Protein AF-A0A099XWC5-F1 (afdb_monomer_lite)

Sequence (1059 aa):
MTKYLIATLLFLLTITKVNSQHKIDGNQTNPQELIYKVIDGDTLKLTLFYPKKIKRKTPTIVFFFGGGWNGGSITQFEDQSKYFASRGMISILVDYRVKNRHKTTPFDAVRDAKSAIRYIRKHAKELHVNPKKIAVSGGSAGGHLAAATATLEGLNEPKEDLSISVKANALILYNPVIDNSKNGYGYKRVGERYKEISPLHNIKKGVPPTIFFLGDKDKLIPVATAKNYKAKMEAVGSRCDLFVYKNQPHGFFNQWKKGGVEHYLKTTYEADIFLESLGYLKGKPTFNKPKTIELFVSKKGAVKNEGTKESPFLKLESAVKKATAIKSKRENAKVIINVLPGDYHLEKPIIISPLLNGLTIKGTNSSDVTIKGSKILNTNWKKFNNDIYVTKVASNLDFDQLIVNDTPQILARYPNYDEKAHYWQGFASDAISKERIATWKNPKVAYFNALHGGKWGGFHFEITGVDKEGNAILKGGQQNNRGSKPHKEYRMVENVFEELDGPGEWYLDKETHQLYYWPTKNVNIENSKVEVAVLKDLIQVVGTLEKPVKNVTISGISFKYTKRTFLEKFEPLLRSDWSIYRGSVVFFEGTENCEVKDSEFAYLGGNVLMASKYNKGLEIKGNHIHNNGASAISFIGDPSAVRSPSFNYGQFVALSEMDTISGPKNELYPRACLVKDNLIHRIGCIEKQTAGVQIAMAMSIKISHNSIYDVPRAGINIGDGTWGGHVLEFNDVFNTVLETSDHGSFNSWGRDRFWLPKRNKMNELTTQKPDMYTWDAVKTTVIRNNRFRCDHGWDIDLDDGSSNYHIYNNLLLNNGLKLREGFNRVAENNIMVNNSLHPHVWFANSRDVFKHNIVGDTYQDVGLLGWGKELDYNFFPTEEAMMKSQMYNRDLNSFYGDPMFKDPKHLDFSVKENSPALKVGFKNFPMNKFGVQKANLKKLAKTPEIPVLRDVSKIGAKERNVKVAWLRNTLKSVSSEQEQSAYGLNTAEGVIVLKIWKPSPAVQNNGIKKGDVILEANSVKLKNVKDFFTVLRNNNKLELIDIVVMRNQSELPLKIRFK

Secondary structure (DSSP, 8-state):
-------------------------TT--SPEEEEEEEETTEEEEEEEE--SS--TTEEEEEEE--STTT---GGGGHHHHHHHHHTT-EEEEE----HHHH---HHHHHHHHHHHHHHHHHTTTTTTEEEEEEEEEEETHHHHHHHHHHH-SS---TTS-TTS----SEEEEES-----STTSTTHHHHGGGHHHH-GGGS--TTPPPEEEEEETT-SSS-HHHHHHHHHHHHHTT--EEEEEETT--TTTT-TTSTTHHHHHHHHHHHHHHHHHHTTSS-SS-SSPPP-EEEEEEEEEEETTS--SSSS-ESSHHHHHHHHHHHHHH-TT-EEEEEEPSEEEE-SSPEEE-GGGTT-EEEES-TTTEEEESEEE-----EESSSS-EEEE--TT---S-EEETTEEPEESEESPP-TTSSGGGS--TTTT-HHHHTT-S-GGG-EEEEEETTSSSEEEEEEEEE-TTS-EEEEE-TTBSS--PEEEEEEEEES-GGG--STTEEEEETTTTEEEE---TT--GGG--EEEE--S-SEEEE--SSS-EES-EEES-EEEEE---TTS-EEE-SSSSBEEES--SEEEEEEES-EEES-EEEEESS--EEEEEEEES-EEES-EEES-SS-SEEEE--GGGSSS---STT----GGG-----S-SSS-SEES-EEES-EEES--SS-SS-EEEEEES-B--EEES-EEEEESSEEEEE-S-SSB--EEES-EEEEESSS--S-EEEEE----TT--S-HHHHHHHHHH-TTGGGGT--B-EEEES-EEEESSSEEEEE-TT--SEEEES-EE-SS-EEEES-S--EEES-EETT--EEEES--TT---EEES-EESS----BS-S---SEEE--EESSHHHHHHHHTTS-STT-EES---EEEGGGTEEEEPTT-GGGGGT-----SS--S--SHHHHHH---PPPP----SSS--TT-----EEETTEEEEE--SHHHHHHHT-SSS-SEEEEE--TT-TTTSTT---TT-EEEEETTEE-SSHHHHHHHHHHTTT-SEEEEEEEETTEEEEEEEE--

Structure (mmCIF, N/CA/C/O backbone):
data_AF-A0A099XWC5-F1
#
_entry.id   AF-A0A099XWC5-F1
#
loop_
_atom_site.group_PDB
_atom_site.id
_atom_site.type_symbol
_atom_site.label_atom_id
_atom_site.label_alt_id
_atom_site.label_comp_id
_atom_site.label_asym_id
_atom_site.label_entity_id
_atom_site.label_seq_id
_atom_site.pdbx_PDB_ins_code
_atom_site.Cartn_x
_atom_site.Cartn_y
_atom_site.Cartn_z
_atom_site.occupancy
_atom_site.B_iso_or_equiv
_atom_site.auth_seq_id
_atom_site.auth_comp_id
_atom_site.auth_asym_id
_atom_site.auth_atom_id
_atom_site.pdbx_PDB_model_num
ATOM 1 N N . MET A 1 1 ? 65.752 8.767 -23.754 1.00 33.88 1 MET A N 1
ATOM 2 C CA . MET A 1 1 ? 65.985 8.738 -22.295 1.00 33.88 1 MET A CA 1
ATOM 3 C C . MET A 1 1 ? 65.792 7.313 -21.782 1.00 33.88 1 MET A C 1
ATOM 5 O O . MET A 1 1 ? 64.668 6.840 -21.770 1.00 33.88 1 MET A O 1
ATOM 9 N N . THR A 1 2 ? 66.915 6.620 -21.541 1.00 31.67 2 THR A N 1
ATOM 10 C CA . THR A 1 2 ? 67.285 5.866 -20.313 1.00 31.67 2 THR A CA 1
ATOM 11 C C . THR A 1 2 ? 66.173 5.145 -19.529 1.00 31.67 2 THR A C 1
ATOM 13 O O . THR A 1 2 ? 65.207 5.789 -19.158 1.00 31.67 2 THR A O 1
ATOM 16 N N . LYS A 1 3 ? 66.254 3.887 -19.073 1.00 30.86 3 LYS A N 1
ATOM 17 C CA . LYS A 1 3 ? 67.086 2.676 -19.265 1.00 30.86 3 LYS A CA 1
ATOM 18 C C . LYS A 1 3 ? 66.294 1.540 -18.578 1.00 30.86 3 LYS A C 1
ATOM 20 O O . LYS A 1 3 ? 65.631 1.773 -17.572 1.00 30.86 3 LYS A O 1
ATOM 25 N N . TYR A 1 4 ? 66.416 0.327 -19.105 1.00 35.53 4 TYR A N 1
ATOM 26 C CA . TYR A 1 4 ? 66.082 -0.943 -18.449 1.00 35.53 4 TYR A CA 1
ATOM 27 C C . TYR A 1 4 ? 67.050 -1.235 -17.280 1.00 35.53 4 TYR A C 1
ATOM 29 O O . TYR A 1 4 ? 68.191 -0.783 -17.350 1.00 35.53 4 TYR A O 1
ATOM 37 N N . LEU A 1 5 ? 66.664 -2.032 -16.269 1.00 29.94 5 LEU A N 1
ATOM 38 C CA . LEU A 1 5 ? 67.111 -3.432 -16.076 1.00 29.94 5 LEU A CA 1
ATOM 39 C C . LEU A 1 5 ? 66.767 -3.984 -14.671 1.00 29.94 5 LEU A C 1
ATOM 41 O O . LEU A 1 5 ? 66.565 -3.268 -13.697 1.00 29.94 5 LEU A O 1
ATOM 45 N N . ILE A 1 6 ? 66.707 -5.308 -14.654 1.00 32.69 6 ILE A N 1
ATOM 46 C CA . ILE A 1 6 ? 66.287 -6.290 -13.660 1.00 32.69 6 ILE A CA 1
ATOM 47 C C . ILE A 1 6 ? 67.410 -6.651 -12.654 1.00 32.69 6 ILE A C 1
ATOM 49 O O . ILE A 1 6 ? 68.582 -6.652 -13.013 1.00 32.69 6 ILE A O 1
ATOM 53 N N . ALA A 1 7 ? 66.973 -7.101 -11.467 1.00 27.78 7 ALA A N 1
ATOM 54 C CA . ALA A 1 7 ? 67.535 -8.151 -10.594 1.00 27.78 7 ALA A CA 1
ATOM 55 C C . ALA A 1 7 ? 68.457 -7.851 -9.385 1.00 27.78 7 ALA A C 1
ATOM 57 O O . ALA A 1 7 ? 69.518 -7.243 -9.459 1.00 27.78 7 ALA A O 1
ATOM 58 N N . THR A 1 8 ? 68.063 -8.578 -8.325 1.00 27.98 8 THR A N 1
ATOM 59 C CA . THR A 1 8 ? 68.838 -9.389 -7.360 1.00 27.98 8 THR A CA 1
ATOM 60 C C . THR A 1 8 ? 69.334 -8.818 -6.025 1.00 27.98 8 THR A C 1
ATOM 62 O O . THR A 1 8 ? 70.282 -8.055 -5.956 1.00 27.98 8 THR A O 1
ATOM 65 N N . LEU A 1 9 ? 68.741 -9.422 -4.981 1.00 27.81 9 LEU A N 1
ATOM 66 C CA . LEU A 1 9 ? 69.343 -10.079 -3.811 1.00 27.81 9 LEU A CA 1
ATOM 67 C C . LEU A 1 9 ? 70.070 -9.255 -2.731 1.00 27.81 9 LEU A C 1
ATOM 69 O O . LEU A 1 9 ? 71.104 -8.655 -2.976 1.00 27.81 9 LEU A O 1
ATOM 73 N N . LEU A 1 10 ? 69.560 -9.450 -1.505 1.00 26.77 10 LEU A N 1
ATOM 74 C CA . LEU A 1 10 ? 70.198 -9.563 -0.178 1.00 26.77 10 LEU A CA 1
ATOM 75 C C . LEU A 1 10 ? 69.565 -8.601 0.831 1.00 26.77 10 LEU A C 1
ATOM 77 O O . LEU A 1 10 ? 69.814 -7.409 0.772 1.00 26.77 10 LEU A O 1
ATOM 81 N N . PHE A 1 11 ? 68.829 -9.137 1.813 1.00 26.88 11 PHE A N 1
ATOM 82 C CA . PHE A 1 11 ? 69.108 -8.811 3.215 1.00 26.88 11 PHE A CA 1
ATOM 83 C C . PHE A 1 11 ? 68.524 -9.866 4.173 1.00 26.88 11 PHE A C 1
ATOM 85 O O . PHE A 1 11 ? 67.317 -10.014 4.329 1.00 26.88 11 PHE A O 1
ATOM 92 N N . LEU A 1 12 ? 69.460 -10.623 4.744 1.00 27.08 12 LEU A N 1
ATOM 93 C CA . LEU A 1 12 ? 69.531 -11.207 6.083 1.00 27.08 12 LEU A CA 1
ATOM 94 C C . LEU A 1 12 ? 68.281 -11.768 6.794 1.00 27.08 12 LEU A C 1
ATOM 96 O O . LEU A 1 12 ? 67.408 -11.061 7.291 1.00 27.08 12 LEU A O 1
ATOM 100 N N . LEU A 1 13 ? 68.379 -13.084 7.018 1.00 32.44 13 LEU A N 1
ATOM 101 C CA . LEU A 1 13 ? 68.113 -13.789 8.276 1.00 32.44 13 LEU A CA 1
ATOM 102 C C . LEU A 1 13 ? 68.016 -12.883 9.520 1.00 32.44 13 LEU A C 1
ATOM 104 O O . LEU A 1 13 ? 69.024 -12.427 10.053 1.00 32.44 13 LEU A O 1
ATOM 108 N N . THR A 1 14 ? 66.814 -12.786 10.084 1.00 26.27 14 THR A N 1
ATOM 109 C CA . THR A 1 14 ? 66.631 -12.733 11.539 1.00 26.27 14 THR A CA 1
ATOM 110 C C . THR A 1 14 ? 65.643 -13.824 11.932 1.00 26.27 14 THR A C 1
ATOM 112 O O . THR A 1 14 ? 64.435 -13.734 11.729 1.00 26.27 14 THR A O 1
ATOM 115 N N . ILE A 1 15 ? 66.187 -14.912 12.475 1.00 36.94 15 ILE A N 1
ATOM 116 C CA . ILE A 1 15 ? 65.418 -15.937 13.176 1.00 36.94 15 ILE A CA 1
ATOM 117 C C . ILE A 1 15 ? 64.965 -15.302 14.491 1.00 36.94 15 ILE A C 1
ATOM 119 O O . ILE A 1 15 ? 65.728 -15.240 15.451 1.00 36.94 15 ILE A O 1
ATOM 123 N N . THR A 1 16 ? 63.722 -14.834 14.553 1.00 26.81 16 THR A N 1
ATOM 124 C CA . THR A 1 16 ? 63.035 -14.634 15.829 1.00 26.81 16 THR A CA 1
ATOM 125 C C . THR A 1 16 ? 62.072 -15.796 16.037 1.00 26.81 16 THR A C 1
ATOM 127 O O . THR A 1 16 ? 61.073 -15.966 15.341 1.00 26.81 16 THR A O 1
ATOM 130 N N . LYS A 1 17 ? 62.401 -16.649 17.014 1.00 30.25 17 LYS A N 1
ATOM 131 C CA . LYS A 1 17 ? 61.451 -17.567 17.648 1.00 30.25 17 LYS A CA 1
ATOM 132 C C . LYS A 1 17 ? 60.279 -16.727 18.169 1.00 30.25 17 LYS A C 1
ATOM 134 O O . LYS A 1 17 ? 60.370 -16.157 19.254 1.00 30.25 17 LYS A O 1
ATOM 139 N N . VAL A 1 18 ? 59.175 -16.662 17.426 1.00 29.09 18 VAL A N 1
ATOM 140 C CA . VAL A 1 18 ? 57.907 -16.153 17.960 1.00 29.09 18 VAL A CA 1
ATOM 141 C C . VAL A 1 18 ? 57.331 -17.235 18.861 1.00 29.09 18 VAL A C 1
ATOM 143 O O . VAL A 1 18 ? 56.580 -18.111 18.447 1.00 29.09 18 VAL A O 1
ATOM 146 N N . ASN A 1 19 ? 57.738 -17.177 20.121 1.00 33.62 19 ASN A N 1
ATOM 147 C CA . ASN A 1 19 ? 57.049 -17.822 21.220 1.00 33.62 19 ASN A CA 1
ATOM 148 C C . ASN A 1 19 ? 56.009 -16.809 21.735 1.00 33.62 19 ASN A C 1
ATOM 150 O O . ASN A 1 19 ? 56.229 -16.164 22.757 1.00 33.62 19 ASN A O 1
ATOM 154 N N . SER A 1 20 ? 54.903 -16.594 21.008 1.00 31.05 20 SER A N 1
ATOM 155 C CA . SER A 1 20 ? 53.773 -15.831 21.553 1.00 31.05 20 SER A CA 1
ATOM 156 C C . SER A 1 20 ? 52.793 -16.794 22.222 1.00 31.05 20 SER A C 1
ATOM 158 O O . SER A 1 20 ? 51.904 -17.386 21.614 1.00 31.05 20 SER A O 1
ATOM 160 N N . GLN A 1 21 ? 52.943 -16.954 23.537 1.00 32.03 21 GLN A N 1
ATOM 161 C CA . GLN A 1 21 ? 51.808 -17.335 24.370 1.00 32.03 21 GLN A CA 1
ATOM 162 C C . GLN A 1 21 ? 50.797 -16.182 24.318 1.00 32.03 21 GLN A C 1
ATOM 164 O O . GLN A 1 21 ? 50.884 -15.232 25.096 1.00 32.03 21 GLN A O 1
ATOM 169 N N . HIS A 1 22 ? 49.837 -16.241 23.394 1.00 37.12 22 HIS A N 1
ATOM 170 C CA . HIS A 1 22 ? 48.667 -15.371 23.452 1.00 37.12 22 HIS A CA 1
ATOM 171 C C . HIS A 1 22 ? 47.848 -15.739 24.696 1.00 37.12 22 HIS A C 1
ATOM 173 O O . HIS A 1 22 ? 47.182 -16.773 24.741 1.00 37.12 22 HIS A O 1
ATOM 179 N N . LYS A 1 23 ? 47.922 -14.899 25.735 1.00 34.62 23 LYS A N 1
ATOM 180 C CA . LYS A 1 23 ? 46.984 -14.939 26.862 1.00 34.62 23 LYS A CA 1
ATOM 181 C C . LYS A 1 23 ? 45.583 -14.625 26.332 1.00 34.62 23 LYS A C 1
ATOM 183 O O . LYS A 1 23 ? 45.349 -13.542 25.806 1.00 34.62 23 LYS A O 1
ATOM 188 N N . ILE A 1 24 ? 44.670 -15.582 26.475 1.00 44.88 24 ILE A N 1
ATOM 189 C CA . ILE A 1 24 ? 43.240 -15.412 26.206 1.00 44.88 24 ILE A CA 1
ATOM 190 C C . ILE A 1 24 ? 42.644 -14.624 27.377 1.00 44.88 24 ILE A C 1
ATOM 192 O O . ILE A 1 24 ? 42.647 -15.108 28.509 1.00 44.88 24 ILE A O 1
ATOM 196 N N . ASP A 1 25 ? 42.166 -13.408 27.111 1.00 38.47 25 ASP A N 1
ATOM 197 C CA . ASP A 1 25 ? 41.471 -12.576 28.095 1.00 38.47 25 ASP A CA 1
ATOM 198 C C . ASP A 1 25 ? 39.966 -12.904 28.094 1.00 38.47 25 ASP A C 1
ATOM 200 O O . ASP A 1 25 ? 39.307 -12.895 27.052 1.00 38.47 25 ASP A O 1
ATOM 204 N N . GLY A 1 26 ? 39.411 -13.222 29.266 1.00 39.72 26 GLY A N 1
ATOM 205 C CA . GLY A 1 26 ? 38.051 -13.752 29.451 1.00 39.72 26 GLY A CA 1
ATOM 206 C C . GLY A 1 26 ? 36.913 -12.748 29.219 1.00 39.72 26 GLY A C 1
ATOM 207 O O . GLY A 1 26 ? 35.756 -13.088 29.459 1.00 39.72 26 GLY A O 1
ATOM 208 N N . ASN A 1 27 ? 37.231 -11.533 28.764 1.00 41.12 27 ASN A N 1
ATOM 209 C CA . ASN A 1 27 ? 36.293 -10.426 28.561 1.00 41.12 27 ASN A CA 1
ATOM 210 C C . ASN A 1 27 ? 36.053 -10.040 27.086 1.00 41.12 27 ASN A C 1
ATOM 212 O O . ASN A 1 27 ? 35.365 -9.052 26.829 1.00 41.12 27 ASN A O 1
ATOM 216 N N . GLN A 1 28 ? 36.563 -10.788 26.099 1.00 46.59 28 GLN A N 1
ATOM 217 C CA . GLN A 1 28 ? 36.330 -10.450 24.688 1.00 46.59 28 GLN A CA 1
ATOM 218 C C . GLN A 1 28 ? 34.893 -10.765 24.230 1.00 46.59 28 GLN A C 1
ATOM 220 O O . GLN A 1 28 ? 34.454 -11.913 24.220 1.00 46.59 28 GLN A O 1
ATOM 225 N N . THR A 1 29 ? 34.161 -9.727 23.816 1.00 52.25 29 THR A N 1
ATOM 226 C CA . THR A 1 29 ? 32.821 -9.806 23.202 1.00 52.25 29 THR A CA 1
ATOM 227 C C . THR A 1 29 ? 32.850 -10.049 21.689 1.00 52.25 29 THR A C 1
ATOM 229 O O . THR A 1 29 ? 31.815 -10.387 21.114 1.00 52.25 29 THR A O 1
ATOM 232 N N . ASN A 1 30 ? 34.013 -9.910 21.045 1.00 65.12 30 ASN A N 1
ATOM 233 C CA . ASN A 1 30 ? 34.192 -10.111 19.606 1.00 65.12 30 ASN A CA 1
ATOM 234 C C . ASN A 1 30 ? 34.716 -11.526 19.304 1.00 65.12 30 ASN A C 1
ATOM 236 O O . ASN A 1 30 ? 35.536 -12.040 20.067 1.00 65.12 30 ASN A O 1
ATOM 240 N N . PRO A 1 31 ? 34.267 -12.169 18.210 1.00 83.38 31 PRO A N 1
ATOM 241 C CA . PRO A 1 31 ? 34.745 -13.497 17.844 1.00 83.38 31 PRO A CA 1
ATOM 242 C C . PRO A 1 31 ? 36.222 -13.474 17.425 1.00 83.38 31 PRO A C 1
ATOM 244 O O . PRO A 1 31 ? 36.678 -12.531 16.780 1.00 83.38 31 PRO A O 1
ATOM 247 N N . GLN A 1 32 ? 36.960 -14.537 17.752 1.00 91.69 32 GLN A N 1
ATOM 248 C CA . GLN A 1 32 ? 38.359 -14.707 17.348 1.00 91.69 32 GLN A CA 1
ATOM 249 C C . GLN A 1 32 ? 38.437 -15.444 16.005 1.00 91.69 32 GLN A C 1
ATOM 251 O O . GLN A 1 32 ? 37.860 -16.521 15.866 1.00 91.69 32 GLN A O 1
ATOM 256 N N . GLU A 1 33 ? 39.183 -14.913 15.036 1.00 94.25 33 GLU A N 1
ATOM 257 C CA . GLU A 1 33 ? 39.467 -15.612 13.776 1.00 94.25 33 GLU A CA 1
ATOM 258 C C . GLU A 1 33 ? 40.826 -16.318 13.813 1.00 94.25 33 GLU A C 1
ATOM 260 O O . GLU A 1 33 ? 41.821 -15.745 14.254 1.00 94.25 33 GLU A O 1
ATOM 265 N N . LEU A 1 34 ? 40.878 -17.552 13.310 1.00 95.69 34 LEU A N 1
ATOM 266 C CA . LEU A 1 34 ? 42.101 -18.344 13.169 1.00 95.69 34 LEU A CA 1
ATOM 267 C C . LEU A 1 34 ? 42.150 -19.005 11.794 1.00 95.69 34 LEU A C 1
ATOM 269 O O . LEU A 1 34 ? 41.160 -19.572 11.344 1.00 95.69 34 LEU A O 1
ATOM 273 N N . ILE A 1 35 ? 43.306 -18.987 11.138 1.00 96.69 35 ILE A N 1
ATOM 274 C CA . ILE A 1 35 ? 43.515 -19.731 9.890 1.00 96.69 35 ILE A CA 1
ATOM 275 C C . ILE A 1 35 ? 43.827 -21.185 10.250 1.00 96.69 35 ILE A C 1
ATOM 277 O O . ILE A 1 35 ? 44.802 -21.445 10.952 1.00 96.69 35 ILE A O 1
ATOM 281 N N . TYR A 1 36 ? 43.023 -22.134 9.761 1.00 96.44 36 TYR A N 1
ATOM 282 C CA . TYR A 1 36 ? 43.288 -23.566 9.974 1.00 96.44 36 TYR A CA 1
ATOM 283 C C . TYR A 1 36 ? 43.901 -24.251 8.755 1.00 96.44 36 TYR A C 1
ATOM 285 O O . TYR A 1 36 ? 44.479 -25.330 8.886 1.00 96.44 36 TYR A O 1
ATOM 293 N N . LYS A 1 37 ? 43.762 -23.650 7.566 1.00 94.81 37 LYS A N 1
ATOM 294 C CA . LYS A 1 37 ? 44.258 -24.228 6.319 1.00 94.81 37 LYS A CA 1
ATOM 295 C C . LYS A 1 37 ? 44.556 -23.153 5.285 1.00 94.81 37 LYS A C 1
ATOM 297 O O . LYS A 1 37 ? 43.739 -22.267 5.050 1.00 94.81 37 LYS A O 1
ATOM 302 N N . VAL A 1 38 ? 45.715 -23.270 4.650 1.00 92.69 38 VAL A N 1
ATOM 303 C CA . VAL A 1 38 ? 46.094 -22.484 3.472 1.00 92.69 38 VAL A CA 1
ATOM 304 C C . VAL A 1 38 ? 45.816 -23.332 2.235 1.00 92.69 38 VAL A C 1
ATOM 306 O O . VAL A 1 38 ? 46.115 -24.528 2.225 1.00 92.69 38 VAL A O 1
ATOM 309 N N . ILE A 1 39 ? 45.210 -22.724 1.224 1.00 90.75 39 ILE A N 1
ATOM 310 C CA . ILE A 1 39 ? 44.921 -23.332 -0.077 1.00 90.75 39 ILE A CA 1
ATOM 311 C C . ILE A 1 39 ? 45.489 -22.426 -1.173 1.00 90.75 39 ILE A C 1
ATOM 313 O O . ILE A 1 39 ? 45.870 -21.289 -0.898 1.00 90.75 39 ILE A O 1
ATOM 317 N N . ASP A 1 40 ? 45.559 -22.911 -2.408 1.00 83.62 40 ASP A N 1
ATOM 318 C CA . ASP A 1 40 ? 46.135 -22.132 -3.506 1.00 83.62 40 ASP A CA 1
ATOM 319 C C . ASP A 1 40 ? 45.383 -20.802 -3.693 1.00 83.62 40 ASP A C 1
ATOM 321 O O . ASP A 1 40 ? 44.225 -20.775 -4.111 1.00 83.62 40 ASP A O 1
ATOM 325 N N . GLY A 1 41 ? 46.053 -19.699 -3.344 1.00 79.25 41 GLY A N 1
ATOM 326 C CA . GLY A 1 41 ? 45.541 -18.335 -3.476 1.00 79.25 41 GLY A CA 1
ATOM 327 C C . GLY A 1 41 ? 44.539 -17.868 -2.409 1.00 79.25 41 GLY A C 1
ATOM 328 O O . GLY A 1 41 ? 44.030 -16.760 -2.553 1.00 79.25 41 GLY A O 1
ATOM 329 N N . ASP A 1 42 ? 44.245 -18.651 -1.360 1.00 90.62 42 ASP A N 1
ATOM 330 C CA . ASP A 1 42 ? 43.290 -18.257 -0.303 1.00 90.62 42 ASP A CA 1
ATOM 331 C C . ASP A 1 42 ? 43.559 -18.967 1.049 1.00 90.62 42 ASP A C 1
ATOM 333 O O . ASP A 1 42 ? 44.407 -19.856 1.172 1.00 90.62 42 ASP A O 1
ATOM 337 N N . THR A 1 43 ? 42.827 -18.591 2.099 1.00 94.25 43 THR A N 1
ATOM 338 C CA . THR A 1 43 ? 42.913 -19.187 3.440 1.00 94.25 43 THR A CA 1
ATOM 339 C C . THR A 1 43 ? 41.534 -19.540 3.984 1.00 94.25 43 THR A C 1
ATOM 341 O O . THR A 1 43 ? 40.586 -18.766 3.884 1.00 94.25 43 THR A O 1
ATOM 344 N N . LEU A 1 44 ? 41.421 -20.709 4.614 1.00 96.81 44 LEU A N 1
ATOM 345 C CA . LEU A 1 44 ? 40.206 -21.137 5.299 1.00 96.81 44 LEU A CA 1
ATOM 346 C C . LEU A 1 44 ? 40.333 -20.871 6.798 1.00 96.81 44 LEU A C 1
ATOM 348 O O . LEU A 1 44 ? 41.344 -21.203 7.433 1.00 96.81 44 LEU A O 1
ATOM 352 N N . LYS A 1 45 ? 39.280 -20.281 7.364 1.00 98.06 45 LYS A N 1
ATOM 353 C CA . LYS A 1 45 ? 39.271 -19.762 8.732 1.00 98.06 45 LYS A CA 1
ATOM 354 C C . LYS A 1 45 ? 38.279 -20.485 9.642 1.00 98.06 45 LYS A C 1
ATOM 356 O O . LYS A 1 45 ? 37.259 -21.018 9.202 1.00 98.06 45 LYS A O 1
ATOM 361 N N . LEU A 1 46 ? 38.595 -20.462 10.931 1.00 98.25 46 LEU A N 1
ATOM 362 C CA . LEU A 1 46 ? 37.716 -20.751 12.055 1.00 98.25 46 LEU A CA 1
ATOM 363 C C . LEU A 1 46 ? 37.344 -19.426 12.720 1.00 98.25 46 LEU A C 1
ATOM 365 O O . LEU A 1 46 ? 38.226 -18.611 12.985 1.00 98.25 46 LEU A O 1
ATOM 369 N N . THR A 1 47 ? 36.071 -19.244 13.053 1.00 97.94 47 THR A N 1
ATOM 370 C CA . THR A 1 47 ? 35.587 -18.100 13.837 1.00 97.94 47 THR A CA 1
ATOM 371 C C . THR A 1 47 ? 35.057 -18.614 15.173 1.00 97.94 47 THR A C 1
ATOM 373 O O . THR A 1 47 ? 34.067 -19.347 15.210 1.00 97.94 47 THR A O 1
ATOM 376 N N . LEU A 1 48 ? 35.730 -18.269 16.271 1.00 97.75 48 LEU A N 1
ATOM 377 C CA . LEU A 1 48 ? 35.499 -18.816 17.605 1.00 97.75 48 LEU A CA 1
ATOM 378 C C . LEU A 1 48 ? 34.736 -17.830 18.492 1.00 97.75 48 LEU A C 1
ATOM 380 O O . LEU A 1 48 ? 35.103 -16.664 18.621 1.00 97.75 48 LEU A O 1
ATOM 384 N N . PHE A 1 49 ? 33.713 -18.346 19.164 1.00 95.31 49 PHE A N 1
ATOM 385 C CA . PHE A 1 49 ? 32.939 -17.670 20.195 1.00 95.31 49 PHE A CA 1
ATOM 386 C C . PHE A 1 49 ? 33.181 -18.381 21.522 1.00 95.31 49 PHE A C 1
ATOM 388 O O . PHE A 1 49 ? 32.816 -19.550 21.694 1.00 95.31 49 PHE A O 1
ATOM 395 N N . TYR A 1 50 ? 33.799 -17.675 22.463 1.00 94.56 50 TYR A N 1
ATOM 396 C CA . TYR A 1 50 ? 34.067 -18.209 23.789 1.00 94.56 50 TYR A CA 1
ATOM 397 C C . TYR A 1 50 ? 32.918 -17.918 24.762 1.00 94.56 50 TYR A C 1
ATOM 399 O O . TYR A 1 50 ? 32.260 -16.878 24.665 1.00 94.56 50 TYR A O 1
ATOM 407 N N . PRO A 1 51 ? 32.670 -18.811 25.735 1.00 92.06 51 PRO A N 1
ATOM 408 C CA . PRO A 1 51 ? 31.760 -18.520 26.829 1.00 92.06 51 PRO A CA 1
ATOM 409 C C . PRO A 1 51 ? 32.387 -17.503 27.789 1.00 92.06 51 PRO A C 1
ATOM 411 O O . PRO A 1 51 ? 33.601 -17.486 27.971 1.00 92.06 51 PRO A O 1
ATOM 414 N N . LYS A 1 52 ? 31.556 -16.744 28.521 1.00 86.25 52 LYS A N 1
ATOM 415 C CA . LYS A 1 52 ? 32.026 -15.783 29.548 1.00 86.25 52 LYS A CA 1
ATOM 416 C C . LYS A 1 52 ? 32.967 -16.396 30.596 1.00 86.25 52 LYS A C 1
ATOM 418 O O . LYS A 1 52 ? 33.755 -15.694 31.212 1.00 86.25 52 LYS A O 1
ATOM 423 N N . LYS A 1 53 ? 32.841 -17.700 30.861 1.00 85.38 53 LYS A N 1
ATOM 424 C CA . LYS A 1 53 ? 33.714 -18.448 31.774 1.00 85.38 53 LYS A CA 1
ATOM 425 C C . LYS A 1 53 ? 34.318 -19.635 31.033 1.00 85.38 53 LYS A C 1
ATOM 427 O O . LYS A 1 53 ? 33.678 -20.680 30.914 1.00 85.38 53 LYS A O 1
ATOM 432 N N . ILE A 1 54 ? 35.548 -19.471 30.555 1.00 86.06 54 ILE A N 1
ATOM 433 C CA . ILE A 1 54 ? 36.299 -20.513 29.847 1.00 86.06 54 ILE A CA 1
ATOM 434 C C . ILE A 1 54 ? 36.994 -21.422 30.867 1.00 86.06 54 ILE A C 1
ATOM 436 O O . ILE A 1 54 ? 37.612 -20.956 31.822 1.00 86.06 54 ILE A O 1
ATOM 440 N N . LYS A 1 55 ? 36.903 -22.741 30.673 1.00 87.81 55 LYS A N 1
ATOM 441 C CA . LYS A 1 55 ? 37.643 -23.749 31.450 1.00 87.81 55 LYS A CA 1
ATOM 442 C C . LYS A 1 55 ? 38.694 -24.421 30.567 1.00 87.81 55 LYS A C 1
ATOM 444 O O . LYS A 1 55 ? 38.499 -24.550 29.367 1.00 87.81 55 LYS A O 1
ATOM 449 N N . ARG A 1 56 ? 39.754 -24.980 31.163 1.00 82.62 56 ARG A N 1
ATOM 450 C CA . ARG A 1 56 ? 40.841 -25.670 30.428 1.00 82.62 56 ARG A CA 1
ATOM 451 C C . ARG A 1 56 ? 40.377 -26.823 29.515 1.00 82.62 56 ARG A C 1
ATOM 453 O O . ARG A 1 56 ? 41.080 -27.164 28.573 1.00 82.62 56 ARG A O 1
ATOM 460 N N . LYS A 1 57 ? 39.231 -27.448 29.812 1.00 92.94 57 LYS A N 1
ATOM 461 C CA . LYS A 1 57 ? 38.584 -28.493 28.997 1.00 92.94 57 LYS A CA 1
ATOM 462 C C . LYS A 1 57 ? 37.105 -28.148 28.794 1.00 92.94 57 LYS A C 1
ATOM 464 O O . LYS A 1 57 ? 36.234 -28.780 29.397 1.00 92.94 57 LYS A O 1
ATOM 469 N N . THR A 1 58 ? 36.819 -27.142 27.975 1.00 96.19 58 THR A N 1
ATOM 470 C CA . THR A 1 58 ? 35.447 -26.690 27.695 1.00 96.19 58 THR A CA 1
ATOM 471 C C . THR A 1 58 ? 34.818 -27.522 26.566 1.00 96.19 58 THR A C 1
ATOM 473 O O . THR A 1 58 ? 35.484 -27.748 25.556 1.00 96.19 58 THR A O 1
ATOM 476 N N . PRO A 1 59 ? 33.576 -28.029 26.706 1.00 97.75 59 PRO A N 1
ATOM 477 C CA . PRO A 1 59 ? 32.850 -28.662 25.603 1.00 97.75 59 PRO A CA 1
ATOM 478 C C . PRO A 1 59 ? 32.708 -27.720 24.403 1.00 97.75 59 PRO A C 1
ATOM 480 O O . PRO A 1 59 ? 32.524 -26.516 24.575 1.00 97.75 59 PRO A O 1
ATOM 483 N N . THR A 1 60 ? 32.770 -28.266 23.192 1.00 98.31 60 THR A N 1
ATOM 484 C CA . THR A 1 60 ? 32.849 -27.470 21.961 1.00 98.31 60 THR A CA 1
ATOM 485 C C . THR A 1 60 ? 31.795 -27.903 20.959 1.00 98.31 60 THR A C 1
ATOM 487 O O . THR A 1 60 ? 31.521 -29.097 20.838 1.00 98.31 60 THR A O 1
ATOM 490 N N . ILE A 1 61 ? 31.214 -26.946 20.238 1.00 98.69 61 ILE A N 1
ATOM 491 C CA . ILE A 1 61 ? 30.346 -27.192 19.086 1.00 98.69 61 ILE A CA 1
ATOM 492 C C . ILE A 1 61 ? 30.935 -26.527 17.840 1.00 98.69 61 ILE A C 1
ATOM 494 O O . ILE A 1 61 ? 31.377 -25.383 17.890 1.00 98.69 61 ILE A O 1
ATOM 498 N N . VAL A 1 62 ? 30.968 -27.259 16.730 1.00 98.81 62 VAL A N 1
ATOM 499 C CA . VAL A 1 62 ? 31.551 -26.816 15.458 1.00 98.81 62 VAL A CA 1
ATOM 500 C C . VAL A 1 62 ? 30.467 -26.804 14.387 1.00 98.81 62 VAL A C 1
ATOM 502 O O . VAL A 1 62 ? 29.786 -27.813 14.215 1.00 98.81 62 VAL A O 1
ATOM 505 N N . PHE A 1 63 ? 30.300 -25.697 13.667 1.00 98.81 63 PHE A N 1
ATOM 506 C CA . PHE A 1 63 ? 29.258 -25.517 12.658 1.00 98.81 63 PHE A CA 1
ATOM 507 C C . PHE A 1 63 ? 29.824 -25.373 11.245 1.00 98.81 63 PHE A C 1
ATOM 509 O O . PHE A 1 63 ? 30.670 -24.517 10.983 1.00 98.81 63 PHE A O 1
ATOM 516 N N . PHE A 1 64 ? 29.255 -26.143 10.317 1.00 98.81 64 PHE A N 1
ATOM 517 C CA . PHE A 1 64 ? 29.465 -26.012 8.878 1.00 98.81 64 PHE A CA 1
ATOM 518 C C . PHE A 1 64 ? 28.215 -25.448 8.197 1.00 98.81 64 PHE A C 1
ATOM 520 O O . PHE A 1 64 ? 27.111 -25.989 8.341 1.00 98.81 64 PHE A O 1
ATOM 527 N N . PHE A 1 65 ? 28.379 -24.384 7.411 1.00 98.56 65 PHE A N 1
ATOM 528 C CA . PHE A 1 65 ? 27.275 -23.806 6.646 1.00 98.56 65 PHE A CA 1
ATOM 529 C C . PHE A 1 65 ? 26.862 -24.692 5.460 1.00 98.56 65 PHE A C 1
ATOM 531 O O . PHE A 1 65 ? 27.638 -25.466 4.900 1.00 98.56 65 PHE A O 1
ATOM 538 N N . GLY A 1 66 ? 25.607 -24.570 5.055 1.00 97.25 66 GLY A N 1
ATOM 539 C CA . GLY A 1 66 ? 25.031 -25.153 3.857 1.00 97.25 66 GLY A CA 1
ATOM 540 C C . GLY A 1 66 ? 25.104 -24.222 2.649 1.00 97.25 66 GLY A C 1
ATOM 541 O O . GLY A 1 66 ? 25.283 -23.015 2.751 1.00 97.25 66 GLY A O 1
ATOM 542 N N . GLY A 1 67 ? 24.907 -24.814 1.479 1.00 95.50 67 GLY A N 1
ATOM 543 C CA . GLY A 1 67 ? 24.930 -24.111 0.192 1.00 95.50 67 GLY A CA 1
ATOM 544 C C . GLY A 1 67 ? 25.184 -25.058 -0.974 1.00 95.50 67 GLY A C 1
ATOM 545 O O . GLY A 1 67 ? 25.777 -24.684 -1.985 1.00 95.50 67 GLY A O 1
ATOM 546 N N . GLY A 1 68 ? 24.788 -26.327 -0.802 1.00 96.19 68 GLY A N 1
ATOM 547 C CA . GLY A 1 68 ? 25.001 -27.389 -1.776 1.00 96.19 68 GLY A CA 1
ATOM 548 C C . GLY A 1 68 ? 26.456 -27.543 -2.212 1.00 96.19 68 GLY A C 1
ATOM 549 O O . GLY A 1 68 ? 26.650 -27.835 -3.381 1.00 96.19 68 GLY A O 1
ATOM 550 N N . TRP A 1 69 ? 27.450 -27.277 -1.356 1.00 97.75 69 TRP A N 1
ATOM 551 C CA . TRP A 1 69 ? 28.884 -27.222 -1.709 1.00 97.75 69 TRP A CA 1
ATOM 552 C C . TRP A 1 69 ? 29.244 -26.214 -2.824 1.00 97.75 69 TRP A C 1
ATOM 554 O O . TRP A 1 69 ? 30.383 -26.170 -3.280 1.00 97.75 69 TRP A O 1
ATOM 564 N N . ASN A 1 70 ? 28.291 -25.393 -3.277 1.00 96.81 70 ASN A N 1
ATOM 565 C CA . ASN A 1 70 ? 28.486 -24.426 -4.355 1.00 96.81 70 ASN A CA 1
ATOM 566 C C . ASN A 1 70 ? 28.771 -23.021 -3.812 1.00 96.81 70 ASN A C 1
ATOM 568 O O . ASN A 1 70 ? 29.610 -22.315 -4.359 1.00 96.81 70 ASN A O 1
ATOM 572 N N . GLY A 1 71 ? 28.102 -22.629 -2.728 1.00 95.50 71 GLY A N 1
ATOM 573 C CA . GLY A 1 71 ? 28.274 -21.342 -2.052 1.00 95.50 71 GLY A CA 1
ATOM 574 C C . GLY A 1 71 ? 27.920 -21.450 -0.569 1.00 95.50 71 GLY A C 1
ATOM 575 O O . GLY A 1 71 ? 27.903 -22.552 -0.026 1.00 95.50 71 GLY A O 1
ATOM 576 N N . GLY A 1 72 ? 27.589 -20.322 0.058 1.00 95.25 72 GLY A N 1
ATOM 577 C CA . GLY A 1 72 ? 27.237 -20.237 1.480 1.00 95.25 72 GLY A CA 1
ATOM 578 C C . GLY A 1 72 ? 28.235 -19.400 2.281 1.00 95.25 72 GLY A C 1
ATOM 579 O O . GLY A 1 72 ? 29.238 -18.937 1.737 1.00 95.25 72 GLY A O 1
ATOM 580 N N . SER A 1 73 ? 27.913 -19.161 3.553 1.00 95.62 73 SER A N 1
ATOM 581 C CA . SER A 1 73 ? 28.724 -18.366 4.478 1.00 95.62 73 SER A CA 1
ATOM 582 C C . SER A 1 73 ? 28.508 -18.816 5.923 1.00 95.62 73 SER A C 1
ATOM 584 O O . SER A 1 73 ? 27.419 -19.280 6.278 1.00 95.62 73 SER A O 1
ATOM 586 N N . ILE A 1 74 ? 29.529 -18.618 6.761 1.00 96.44 74 ILE A N 1
ATOM 587 C CA . ILE A 1 74 ? 29.514 -18.903 8.202 1.00 96.44 74 ILE A CA 1
ATOM 588 C C . ILE A 1 74 ? 28.382 -18.187 8.951 1.00 96.44 74 ILE A C 1
ATOM 590 O O . ILE A 1 74 ? 27.895 -18.710 9.954 1.00 96.44 74 ILE A O 1
ATOM 594 N N . THR A 1 75 ? 27.898 -17.053 8.431 1.00 94.31 75 THR A N 1
ATOM 595 C CA . THR A 1 75 ? 26.823 -16.253 9.045 1.00 94.31 75 THR A CA 1
ATOM 596 C C . THR A 1 75 ? 25.532 -17.046 9.252 1.00 94.31 75 THR A C 1
ATOM 598 O O . THR A 1 75 ? 24.736 -16.709 10.124 1.00 94.31 75 THR A O 1
ATOM 601 N N . GLN A 1 76 ? 25.335 -18.151 8.521 1.00 96.50 76 GLN A N 1
ATOM 602 C CA . GLN A 1 76 ? 24.174 -19.024 8.689 1.00 96.50 76 GLN A CA 1
ATOM 603 C C . GLN A 1 76 ? 23.986 -19.546 10.123 1.00 96.50 76 GLN A C 1
ATOM 605 O O . GLN A 1 76 ? 22.845 -19.726 10.548 1.00 96.50 76 GLN A O 1
ATOM 610 N N . PHE A 1 77 ? 25.075 -19.825 10.843 1.00 97.31 77 PHE A N 1
ATOM 611 C CA . PHE A 1 77 ? 25.029 -20.414 12.186 1.00 97.31 77 PHE A CA 1
ATOM 612 C C . PHE A 1 77 ? 25.492 -19.451 13.284 1.00 97.31 77 PHE A C 1
ATOM 614 O O . PHE A 1 77 ? 25.740 -19.878 14.412 1.00 97.31 77 PHE A O 1
ATOM 621 N N . GLU A 1 78 ? 25.608 -18.156 12.985 1.00 94.12 78 GLU A N 1
ATOM 622 C CA . GLU A 1 78 ? 26.106 -17.168 13.943 1.00 94.12 78 GLU A CA 1
ATOM 623 C C . GLU A 1 78 ? 25.215 -17.066 15.191 1.00 94.12 78 GLU A C 1
ATOM 625 O O . GLU A 1 78 ? 25.723 -17.039 16.312 1.00 94.12 78 GLU A O 1
ATOM 630 N N . ASP A 1 79 ? 23.891 -17.108 15.027 1.00 90.19 79 ASP A N 1
ATOM 631 C CA . ASP A 1 79 ? 22.954 -17.025 16.151 1.00 90.19 79 ASP A CA 1
ATOM 632 C C . ASP A 1 79 ? 22.993 -18.270 17.048 1.00 90.19 79 ASP A C 1
ATOM 634 O O . ASP A 1 79 ? 23.059 -18.152 18.274 1.00 90.19 79 ASP A O 1
ATOM 638 N N . GLN A 1 80 ? 23.022 -19.471 16.454 1.00 95.38 80 GLN A N 1
ATOM 639 C CA . GLN A 1 80 ? 23.220 -20.718 17.199 1.00 95.38 80 GLN A CA 1
ATOM 640 C C . GLN A 1 80 ? 24.561 -20.680 17.938 1.00 95.38 80 GLN A C 1
ATOM 642 O O . GLN A 1 80 ? 24.640 -21.083 19.098 1.00 95.38 80 GLN A O 1
ATOM 647 N N . SER A 1 81 ? 25.606 -20.171 17.282 1.00 96.06 81 SER A N 1
ATOM 648 C CA . SER A 1 81 ? 26.945 -20.078 17.853 1.00 96.06 81 SER A CA 1
ATOM 649 C C . SER A 1 81 ? 26.976 -19.176 19.086 1.00 96.06 81 SER A C 1
ATOM 651 O O . SER A 1 81 ? 27.446 -19.593 20.146 1.00 96.06 81 SER A O 1
ATOM 653 N N . LYS A 1 82 ? 26.376 -17.983 18.990 1.00 93.12 82 LYS A N 1
ATOM 654 C CA . LYS A 1 82 ? 26.206 -17.060 20.123 1.00 93.12 82 LYS A CA 1
ATOM 655 C C . LYS A 1 82 ? 25.402 -17.700 21.257 1.00 93.12 82 LYS A C 1
ATOM 657 O O . LYS A 1 82 ? 25.786 -17.578 22.421 1.00 93.12 82 LYS A O 1
ATOM 662 N N . TYR A 1 83 ? 24.328 -18.425 20.936 1.00 94.56 83 TYR A N 1
ATOM 663 C CA . TYR A 1 83 ? 23.524 -19.129 21.934 1.00 94.56 83 TYR A CA 1
ATOM 664 C C . TYR A 1 83 ? 24.337 -20.185 22.698 1.00 94.56 83 TYR A C 1
ATOM 666 O O . TYR A 1 83 ? 24.413 -20.123 23.927 1.00 94.56 83 TYR A O 1
ATOM 674 N N . PHE A 1 84 ? 24.993 -21.123 22.009 1.00 96.62 84 PHE A N 1
ATOM 675 C CA . PHE A 1 84 ? 25.750 -22.185 22.682 1.00 96.62 84 PHE A CA 1
ATOM 676 C C . PHE A 1 84 ? 26.992 -21.655 23.412 1.00 96.62 84 PHE A C 1
ATOM 678 O O . PHE A 1 84 ? 27.326 -22.166 24.485 1.00 96.62 84 PHE A O 1
ATOM 685 N N . ALA A 1 85 ? 27.611 -20.579 22.912 1.00 95.25 85 ALA A N 1
ATOM 686 C CA . ALA A 1 85 ? 28.639 -19.849 23.651 1.00 95.25 85 ALA A CA 1
ATOM 687 C C . ALA A 1 85 ? 28.089 -19.271 24.965 1.00 95.25 85 ALA A C 1
ATOM 689 O O . ALA A 1 85 ? 28.667 -19.472 26.034 1.00 95.25 85 ALA A O 1
ATOM 690 N N . SER A 1 86 ? 26.903 -18.651 24.933 1.00 93.25 86 SER A N 1
ATOM 691 C CA . SER A 1 86 ? 26.236 -18.148 26.143 1.00 93.25 86 SER A CA 1
ATOM 692 C C . SER A 1 86 ? 25.866 -19.257 27.141 1.00 93.25 86 SER A C 1
ATOM 694 O O . SER A 1 86 ? 25.829 -19.014 28.348 1.00 93.25 86 SER A O 1
ATOM 696 N N . ARG A 1 87 ? 25.650 -20.488 26.656 1.00 94.31 87 ARG A N 1
ATOM 697 C CA . ARG A 1 87 ? 25.350 -21.684 27.463 1.00 94.31 87 ARG A CA 1
ATOM 698 C C . ARG A 1 87 ? 26.590 -22.375 28.040 1.00 94.31 87 ARG A C 1
ATOM 700 O O . ARG A 1 87 ? 26.444 -23.329 28.802 1.00 94.31 87 ARG A O 1
ATOM 707 N N . GLY A 1 88 ? 27.793 -21.875 27.749 1.00 94.00 88 GLY A N 1
ATOM 708 C CA . GLY A 1 88 ? 29.037 -22.351 28.361 1.00 94.00 88 GLY A CA 1
ATOM 709 C C . GLY A 1 88 ? 29.901 -23.255 27.480 1.00 94.00 88 GLY A C 1
ATOM 710 O O . GLY A 1 88 ? 30.841 -23.857 27.999 1.00 94.00 88 GLY A O 1
ATOM 711 N N . MET A 1 89 ? 29.606 -23.371 26.183 1.00 97.12 89 MET A N 1
ATOM 712 C CA . MET A 1 89 ? 30.446 -24.093 25.219 1.00 97.12 89 MET A CA 1
ATOM 713 C C . MET A 1 89 ? 31.385 -23.141 24.483 1.00 97.12 89 MET A C 1
ATOM 715 O O . MET A 1 89 ? 31.103 -21.957 24.373 1.00 97.12 89 MET A O 1
ATOM 719 N N . ILE A 1 90 ? 32.471 -23.659 23.915 1.00 97.88 90 ILE A N 1
ATOM 720 C CA . ILE A 1 90 ? 33.175 -22.954 22.836 1.00 97.88 90 ILE A CA 1
ATOM 721 C C . ILE A 1 90 ? 32.423 -23.260 21.544 1.00 97.88 90 ILE A C 1
ATOM 723 O O . ILE A 1 90 ? 32.214 -24.431 21.226 1.00 97.88 90 ILE A O 1
ATOM 727 N N . SER A 1 91 ? 32.004 -22.239 20.806 1.00 98.12 91 SER A N 1
ATOM 728 C CA . SER A 1 91 ? 31.342 -22.429 19.517 1.00 98.12 91 SER A CA 1
ATOM 729 C C . SER A 1 91 ? 32.240 -21.962 18.378 1.00 98.12 91 SER A C 1
ATOM 731 O O . SER A 1 91 ? 32.836 -20.893 18.464 1.00 98.12 91 SER A O 1
ATOM 733 N N . ILE A 1 92 ? 32.366 -22.768 17.325 1.00 98.56 92 ILE A N 1
ATOM 734 C CA . ILE A 1 92 ? 33.300 -22.531 16.220 1.00 98.56 92 ILE A CA 1
ATOM 735 C C . ILE A 1 92 ? 32.538 -22.603 14.901 1.00 98.56 92 ILE A C 1
ATOM 737 O O . ILE A 1 92 ? 31.935 -23.627 14.587 1.00 98.56 92 ILE A O 1
ATOM 741 N N . LEU A 1 93 ? 32.581 -21.533 14.113 1.00 98.62 93 LEU A N 1
ATOM 742 C CA . LEU A 1 93 ? 32.094 -21.526 12.735 1.00 98.62 93 LEU A CA 1
ATOM 743 C C . LEU A 1 93 ? 33.258 -21.829 11.791 1.00 98.62 93 LEU A C 1
ATOM 745 O O . LEU A 1 93 ? 34.342 -21.275 11.967 1.00 98.62 93 LEU A O 1
ATOM 749 N N . VAL A 1 94 ? 33.043 -22.693 10.800 1.00 98.69 94 VAL A N 1
ATOM 750 C CA . VAL A 1 94 ? 34.107 -23.138 9.888 1.00 98.69 94 VAL A CA 1
ATOM 751 C C . VAL A 1 94 ? 33.823 -22.687 8.461 1.00 98.69 94 VAL A C 1
ATOM 753 O O . VAL A 1 94 ? 32.782 -23.043 7.899 1.00 98.69 94 VAL A O 1
ATOM 756 N N . ASP A 1 95 ? 34.765 -21.950 7.863 1.00 98.06 95 ASP A N 1
ATOM 757 C CA . ASP A 1 95 ? 34.786 -21.733 6.415 1.00 98.06 95 ASP A CA 1
ATOM 758 C C . ASP A 1 95 ? 35.423 -22.928 5.695 1.00 98.06 95 ASP A C 1
ATOM 760 O O . ASP A 1 95 ? 36.344 -23.568 6.208 1.00 98.06 95 ASP A O 1
ATOM 764 N N . TYR A 1 96 ? 34.924 -23.257 4.507 1.00 98.25 96 TYR A N 1
ATOM 765 C CA . TYR A 1 96 ? 35.414 -24.385 3.714 1.00 98.25 96 TYR A CA 1
ATOM 766 C C . TYR A 1 96 ? 35.288 -24.108 2.215 1.00 98.25 96 TYR A C 1
ATOM 768 O O . TYR A 1 96 ? 34.504 -23.253 1.784 1.00 98.25 96 TYR A O 1
ATOM 776 N N . ARG A 1 97 ? 36.039 -24.846 1.384 1.00 97.62 97 ARG A N 1
ATOM 777 C CA . ARG A 1 97 ? 36.006 -24.619 -0.062 1.00 97.62 97 ARG A CA 1
ATOM 778 C C . ARG A 1 97 ? 34.645 -24.954 -0.658 1.00 97.62 97 ARG A C 1
ATOM 780 O O . ARG A 1 97 ? 34.159 -26.080 -0.588 1.00 97.62 97 ARG A O 1
ATOM 787 N N . VAL A 1 98 ? 34.080 -23.971 -1.349 1.00 97.50 98 VAL A N 1
ATOM 788 C CA . VAL A 1 98 ? 32.875 -24.104 -2.179 1.00 97.50 98 VAL A CA 1
ATOM 789 C C . VAL A 1 98 ? 33.153 -23.827 -3.657 1.00 97.50 98 VAL A C 1
ATOM 791 O O . VAL A 1 98 ? 33.990 -22.980 -3.985 1.00 97.50 98 VAL A O 1
ATOM 794 N N . LYS A 1 99 ? 32.398 -24.481 -4.554 1.00 96.38 99 LYS A N 1
ATOM 795 C CA . LYS A 1 99 ? 32.602 -24.432 -6.014 1.00 96.38 99 LYS A CA 1
ATOM 796 C C . LYS A 1 99 ? 32.648 -23.017 -6.592 1.00 96.38 99 LYS A C 1
ATOM 798 O O . LYS A 1 99 ? 33.485 -22.742 -7.442 1.00 96.38 99 LYS A O 1
ATOM 803 N N . ASN A 1 100 ? 31.770 -22.106 -6.181 1.00 95.25 100 ASN A N 1
ATOM 804 C CA . ASN A 1 100 ? 31.697 -20.785 -6.813 1.00 95.25 100 ASN A CA 1
ATOM 805 C C . ASN A 1 100 ? 32.958 -19.955 -6.549 1.00 95.25 100 ASN A C 1
ATOM 807 O O . ASN A 1 100 ? 33.431 -19.292 -7.475 1.00 95.25 100 ASN A O 1
ATOM 811 N N . ARG A 1 101 ? 33.503 -20.054 -5.326 1.00 94.19 101 ARG A N 1
ATOM 812 C CA . ARG A 1 101 ? 34.687 -19.313 -4.870 1.00 94.19 101 ARG A CA 1
ATOM 813 C C . ARG A 1 101 ? 35.995 -20.000 -5.277 1.00 94.19 101 ARG A C 1
ATOM 815 O O . ARG A 1 101 ? 36.893 -19.327 -5.750 1.00 94.19 101 ARG A O 1
ATOM 822 N N . HIS A 1 102 ? 36.058 -21.330 -5.190 1.00 95.75 102 HIS A N 1
ATOM 823 C CA . HIS A 1 102 ? 37.323 -22.075 -5.311 1.00 95.75 102 HIS A CA 1
ATOM 824 C C . HIS A 1 102 ? 37.335 -23.129 -6.425 1.00 95.75 102 HIS A C 1
ATOM 826 O O . HIS A 1 102 ? 38.285 -23.891 -6.542 1.00 95.75 102 HIS A O 1
ATOM 832 N N . LYS A 1 103 ? 36.256 -23.238 -7.211 1.00 94.31 103 LYS A N 1
ATOM 833 C CA . LYS A 1 103 ? 36.099 -24.226 -8.296 1.00 94.31 103 LYS A CA 1
ATOM 834 C C . LYS A 1 103 ? 36.277 -25.690 -7.852 1.00 94.31 103 LYS A C 1
ATOM 836 O O . LYS A 1 103 ? 36.632 -26.543 -8.655 1.00 94.31 103 LYS A O 1
ATOM 841 N N . THR A 1 104 ? 35.960 -25.992 -6.593 1.00 94.88 104 THR A N 1
ATOM 842 C CA . THR A 1 104 ? 36.111 -27.321 -5.982 1.00 94.88 104 THR A CA 1
ATOM 843 C C . THR A 1 104 ? 34.883 -28.232 -6.084 1.00 94.88 104 THR A C 1
ATOM 845 O O . THR A 1 104 ? 33.799 -27.835 -6.527 1.00 94.88 104 THR A O 1
ATOM 848 N N . THR A 1 105 ? 35.064 -29.484 -5.652 1.00 96.12 105 THR A N 1
ATOM 849 C CA . THR A 1 105 ? 34.045 -30.540 -5.589 1.00 96.12 105 THR A CA 1
ATOM 850 C C . THR A 1 105 ? 33.572 -30.805 -4.149 1.00 96.12 105 THR A C 1
ATOM 852 O O . THR A 1 105 ? 34.214 -30.369 -3.190 1.00 96.12 105 THR A O 1
ATOM 855 N N . PRO A 1 106 ? 32.478 -31.571 -3.944 1.00 97.69 106 PRO A N 1
ATOM 856 C CA . PRO A 1 106 ? 32.068 -31.995 -2.602 1.00 97.69 106 PRO A CA 1
ATOM 857 C C . PRO A 1 106 ? 33.150 -32.769 -1.827 1.00 97.69 106 PRO A C 1
ATOM 859 O O . PRO A 1 106 ? 33.190 -32.689 -0.602 1.00 97.69 106 PRO A O 1
ATOM 862 N N . PHE A 1 107 ? 34.042 -33.491 -2.515 1.00 97.88 107 PHE A N 1
ATOM 863 C CA . PHE A 1 107 ? 35.132 -34.241 -1.879 1.00 97.88 107 PHE A CA 1
ATOM 864 C C . PHE A 1 107 ? 36.144 -33.316 -1.194 1.00 97.88 107 PHE A C 1
ATOM 866 O O . PHE A 1 107 ? 36.614 -33.618 -0.098 1.00 97.88 107 PHE A O 1
ATOM 873 N N . ASP A 1 108 ? 36.433 -32.166 -1.802 1.00 96.94 108 ASP A N 1
ATOM 874 C CA . ASP A 1 108 ? 37.338 -31.161 -1.238 1.00 96.94 108 ASP A CA 1
ATOM 875 C C . ASP A 1 108 ? 36.740 -30.514 0.012 1.00 96.94 108 ASP A C 1
ATOM 877 O O . ASP A 1 108 ? 37.433 -30.330 1.009 1.00 96.94 108 ASP A O 1
ATOM 881 N N . ALA A 1 109 ? 35.427 -30.266 0.005 1.00 97.88 109 ALA A N 1
ATOM 882 C CA . ALA A 1 109 ? 34.713 -29.777 1.180 1.00 97.88 109 ALA A CA 1
ATOM 883 C C . ALA A 1 109 ? 34.750 -30.786 2.346 1.00 97.88 109 ALA A C 1
ATOM 885 O O . ALA A 1 109 ? 34.878 -30.388 3.503 1.00 97.88 109 ALA A O 1
ATOM 886 N N . VAL A 1 110 ? 34.682 -32.096 2.063 1.00 98.38 110 VAL A N 1
ATOM 887 C CA . VAL A 1 110 ? 34.862 -33.140 3.091 1.00 98.38 110 VAL A CA 1
ATOM 888 C C . VAL A 1 110 ? 36.282 -33.141 3.641 1.00 98.38 110 VAL A C 1
ATOM 890 O O . VAL A 1 110 ? 36.441 -33.195 4.862 1.00 98.38 110 VAL A O 1
ATOM 893 N N . ARG A 1 111 ? 37.301 -33.024 2.780 1.00 97.88 111 ARG A N 1
ATOM 894 C CA . ARG A 1 111 ? 38.696 -32.878 3.225 1.00 97.88 111 ARG A CA 1
ATOM 895 C C . ARG A 1 111 ? 38.844 -31.684 4.162 1.00 97.88 111 ARG A C 1
ATOM 897 O O . ARG A 1 111 ? 39.387 -31.843 5.245 1.00 97.88 111 ARG A O 1
ATOM 904 N N . ASP A 1 112 ? 38.291 -30.529 3.797 1.00 98.25 112 ASP A N 1
ATOM 905 C CA . ASP A 1 112 ? 38.349 -29.304 4.604 1.00 98.25 112 ASP A CA 1
ATOM 906 C C . ASP A 1 112 ? 37.646 -29.452 5.958 1.00 98.25 112 ASP A C 1
ATOM 908 O O . ASP A 1 112 ? 38.192 -29.065 6.989 1.00 98.25 112 ASP A O 1
ATOM 912 N N . ALA A 1 113 ? 36.468 -30.079 5.988 1.00 98.50 113 ALA A N 1
ATOM 913 C CA . ALA A 1 113 ? 35.761 -30.335 7.239 1.00 98.50 113 ALA A CA 1
ATOM 914 C C . ALA A 1 113 ? 36.563 -31.243 8.184 1.00 98.50 113 ALA A C 1
ATOM 916 O O . ALA A 1 113 ? 36.637 -30.988 9.389 1.00 98.50 113 ALA A O 1
ATOM 917 N N . LYS A 1 114 ? 37.204 -32.284 7.640 1.00 98.25 114 LYS A N 1
ATOM 918 C CA . LYS A 1 114 ? 38.085 -33.178 8.402 1.00 98.25 114 LYS A CA 1
ATOM 919 C C . LYS A 1 114 ? 39.348 -32.447 8.875 1.00 98.25 114 LYS A C 1
ATOM 921 O O . LYS A 1 114 ? 39.681 -32.569 10.055 1.00 98.25 114 LYS A O 1
ATOM 926 N N . SER A 1 115 ? 39.970 -31.634 8.016 1.00 98.19 115 SER A N 1
ATOM 927 C CA . SER A 1 115 ? 41.090 -30.743 8.356 1.00 98.19 115 SER A CA 1
ATOM 928 C C . SER A 1 115 ? 40.747 -29.830 9.536 1.00 98.19 115 SER A C 1
ATOM 930 O O . SER A 1 115 ? 41.514 -29.738 10.491 1.00 98.19 115 SER A O 1
ATOM 932 N N . ALA A 1 116 ? 39.567 -29.203 9.522 1.00 98.38 116 ALA A N 1
ATOM 933 C CA . ALA A 1 116 ? 39.129 -28.304 10.586 1.00 98.38 116 ALA A CA 1
ATOM 934 C C . ALA A 1 116 ? 38.991 -29.021 11.938 1.00 98.38 116 ALA A C 1
ATOM 936 O O . ALA A 1 116 ? 39.527 -28.554 12.943 1.00 98.38 116 ALA A O 1
ATOM 937 N N . ILE A 1 117 ? 38.326 -30.184 11.983 1.00 98.44 117 ILE A N 1
ATOM 938 C CA . ILE A 1 117 ? 38.197 -30.952 13.235 1.00 98.44 117 ILE A CA 1
ATOM 939 C C . ILE A 1 117 ? 39.560 -31.451 13.724 1.00 98.44 117 ILE A C 1
ATOM 941 O O . ILE A 1 117 ? 39.829 -31.415 14.928 1.00 98.44 117 ILE A O 1
ATOM 945 N N . ARG A 1 118 ? 40.436 -31.879 12.808 1.00 97.75 118 ARG A N 1
ATOM 946 C CA . ARG A 1 118 ? 41.805 -32.286 13.139 1.00 97.75 118 ARG A CA 1
ATOM 947 C C . ARG A 1 118 ? 42.597 -31.136 13.743 1.00 97.75 118 ARG A C 1
ATOM 949 O O . ARG A 1 118 ? 43.202 -31.317 14.796 1.00 97.75 118 ARG A O 1
ATOM 956 N N . TYR A 1 119 ? 42.541 -29.958 13.127 1.00 98.00 119 TYR A N 1
ATOM 957 C CA . TYR A 1 119 ? 43.173 -28.744 13.632 1.00 98.00 119 TYR A CA 1
ATOM 958 C C . TYR A 1 119 ? 42.668 -28.411 15.041 1.00 98.00 119 TYR A C 1
ATOM 960 O O . TYR A 1 119 ? 43.461 -28.299 15.972 1.00 98.00 119 TYR A O 1
ATOM 968 N N . ILE A 1 120 ? 41.347 -28.365 15.242 1.00 98.19 120 ILE A N 1
ATOM 969 C CA . ILE A 1 120 ? 40.742 -28.080 16.554 1.00 98.19 120 ILE A CA 1
ATOM 970 C C . ILE A 1 120 ? 41.222 -29.080 17.615 1.00 98.19 120 ILE A C 1
ATOM 972 O O . ILE A 1 120 ? 41.534 -28.695 18.741 1.00 98.19 120 ILE A O 1
ATOM 976 N N . ARG A 1 121 ? 41.304 -30.371 17.271 1.00 97.62 121 ARG A N 1
ATOM 977 C CA . ARG A 1 121 ? 41.741 -31.418 18.202 1.00 97.62 121 ARG A CA 1
ATOM 978 C C . ARG A 1 121 ? 43.249 -31.361 18.479 1.00 97.62 121 ARG A C 1
ATOM 980 O O . ARG A 1 121 ? 43.637 -31.547 19.631 1.00 97.62 121 ARG A O 1
ATOM 987 N N . LYS A 1 122 ? 44.073 -31.052 17.471 1.00 97.19 122 LYS A N 1
ATOM 988 C CA . LYS A 1 122 ? 45.523 -30.823 17.598 1.00 97.19 122 LYS A CA 1
ATOM 989 C C . LYS A 1 122 ? 45.823 -29.647 18.529 1.00 97.19 122 LYS A C 1
ATOM 991 O O . LYS A 1 122 ? 46.644 -29.769 19.431 1.00 97.19 122 LYS A O 1
ATOM 996 N N . HIS A 1 123 ? 45.092 -28.550 18.357 1.00 96.88 123 HIS A N 1
ATOM 997 C CA . HIS A 1 123 ? 45.262 -27.303 19.104 1.00 96.88 123 HIS A CA 1
ATOM 998 C C . HIS A 1 123 ? 44.366 -27.218 20.353 1.00 96.88 123 HIS A C 1
ATOM 1000 O O . HIS A 1 123 ? 44.212 -26.154 20.947 1.00 96.88 123 HIS A O 1
ATOM 1006 N N . ALA A 1 124 ? 43.783 -28.331 20.816 1.00 96.25 124 ALA A N 1
ATOM 1007 C CA . ALA A 1 124 ? 42.755 -28.306 21.858 1.00 96.25 124 ALA A CA 1
ATOM 1008 C C . ALA A 1 124 ? 43.216 -27.662 23.180 1.00 96.25 124 ALA A C 1
ATOM 1010 O O . ALA A 1 124 ? 42.424 -27.020 23.865 1.00 96.25 124 ALA A O 1
ATOM 1011 N N . LYS A 1 125 ? 44.500 -27.802 23.537 1.00 94.62 1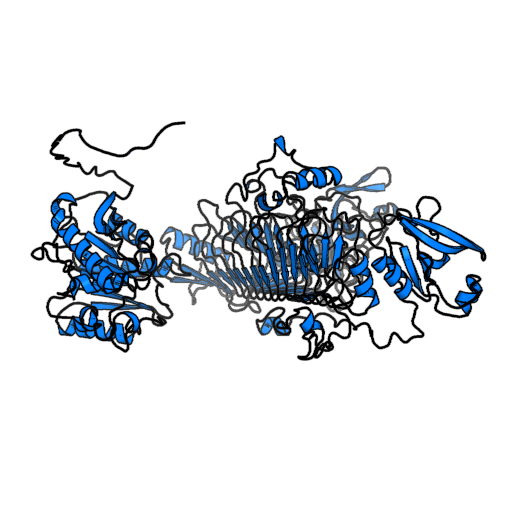25 LYS A N 1
ATOM 1012 C CA . LYS A 1 125 ? 45.076 -27.173 24.737 1.00 94.62 125 LYS A CA 1
ATOM 1013 C C . LYS A 1 125 ? 45.100 -25.645 24.623 1.00 94.62 125 LYS A C 1
ATOM 1015 O O . LYS A 1 125 ? 44.744 -24.979 25.592 1.00 94.62 125 LYS A O 1
ATOM 1020 N N . GLU A 1 126 ? 45.514 -25.131 23.467 1.00 94.06 126 GLU A N 1
ATOM 1021 C CA . GLU A 1 126 ? 45.607 -23.696 23.159 1.00 94.06 126 GLU A CA 1
ATOM 1022 C C . GLU A 1 126 ? 44.216 -23.075 23.043 1.00 94.06 126 GLU A C 1
ATOM 1024 O O . GLU A 1 126 ? 43.962 -22.010 23.589 1.00 94.06 126 GLU A O 1
ATOM 1029 N N . LEU A 1 127 ? 43.286 -23.800 22.420 1.00 94.50 127 LEU A N 1
ATOM 1030 C CA . LEU A 1 127 ? 41.903 -23.368 22.234 1.00 94.50 127 LEU A CA 1
ATOM 1031 C C . LEU A 1 127 ? 41.013 -23.616 23.466 1.00 94.50 127 LEU A C 1
ATOM 1033 O O . LEU A 1 127 ? 39.816 -23.368 23.404 1.00 94.50 127 LEU A O 1
ATOM 1037 N N . HIS A 1 128 ? 41.546 -24.166 24.566 1.00 95.50 128 HIS A N 1
ATOM 1038 C CA . HIS A 1 128 ? 40.783 -24.595 25.754 1.00 95.50 128 HIS A CA 1
ATOM 1039 C C . HIS A 1 128 ? 39.642 -25.603 25.483 1.00 95.50 128 HIS A C 1
ATOM 1041 O O . HIS A 1 128 ? 38.735 -25.796 26.304 1.00 95.50 128 HIS A O 1
ATOM 1047 N N . VAL A 1 129 ? 39.701 -26.283 24.341 1.00 97.31 129 VAL A N 1
ATOM 1048 C CA . VAL A 1 129 ? 38.730 -27.275 23.880 1.00 97.31 129 VAL A CA 1
ATOM 1049 C C . VAL A 1 129 ? 38.921 -28.585 24.638 1.00 97.31 129 VAL A C 1
ATOM 1051 O O . VAL A 1 129 ? 40.033 -29.054 24.879 1.00 97.31 129 VAL A O 1
ATOM 1054 N N . ASN A 1 130 ? 37.818 -29.239 24.991 1.00 97.31 130 ASN A N 1
ATOM 1055 C CA . ASN A 1 130 ? 37.845 -30.626 25.428 1.00 97.31 130 ASN A CA 1
ATOM 1056 C C . ASN A 1 130 ? 37.847 -31.557 24.200 1.00 97.31 130 ASN A C 1
ATOM 1058 O O . ASN A 1 130 ? 36.793 -31.733 23.584 1.00 97.31 130 ASN A O 1
ATOM 1062 N N . PRO A 1 131 ? 38.965 -32.235 23.869 1.00 96.38 131 PRO A N 1
ATOM 1063 C CA . PRO A 1 131 ? 39.058 -33.046 22.650 1.00 96.38 131 PRO A CA 1
ATOM 1064 C C . PRO A 1 131 ? 38.135 -34.277 22.650 1.00 96.38 131 PRO A C 1
ATOM 1066 O O . PRO A 1 131 ? 37.945 -34.893 21.599 1.00 96.38 131 PRO A O 1
ATOM 1069 N N . LYS A 1 132 ? 37.567 -34.631 23.817 1.00 96.56 132 LYS A N 1
ATOM 1070 C CA . LYS A 1 132 ? 36.591 -35.717 24.007 1.00 96.56 132 LYS A CA 1
ATOM 1071 C C . LYS A 1 132 ? 35.130 -35.241 23.980 1.00 96.56 132 LYS A C 1
ATOM 1073 O O . LYS A 1 132 ? 34.233 -36.069 24.095 1.00 96.56 132 LYS A O 1
ATOM 1078 N N . LYS A 1 133 ? 34.879 -33.931 23.876 1.00 97.62 133 LYS A N 1
ATOM 1079 C CA . LYS A 1 133 ? 33.536 -33.329 23.833 1.00 97.62 133 LYS A CA 1
ATOM 1080 C C . LYS A 1 133 ? 33.434 -32.296 22.708 1.00 97.62 133 LYS A C 1
ATOM 1082 O O . LYS A 1 133 ? 33.135 -31.132 22.958 1.00 97.62 133 LYS A O 1
ATOM 1087 N N . ILE A 1 134 ? 33.671 -32.739 21.472 1.00 98.56 134 ILE A N 1
ATOM 1088 C CA . ILE A 1 134 ? 33.481 -31.941 20.253 1.00 98.56 134 ILE A CA 1
ATOM 1089 C C . ILE A 1 134 ? 32.196 -32.403 19.558 1.00 98.56 134 ILE A C 1
ATOM 1091 O O . ILE A 1 134 ? 32.148 -33.482 18.964 1.00 98.56 134 ILE A O 1
ATOM 1095 N N . ALA A 1 135 ? 31.137 -31.609 19.667 1.00 98.69 135 ALA A N 1
ATOM 1096 C CA . ALA A 1 135 ? 29.921 -31.770 18.886 1.00 98.69 135 ALA A CA 1
ATOM 1097 C C . ALA A 1 135 ? 30.111 -31.113 17.513 1.00 98.69 135 ALA A C 1
ATOM 1099 O O . ALA A 1 135 ? 30.677 -30.025 17.421 1.00 98.69 135 ALA A O 1
ATOM 1100 N N . VAL A 1 136 ? 29.646 -31.755 16.445 1.00 98.81 136 VAL A N 1
ATOM 1101 C CA . VAL A 1 136 ? 29.766 -31.225 15.082 1.00 98.81 136 VAL A CA 1
ATOM 1102 C C . VAL A 1 136 ? 28.380 -31.101 14.467 1.00 98.81 136 VAL A C 1
ATOM 1104 O O . VAL A 1 136 ? 27.519 -31.964 14.625 1.00 98.81 136 VAL A O 1
ATOM 1107 N N . SER A 1 137 ? 28.149 -29.981 13.802 1.00 98.81 137 SER A N 1
ATOM 1108 C CA . SER A 1 137 ? 26.834 -29.512 13.412 1.00 98.81 137 SER A CA 1
ATOM 1109 C C . SER A 1 137 ? 26.869 -28.872 12.032 1.00 98.81 137 SER A C 1
ATOM 1111 O O . SER A 1 137 ? 27.904 -28.384 11.575 1.00 98.81 137 SER A O 1
ATOM 1113 N N . GLY A 1 138 ? 25.730 -28.854 11.351 1.00 98.31 138 GLY A N 1
ATOM 1114 C CA . GLY A 1 138 ? 25.622 -28.144 10.086 1.00 98.31 138 GLY A CA 1
ATOM 1115 C C . GLY A 1 138 ? 24.283 -28.309 9.388 1.00 98.31 138 GLY A C 1
ATOM 1116 O O . GLY A 1 138 ? 23.452 -29.144 9.752 1.00 98.31 138 GLY A O 1
ATOM 1117 N N . GLY A 1 139 ? 24.088 -27.485 8.360 1.00 97.81 139 GLY A N 1
ATOM 1118 C CA . GLY A 1 139 ? 22.856 -27.412 7.582 1.00 97.81 139 GLY A CA 1
ATOM 1119 C C . GLY A 1 139 ? 23.034 -27.925 6.162 1.00 97.81 139 GLY A C 1
ATOM 1120 O O . GLY A 1 139 ? 23.966 -27.505 5.482 1.00 97.81 139 GLY A O 1
ATOM 1121 N N . SER A 1 140 ? 22.136 -28.776 5.660 1.00 97.75 140 SER A N 1
ATOM 1122 C CA . SER A 1 140 ? 22.171 -29.236 4.257 1.00 97.75 140 SER A CA 1
ATOM 1123 C C . SER A 1 140 ? 23.529 -29.871 3.893 1.00 97.75 140 SER A C 1
ATOM 1125 O O . SER A 1 140 ? 23.919 -30.864 4.505 1.00 97.75 140 SER A O 1
ATOM 1127 N N . ALA A 1 141 ? 24.276 -29.291 2.946 1.00 98.19 141 ALA A N 1
ATOM 1128 C CA . ALA A 1 141 ? 25.659 -29.659 2.635 1.00 98.19 141 ALA A CA 1
ATOM 1129 C C . ALA A 1 141 ? 26.609 -29.549 3.845 1.00 98.19 141 ALA A C 1
ATOM 1131 O O . ALA A 1 141 ? 27.434 -30.424 4.037 1.00 98.19 141 ALA A O 1
ATOM 1132 N N . GLY A 1 142 ? 26.471 -28.552 4.719 1.00 98.38 142 GLY A N 1
ATOM 1133 C CA . GLY A 1 142 ? 27.255 -28.494 5.957 1.00 98.38 142 GLY A CA 1
ATOM 1134 C C . GLY A 1 142 ? 26.859 -29.586 6.957 1.00 98.38 142 GLY A C 1
ATOM 1135 O O . GLY A 1 142 ? 27.700 -30.115 7.674 1.00 98.38 142 GLY A O 1
ATOM 1136 N N . GLY A 1 143 ? 25.585 -29.991 6.963 1.00 98.38 143 GLY A N 1
ATOM 1137 C CA . GLY A 1 143 ? 25.114 -31.134 7.753 1.00 98.38 143 GLY A CA 1
ATOM 1138 C C . GLY A 1 143 ? 25.672 -32.462 7.236 1.00 98.38 143 GLY A C 1
ATOM 1139 O O . GLY A 1 143 ? 25.994 -33.351 8.020 1.00 98.38 143 GLY A O 1
ATOM 1140 N N . HIS A 1 144 ? 25.863 -32.568 5.919 1.00 98.62 144 HIS A N 1
ATOM 1141 C CA . HIS A 1 144 ? 26.631 -33.650 5.306 1.00 98.62 144 HIS A CA 1
ATOM 1142 C C . HIS A 1 144 ? 28.079 -33.661 5.784 1.00 98.62 144 HIS A C 1
ATOM 1144 O O . HIS A 1 144 ? 28.535 -34.702 6.245 1.00 98.62 144 HIS A O 1
ATOM 1150 N N . LEU A 1 145 ? 28.768 -32.515 5.746 1.00 98.75 145 LEU A N 1
ATOM 1151 C CA . LEU A 1 145 ? 30.149 -32.400 6.224 1.00 98.75 145 LEU A CA 1
ATOM 1152 C C . LEU A 1 145 ? 30.268 -32.801 7.699 1.00 98.75 145 LEU A C 1
ATOM 1154 O O . LEU A 1 145 ? 31.142 -33.589 8.052 1.00 98.75 145 LEU A O 1
ATOM 1158 N N . ALA A 1 146 ? 29.342 -32.342 8.545 1.00 98.75 146 ALA A N 1
ATOM 1159 C CA . ALA A 1 146 ? 29.279 -32.727 9.950 1.00 98.75 146 ALA A CA 1
ATOM 1160 C C . ALA A 1 146 ? 29.172 -34.251 10.122 1.00 98.75 146 ALA A C 1
ATOM 1162 O O . ALA A 1 146 ? 30.008 -34.858 10.792 1.00 98.75 146 ALA A O 1
ATOM 1163 N N . ALA A 1 147 ? 28.199 -34.885 9.461 1.00 98.38 147 ALA A N 1
ATOM 1164 C CA . ALA A 1 147 ? 28.028 -36.337 9.497 1.00 98.38 147 ALA A CA 1
ATOM 1165 C C . ALA A 1 147 ? 29.233 -37.090 8.901 1.00 98.38 147 ALA A C 1
ATOM 1167 O O . ALA A 1 147 ? 29.612 -38.154 9.400 1.00 98.38 147 ALA A O 1
ATOM 1168 N N . ALA A 1 148 ? 29.872 -36.530 7.873 1.00 98.25 148 ALA A N 1
ATOM 1169 C CA . ALA A 1 148 ? 31.049 -37.094 7.229 1.00 98.25 148 ALA A CA 1
ATOM 1170 C C . ALA A 1 148 ? 32.251 -37.167 8.181 1.00 98.25 148 ALA A C 1
ATOM 1172 O O . ALA A 1 148 ? 32.946 -38.182 8.194 1.00 98.25 148 ALA A O 1
ATOM 1173 N N . THR A 1 149 ? 32.446 -36.161 9.046 1.00 98.12 149 THR A N 1
ATOM 1174 C CA . THR A 1 149 ? 33.516 -36.190 10.064 1.00 98.12 149 THR A CA 1
ATOM 1175 C C . THR A 1 149 ? 33.405 -37.392 11.003 1.00 98.12 149 THR A C 1
ATOM 1177 O O . THR A 1 149 ? 34.410 -37.858 11.529 1.00 98.12 149 THR A O 1
ATOM 1180 N N . ALA A 1 150 ? 32.196 -37.925 11.196 1.00 96.81 150 ALA A N 1
ATOM 1181 C CA . ALA A 1 150 ? 31.925 -39.028 12.106 1.00 96.81 150 ALA A CA 1
ATOM 1182 C C . ALA A 1 150 ? 31.865 -40.410 11.437 1.00 96.81 150 ALA A C 1
ATOM 1184 O O . ALA A 1 150 ? 32.078 -41.415 12.118 1.00 96.81 150 ALA A O 1
ATOM 1185 N N . THR A 1 151 ? 31.531 -40.460 10.145 1.00 96.31 151 THR A N 1
ATOM 1186 C CA . THR A 1 151 ? 31.218 -41.705 9.419 1.00 96.31 151 THR A CA 1
ATOM 1187 C C . THR A 1 151 ? 32.263 -42.084 8.373 1.00 96.31 151 THR A C 1
ATOM 1189 O O . THR A 1 151 ? 32.393 -43.263 8.069 1.00 96.31 151 THR A O 1
ATOM 1192 N N . LEU A 1 152 ? 33.036 -41.133 7.833 1.00 95.62 152 LEU A N 1
ATOM 1193 C CA . LEU A 1 152 ? 33.966 -41.401 6.732 1.00 95.62 152 LEU A CA 1
ATOM 1194 C C . LEU A 1 152 ? 35.412 -41.574 7.211 1.00 95.62 152 LEU A C 1
ATOM 1196 O O . LEU A 1 152 ? 36.028 -40.661 7.769 1.00 95.62 152 LEU A O 1
ATOM 1200 N N . GLU A 1 153 ? 35.997 -42.728 6.901 1.00 89.75 153 GLU A N 1
ATOM 1201 C CA . GLU A 1 153 ? 37.406 -43.031 7.186 1.00 89.75 153 GLU A CA 1
ATOM 1202 C C . GLU A 1 153 ? 38.348 -42.367 6.153 1.00 89.75 153 GLU A C 1
ATOM 1204 O O . GLU A 1 153 ? 39.317 -41.703 6.538 1.00 89.75 153 GLU A O 1
ATOM 1209 N N . GLY A 1 154 ? 38.014 -42.444 4.855 1.00 89.31 154 GLY A N 1
ATOM 1210 C CA . GLY A 1 154 ? 38.784 -41.875 3.732 1.00 89.31 154 GLY A CA 1
ATOM 1211 C C . GLY A 1 154 ? 38.631 -40.357 3.525 1.00 89.31 154 GLY A C 1
ATOM 1212 O O . GLY A 1 154 ? 38.045 -39.663 4.353 1.00 89.31 154 GLY A O 1
ATOM 1213 N N . LEU A 1 155 ? 39.157 -39.825 2.411 1.00 92.88 155 LEU A N 1
ATOM 1214 C CA . LEU A 1 155 ? 39.105 -38.391 2.047 1.00 92.88 155 LEU A CA 1
ATOM 1215 C C . LEU A 1 155 ? 39.793 -37.451 3.062 1.00 92.88 155 LEU A C 1
ATOM 1217 O O . LEU A 1 155 ? 39.276 -36.385 3.386 1.00 92.88 155 LEU A O 1
ATOM 1221 N N . ASN A 1 156 ? 40.954 -37.853 3.583 1.00 93.31 156 ASN A N 1
ATOM 1222 C CA . ASN A 1 156 ? 41.824 -36.978 4.381 1.00 93.31 156 ASN A CA 1
ATOM 1223 C C . ASN A 1 156 ? 42.750 -36.157 3.469 1.00 93.31 156 ASN A C 1
ATOM 1225 O O . ASN A 1 156 ? 42.996 -36.565 2.332 1.00 93.31 156 ASN A O 1
ATOM 1229 N N . GLU A 1 157 ? 43.288 -35.038 3.962 1.00 90.62 157 GLU A N 1
ATOM 1230 C CA . GLU A 1 157 ? 44.373 -34.359 3.246 1.00 90.62 157 GLU A CA 1
ATOM 1231 C C . GLU A 1 157 ? 45.701 -35.120 3.379 1.00 90.62 157 GLU A C 1
ATOM 1233 O O . GLU A 1 157 ? 46.033 -35.543 4.491 1.00 90.62 157 GLU A O 1
ATOM 1238 N N . PRO A 1 158 ? 46.491 -35.270 2.295 1.00 85.50 158 PRO A N 1
ATOM 1239 C CA . PRO A 1 158 ? 47.695 -36.106 2.303 1.00 85.50 158 PRO A CA 1
ATOM 1240 C C . PRO A 1 158 ? 48.778 -35.691 3.306 1.00 85.50 158 PRO A C 1
ATOM 1242 O O . PRO A 1 158 ? 49.514 -36.543 3.787 1.00 85.50 158 PRO A O 1
ATOM 1245 N N . LYS A 1 159 ? 48.896 -34.392 3.617 1.00 87.00 159 LYS A N 1
ATOM 1246 C CA . LYS A 1 159 ? 49.974 -33.838 4.463 1.00 87.00 159 LYS A CA 1
ATOM 1247 C C . LYS A 1 159 ? 49.601 -33.710 5.946 1.00 87.00 159 LYS A C 1
ATOM 1249 O O . LYS A 1 159 ? 50.330 -33.083 6.710 1.00 87.00 159 LYS A O 1
ATOM 1254 N N . GLU A 1 160 ? 48.453 -34.239 6.357 1.00 90.00 160 GLU A N 1
ATOM 1255 C CA . GLU A 1 160 ? 47.969 -34.101 7.730 1.00 90.00 160 GLU A CA 1
ATOM 1256 C C . GLU A 1 160 ? 48.311 -35.300 8.616 1.00 90.00 160 GLU A C 1
ATOM 1258 O O . GLU A 1 160 ? 48.330 -36.443 8.171 1.00 90.00 160 GLU A O 1
ATOM 1263 N N . ASP A 1 161 ? 48.497 -35.033 9.909 1.00 92.31 161 ASP A N 1
ATOM 1264 C CA . ASP A 1 161 ? 48.720 -36.061 10.926 1.00 92.31 161 ASP A CA 1
ATOM 1265 C C . ASP A 1 161 ? 47.452 -36.903 11.152 1.00 92.31 161 ASP A C 1
ATOM 1267 O O . ASP A 1 161 ? 46.511 -36.498 11.846 1.00 92.31 161 ASP A O 1
ATOM 1271 N N . LEU A 1 162 ? 47.425 -38.095 10.553 1.00 93.12 162 LEU A N 1
ATOM 1272 C CA . LEU A 1 162 ? 46.285 -39.009 10.622 1.00 93.12 162 LEU A CA 1
ATOM 1273 C C . LEU A 1 162 ? 46.117 -39.680 11.996 1.00 93.12 162 LEU A C 1
ATOM 1275 O O . LEU A 1 162 ? 45.050 -40.245 12.242 1.00 93.12 162 LEU A O 1
ATOM 1279 N N . SER A 1 163 ? 47.101 -39.583 12.905 1.00 94.06 163 SER A N 1
ATOM 1280 C CA . SER A 1 163 ? 46.960 -40.078 14.285 1.00 94.06 163 SER A CA 1
ATOM 1281 C C . SER A 1 163 ? 45.930 -39.265 15.081 1.00 94.06 163 SER A C 1
ATOM 1283 O O . SER A 1 163 ? 45.283 -39.764 16.007 1.00 94.06 163 SER A O 1
ATOM 1285 N N . ILE A 1 164 ? 45.702 -38.014 14.669 1.00 96.25 164 ILE A N 1
ATOM 1286 C CA . ILE A 1 164 ? 44.690 -37.141 15.245 1.00 96.25 164 ILE A CA 1
ATOM 1287 C C . ILE A 1 164 ? 43.347 -37.447 14.586 1.00 96.25 164 ILE A C 1
ATOM 1289 O O . ILE A 1 164 ? 43.088 -37.128 13.418 1.00 96.25 164 ILE A O 1
ATOM 1293 N N . SER A 1 165 ? 42.464 -38.049 15.383 1.00 95.44 165 SER A N 1
ATOM 1294 C CA . SER A 1 165 ? 41.102 -38.372 14.968 1.00 95.44 165 SER A CA 1
ATOM 1295 C C . SER A 1 165 ? 40.367 -37.137 14.443 1.00 95.44 165 SER A C 1
ATOM 1297 O O . SER A 1 165 ? 40.551 -36.021 14.929 1.00 95.44 165 SER A O 1
ATOM 1299 N N . VAL A 1 166 ? 39.453 -37.358 13.504 1.00 96.50 166 VAL A N 1
ATOM 1300 C CA . VAL A 1 166 ? 38.482 -36.369 12.996 1.00 96.50 166 VAL A CA 1
ATOM 1301 C C . VAL A 1 166 ? 37.056 -36.677 13.449 1.00 96.50 166 VAL A C 1
ATOM 1303 O O . VAL A 1 166 ? 36.142 -35.899 13.206 1.00 96.50 166 VAL A O 1
ATOM 1306 N N . LYS A 1 167 ? 36.870 -37.794 14.163 1.00 97.25 167 LYS A N 1
ATOM 1307 C CA . LYS A 1 167 ? 35.558 -38.296 14.562 1.00 97.25 167 LYS A CA 1
ATOM 1308 C C . LYS A 1 167 ? 34.878 -37.333 15.524 1.00 97.25 167 LYS A C 1
ATOM 1310 O O . LYS A 1 167 ? 35.430 -37.049 16.590 1.00 97.25 167 LYS A O 1
ATOM 1315 N N . ALA A 1 168 ? 33.701 -36.833 15.164 1.00 97.50 168 ALA A N 1
ATOM 1316 C CA . ALA A 1 168 ? 32.862 -36.064 16.079 1.00 97.50 168 ALA A CA 1
ATOM 1317 C C . ALA A 1 168 ? 32.459 -36.911 17.300 1.00 97.50 168 ALA A C 1
ATOM 1319 O O . ALA A 1 168 ? 32.338 -38.133 17.209 1.00 97.50 168 ALA A O 1
ATOM 1320 N N . ASN A 1 169 ? 32.226 -36.265 18.442 1.00 98.44 169 ASN A N 1
ATOM 1321 C CA . ASN A 1 169 ? 31.750 -36.927 19.661 1.00 98.44 169 ASN A CA 1
ATOM 1322 C C . ASN A 1 169 ? 30.213 -36.886 19.796 1.00 98.44 169 ASN A C 1
ATOM 1324 O O . ASN A 1 169 ? 29.647 -37.719 20.497 1.00 98.44 169 ASN A O 1
ATOM 1328 N N . ALA A 1 170 ? 29.548 -35.958 19.102 1.00 98.62 170 ALA A N 1
ATOM 1329 C CA . ALA A 1 170 ? 28.093 -35.859 18.955 1.00 98.62 170 ALA A CA 1
ATOM 1330 C C . ALA A 1 170 ? 27.761 -35.149 17.631 1.00 98.62 170 ALA A C 1
ATOM 1332 O O . ALA A 1 170 ? 28.573 -34.351 17.153 1.00 98.62 170 ALA A O 1
ATOM 1333 N N . LEU A 1 171 ? 26.586 -35.410 17.055 1.00 98.81 171 LEU A N 1
ATOM 1334 C CA . LEU A 1 171 ? 26.125 -34.774 15.816 1.00 98.81 171 LEU A CA 1
ATOM 1335 C C . LEU A 1 171 ? 24.800 -34.029 16.009 1.00 98.81 171 LEU A C 1
ATOM 1337 O O . LEU A 1 171 ? 23.865 -34.562 16.601 1.00 98.81 171 LEU A O 1
ATOM 1341 N N . ILE A 1 172 ? 24.712 -32.814 15.461 1.00 98.75 172 ILE A N 1
ATOM 1342 C CA . ILE A 1 172 ? 23.488 -31.999 15.423 1.00 98.75 172 ILE A CA 1
ATOM 1343 C C . ILE A 1 172 ? 23.226 -31.614 13.970 1.00 98.75 172 ILE A C 1
ATOM 1345 O O . ILE A 1 172 ? 23.890 -30.747 13.407 1.00 98.75 172 ILE A O 1
ATOM 1349 N N . LEU A 1 173 ? 22.282 -32.294 13.329 1.00 98.69 173 LEU A N 1
ATOM 1350 C CA . LEU A 1 173 ? 22.131 -32.229 11.882 1.00 98.69 173 LEU A CA 1
ATOM 1351 C C . LEU A 1 173 ? 20.837 -31.521 11.483 1.00 98.69 173 LEU A C 1
ATOM 1353 O O . LEU A 1 173 ? 19.737 -31.980 11.793 1.00 98.69 173 LEU A O 1
ATOM 1357 N N . TYR A 1 174 ? 20.967 -30.429 10.731 1.00 98.38 174 TYR A N 1
ATOM 1358 C CA . TYR A 1 174 ? 19.837 -29.653 10.228 1.00 98.38 174 TYR A CA 1
ATOM 1359 C C . TYR A 1 174 ? 19.600 -29.963 8.745 1.00 98.38 174 TYR A C 1
ATOM 1361 O O . TYR A 1 174 ? 20.417 -29.607 7.894 1.00 98.38 174 TYR A O 1
ATOM 1369 N N . ASN A 1 175 ? 18.499 -30.659 8.434 1.00 97.44 175 ASN A N 1
ATOM 1370 C CA . ASN A 1 175 ? 18.152 -31.215 7.116 1.00 97.44 175 ASN A CA 1
ATOM 1371 C C . ASN A 1 175 ? 19.382 -31.667 6.287 1.00 97.44 175 ASN A C 1
ATOM 1373 O O . ASN A 1 175 ? 19.590 -31.176 5.171 1.00 97.44 175 ASN A O 1
ATOM 1377 N N . PRO A 1 176 ? 20.269 -32.506 6.851 1.00 98.12 176 PRO A N 1
ATOM 1378 C CA . PRO A 1 176 ? 21.550 -32.843 6.241 1.00 98.12 176 PRO A CA 1
ATOM 1379 C C . PRO A 1 176 ? 21.365 -33.630 4.941 1.00 98.12 176 PRO A C 1
ATOM 1381 O O . PRO A 1 176 ? 20.431 -34.424 4.804 1.00 98.12 176 PRO A O 1
ATOM 1384 N N . VAL A 1 177 ? 22.314 -33.492 4.014 1.00 97.88 177 VAL A N 1
ATOM 1385 C CA . VAL A 1 177 ? 22.472 -34.513 2.970 1.00 97.88 177 VAL A CA 1
ATOM 1386 C C . VAL A 1 177 ? 23.166 -35.720 3.609 1.00 97.88 177 VAL A C 1
ATOM 1388 O O . VAL A 1 177 ? 24.287 -35.609 4.089 1.00 97.88 177 VAL A O 1
ATOM 1391 N N . ILE A 1 178 ? 22.507 -36.875 3.650 1.00 96.75 178 ILE A N 1
ATOM 1392 C CA . ILE A 1 178 ? 23.097 -38.109 4.210 1.00 96.75 178 ILE A CA 1
ATOM 1393 C C . ILE A 1 178 ? 23.187 -39.241 3.186 1.00 96.75 178 ILE A C 1
ATOM 1395 O O . ILE A 1 178 ? 24.040 -40.117 3.313 1.00 96.75 178 ILE A O 1
ATOM 1399 N N . ASP A 1 179 ? 22.381 -39.178 2.127 1.00 96.88 179 ASP A N 1
ATOM 1400 C CA . ASP A 1 179 ? 22.405 -40.105 1.001 1.00 96.88 179 ASP A CA 1
ATOM 1401 C C . ASP A 1 179 ? 22.843 -39.365 -0.269 1.00 96.88 179 ASP A C 1
ATOM 1403 O O . ASP A 1 179 ? 22.183 -38.414 -0.694 1.00 96.88 179 ASP A O 1
ATOM 1407 N N . ASN A 1 180 ? 23.961 -39.795 -0.856 1.00 96.56 180 ASN A N 1
ATOM 1408 C CA . ASN A 1 180 ? 24.468 -39.282 -2.128 1.00 96.56 180 ASN A CA 1
ATOM 1409 C C . ASN A 1 180 ? 24.373 -40.313 -3.266 1.00 96.56 180 ASN A C 1
ATOM 1411 O O . ASN A 1 180 ? 24.968 -40.073 -4.311 1.00 96.56 180 ASN A O 1
ATOM 1415 N N . SER A 1 181 ? 23.679 -41.442 -3.069 1.00 95.56 181 SER A N 1
ATOM 1416 C CA . SER A 1 181 ? 23.459 -42.491 -4.080 1.00 95.56 181 SER A CA 1
ATOM 1417 C C . SER A 1 181 ? 22.625 -42.006 -5.266 1.00 95.56 181 SER A C 1
ATOM 1419 O O . SER A 1 181 ? 22.197 -40.857 -5.288 1.00 95.56 181 SER A O 1
ATOM 1421 N N . LYS A 1 182 ? 22.343 -42.883 -6.241 1.00 93.06 182 LYS A N 1
ATOM 1422 C CA . LYS A 1 182 ? 21.527 -42.573 -7.435 1.00 93.06 182 LYS A CA 1
ATOM 1423 C C . LYS A 1 182 ? 20.186 -41.901 -7.103 1.00 93.06 182 LYS A C 1
ATOM 1425 O O . LYS A 1 182 ? 19.733 -41.050 -7.862 1.00 93.06 182 LYS A O 1
ATOM 1430 N N . ASN A 1 183 ? 19.609 -42.229 -5.945 1.00 88.19 183 ASN A N 1
ATOM 1431 C CA . ASN A 1 183 ? 18.339 -41.678 -5.457 1.00 88.19 183 ASN A CA 1
ATOM 1432 C C . ASN A 1 183 ? 18.520 -40.524 -4.450 1.00 88.19 183 ASN A C 1
ATOM 1434 O O . ASN A 1 183 ? 17.543 -39.949 -3.972 1.00 88.19 183 ASN A O 1
ATOM 1438 N N . GLY A 1 184 ? 19.766 -40.202 -4.103 1.00 90.38 184 GLY A N 1
ATOM 1439 C CA . GLY A 1 184 ? 20.154 -39.203 -3.120 1.00 90.38 184 GLY A CA 1
ATOM 1440 C C . GLY A 1 184 ? 20.543 -37.856 -3.732 1.00 90.38 184 GLY A C 1
ATOM 1441 O O . GLY A 1 184 ? 20.869 -37.715 -4.916 1.00 90.38 184 GLY A O 1
ATOM 1442 N N . TYR A 1 185 ? 20.546 -36.816 -2.899 1.00 91.06 185 TYR A N 1
ATOM 1443 C CA . TYR A 1 185 ? 20.903 -35.476 -3.346 1.00 91.06 185 TYR A CA 1
ATOM 1444 C C . TYR A 1 185 ? 22.402 -35.377 -3.664 1.00 91.06 185 TYR A C 1
ATOM 1446 O O . TYR A 1 185 ? 23.274 -35.742 -2.876 1.00 91.06 185 TYR A O 1
ATOM 1454 N N . GLY A 1 186 ? 22.718 -34.796 -4.821 1.00 90.38 186 GLY A N 1
ATOM 1455 C CA . GLY A 1 186 ? 24.096 -34.541 -5.234 1.00 90.38 186 GLY A CA 1
ATOM 1456 C C . GLY A 1 186 ? 24.760 -35.654 -6.044 1.00 90.38 186 GLY A C 1
ATOM 1457 O O . GLY A 1 186 ? 25.892 -35.425 -6.460 1.00 90.38 186 GLY A O 1
ATOM 1458 N N . TYR A 1 187 ? 24.068 -36.761 -6.360 1.00 94.62 187 TYR A N 1
ATOM 1459 C CA . TYR A 1 187 ? 24.610 -37.861 -7.175 1.00 94.62 187 TYR A CA 1
ATOM 1460 C C . TYR A 1 187 ? 25.302 -37.385 -8.453 1.00 94.62 187 TYR A C 1
ATOM 1462 O O . TYR A 1 187 ? 26.452 -37.725 -8.697 1.00 94.62 187 TYR A O 1
ATOM 1470 N N . LYS A 1 188 ? 24.659 -36.492 -9.219 1.00 92.38 188 LYS A N 1
ATOM 1471 C CA . LYS A 1 188 ? 25.213 -35.935 -10.469 1.00 92.38 188 LYS A CA 1
ATOM 1472 C C . LYS A 1 188 ? 26.598 -35.282 -10.319 1.00 92.38 188 LYS A C 1
ATOM 1474 O O . LYS A 1 188 ? 27.276 -35.085 -11.316 1.00 92.38 188 LYS A O 1
ATOM 1479 N N . ARG A 1 189 ? 27.001 -34.901 -9.102 1.00 92.25 189 ARG A N 1
ATOM 1480 C CA . ARG A 1 189 ? 28.299 -34.266 -8.814 1.00 92.25 189 ARG A CA 1
ATOM 1481 C C . ARG A 1 189 ? 29.346 -35.225 -8.267 1.00 92.25 189 ARG A C 1
ATOM 1483 O O . ARG A 1 189 ? 30.524 -34.900 -8.327 1.00 92.25 189 ARG A O 1
ATOM 1490 N N . VAL A 1 190 ? 28.921 -36.344 -7.686 1.00 94.88 190 VAL A N 1
ATOM 1491 C CA . VAL A 1 190 ? 29.822 -37.323 -7.059 1.00 94.88 190 VAL A CA 1
ATOM 1492 C C . VAL A 1 190 ? 29.935 -38.614 -7.872 1.00 94.88 190 VAL A C 1
ATOM 1494 O O . VAL A 1 190 ? 30.912 -39.337 -7.723 1.00 94.88 190 VAL A O 1
ATOM 1497 N N . GLY A 1 191 ? 28.972 -38.883 -8.758 1.00 94.38 191 GLY A N 1
ATOM 1498 C CA . GLY A 1 191 ? 28.921 -40.063 -9.613 1.00 94.38 191 GLY A CA 1
ATOM 1499 C C . GLY A 1 191 ? 28.952 -41.370 -8.823 1.00 94.38 191 GLY A C 1
ATOM 1500 O O . GLY A 1 191 ? 28.532 -41.439 -7.668 1.00 94.38 191 GLY A O 1
ATOM 1501 N N . GLU A 1 192 ? 29.509 -42.409 -9.440 1.00 95.12 192 GLU A N 1
ATOM 1502 C CA . GLU A 1 192 ? 29.645 -43.744 -8.839 1.00 95.12 192 GLU A CA 1
ATOM 1503 C C . GLU A 1 192 ? 30.543 -43.752 -7.581 1.00 95.12 192 GLU A C 1
ATOM 1505 O O . GLU A 1 192 ? 30.449 -44.652 -6.749 1.00 95.12 192 GLU A O 1
ATOM 1510 N N . ARG A 1 193 ? 31.329 -42.688 -7.352 1.00 95.81 193 ARG A N 1
ATOM 1511 C CA . ARG A 1 193 ? 32.131 -42.484 -6.132 1.00 95.81 193 ARG A CA 1
ATOM 1512 C C . ARG A 1 193 ? 31.308 -42.047 -4.914 1.00 95.81 193 ARG A C 1
ATOM 1514 O O . ARG A 1 193 ? 31.866 -41.739 -3.862 1.00 95.81 193 ARG A O 1
ATOM 1521 N N . TYR A 1 194 ? 29.975 -42.023 -5.002 1.00 96.06 194 TYR A N 1
ATOM 1522 C CA . TYR A 1 194 ? 29.109 -41.591 -3.900 1.00 96.06 194 TYR A CA 1
ATOM 1523 C C . TYR A 1 194 ? 29.321 -42.370 -2.593 1.00 96.06 194 TYR A C 1
ATOM 1525 O O . TYR A 1 194 ? 29.127 -41.807 -1.515 1.00 96.06 194 TYR A O 1
ATOM 1533 N N . LYS A 1 195 ? 29.723 -43.648 -2.658 1.00 95.44 195 LYS A N 1
ATOM 1534 C CA . LYS A 1 195 ? 29.983 -44.464 -1.461 1.00 95.44 195 LYS A CA 1
ATOM 1535 C C . LYS A 1 195 ? 31.144 -43.924 -0.627 1.00 95.44 195 LYS A C 1
ATOM 1537 O O . LYS A 1 195 ? 31.097 -44.055 0.587 1.00 95.44 195 LYS A O 1
ATOM 1542 N N . GLU A 1 196 ? 32.126 -43.261 -1.237 1.00 96.56 196 GLU A N 1
ATOM 1543 C CA . GLU A 1 196 ? 33.255 -42.654 -0.514 1.00 96.56 196 GLU A CA 1
ATOM 1544 C C . GLU A 1 196 ? 32.825 -41.465 0.354 1.00 96.56 196 GLU A C 1
ATOM 1546 O O . GLU A 1 196 ? 33.520 -41.111 1.303 1.00 96.56 196 GLU A O 1
ATOM 1551 N N . ILE A 1 197 ? 31.700 -40.827 0.013 1.00 96.00 197 ILE A N 1
ATOM 1552 C CA . ILE A 1 197 ? 31.305 -39.539 0.583 1.00 96.00 197 ILE A CA 1
ATOM 1553 C C . ILE A 1 197 ? 29.930 -39.557 1.259 1.00 96.00 197 ILE A C 1
ATOM 1555 O O . ILE A 1 197 ? 29.588 -38.598 1.938 1.00 96.00 197 ILE A O 1
ATOM 1559 N N . SER A 1 198 ? 29.125 -40.611 1.100 1.00 97.44 198 SER A N 1
ATOM 1560 C CA . SER A 1 198 ? 27.759 -40.674 1.635 1.00 97.44 198 SER A CA 1
ATOM 1561 C C . SER A 1 198 ? 27.728 -41.171 3.087 1.00 97.44 198 SER A C 1
ATOM 1563 O O . SER A 1 198 ? 27.986 -42.357 3.316 1.00 97.44 198 SER A O 1
ATOM 1565 N N . PRO A 1 199 ? 27.327 -40.338 4.071 1.00 97.69 199 PRO A N 1
ATOM 1566 C CA . PRO A 1 199 ? 27.270 -40.757 5.470 1.00 97.69 199 PRO A CA 1
ATOM 1567 C C . PRO A 1 199 ? 26.384 -41.985 5.711 1.00 97.69 199 PRO A C 1
ATOM 1569 O O . PRO A 1 199 ? 26.795 -42.890 6.426 1.00 97.69 199 PRO A O 1
ATOM 1572 N N . LEU A 1 200 ? 25.212 -42.075 5.065 1.00 97.06 200 LEU A N 1
ATOM 1573 C CA . LEU A 1 200 ? 24.257 -43.188 5.215 1.00 97.06 200 LEU A CA 1
ATOM 1574 C C . LEU A 1 200 ? 24.844 -44.561 4.847 1.00 97.06 200 LEU A C 1
ATOM 1576 O O . LEU A 1 200 ? 24.400 -45.588 5.366 1.00 97.06 200 LEU A O 1
ATOM 1580 N N . HIS A 1 201 ? 25.811 -44.586 3.930 1.00 96.69 201 HIS A N 1
ATOM 1581 C CA . HIS A 1 201 ? 26.457 -45.810 3.452 1.00 96.69 201 HIS A CA 1
ATOM 1582 C C . HIS A 1 201 ? 27.675 -46.206 4.292 1.00 96.69 201 HIS A C 1
ATOM 1584 O O . HIS A 1 201 ? 28.164 -47.321 4.150 1.00 96.69 201 HIS A O 1
ATOM 1590 N N . ASN A 1 202 ? 28.133 -45.323 5.181 1.00 97.31 202 ASN A N 1
ATOM 1591 C CA . ASN A 1 202 ? 29.326 -45.512 6.004 1.00 97.31 202 ASN A CA 1
ATOM 1592 C C . ASN A 1 202 ? 29.007 -45.538 7.510 1.00 97.31 202 ASN A C 1
ATOM 1594 O O . ASN A 1 202 ? 29.896 -45.396 8.347 1.00 97.31 202 ASN A O 1
ATOM 1598 N N . ILE A 1 203 ? 27.735 -45.721 7.880 1.00 97.69 203 ILE A N 1
ATOM 1599 C CA . ILE A 1 203 ? 27.336 -45.917 9.278 1.00 97.69 203 ILE A CA 1
ATOM 1600 C C . ILE A 1 203 ? 27.876 -47.267 9.756 1.00 97.69 203 ILE A C 1
ATOM 1602 O O . ILE A 1 203 ? 27.561 -48.309 9.184 1.00 97.69 203 ILE A O 1
ATOM 1606 N N . LYS A 1 204 ? 28.674 -47.239 10.825 1.00 95.69 204 LYS A N 1
ATOM 1607 C CA . LYS A 1 204 ? 29.265 -48.414 11.477 1.00 95.69 204 LYS A CA 1
ATOM 1608 C C . LYS A 1 204 ? 29.193 -48.261 13.001 1.00 95.69 204 LYS A C 1
ATOM 1610 O O . LYS A 1 204 ? 28.946 -47.165 13.513 1.00 95.69 204 LYS A O 1
ATOM 1615 N N . LYS A 1 205 ? 29.450 -49.352 13.732 1.00 96.12 205 LYS A N 1
ATOM 1616 C CA . LYS A 1 205 ? 29.494 -49.366 15.204 1.00 96.12 205 LYS A CA 1
ATOM 1617 C C . LYS A 1 205 ? 30.405 -48.257 15.747 1.00 96.12 205 LYS A C 1
ATOM 1619 O O . LYS A 1 205 ? 31.497 -48.008 15.239 1.00 96.12 205 LYS A O 1
ATOM 1624 N N . GLY A 1 206 ? 29.939 -47.583 16.796 1.00 92.25 206 GLY A N 1
ATOM 1625 C CA . GLY A 1 206 ? 30.662 -46.492 17.450 1.00 92.25 206 GLY A CA 1
ATOM 1626 C C . GLY A 1 206 ? 30.525 -45.129 16.768 1.00 92.25 206 GLY A C 1
ATOM 1627 O O . GLY A 1 206 ? 31.237 -44.203 17.152 1.00 92.25 206 GLY A O 1
ATOM 1628 N N . VAL A 1 207 ? 29.673 -44.977 15.749 1.00 96.62 207 VAL A N 1
ATOM 1629 C CA . VAL A 1 207 ? 29.201 -43.655 15.296 1.00 96.62 207 VAL A CA 1
ATOM 1630 C C . VAL A 1 207 ? 28.586 -42.891 16.492 1.00 96.62 207 VAL A C 1
ATOM 1632 O O . VAL A 1 207 ? 27.953 -43.522 17.336 1.00 96.62 207 VAL A O 1
ATOM 1635 N N . PRO A 1 208 ? 28.816 -41.574 16.651 1.00 97.69 208 PRO A N 1
ATOM 1636 C CA . PRO A 1 208 ? 28.363 -40.832 17.828 1.00 97.69 208 PRO A CA 1
ATOM 1637 C C . PRO A 1 208 ? 26.835 -40.618 17.865 1.00 97.69 208 PRO A C 1
ATOM 1639 O O . PRO A 1 208 ? 26.183 -40.625 16.813 1.00 97.69 208 PRO A O 1
ATOM 1642 N N . PRO A 1 209 ? 26.257 -40.337 19.052 1.00 98.50 209 PRO A N 1
ATOM 1643 C CA . PRO A 1 209 ? 24.864 -39.920 19.186 1.00 98.50 209 PRO A CA 1
ATOM 1644 C C . PRO A 1 209 ? 24.530 -38.745 18.266 1.00 98.50 209 PRO A C 1
ATOM 1646 O O . PRO A 1 209 ? 25.314 -37.800 18.140 1.00 98.50 209 PRO A O 1
ATOM 1649 N N . THR A 1 210 ? 23.352 -38.786 17.649 1.00 98.75 210 THR A N 1
ATOM 1650 C CA . THR A 1 210 ? 22.915 -37.782 16.671 1.00 98.75 210 THR A CA 1
ATOM 1651 C C . THR A 1 210 ? 21.526 -37.247 16.997 1.00 98.75 210 THR A C 1
ATOM 1653 O O . THR A 1 210 ? 20.623 -38.030 17.263 1.00 98.75 210 THR A O 1
ATOM 1656 N N . ILE A 1 211 ? 21.323 -35.936 16.889 1.00 98.75 211 ILE A N 1
ATOM 1657 C CA . ILE A 1 211 ? 19.993 -35.330 16.743 1.00 98.75 211 ILE A CA 1
ATOM 1658 C C . ILE A 1 211 ? 19.820 -34.829 15.306 1.00 98.75 211 ILE A C 1
ATOM 1660 O O . ILE A 1 211 ? 20.745 -34.271 14.711 1.00 98.75 211 ILE A O 1
ATOM 1664 N N . PHE A 1 212 ? 18.646 -35.067 14.729 1.00 98.62 212 PHE A N 1
ATOM 1665 C CA . PHE A 1 212 ? 18.349 -34.856 13.317 1.00 98.62 212 PHE A CA 1
ATOM 1666 C C . PHE A 1 212 ? 17.047 -34.066 13.169 1.00 98.62 212 PHE A C 1
ATOM 1668 O O . PHE A 1 212 ? 15.983 -34.523 13.583 1.00 98.62 212 PHE A O 1
ATOM 1675 N N . PHE A 1 213 ? 17.107 -32.909 12.510 1.00 98.50 213 PHE A N 1
ATOM 1676 C CA . PHE A 1 213 ? 15.943 -32.068 12.220 1.00 98.50 213 PHE A CA 1
ATOM 1677 C C . PHE A 1 213 ? 15.603 -32.096 10.728 1.00 98.50 213 PHE A C 1
ATOM 1679 O O . PHE A 1 213 ? 16.471 -31.834 9.896 1.00 98.50 213 PHE A O 1
ATOM 1686 N N . LEU A 1 214 ? 14.346 -32.361 10.363 1.00 98.00 214 LEU A N 1
ATOM 1687 C CA . LEU A 1 214 ? 13.898 -32.371 8.965 1.00 98.00 214 LEU A CA 1
ATOM 1688 C C . LEU A 1 214 ? 12.492 -31.786 8.815 1.00 98.00 214 LEU A C 1
ATOM 1690 O O . LEU A 1 214 ? 11.643 -32.008 9.669 1.00 98.00 214 LEU A O 1
ATOM 1694 N N . GLY A 1 215 ? 12.224 -31.070 7.724 1.00 96.50 215 GLY A N 1
ATOM 1695 C CA . GLY A 1 215 ? 10.866 -30.668 7.354 1.00 96.50 215 GLY A CA 1
ATOM 1696 C C . GLY A 1 215 ? 10.192 -31.704 6.447 1.00 96.50 215 GLY A C 1
ATOM 1697 O O . GLY A 1 215 ? 10.838 -32.261 5.566 1.00 96.50 215 GLY A O 1
ATOM 1698 N N . ASP A 1 216 ? 8.898 -31.973 6.621 1.00 96.56 216 ASP A N 1
ATOM 1699 C CA . ASP A 1 216 ? 8.179 -32.973 5.803 1.00 96.56 216 ASP A CA 1
ATOM 1700 C C . ASP A 1 216 ? 7.858 -32.517 4.360 1.00 96.56 216 ASP A C 1
ATOM 1702 O O . ASP A 1 216 ? 7.451 -33.332 3.530 1.00 96.56 216 ASP A O 1
ATOM 1706 N N . LYS A 1 217 ? 8.051 -31.228 4.046 1.00 96.19 217 LYS A N 1
ATOM 1707 C CA . LYS A 1 217 ? 7.959 -30.645 2.694 1.00 96.19 217 LYS A CA 1
ATOM 1708 C C . LYS A 1 217 ? 9.333 -30.299 2.126 1.00 96.19 217 LYS A C 1
ATOM 1710 O O . LYS A 1 217 ? 9.447 -29.500 1.192 1.00 96.19 217 LYS A O 1
ATOM 1715 N N . ASP A 1 218 ? 10.386 -30.881 2.685 1.00 95.88 218 ASP A N 1
ATOM 1716 C CA . ASP A 1 218 ? 11.721 -30.812 2.123 1.00 95.88 218 ASP A CA 1
ATOM 1717 C C . ASP A 1 218 ? 11.757 -31.528 0.763 1.00 95.88 218 ASP A C 1
ATOM 1719 O O . ASP A 1 218 ? 11.596 -32.741 0.662 1.00 95.88 218 ASP A O 1
ATOM 1723 N N . LYS A 1 219 ? 11.933 -30.744 -0.305 1.00 93.94 219 LYS A N 1
ATOM 1724 C CA . LYS A 1 219 ? 11.983 -31.252 -1.683 1.00 93.94 219 LYS A CA 1
ATOM 1725 C C . LYS A 1 219 ? 13.346 -31.839 -2.062 1.00 93.94 219 LYS A C 1
ATOM 1727 O O . LYS A 1 219 ? 13.476 -32.371 -3.159 1.00 93.94 219 LYS A O 1
ATOM 1732 N N . LEU A 1 220 ? 14.364 -31.682 -1.214 1.00 93.62 220 LEU A N 1
ATOM 1733 C CA . LEU A 1 220 ? 15.721 -32.161 -1.479 1.00 93.62 220 LEU A CA 1
ATOM 1734 C C . LEU A 1 220 ? 16.021 -33.444 -0.708 1.00 93.62 220 LEU A C 1
ATOM 1736 O O . LEU A 1 220 ? 16.647 -34.343 -1.260 1.00 93.62 220 LEU A O 1
ATOM 1740 N N . ILE A 1 221 ? 15.588 -33.516 0.554 1.00 95.31 221 ILE A N 1
ATOM 1741 C CA . ILE A 1 221 ? 15.846 -34.645 1.451 1.00 95.31 221 ILE A CA 1
ATOM 1742 C C . ILE A 1 221 ? 14.514 -35.277 1.876 1.00 95.31 221 ILE A C 1
ATOM 1744 O O . ILE A 1 221 ? 13.821 -34.722 2.730 1.00 95.31 221 ILE A O 1
ATOM 1748 N N . PRO A 1 222 ? 14.143 -36.446 1.327 1.00 94.56 222 PRO A N 1
ATOM 1749 C CA . PRO A 1 222 ? 12.914 -37.132 1.711 1.00 94.56 222 PRO A CA 1
ATOM 1750 C C . PRO A 1 222 ? 12.906 -37.573 3.183 1.00 94.56 222 PRO A C 1
ATOM 1752 O O . PRO A 1 222 ? 13.918 -38.022 3.724 1.00 94.56 222 PRO A O 1
ATOM 1755 N N . VAL A 1 223 ? 11.728 -37.565 3.820 1.00 96.69 223 VAL A N 1
ATOM 1756 C CA . VAL A 1 223 ? 11.552 -38.073 5.200 1.00 96.69 223 VAL A CA 1
ATOM 1757 C C . VAL A 1 223 ? 11.965 -39.542 5.327 1.00 96.69 223 VAL A C 1
ATOM 1759 O O . VAL A 1 223 ? 12.544 -39.934 6.339 1.00 96.69 223 VAL A O 1
ATOM 1762 N N . ALA A 1 224 ? 11.717 -40.349 4.291 1.00 96.62 224 ALA A N 1
ATOM 1763 C CA . ALA A 1 224 ? 12.133 -41.750 4.249 1.00 96.62 224 ALA A CA 1
ATOM 1764 C C . ALA A 1 224 ? 13.655 -41.910 4.413 1.00 96.62 224 ALA A C 1
ATOM 1766 O O . ALA A 1 224 ? 14.109 -42.791 5.139 1.00 96.62 224 ALA A O 1
ATOM 1767 N N . THR A 1 225 ? 14.443 -41.012 3.818 1.00 95.94 225 THR A N 1
ATOM 1768 C CA . THR A 1 225 ? 15.907 -41.006 3.912 1.00 95.94 225 THR A CA 1
ATOM 1769 C C . THR A 1 225 ? 16.377 -40.756 5.349 1.00 95.94 225 THR A C 1
ATOM 1771 O O . THR A 1 225 ? 17.242 -41.476 5.844 1.00 95.94 225 THR A O 1
ATOM 1774 N N . ALA A 1 226 ? 15.762 -39.812 6.070 1.00 96.94 226 ALA A N 1
ATOM 1775 C CA . ALA A 1 226 ? 16.081 -39.566 7.481 1.00 96.94 226 ALA A CA 1
ATOM 1776 C C . ALA A 1 226 ? 15.629 -40.704 8.411 1.00 96.94 226 ALA A C 1
ATOM 1778 O O . ALA A 1 226 ? 16.357 -41.065 9.335 1.00 96.94 226 ALA A O 1
ATOM 1779 N N . LYS A 1 227 ? 14.466 -41.317 8.145 1.00 97.75 227 LYS A N 1
ATOM 1780 C CA . LYS A 1 227 ? 14.020 -42.519 8.870 1.00 97.75 227 LYS A CA 1
ATOM 1781 C C . LYS A 1 227 ? 14.994 -43.686 8.679 1.00 97.75 227 LYS A C 1
ATOM 1783 O O . LYS A 1 227 ? 15.343 -44.339 9.656 1.00 97.75 227 LYS A O 1
ATOM 1788 N N . ASN A 1 228 ? 15.484 -43.899 7.455 1.00 97.50 228 ASN A N 1
ATOM 1789 C CA . ASN A 1 228 ? 16.498 -44.916 7.159 1.00 97.50 228 ASN A CA 1
ATOM 1790 C C . ASN A 1 228 ? 17.824 -44.627 7.887 1.00 97.50 228 ASN A C 1
ATOM 1792 O O . ASN A 1 228 ? 18.415 -45.524 8.481 1.00 97.50 228 ASN A O 1
ATOM 1796 N N . TYR A 1 229 ? 18.264 -43.364 7.915 1.00 97.94 229 TYR A N 1
ATOM 1797 C CA . TYR A 1 229 ? 19.435 -42.960 8.698 1.00 97.94 229 TYR A CA 1
ATOM 1798 C C . TYR A 1 229 ? 19.280 -43.311 10.183 1.00 97.94 229 TYR A C 1
ATOM 1800 O O . TYR A 1 229 ? 20.158 -43.965 10.738 1.00 97.94 229 TYR A O 1
ATOM 1808 N N . LYS A 1 230 ? 18.149 -42.944 10.806 1.00 98.19 230 LYS A N 1
ATOM 1809 C CA . LYS A 1 230 ? 17.846 -43.298 12.204 1.00 98.19 230 LYS A CA 1
ATOM 1810 C C . LYS A 1 230 ? 17.896 -44.810 12.424 1.00 98.19 230 LYS A C 1
ATOM 1812 O O . LYS A 1 230 ? 18.625 -45.253 13.304 1.00 98.19 230 LYS A O 1
ATOM 1817 N N . ALA A 1 231 ? 17.207 -45.584 11.586 1.00 98.19 231 ALA A N 1
ATOM 1818 C CA . ALA A 1 231 ? 17.177 -47.040 11.700 1.00 98.19 231 ALA A CA 1
ATOM 1819 C C . ALA A 1 231 ? 18.584 -47.659 11.621 1.00 98.19 231 ALA A C 1
ATOM 1821 O O . ALA A 1 231 ? 18.927 -48.512 12.434 1.00 98.19 231 ALA A O 1
ATOM 1822 N N . LYS A 1 232 ? 19.440 -47.195 10.698 1.00 98.06 232 LYS A N 1
ATOM 1823 C CA . LYS A 1 232 ? 20.830 -47.675 10.597 1.00 98.06 232 LYS A CA 1
ATOM 1824 C C . LYS A 1 232 ? 21.698 -47.269 11.786 1.00 98.06 232 LYS A C 1
ATOM 1826 O O . LYS A 1 232 ? 22.521 -48.067 12.220 1.00 98.06 232 LYS A O 1
ATOM 1831 N N . MET A 1 233 ? 21.538 -46.048 12.301 1.00 98.19 233 MET A N 1
ATOM 1832 C CA . MET A 1 233 ? 22.239 -45.594 13.508 1.00 98.19 233 MET A CA 1
ATOM 1833 C C . MET A 1 233 ? 21.888 -46.476 14.711 1.00 98.19 233 MET A C 1
ATOM 1835 O O . MET A 1 233 ? 22.783 -46.925 15.424 1.00 98.19 233 MET A O 1
ATOM 1839 N N . GLU A 1 234 ? 20.600 -46.768 14.893 1.00 97.31 234 GLU A N 1
ATOM 1840 C CA . GLU A 1 234 ? 20.099 -47.612 15.982 1.00 97.31 234 GLU A CA 1
ATOM 1841 C C . GLU A 1 234 ? 20.535 -49.072 15.817 1.00 97.31 234 GLU A C 1
ATOM 1843 O O . GLU A 1 234 ? 20.976 -49.685 16.786 1.00 97.31 234 GLU A O 1
ATOM 1848 N N . ALA A 1 235 ? 20.530 -49.602 14.589 1.00 97.69 235 ALA A N 1
ATOM 1849 C CA . ALA A 1 235 ? 20.985 -50.962 14.292 1.00 97.69 235 ALA A CA 1
ATOM 1850 C C . ALA A 1 235 ? 22.469 -51.200 14.632 1.00 97.69 235 ALA A C 1
ATOM 1852 O O . ALA A 1 235 ? 22.848 -52.315 14.979 1.00 97.69 235 ALA A O 1
ATOM 1853 N N . VAL A 1 236 ? 23.317 -50.165 14.576 1.00 97.75 236 VAL A N 1
ATOM 1854 C CA . VAL A 1 236 ? 24.726 -50.249 15.011 1.00 97.75 236 VAL A CA 1
ATOM 1855 C C . VAL A 1 236 ? 24.932 -49.868 16.487 1.00 97.75 236 VAL A C 1
ATOM 1857 O O . VAL A 1 236 ? 26.074 -49.709 16.929 1.00 97.75 236 VAL A O 1
ATOM 1860 N N . GLY A 1 237 ? 23.840 -49.714 17.245 1.00 97.19 237 GLY A N 1
ATOM 1861 C CA . GLY A 1 237 ? 23.831 -49.424 18.679 1.00 97.19 237 GLY A CA 1
ATOM 1862 C C . GLY A 1 237 ? 24.022 -47.949 19.050 1.00 97.19 237 GLY A C 1
ATOM 1863 O O . GLY A 1 237 ? 24.393 -47.665 20.186 1.00 97.19 237 GLY A O 1
ATOM 1864 N N . SER A 1 238 ? 23.816 -47.005 18.124 1.00 97.75 238 SER A N 1
ATOM 1865 C CA . SER A 1 238 ? 23.939 -45.565 18.395 1.00 97.75 238 SER A CA 1
ATOM 1866 C C . SER A 1 238 ? 22.584 -44.857 18.503 1.00 97.75 238 SER A C 1
ATOM 1868 O O . SER A 1 238 ? 21.652 -45.136 17.752 1.00 97.75 238 SER A O 1
ATOM 1870 N N . ARG A 1 239 ? 22.492 -43.863 19.396 1.00 98.00 239 ARG A N 1
ATOM 1871 C CA . ARG A 1 239 ? 21.306 -43.005 19.568 1.00 98.00 239 ARG A CA 1
ATOM 1872 C C . ARG A 1 239 ? 21.103 -42.079 18.364 1.00 98.00 239 ARG A C 1
ATOM 1874 O O . ARG A 1 239 ? 22.032 -41.373 17.960 1.00 98.00 239 ARG A O 1
ATOM 1881 N N . CYS A 1 240 ? 19.873 -42.010 17.853 1.00 98.12 240 CYS A N 1
ATOM 1882 C CA . CYS A 1 240 ? 19.468 -41.025 16.850 1.00 98.12 240 CYS A CA 1
ATOM 1883 C C . CYS A 1 240 ? 18.087 -40.412 17.156 1.00 98.12 240 CYS A C 1
ATOM 1885 O O . CYS A 1 240 ? 17.051 -41.054 16.979 1.00 98.12 240 CYS A O 1
ATOM 1887 N N . ASP A 1 241 ? 18.060 -39.145 17.567 1.00 98.38 241 ASP A N 1
ATOM 1888 C CA . ASP A 1 241 ? 16.840 -38.402 17.889 1.00 98.38 241 ASP A CA 1
ATOM 1889 C C . ASP A 1 241 ? 16.339 -37.672 16.632 1.00 98.38 241 ASP A C 1
ATOM 1891 O O . ASP A 1 241 ? 16.898 -36.652 16.231 1.00 98.38 241 ASP A O 1
ATOM 1895 N N . LEU A 1 242 ? 15.300 -38.197 15.974 1.00 98.00 242 LEU A N 1
ATOM 1896 C CA . LEU A 1 242 ? 14.756 -37.628 14.734 1.00 98.00 242 LEU A CA 1
ATOM 1897 C C . LEU A 1 242 ? 13.502 -36.791 15.003 1.00 98.00 242 LEU A C 1
ATOM 1899 O O . LEU A 1 242 ? 12.477 -37.317 15.433 1.00 98.00 242 LEU A O 1
ATOM 1903 N N . PHE A 1 243 ? 13.553 -35.512 14.637 1.00 97.81 243 PHE A N 1
ATOM 1904 C CA . PHE A 1 243 ? 12.432 -34.579 14.691 1.00 97.81 243 PHE A CA 1
ATOM 1905 C C . PHE A 1 243 ? 11.995 -34.184 13.279 1.00 97.81 243 PHE A C 1
ATOM 1907 O O . PHE A 1 243 ? 12.739 -33.536 12.535 1.00 97.81 243 PHE A O 1
ATOM 1914 N N . VAL A 1 244 ? 10.757 -34.539 12.927 1.00 96.88 244 VAL A N 1
ATOM 1915 C CA . VAL A 1 244 ? 10.129 -34.159 11.655 1.00 96.88 244 VAL A CA 1
ATOM 1916 C C . VAL A 1 244 ? 9.140 -33.016 11.890 1.00 96.88 244 VAL A C 1
ATOM 1918 O O . VAL A 1 244 ? 8.163 -33.166 12.622 1.00 96.88 244 VAL A O 1
ATOM 1921 N N . TYR A 1 245 ? 9.383 -31.865 11.267 1.00 93.38 245 TYR A N 1
ATOM 1922 C CA . TYR A 1 245 ? 8.558 -30.667 11.387 1.00 93.38 245 TYR A CA 1
ATOM 1923 C C . TYR A 1 245 ? 7.530 -30.601 10.257 1.00 93.38 245 TYR A C 1
ATOM 1925 O O . TYR A 1 245 ? 7.877 -30.530 9.075 1.00 93.38 245 TYR A O 1
ATOM 1933 N N . LYS A 1 246 ? 6.251 -30.589 10.643 1.00 91.06 246 LYS A N 1
ATOM 1934 C CA . LYS A 1 246 ? 5.115 -30.568 9.718 1.00 91.06 246 LYS A CA 1
ATOM 1935 C C . LYS A 1 246 ? 5.061 -29.280 8.888 1.00 91.06 246 LYS A C 1
ATOM 1937 O O . LYS A 1 246 ? 5.222 -28.177 9.416 1.00 91.06 246 LYS A O 1
ATOM 1942 N N . ASN A 1 247 ? 4.756 -29.432 7.606 1.00 88.56 247 ASN A N 1
ATOM 1943 C CA . ASN A 1 247 ? 4.666 -28.402 6.574 1.00 88.56 247 ASN A CA 1
ATOM 1944 C C . ASN A 1 247 ? 5.936 -27.557 6.367 1.00 88.56 247 ASN A C 1
ATOM 1946 O O . ASN A 1 247 ? 5.842 -26.446 5.845 1.00 88.56 247 ASN A O 1
ATOM 1950 N N . GLN A 1 248 ? 7.114 -28.046 6.765 1.00 94.19 248 GLN A N 1
ATOM 1951 C CA . GLN A 1 248 ? 8.350 -27.259 6.692 1.00 94.19 248 GLN A CA 1
ATOM 1952 C C . GLN A 1 248 ? 9.223 -27.619 5.479 1.00 94.19 248 GLN A C 1
ATOM 1954 O O . GLN A 1 248 ? 9.406 -28.804 5.198 1.00 94.19 248 GLN A O 1
ATOM 1959 N N . PRO A 1 249 ? 9.782 -26.622 4.757 1.00 94.75 249 PRO A N 1
ATOM 1960 C CA . PRO A 1 249 ? 10.661 -26.848 3.609 1.00 94.75 249 PRO A CA 1
ATOM 1961 C C . PRO A 1 249 ? 12.142 -26.989 4.009 1.00 94.75 249 PRO A C 1
ATOM 1963 O O . PRO A 1 249 ? 12.528 -26.773 5.157 1.00 94.75 249 PRO A O 1
ATOM 1966 N N . HIS A 1 250 ? 13.013 -27.258 3.029 1.00 95.38 250 HIS A N 1
ATOM 1967 C CA . HIS A 1 250 ? 14.467 -27.268 3.233 1.00 95.38 250 HIS A CA 1
ATOM 1968 C C . HIS A 1 250 ? 14.962 -25.917 3.787 1.00 95.38 250 HIS A C 1
ATOM 1970 O O . HIS A 1 250 ? 14.638 -24.846 3.262 1.00 95.38 250 HIS A O 1
ATOM 1976 N N . GLY A 1 251 ? 15.775 -25.942 4.840 1.00 93.69 251 GLY A N 1
ATOM 1977 C CA . GLY A 1 251 ? 16.342 -24.765 5.500 1.00 93.69 251 GLY A CA 1
ATOM 1978 C C . GLY A 1 251 ? 15.380 -24.007 6.422 1.00 93.69 251 GLY A C 1
ATOM 1979 O O . GLY A 1 251 ? 15.649 -22.841 6.701 1.00 93.69 251 GLY A O 1
ATOM 1980 N N . PHE A 1 252 ? 14.272 -24.614 6.859 1.00 93.56 252 PHE A N 1
ATOM 1981 C CA . PHE A 1 252 ? 13.255 -23.988 7.723 1.00 93.56 252 PHE A CA 1
ATOM 1982 C C . PHE A 1 252 ? 13.789 -23.446 9.064 1.00 93.56 252 PHE A C 1
ATOM 1984 O O . PHE A 1 252 ? 13.220 -22.515 9.618 1.00 93.56 252 PHE A O 1
ATOM 1991 N N . PHE A 1 253 ? 14.891 -24.003 9.565 1.00 93.00 253 PHE A N 1
ATOM 1992 C CA . PHE A 1 253 ? 15.510 -23.658 10.851 1.00 93.00 253 PHE A CA 1
ATOM 1993 C C . PHE A 1 253 ? 16.302 -22.335 10.847 1.00 93.00 253 PHE A C 1
ATOM 1995 O O . PHE A 1 253 ? 16.835 -21.937 11.878 1.00 93.00 253 PHE A O 1
ATOM 2002 N N . ASN A 1 254 ? 16.440 -21.672 9.694 1.00 88.44 254 ASN A N 1
ATOM 2003 C CA . ASN A 1 254 ? 17.211 -20.434 9.577 1.00 88.44 254 ASN A CA 1
ATOM 2004 C C . ASN A 1 254 ? 16.345 -19.215 9.914 1.00 88.44 254 ASN A C 1
ATOM 2006 O O . ASN A 1 254 ? 15.286 -19.039 9.309 1.00 88.44 254 ASN A O 1
ATOM 2010 N N . GLN A 1 255 ? 16.820 -18.339 10.806 1.00 80.75 255 GLN A N 1
ATOM 2011 C CA . GLN A 1 255 ? 16.035 -17.208 11.325 1.00 80.75 255 GLN A CA 1
ATOM 2012 C C . GLN A 1 255 ? 15.528 -16.240 10.248 1.00 80.75 255 GLN A C 1
ATOM 2014 O O . GLN A 1 255 ? 14.418 -15.729 10.363 1.00 80.75 255 GLN A O 1
ATOM 2019 N N . TRP A 1 256 ? 16.300 -16.021 9.180 1.00 75.12 256 TRP A N 1
ATOM 2020 C CA . TRP A 1 256 ? 15.951 -15.083 8.104 1.00 75.12 256 TRP A CA 1
ATOM 2021 C C . TRP A 1 256 ? 14.860 -15.593 7.150 1.00 75.12 256 TRP A C 1
ATOM 2023 O O . TRP A 1 256 ? 14.441 -14.865 6.249 1.00 75.12 256 TRP A O 1
ATOM 2033 N N . LYS A 1 257 ? 14.397 -16.843 7.291 1.00 71.62 257 LYS A N 1
ATOM 2034 C CA . LYS A 1 257 ? 13.242 -17.337 6.530 1.00 71.62 257 LYS A CA 1
ATOM 2035 C C . LYS A 1 257 ? 11.934 -16.899 7.189 1.00 71.62 257 LYS A C 1
ATOM 2037 O O . LYS A 1 257 ? 11.854 -16.776 8.407 1.00 71.62 257 LYS A O 1
ATOM 2042 N N . LYS A 1 258 ? 10.868 -16.726 6.398 1.00 57.09 258 LYS A N 1
ATOM 2043 C CA . LYS A 1 258 ? 9.511 -16.457 6.912 1.00 57.09 258 LYS A CA 1
ATOM 2044 C C . LYS A 1 258 ? 9.096 -17.572 7.887 1.00 57.09 258 LYS A C 1
ATOM 2046 O O . LYS A 1 258 ? 9.066 -18.735 7.499 1.00 57.09 258 LYS A O 1
ATOM 2051 N N . GLY A 1 259 ? 8.832 -17.219 9.149 1.00 65.06 259 GLY A N 1
ATOM 2052 C CA . GLY A 1 259 ? 8.560 -18.172 10.242 1.00 65.06 259 GLY A CA 1
ATOM 2053 C C . GLY A 1 259 ? 9.796 -18.867 10.845 1.00 65.06 259 GLY A C 1
ATOM 2054 O O . GLY A 1 259 ? 9.668 -19.643 11.789 1.00 65.06 259 GLY A O 1
ATOM 2055 N N . GLY A 1 260 ? 10.999 -18.579 10.343 1.00 73.81 260 GLY A N 1
ATOM 2056 C CA . GLY A 1 260 ? 12.244 -19.260 10.698 1.00 73.81 260 GLY A CA 1
ATOM 2057 C C . GLY A 1 260 ? 12.711 -19.034 12.133 1.00 73.81 260 GLY A C 1
ATOM 2058 O O . GLY A 1 260 ? 13.327 -19.924 12.705 1.00 73.81 260 GLY A O 1
ATOM 2059 N N . VAL A 1 261 ? 12.362 -17.903 12.757 1.00 78.69 261 VAL A N 1
ATOM 2060 C CA . VAL A 1 261 ? 12.671 -17.628 14.176 1.00 78.69 261 VAL A CA 1
ATOM 2061 C C . VAL A 1 261 ? 12.049 -18.676 15.101 1.00 78.69 261 VAL A C 1
ATOM 2063 O O . VAL A 1 261 ? 12.718 -19.185 15.997 1.00 78.69 261 VAL A O 1
ATOM 2066 N N . GLU A 1 262 ? 10.788 -19.056 14.872 1.00 80.25 262 GLU A N 1
ATOM 2067 C CA . GLU A 1 262 ? 10.116 -20.078 15.683 1.00 80.25 262 GLU A CA 1
ATOM 2068 C C . GLU A 1 262 ? 10.837 -21.423 15.572 1.00 80.25 262 GLU A C 1
ATOM 2070 O O . GLU A 1 262 ? 11.060 -22.110 16.570 1.00 80.25 262 GLU A O 1
ATOM 2075 N N . HIS A 1 263 ? 11.210 -21.798 14.351 1.00 88.06 263 HIS A N 1
ATOM 2076 C CA . HIS A 1 263 ? 11.872 -23.065 14.098 1.00 88.06 263 HIS A CA 1
ATOM 2077 C C . HIS A 1 263 ? 13.314 -23.078 14.582 1.00 88.06 263 HIS A C 1
ATOM 2079 O O . HIS A 1 263 ? 13.697 -24.076 15.177 1.00 88.06 263 HIS A O 1
ATOM 2085 N N . TYR A 1 264 ? 14.052 -21.977 14.433 1.00 90.62 264 TYR A N 1
ATOM 2086 C CA . TYR A 1 264 ? 15.340 -21.761 15.085 1.00 90.62 264 TYR A CA 1
ATOM 2087 C C . TYR A 1 264 ? 15.223 -21.998 16.592 1.00 90.62 264 TYR A C 1
ATOM 2089 O O . TYR A 1 264 ? 15.941 -22.835 17.130 1.00 90.62 264 TYR A O 1
ATOM 2097 N N . LEU A 1 265 ? 14.277 -21.334 17.269 1.00 87.62 265 LEU A N 1
ATOM 2098 C CA . LEU A 1 265 ? 14.085 -21.497 18.711 1.00 87.62 265 LEU A CA 1
ATOM 2099 C C . LEU A 1 265 ? 13.751 -22.951 19.061 1.00 87.62 265 LEU A C 1
ATOM 2101 O O . LEU A 1 265 ? 14.338 -23.504 19.985 1.00 87.62 265 LEU A O 1
ATOM 2105 N N . LYS A 1 266 ? 12.852 -23.604 18.313 1.00 90.00 266 LYS A N 1
ATOM 2106 C CA . LYS A 1 266 ? 12.511 -25.016 18.543 1.00 90.00 266 LYS A CA 1
ATOM 2107 C C . LYS A 1 266 ? 13.718 -25.933 18.356 1.00 90.00 266 LYS A C 1
ATOM 2109 O O . LYS A 1 266 ? 14.008 -26.706 19.256 1.00 90.00 266 LYS A O 1
ATOM 2114 N N . THR A 1 267 ? 14.416 -25.864 17.226 1.00 95.12 267 THR A N 1
ATOM 2115 C CA . THR A 1 267 ? 15.544 -26.764 16.943 1.00 95.12 267 THR A CA 1
ATOM 2116 C C . THR A 1 267 ? 16.725 -26.505 17.873 1.00 95.12 267 THR A C 1
ATOM 2118 O O . THR A 1 267 ? 17.354 -27.452 18.327 1.00 95.12 267 THR A O 1
ATOM 2121 N N . THR A 1 268 ? 16.995 -25.242 18.217 1.00 95.12 268 THR A N 1
ATOM 2122 C CA . THR A 1 268 ? 18.051 -24.877 19.172 1.00 95.12 268 THR A CA 1
ATOM 2123 C C . THR A 1 268 ? 17.703 -25.348 20.585 1.00 95.12 268 THR A C 1
ATOM 2125 O O . THR A 1 268 ? 18.584 -25.838 21.282 1.00 95.12 268 THR A O 1
ATOM 2128 N N . TYR A 1 269 ? 16.427 -25.285 20.987 1.00 93.31 269 TYR A N 1
ATOM 2129 C CA . TYR A 1 269 ? 15.959 -25.850 22.257 1.00 93.31 269 TYR A CA 1
ATOM 2130 C C . TYR A 1 269 ? 16.172 -27.366 22.313 1.00 93.31 269 TYR A C 1
ATOM 2132 O O . TYR A 1 269 ? 16.775 -27.857 23.261 1.00 93.31 269 TYR A O 1
ATOM 2140 N N . GLU A 1 270 ? 15.734 -28.108 21.288 1.00 96.38 270 GLU A N 1
ATOM 2141 C CA . GLU A 1 270 ? 15.931 -29.567 21.246 1.00 96.38 270 GLU A CA 1
ATOM 2142 C C . GLU A 1 270 ? 17.423 -29.939 21.193 1.00 96.38 270 GLU A C 1
ATOM 2144 O O . GLU A 1 270 ? 17.844 -30.906 21.822 1.00 96.38 270 GLU A O 1
ATOM 2149 N N . ALA A 1 271 ? 18.247 -29.153 20.490 1.00 97.62 271 ALA A N 1
ATOM 2150 C CA . ALA A 1 271 ? 19.694 -29.344 20.459 1.00 97.62 271 ALA A CA 1
ATOM 2151 C C . ALA A 1 271 ? 20.359 -29.066 21.822 1.00 97.62 271 ALA A C 1
ATOM 2153 O O . ALA A 1 271 ? 21.283 -29.790 22.188 1.00 97.62 271 ALA A O 1
ATOM 2154 N N . ASP A 1 272 ? 19.896 -28.067 22.586 1.00 97.38 272 ASP A N 1
ATOM 2155 C CA . ASP A 1 272 ? 20.359 -27.815 23.962 1.00 97.38 272 ASP A CA 1
ATOM 2156 C C . ASP A 1 272 ? 20.033 -29.000 24.869 1.00 97.38 272 ASP A C 1
ATOM 2158 O O . ASP A 1 272 ? 20.941 -29.549 25.481 1.00 97.38 272 ASP A O 1
ATOM 2162 N N . ILE A 1 273 ? 18.777 -29.463 24.868 1.00 96.25 273 ILE A N 1
ATOM 2163 C CA . ILE A 1 273 ? 18.343 -30.630 25.654 1.00 96.25 273 ILE A CA 1
ATOM 2164 C C . ILE A 1 273 ? 19.144 -31.880 25.274 1.00 96.25 273 ILE A C 1
ATOM 2166 O O . ILE A 1 273 ? 19.598 -32.632 26.138 1.00 96.25 273 ILE A O 1
ATOM 2170 N N . PHE A 1 274 ? 19.379 -32.095 23.979 1.00 97.94 274 PHE A N 1
ATOM 2171 C CA . PHE A 1 274 ? 20.216 -33.191 23.506 1.00 97.94 274 PHE A CA 1
ATOM 2172 C C . PHE A 1 274 ? 21.650 -33.088 24.049 1.00 97.94 274 PHE A C 1
ATOM 2174 O O . PHE A 1 274 ? 22.158 -34.050 24.626 1.00 97.94 274 PHE A O 1
ATOM 2181 N N . LEU A 1 275 ? 22.288 -31.920 23.936 1.00 98.06 275 LEU A N 1
ATOM 2182 C CA . LEU A 1 275 ? 23.644 -31.674 24.436 1.00 98.06 275 LEU A CA 1
ATOM 2183 C C . LEU A 1 275 ? 23.737 -31.739 25.969 1.00 98.06 275 LEU A C 1
ATOM 2185 O O . LEU A 1 275 ? 24.721 -32.259 26.500 1.00 98.06 275 LEU A O 1
ATOM 2189 N N . GLU A 1 276 ? 22.724 -31.262 26.691 1.00 96.94 276 GLU A N 1
ATOM 2190 C CA . GLU A 1 276 ? 22.589 -31.420 28.141 1.00 96.94 276 GLU A CA 1
ATOM 2191 C C . GLU A 1 276 ? 22.538 -32.905 28.513 1.00 96.94 276 GLU A C 1
ATOM 2193 O O . GLU A 1 276 ? 23.312 -33.340 29.364 1.00 96.94 276 GLU A O 1
ATOM 2198 N N . SER A 1 277 ? 21.725 -33.707 27.813 1.00 96.75 277 SER A N 1
ATOM 2199 C CA . SER A 1 277 ? 21.613 -35.152 28.066 1.00 96.75 277 SER A CA 1
ATOM 2200 C C . SER A 1 277 ? 22.926 -35.919 27.845 1.00 96.75 277 SER A C 1
ATOM 2202 O O . SER A 1 277 ? 23.119 -36.993 28.407 1.00 96.75 277 SER A O 1
ATOM 2204 N N . LEU A 1 278 ? 23.855 -35.357 27.061 1.00 97.31 278 LEU A N 1
ATOM 2205 C CA . LEU A 1 278 ? 25.208 -35.886 26.838 1.00 97.31 278 LEU A CA 1
ATOM 2206 C C . LEU A 1 278 ? 26.266 -35.246 27.764 1.00 97.31 278 LEU A C 1
ATOM 2208 O O . LEU A 1 278 ? 27.467 -35.511 27.647 1.00 97.31 278 LEU A O 1
ATOM 2212 N N . GLY A 1 279 ? 25.849 -34.360 28.671 1.00 96.06 279 GLY A N 1
ATOM 2213 C CA . GLY A 1 279 ? 26.708 -33.657 29.620 1.00 96.06 279 GLY A CA 1
ATOM 2214 C C . GLY A 1 279 ? 27.621 -32.601 28.989 1.00 96.06 279 GLY A C 1
ATOM 2215 O O . GLY A 1 279 ? 28.699 -32.330 29.531 1.00 96.06 279 GLY A O 1
ATOM 2216 N N . TYR A 1 280 ? 27.263 -32.043 27.830 1.00 96.81 280 TYR A N 1
ATOM 2217 C CA . TYR A 1 280 ? 27.960 -30.895 27.228 1.00 96.81 280 TYR A CA 1
ATOM 2218 C C . TYR A 1 280 ? 27.529 -29.575 27.872 1.00 96.81 280 TYR A C 1
ATOM 2220 O O . TYR A 1 280 ? 28.345 -28.665 28.003 1.00 96.81 280 TYR A O 1
ATOM 2228 N N . LEU A 1 281 ? 26.270 -29.498 28.303 1.00 95.62 281 LEU A N 1
ATOM 2229 C CA . LEU A 1 281 ? 25.649 -28.335 28.934 1.00 95.62 281 LEU A CA 1
ATOM 2230 C C . LEU A 1 281 ? 25.190 -28.664 30.360 1.00 95.62 281 LEU A C 1
ATOM 2232 O O . LEU A 1 281 ? 25.181 -29.827 30.765 1.00 95.62 281 LEU A O 1
ATOM 2236 N N . LYS A 1 282 ? 24.848 -27.629 31.138 1.00 89.88 282 LYS A N 1
ATOM 2237 C CA . LYS A 1 282 ? 24.290 -27.766 32.492 1.00 89.88 282 LYS A CA 1
ATOM 2238 C C . LYS A 1 282 ? 23.080 -26.856 32.689 1.00 89.88 282 LYS A C 1
ATOM 2240 O O . LYS A 1 282 ? 23.099 -25.690 32.282 1.00 89.88 282 LYS A O 1
ATOM 2245 N N . GLY A 1 283 ? 22.086 -27.377 33.407 1.00 87.31 283 GLY A N 1
ATOM 2246 C CA . GLY A 1 283 ? 20.860 -26.664 33.747 1.00 87.31 283 GLY A CA 1
ATOM 2247 C C . GLY A 1 283 ? 19.950 -26.459 32.540 1.00 87.31 283 GLY A C 1
ATOM 2248 O O . GLY A 1 283 ? 20.333 -26.716 31.402 1.00 87.31 283 GLY A O 1
ATOM 2249 N N . LYS A 1 284 ? 18.754 -25.928 32.797 1.00 84.69 284 LYS A N 1
ATOM 2250 C CA . LYS A 1 284 ? 17.729 -25.723 31.767 1.00 84.69 284 LYS A CA 1
ATOM 2251 C C . LYS A 1 284 ? 18.207 -24.762 30.660 1.00 84.69 284 LYS A C 1
ATOM 2253 O O . LYS A 1 284 ? 18.999 -23.859 30.954 1.00 84.69 284 LYS A O 1
ATOM 2258 N N . PRO A 1 285 ? 17.700 -24.904 29.418 1.00 87.94 285 PRO A N 1
ATOM 2259 C CA . PRO A 1 285 ? 17.913 -23.925 28.352 1.00 87.94 285 PRO A CA 1
ATOM 2260 C C . PRO A 1 285 ? 17.597 -22.496 28.816 1.00 87.94 285 PRO A C 1
ATOM 2262 O O . PRO A 1 285 ? 16.675 -22.284 29.606 1.00 87.94 285 PRO A O 1
ATOM 2265 N N . THR A 1 286 ? 18.334 -21.497 28.321 1.00 82.88 286 THR A N 1
ATOM 2266 C CA . THR A 1 286 ? 18.161 -20.087 28.743 1.00 82.88 286 THR A CA 1
ATOM 2267 C C . THR A 1 286 ? 16.924 -19.419 28.142 1.00 82.88 286 THR A C 1
ATOM 2269 O O . THR A 1 286 ? 16.607 -18.285 28.495 1.00 82.88 286 THR A O 1
ATOM 2272 N N . PHE A 1 287 ? 16.187 -20.122 27.277 1.00 74.12 287 PHE A N 1
ATOM 2273 C CA . PHE A 1 287 ? 14.867 -19.717 26.809 1.00 74.12 287 PHE A CA 1
ATOM 2274 C C . PHE A 1 287 ? 13.862 -20.875 26.874 1.00 74.12 287 PHE A C 1
ATOM 2276 O O . PHE A 1 287 ? 14.207 -22.051 26.762 1.00 74.12 287 PHE A O 1
ATOM 2283 N N . ASN A 1 288 ? 12.581 -20.530 27.024 1.00 69.81 288 ASN A N 1
ATOM 2284 C CA . ASN A 1 288 ? 11.488 -21.501 27.006 1.00 69.81 288 ASN A CA 1
ATOM 2285 C C . ASN A 1 288 ? 11.142 -21.925 25.575 1.00 69.81 288 ASN A C 1
ATOM 2287 O O . ASN A 1 288 ? 11.094 -21.085 24.672 1.00 69.81 288 ASN A O 1
ATOM 2291 N N . LYS A 1 289 ? 10.793 -23.205 25.391 1.00 71.31 289 LYS A N 1
ATOM 2292 C CA . LYS A 1 289 ? 10.249 -23.711 24.125 1.00 71.31 289 LYS A CA 1
ATOM 2293 C C . LYS A 1 289 ? 9.036 -22.862 23.698 1.00 71.31 289 LYS A C 1
ATOM 2295 O O . LYS A 1 289 ? 8.137 -22.655 24.521 1.00 71.31 289 LYS A O 1
ATOM 2300 N N . PRO A 1 290 ? 8.976 -22.374 22.444 1.00 71.75 290 PRO A N 1
ATOM 2301 C CA . PRO A 1 290 ? 7.853 -21.568 21.974 1.00 71.75 290 PRO A CA 1
ATOM 2302 C C . PRO A 1 290 ? 6.514 -22.295 22.172 1.00 71.75 290 PRO A C 1
ATOM 2304 O O . PRO A 1 290 ? 6.352 -23.432 21.720 1.00 71.75 290 PRO A O 1
ATOM 2307 N N . LYS A 1 291 ? 5.553 -21.638 22.836 1.00 79.50 291 LYS A N 1
ATOM 2308 C CA . LYS A 1 291 ? 4.181 -22.136 23.045 1.00 79.50 291 LYS A CA 1
ATOM 2309 C C . LYS A 1 291 ? 3.190 -21.209 22.347 1.00 79.50 291 LYS A C 1
ATOM 2311 O O . LYS A 1 291 ? 3.289 -19.995 22.506 1.00 79.50 291 LYS A O 1
ATOM 2316 N N . THR A 1 292 ? 2.233 -21.783 21.620 1.00 88.06 292 THR A N 1
ATOM 2317 C CA . THR A 1 292 ? 1.071 -21.040 21.110 1.00 88.06 292 THR A CA 1
ATOM 2318 C C . THR A 1 292 ? -0.030 -21.048 22.165 1.00 88.06 292 THR A C 1
ATOM 2320 O O . THR A 1 292 ? -0.301 -22.086 22.768 1.00 88.06 292 THR A O 1
ATOM 2323 N N . ILE A 1 293 ? -0.616 -19.885 22.422 1.00 93.50 293 ILE A N 1
ATOM 2324 C CA . ILE A 1 293 ? -1.715 -19.673 23.359 1.00 93.50 293 ILE A CA 1
ATOM 2325 C C . ILE A 1 293 ? -2.851 -19.015 22.587 1.00 93.50 293 ILE A C 1
ATOM 2327 O O . ILE A 1 293 ? -2.643 -17.998 21.928 1.00 93.50 293 ILE A O 1
ATOM 2331 N N . GLU A 1 294 ? -4.037 -19.599 22.680 1.00 97.31 294 GLU A N 1
ATOM 2332 C CA . GLU A 1 294 ? -5.245 -19.074 22.055 1.00 97.31 294 GLU A CA 1
ATOM 2333 C C . GLU A 1 294 ? -6.132 -18.425 23.114 1.00 97.31 294 GLU A C 1
ATOM 2335 O O . GLU A 1 294 ? -6.356 -18.996 24.180 1.00 97.31 294 GLU A O 1
ATOM 2340 N N . LEU A 1 295 ? -6.609 -17.223 22.811 1.00 98.31 295 LEU A N 1
ATOM 2341 C CA . LEU A 1 295 ? -7.580 -16.470 23.586 1.00 98.31 295 LEU A CA 1
ATOM 2342 C C . LEU A 1 295 ? -8.833 -16.275 22.735 1.00 98.31 295 LEU A C 1
ATOM 2344 O O . LEU A 1 295 ? -8.725 -16.102 21.524 1.00 98.31 295 LEU A O 1
ATOM 2348 N N . PHE A 1 296 ? -10.008 -16.269 23.354 1.00 98.44 296 PHE A N 1
ATOM 2349 C CA . PHE A 1 296 ? -11.285 -16.142 22.655 1.00 98.44 296 PHE A CA 1
ATOM 2350 C C . PHE A 1 296 ? -12.055 -14.911 23.128 1.00 98.44 296 PHE A C 1
ATOM 2352 O O . PHE A 1 296 ? -12.090 -14.615 24.323 1.00 98.44 296 PHE A O 1
ATOM 2359 N N . VAL A 1 297 ? -12.682 -14.211 22.182 1.00 98.38 297 VAL A N 1
ATOM 2360 C CA . VAL A 1 297 ? -13.583 -13.074 22.417 1.00 98.38 297 VAL A CA 1
ATOM 2361 C C . VAL A 1 297 ? -14.953 -13.410 21.829 1.00 98.38 297 VAL A C 1
ATOM 2363 O O . VAL A 1 297 ? -15.034 -13.870 20.693 1.00 98.38 297 VAL A O 1
ATOM 2366 N N . SER A 1 298 ? -16.025 -13.216 22.598 1.00 97.56 298 SER A N 1
ATOM 2367 C CA . SER A 1 298 ? -17.399 -13.552 22.212 1.00 97.56 298 SER A CA 1
ATOM 2368 C C . SER A 1 298 ? -18.417 -12.624 22.866 1.00 97.56 298 SER A C 1
ATOM 2370 O O . SER A 1 298 ? -18.290 -12.301 24.046 1.00 97.56 298 SER A O 1
ATOM 2372 N N . LYS A 1 299 ? -19.510 -12.307 22.161 1.00 96.31 299 LYS A N 1
ATOM 2373 C CA . LYS A 1 299 ? -20.678 -11.607 22.735 1.00 96.31 299 LYS A CA 1
ATOM 2374 C C . LYS A 1 299 ? -21.369 -12.365 23.874 1.00 96.31 299 LYS A C 1
ATOM 2376 O O . LYS A 1 299 ? -22.080 -11.742 24.650 1.00 96.31 299 LYS A O 1
ATOM 2381 N N . LYS A 1 300 ? -21.142 -13.679 23.990 1.00 95.44 300 LYS A N 1
ATOM 2382 C CA . LYS A 1 300 ? -21.622 -14.520 25.104 1.00 95.44 300 LYS A CA 1
ATOM 2383 C C . LYS A 1 300 ? -20.611 -14.631 26.258 1.00 95.44 300 LYS A C 1
ATOM 2385 O O . LYS A 1 300 ? -20.851 -15.361 27.212 1.00 95.44 300 LYS A O 1
ATOM 2390 N N . GLY A 1 301 ? -19.453 -13.980 26.141 1.00 95.06 301 GLY A N 1
ATOM 2391 C CA . GLY A 1 301 ? -18.401 -13.999 27.154 1.00 95.06 301 GLY A CA 1
ATOM 2392 C C . GLY A 1 301 ? -18.640 -13.011 28.296 1.00 95.06 301 GLY A C 1
ATOM 2393 O O . GLY A 1 301 ? -19.621 -12.273 28.317 1.00 95.06 301 GLY A O 1
ATOM 2394 N N . ALA A 1 302 ? -17.685 -12.944 29.224 1.00 94.69 302 ALA A N 1
ATOM 2395 C CA . ALA A 1 302 ? -17.667 -11.954 30.300 1.00 94.69 302 ALA A CA 1
ATOM 2396 C C . ALA A 1 302 ? -16.294 -11.278 30.408 1.00 94.69 302 ALA A C 1
ATOM 2398 O O . ALA A 1 302 ? -15.273 -11.805 29.970 1.00 94.69 302 ALA A O 1
ATOM 2399 N N . VAL A 1 303 ? -16.247 -10.078 30.991 1.00 90.75 303 VAL A N 1
ATOM 2400 C CA . VAL A 1 303 ? -15.004 -9.287 31.102 1.00 90.75 303 VAL A CA 1
ATOM 2401 C C . VAL A 1 303 ? -13.957 -9.975 31.988 1.00 90.75 303 VAL A C 1
ATOM 2403 O O . VAL A 1 303 ? -12.767 -9.868 31.700 1.00 90.75 303 VAL A O 1
ATOM 2406 N N . LYS A 1 304 ? -14.402 -10.678 33.040 1.00 93.38 304 LYS A N 1
ATOM 2407 C CA . LYS A 1 304 ? -13.552 -11.355 34.037 1.00 93.38 304 LYS A CA 1
ATOM 2408 C C . LYS A 1 304 ? -13.179 -12.800 33.673 1.00 93.38 304 LYS A C 1
ATOM 2410 O O . LYS A 1 304 ? -12.485 -13.438 34.454 1.00 93.38 304 LYS A O 1
ATOM 2415 N N . ASN A 1 305 ? -13.647 -13.314 32.534 1.00 95.88 305 ASN A N 1
ATOM 2416 C CA . ASN A 1 305 ? -13.355 -14.681 32.101 1.00 95.88 305 ASN A CA 1
ATOM 2417 C C . ASN A 1 305 ? -11.854 -14.898 31.842 1.00 95.88 305 ASN A C 1
ATOM 2419 O O . ASN A 1 305 ? -11.089 -13.947 31.716 1.00 95.88 305 ASN A O 1
ATOM 2423 N N . GLU A 1 306 ? -11.421 -16.154 31.728 1.00 93.56 306 GLU A N 1
ATOM 2424 C CA . GLU A 1 306 ? -10.002 -16.478 31.506 1.00 93.56 306 GLU A CA 1
ATOM 2425 C C . GLU A 1 306 ? -9.561 -16.365 30.037 1.00 93.56 306 GLU A C 1
ATOM 2427 O O . GLU A 1 306 ? -8.360 -16.307 29.749 1.00 93.56 306 GLU A O 1
ATOM 2432 N N . GLY A 1 307 ? -10.521 -16.300 29.109 1.00 94.69 307 GLY A N 1
ATOM 2433 C CA . GLY A 1 307 ? -10.280 -16.202 27.673 1.00 94.69 307 GLY A CA 1
ATOM 2434 C C . GLY A 1 307 ? -10.104 -17.545 26.976 1.00 94.69 307 GLY A C 1
ATOM 2435 O O . GLY A 1 307 ? -9.585 -17.563 25.865 1.00 94.69 307 GLY A O 1
ATOM 2436 N N . THR A 1 308 ? -10.495 -18.659 27.596 1.00 96.44 308 THR A N 1
ATOM 2437 C CA . THR A 1 308 ? -10.530 -19.968 26.923 1.00 96.44 308 THR A CA 1
ATOM 2438 C C . THR A 1 308 ? -11.732 -20.055 25.983 1.00 96.44 308 THR A C 1
ATOM 2440 O O . THR A 1 308 ? -12.582 -19.165 25.955 1.00 96.44 308 THR A O 1
ATOM 2443 N N . LYS A 1 309 ? -11.828 -21.130 25.198 1.00 94.12 309 LYS A N 1
ATOM 2444 C CA . LYS A 1 309 ? -12.966 -21.337 24.296 1.00 94.12 309 LYS A CA 1
ATOM 2445 C C . LYS A 1 309 ? -14.285 -21.484 25.069 1.00 94.12 309 LYS A C 1
ATOM 2447 O O . LYS A 1 309 ? -15.311 -20.979 24.628 1.00 94.12 309 LYS A O 1
ATOM 2452 N N . GLU A 1 310 ? -14.235 -22.138 26.226 1.00 95.75 310 GLU A N 1
ATOM 2453 C CA . GLU A 1 310 ? -15.366 -22.394 27.125 1.00 95.75 310 GLU A CA 1
ATOM 2454 C C . GLU A 1 310 ? -15.690 -21.176 28.004 1.00 95.75 310 GLU A C 1
ATOM 2456 O O . GLU A 1 310 ? -16.824 -21.002 28.436 1.00 95.75 310 GLU A O 1
ATOM 2461 N N . SER A 1 311 ? -14.700 -20.312 28.248 1.00 96.25 311 SER A N 1
ATOM 2462 C CA . SER A 1 311 ? -14.826 -19.090 29.045 1.00 96.25 311 SER A CA 1
ATOM 2463 C C . SER A 1 311 ? -14.209 -17.903 28.288 1.00 96.25 311 SER A C 1
ATOM 2465 O O . SER A 1 311 ? -13.127 -17.423 28.648 1.00 96.25 311 SER A O 1
ATOM 2467 N N . PRO A 1 312 ? -14.851 -17.427 27.202 1.00 97.62 312 PRO A N 1
ATOM 2468 C CA . PRO A 1 312 ? -14.303 -16.368 26.359 1.00 97.62 312 PRO A CA 1
ATOM 2469 C C . PRO A 1 312 ? -14.459 -14.988 27.006 1.00 97.62 312 PRO A C 1
ATOM 2471 O O . PRO A 1 312 ? -15.380 -14.748 27.791 1.00 97.62 312 PRO A O 1
ATOM 2474 N N . PHE A 1 313 ? -13.595 -14.046 26.636 1.00 98.44 313 PHE A N 1
ATOM 2475 C CA . PHE A 1 313 ? -13.744 -12.640 27.007 1.00 98.44 313 PHE A CA 1
ATOM 2476 C C . PHE A 1 313 ? -14.934 -11.993 26.291 1.00 98.44 313 PHE A C 1
ATOM 2478 O O . PHE A 1 313 ? -15.201 -12.294 25.133 1.00 98.44 313 PHE A O 1
ATOM 2485 N N . LEU A 1 314 ? -15.602 -11.037 26.941 1.00 97.56 314 LEU A N 1
ATOM 2486 C CA . LEU A 1 314 ? -16.621 -10.205 26.280 1.00 97.56 314 LEU A CA 1
ATOM 2487 C C . LEU A 1 314 ? -16.015 -9.148 25.337 1.00 97.56 314 LEU A C 1
ATOM 2489 O O . LEU A 1 314 ? -16.614 -8.794 24.326 1.00 97.56 314 LEU A O 1
ATOM 2493 N N . LYS A 1 315 ? -14.838 -8.621 25.697 1.00 96.88 315 LYS A N 1
ATOM 2494 C CA . LYS A 1 315 ? -14.201 -7.455 25.067 1.00 96.88 315 LYS A CA 1
ATOM 2495 C C . LYS A 1 315 ? -12.826 -7.805 24.504 1.00 96.88 315 LYS A C 1
ATOM 2497 O O . LYS A 1 315 ? -12.070 -8.550 25.136 1.00 96.88 315 LYS A O 1
ATOM 2502 N N . LEU A 1 316 ? -12.477 -7.224 23.355 1.00 97.38 316 LEU A N 1
ATOM 2503 C CA . LEU A 1 316 ? -11.164 -7.409 22.731 1.00 97.38 316 LEU A CA 1
ATOM 2504 C C . LEU A 1 316 ? -10.042 -6.826 23.603 1.00 97.38 316 LEU A C 1
ATOM 2506 O O . LEU A 1 316 ? -8.984 -7.437 23.749 1.00 97.38 316 LEU A O 1
ATOM 2510 N N . GLU A 1 317 ? -10.302 -5.699 24.261 1.00 97.12 317 GLU A N 1
ATOM 2511 C CA . GLU A 1 317 ? -9.408 -5.033 25.206 1.00 97.12 317 GLU A CA 1
ATOM 2512 C C . GLU A 1 317 ? -8.962 -5.983 26.327 1.00 97.12 317 GLU A C 1
ATOM 2514 O O . GLU A 1 317 ? -7.783 -6.013 26.689 1.00 97.12 317 GLU A O 1
ATOM 2519 N N . SER A 1 318 ? -9.882 -6.807 26.848 1.00 97.38 318 SER A N 1
ATOM 2520 C CA . SER A 1 318 ? -9.571 -7.810 27.874 1.00 97.38 318 SER A CA 1
ATOM 2521 C C . SER A 1 318 ? -8.625 -8.888 27.347 1.00 97.38 318 SER A C 1
ATOM 2523 O O . SER A 1 318 ? -7.656 -9.241 28.024 1.00 97.38 318 SER A O 1
ATOM 2525 N N . ALA A 1 319 ? -8.857 -9.374 26.124 1.00 98.00 319 ALA A N 1
ATOM 2526 C CA . ALA A 1 319 ? -7.993 -10.371 25.499 1.00 98.00 319 ALA A CA 1
ATOM 2527 C C . ALA A 1 319 ? -6.589 -9.816 25.222 1.00 98.00 319 ALA A C 1
ATOM 2529 O O . ALA A 1 319 ? -5.597 -10.486 25.511 1.00 98.00 319 ALA A O 1
ATOM 2530 N N . VAL A 1 320 ? -6.482 -8.570 24.749 1.00 97.94 320 VAL A N 1
ATOM 2531 C CA . VAL A 1 320 ? -5.188 -7.900 24.544 1.00 97.94 320 VAL A CA 1
ATOM 2532 C C . VAL A 1 320 ? -4.469 -7.694 25.878 1.00 97.94 320 VAL A C 1
ATOM 2534 O O . VAL A 1 320 ? -3.286 -8.012 25.987 1.00 97.94 320 VAL A O 1
ATOM 2537 N N . LYS A 1 321 ? -5.173 -7.272 26.938 1.00 97.25 321 LYS A N 1
ATOM 2538 C CA . LYS A 1 321 ? -4.598 -7.165 28.291 1.00 97.25 321 LYS A CA 1
ATOM 2539 C C . LYS A 1 321 ? -4.054 -8.511 28.790 1.00 97.25 321 LYS A C 1
ATOM 2541 O O . LYS A 1 321 ? -2.948 -8.561 29.334 1.00 97.25 321 LYS A O 1
ATOM 2546 N N . LYS A 1 322 ? -4.791 -9.609 28.584 1.00 97.56 322 LYS A N 1
ATOM 2547 C CA . LYS A 1 322 ? -4.335 -10.967 28.932 1.00 97.56 322 LYS A CA 1
ATOM 2548 C C . LYS A 1 322 ? -3.127 -11.388 28.092 1.00 97.56 322 LYS A C 1
ATOM 2550 O O . LYS A 1 322 ? -2.177 -11.936 28.649 1.00 97.56 322 LYS A O 1
ATOM 2555 N N . ALA A 1 323 ? -3.123 -11.092 26.791 1.00 97.44 323 ALA A N 1
ATOM 2556 C CA . ALA A 1 323 ? -1.991 -11.343 25.902 1.00 97.44 323 ALA A CA 1
ATOM 2557 C C . ALA A 1 323 ? -0.723 -10.619 26.381 1.00 97.44 323 ALA A C 1
ATOM 2559 O O . ALA A 1 323 ? 0.334 -11.242 26.472 1.00 97.44 323 ALA A O 1
ATOM 2560 N N . THR A 1 324 ? -0.842 -9.351 26.781 1.00 97.12 324 THR A N 1
ATOM 2561 C CA . THR A 1 324 ? 0.254 -8.571 27.372 1.00 97.12 324 THR A CA 1
ATOM 2562 C C . THR A 1 324 ? 0.787 -9.246 28.633 1.00 97.12 324 THR A C 1
ATOM 2564 O O . THR A 1 324 ? 1.984 -9.499 28.726 1.00 97.12 324 THR A O 1
ATOM 2567 N N . ALA A 1 325 ? -0.089 -9.637 29.567 1.00 96.38 325 ALA A N 1
ATOM 2568 C CA . ALA A 1 325 ? 0.318 -10.315 30.802 1.00 96.38 325 ALA A CA 1
ATOM 2569 C C . ALA A 1 325 ? 1.021 -11.664 30.547 1.00 96.38 325 ALA A C 1
ATOM 2571 O O . ALA A 1 325 ? 1.969 -12.022 31.251 1.00 96.38 325 ALA A O 1
ATOM 2572 N N . ILE A 1 326 ? 0.579 -12.414 29.532 1.00 93.81 326 ILE A N 1
ATOM 2573 C CA . ILE A 1 326 ? 1.233 -13.649 29.083 1.00 93.81 326 ILE A CA 1
ATOM 2574 C C . ILE A 1 326 ? 2.628 -13.341 28.536 1.00 93.81 326 ILE A C 1
ATOM 2576 O O . ILE A 1 326 ? 3.597 -13.985 28.942 1.00 93.81 326 ILE A O 1
ATOM 2580 N N . LYS A 1 327 ? 2.734 -12.358 27.640 1.00 90.81 327 LYS A N 1
ATOM 2581 C CA . LYS A 1 327 ? 3.984 -11.972 26.979 1.00 90.81 327 LYS A CA 1
ATOM 2582 C C . LYS A 1 327 ? 5.020 -11.409 27.943 1.00 90.81 327 LYS A C 1
ATOM 2584 O O . LYS A 1 327 ? 6.185 -11.766 27.822 1.00 90.81 327 LYS A O 1
ATOM 2589 N N . SER A 1 328 ? 4.604 -10.655 28.960 1.00 91.88 328 SER A N 1
ATOM 2590 C CA . SER A 1 328 ? 5.493 -10.191 30.036 1.00 91.88 328 SER A CA 1
ATOM 2591 C C . SER A 1 328 ? 6.156 -11.337 30.802 1.00 91.88 328 SER A C 1
ATOM 2593 O O . SER A 1 328 ? 7.269 -11.185 31.286 1.00 91.88 328 SER A O 1
ATOM 2595 N N . LYS A 1 329 ? 5.488 -12.493 30.916 1.00 87.94 329 LYS A N 1
ATOM 2596 C CA . LYS A 1 329 ? 6.032 -13.683 31.594 1.00 87.94 329 LYS A CA 1
ATOM 2597 C C . LYS A 1 329 ? 6.715 -14.658 30.631 1.00 87.94 329 LYS A C 1
ATOM 2599 O O . LYS A 1 329 ? 7.508 -15.495 31.055 1.00 87.94 329 LYS A O 1
ATOM 2604 N N . ARG A 1 330 ? 6.347 -14.621 29.348 1.00 84.19 330 ARG A N 1
ATOM 2605 C CA . ARG A 1 330 ? 6.790 -15.547 28.297 1.00 84.19 330 ARG A CA 1
ATOM 2606 C C . ARG A 1 330 ? 6.923 -14.799 26.974 1.00 84.19 330 ARG A C 1
ATOM 2608 O O . ARG A 1 330 ? 6.068 -14.918 26.099 1.00 84.19 330 ARG A O 1
ATOM 2615 N N . GLU A 1 331 ? 8.023 -14.074 26.818 1.00 79.69 331 GLU A N 1
ATOM 2616 C CA . GLU A 1 331 ? 8.283 -13.222 25.649 1.00 79.69 331 GLU A CA 1
ATOM 2617 C C . GLU A 1 331 ? 8.132 -13.978 24.313 1.00 79.69 331 GLU A C 1
ATOM 2619 O O . GLU A 1 331 ? 7.472 -13.507 23.386 1.00 79.69 331 GLU A O 1
ATOM 2624 N N . ASN A 1 332 ? 8.622 -15.222 24.257 1.00 78.50 332 ASN A N 1
ATOM 2625 C CA . ASN A 1 332 ? 8.570 -16.081 23.067 1.00 78.50 332 ASN A CA 1
ATOM 2626 C C . ASN A 1 332 ? 7.219 -16.797 22.842 1.00 78.50 332 ASN A C 1
ATOM 2628 O O . ASN A 1 332 ? 7.105 -17.606 21.920 1.00 78.50 332 ASN A O 1
ATOM 2632 N N . ALA A 1 333 ? 6.194 -16.570 23.674 1.00 84.88 333 ALA A N 1
ATOM 2633 C CA . ALA A 1 333 ? 4.885 -17.203 23.488 1.00 84.88 333 ALA A CA 1
ATOM 2634 C C . ALA A 1 333 ? 4.155 -16.597 22.285 1.00 84.88 333 ALA A C 1
ATOM 2636 O O . ALA A 1 333 ? 4.013 -15.385 22.206 1.00 84.88 333 ALA A O 1
ATOM 2637 N N . LYS A 1 334 ? 3.637 -17.401 21.361 1.00 87.31 334 LYS A N 1
ATOM 2638 C CA . LYS A 1 334 ? 2.753 -16.895 20.305 1.00 87.31 334 LYS A CA 1
ATOM 2639 C C . LYS A 1 334 ? 1.345 -16.770 20.873 1.00 87.31 334 LYS A C 1
ATOM 2641 O O . LYS A 1 334 ? 0.847 -17.736 21.441 1.00 87.31 334 LYS A O 1
ATOM 2646 N N . VAL A 1 335 ? 0.710 -15.613 20.725 1.00 96.06 335 VAL A N 1
ATOM 2647 C CA . VAL A 1 335 ? -0.664 -15.405 21.200 1.00 96.06 335 VAL A CA 1
ATOM 2648 C C . VAL A 1 335 ? -1.575 -15.184 20.002 1.00 96.06 335 VAL A C 1
ATOM 2650 O O . VAL A 1 335 ? -1.265 -14.373 19.131 1.00 96.06 335 VAL A O 1
ATOM 2653 N N . ILE A 1 336 ? -2.678 -15.922 19.950 1.00 98.19 336 ILE A N 1
ATOM 2654 C CA . ILE A 1 336 ? -3.730 -15.782 18.944 1.00 98.19 336 ILE A CA 1
ATOM 2655 C C . ILE A 1 336 ? -5.004 -15.379 19.679 1.00 98.19 336 ILE A C 1
ATOM 2657 O O . ILE A 1 336 ? -5.427 -16.079 20.590 1.00 98.19 336 ILE A O 1
ATOM 2661 N N . ILE A 1 337 ? -5.605 -14.258 19.301 1.00 98.69 337 ILE A N 1
ATOM 2662 C CA . ILE A 1 337 ? -6.910 -13.812 19.779 1.00 98.69 337 ILE A CA 1
ATOM 2663 C C . ILE A 1 337 ? -7.927 -14.130 18.683 1.00 98.69 337 ILE A C 1
ATOM 2665 O O . ILE A 1 337 ? -7.925 -13.499 17.627 1.00 98.69 337 ILE A O 1
ATOM 2669 N N . ASN A 1 338 ? -8.774 -15.121 18.940 1.00 98.44 338 ASN A N 1
ATOM 2670 C CA . ASN A 1 338 ? -9.888 -15.523 18.097 1.00 98.44 338 ASN A CA 1
ATOM 2671 C C . ASN A 1 338 ? -11.129 -14.701 18.479 1.00 98.44 338 ASN A C 1
ATOM 2673 O O . ASN A 1 338 ? -11.671 -14.854 19.575 1.00 98.44 338 ASN A O 1
ATOM 2677 N N . VAL A 1 339 ? -11.579 -13.829 17.582 1.00 98.50 339 VAL A N 1
ATOM 2678 C CA . VAL A 1 339 ? -12.802 -13.035 17.746 1.00 98.50 339 VAL A CA 1
ATOM 2679 C C . VAL A 1 339 ? -13.948 -13.777 17.060 1.00 98.50 339 VAL A C 1
ATOM 2681 O O . VAL A 1 339 ? -13.903 -14.028 15.857 1.00 98.50 339 VAL A O 1
ATOM 2684 N N . LEU A 1 340 ? -14.942 -14.194 17.841 1.00 97.88 340 LEU A N 1
ATOM 2685 C CA . LEU A 1 340 ? -16.114 -14.925 17.354 1.00 97.88 340 LEU A CA 1
ATOM 2686 C C . LEU A 1 340 ? -17.169 -13.960 16.782 1.00 97.88 340 LEU A C 1
ATOM 2688 O O . LEU A 1 340 ? -17.103 -12.770 17.097 1.00 97.88 340 LEU A O 1
ATOM 2692 N N . PRO A 1 341 ? -18.147 -14.442 15.989 1.00 98.31 341 PRO A N 1
ATOM 2693 C CA . PRO A 1 341 ? -19.153 -13.592 15.356 1.00 98.31 341 PRO A CA 1
ATOM 2694 C C . PRO A 1 341 ? -19.837 -12.592 16.299 1.00 98.31 341 PRO A C 1
ATOM 2696 O O . PRO A 1 341 ? -20.173 -12.930 17.440 1.00 98.31 341 PRO A O 1
ATOM 2699 N N . GLY A 1 342 ? -20.042 -11.368 15.811 1.00 97.31 342 GLY A N 1
ATOM 2700 C CA . GLY A 1 342 ? -20.729 -10.285 16.512 1.00 97.31 342 GLY A CA 1
ATOM 2701 C C . GLY A 1 342 ? -20.153 -8.888 16.256 1.00 97.31 342 GLY A C 1
ATOM 2702 O O . GLY A 1 342 ? -19.077 -8.725 15.680 1.00 97.31 342 GLY A O 1
ATOM 2703 N N . ASP A 1 343 ? -20.881 -7.885 16.754 1.00 97.06 343 ASP A N 1
ATOM 2704 C CA . ASP A 1 343 ? -20.489 -6.472 16.744 1.00 97.06 343 ASP A CA 1
ATOM 2705 C C . ASP A 1 343 ? -19.765 -6.085 18.043 1.00 97.06 343 ASP A C 1
ATOM 2707 O O . ASP A 1 343 ? -20.318 -6.206 19.149 1.00 97.06 343 ASP A O 1
ATOM 2711 N N . TYR A 1 344 ? -18.542 -5.577 17.910 1.00 97.94 344 TYR A N 1
ATOM 2712 C CA . TYR A 1 344 ? -17.669 -5.174 19.009 1.00 97.94 344 TYR A CA 1
ATOM 2713 C C . TYR A 1 344 ? -17.339 -3.684 18.918 1.00 97.94 344 TYR A C 1
ATOM 2715 O O . TYR A 1 344 ? -16.540 -3.259 18.086 1.00 97.94 344 TYR A O 1
ATOM 2723 N N . HIS A 1 345 ? -17.941 -2.895 19.802 1.00 97.56 345 HIS A N 1
ATOM 2724 C CA . HIS A 1 345 ? -17.677 -1.465 19.950 1.00 97.56 345 HIS A CA 1
ATOM 2725 C C . HIS A 1 345 ? -16.466 -1.246 20.855 1.00 97.56 345 HIS A C 1
ATOM 2727 O O . HIS A 1 345 ? -16.474 -1.697 22.004 1.00 97.56 345 HIS A O 1
ATOM 2733 N N . LEU A 1 346 ? -15.433 -0.582 20.338 1.00 97.75 346 LEU A N 1
ATOM 2734 C CA . LEU A 1 346 ? -14.243 -0.261 21.124 1.00 97.75 346 LEU A CA 1
ATOM 2735 C C . LEU A 1 346 ? -14.480 0.978 21.986 1.00 97.75 346 LEU A C 1
ATOM 2737 O O . LEU A 1 346 ? -15.060 1.965 21.540 1.00 97.75 346 LEU A O 1
ATOM 2741 N N . GLU A 1 347 ? -13.965 0.954 23.212 1.00 94.56 347 GLU A N 1
ATOM 2742 C CA . GLU A 1 347 ? -13.973 2.142 24.082 1.00 94.56 347 GLU A CA 1
ATOM 2743 C C . GLU A 1 347 ? -12.807 3.084 23.775 1.00 94.56 347 GLU A C 1
ATOM 2745 O O . GLU A 1 347 ? -12.877 4.287 24.016 1.00 94.56 347 GLU A O 1
ATOM 2750 N N . LYS A 1 348 ? -11.711 2.520 23.267 1.00 96.50 348 LYS A N 1
ATOM 2751 C CA . LYS A 1 348 ? -10.488 3.222 22.886 1.00 96.50 348 LYS A CA 1
ATOM 2752 C C . LYS A 1 348 ? -9.704 2.392 21.865 1.00 96.50 348 LYS A C 1
ATOM 2754 O O . LYS A 1 348 ? -9.906 1.176 21.805 1.00 96.50 348 LYS A O 1
ATOM 2759 N N . PRO A 1 349 ? -8.765 2.998 21.123 1.00 97.81 349 PRO A N 1
ATOM 2760 C CA . PRO A 1 349 ? -7.928 2.253 20.191 1.00 97.81 349 PRO A CA 1
ATOM 2761 C C . PRO A 1 349 ? -7.127 1.144 20.896 1.00 97.81 349 PRO A C 1
ATOM 2763 O O . PRO A 1 349 ? -6.582 1.336 21.990 1.00 97.81 349 PRO A O 1
ATOM 2766 N N . ILE A 1 350 ? -7.019 -0.020 20.255 1.00 98.56 350 ILE A N 1
ATOM 2767 C CA . ILE A 1 350 ? -6.162 -1.123 20.697 1.00 98.56 350 ILE A CA 1
ATOM 2768 C C . ILE A 1 350 ? -4.712 -0.796 20.347 1.00 98.56 350 ILE A C 1
ATOM 2770 O O . ILE A 1 350 ? -4.360 -0.712 19.173 1.00 98.56 350 ILE A O 1
ATOM 2774 N N . ILE A 1 351 ? -3.857 -0.673 21.363 1.00 98.12 351 ILE A N 1
ATOM 2775 C CA . ILE A 1 351 ? -2.422 -0.432 21.177 1.00 98.12 351 ILE A CA 1
ATOM 2776 C C . ILE A 1 351 ? -1.656 -1.758 21.229 1.00 98.12 351 ILE A C 1
ATOM 2778 O O . ILE A 1 351 ? -1.689 -2.469 22.236 1.00 98.12 351 ILE A O 1
ATOM 2782 N N . ILE A 1 352 ? -0.932 -2.073 20.157 1.00 98.56 352 ILE A N 1
ATOM 2783 C CA . ILE A 1 352 ? -0.049 -3.236 20.048 1.00 98.56 352 ILE A CA 1
ATOM 2784 C C . ILE A 1 352 ? 1.398 -2.741 20.080 1.00 98.56 352 ILE A C 1
ATOM 2786 O O . ILE A 1 352 ? 1.878 -2.144 19.120 1.00 98.56 352 ILE A O 1
ATOM 2790 N N . SER A 1 353 ? 2.084 -2.989 21.196 1.00 97.62 353 SER A N 1
ATOM 27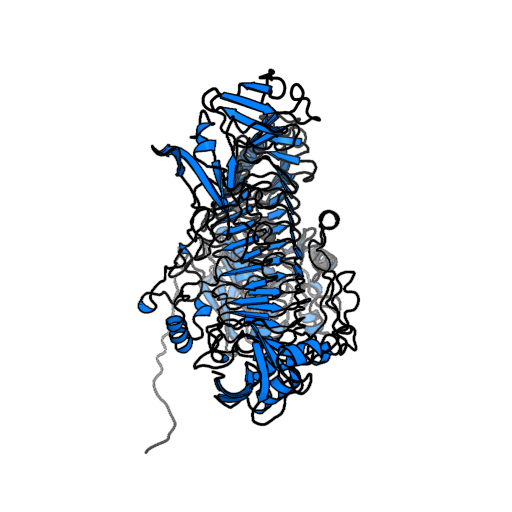91 C CA . SER A 1 353 ? 3.472 -2.570 21.433 1.00 97.62 353 SER A CA 1
ATOM 2792 C C . SER A 1 353 ? 4.480 -3.691 21.122 1.00 97.62 353 SER A C 1
ATOM 2794 O O . SER A 1 353 ? 4.070 -4.835 20.899 1.00 97.62 353 SER A O 1
ATOM 2796 N N . PRO A 1 354 ? 5.806 -3.438 21.168 1.00 96.38 354 PRO A N 1
ATOM 2797 C CA . PRO A 1 354 ? 6.822 -4.460 20.876 1.00 96.38 354 PRO A CA 1
ATOM 2798 C C . PRO A 1 354 ? 6.765 -5.689 21.797 1.00 96.38 354 PRO A C 1
ATOM 2800 O O . PRO A 1 354 ? 7.174 -6.784 21.417 1.00 96.38 354 PRO A O 1
ATOM 2803 N N . LEU A 1 355 ? 6.192 -5.550 22.997 1.00 95.44 355 LEU A N 1
ATOM 2804 C CA . LEU A 1 355 ? 5.950 -6.675 23.907 1.00 95.44 355 LEU A CA 1
ATOM 2805 C C . LEU A 1 355 ? 5.007 -7.733 23.297 1.00 95.44 355 LEU A C 1
ATOM 2807 O O . LEU A 1 355 ? 5.064 -8.911 23.647 1.00 95.44 355 LEU A O 1
ATOM 2811 N N . LEU A 1 356 ? 4.146 -7.329 22.362 1.00 96.56 356 LEU A N 1
ATOM 2812 C CA . LEU A 1 356 ? 3.157 -8.176 21.700 1.00 96.56 356 LEU A CA 1
ATOM 2813 C C . LEU A 1 356 ? 3.647 -8.734 20.351 1.00 96.56 356 LEU A C 1
ATOM 2815 O O . LEU A 1 356 ? 2.836 -9.160 19.530 1.00 96.56 356 LEU A O 1
ATOM 2819 N N . ASN A 1 357 ? 4.963 -8.800 20.120 1.00 93.94 357 ASN A N 1
ATOM 2820 C CA . ASN A 1 357 ? 5.539 -9.418 18.920 1.00 93.94 357 ASN A CA 1
ATOM 2821 C C . ASN A 1 357 ? 4.958 -10.815 18.647 1.00 93.94 357 ASN A C 1
ATOM 2823 O O . ASN A 1 357 ? 4.925 -11.674 19.530 1.00 93.94 357 ASN A O 1
ATOM 2827 N N . GLY A 1 358 ? 4.523 -11.078 17.416 1.00 89.31 358 GLY A N 1
ATOM 2828 C CA . GLY A 1 358 ? 3.900 -12.349 17.035 1.00 89.31 358 GLY A CA 1
ATOM 2829 C C . GLY A 1 358 ? 2.416 -12.490 17.398 1.00 89.31 358 GLY A C 1
ATOM 2830 O O . GLY A 1 358 ? 1.883 -13.594 17.266 1.00 89.31 358 GLY A O 1
ATOM 2831 N N . LEU A 1 359 ? 1.755 -11.432 17.886 1.00 97.44 359 LEU A N 1
ATOM 2832 C CA . LEU A 1 359 ? 0.317 -11.437 18.166 1.00 97.44 359 LEU A CA 1
ATOM 2833 C C . LEU A 1 359 ? -0.492 -11.607 16.873 1.00 97.44 359 LEU A C 1
ATOM 2835 O O . LEU A 1 359 ? -0.271 -10.919 15.882 1.00 97.44 359 LEU A O 1
ATOM 2839 N N . THR A 1 360 ? -1.472 -12.503 16.892 1.00 98.56 360 THR A N 1
ATOM 2840 C CA . THR A 1 360 ? -2.492 -12.612 15.843 1.00 98.56 360 THR A CA 1
ATOM 2841 C C . THR A 1 360 ? -3.844 -12.208 16.417 1.00 98.56 360 THR A C 1
ATOM 2843 O O . THR A 1 360 ? -4.249 -12.769 17.428 1.00 98.56 360 THR A O 1
ATOM 2846 N N . ILE A 1 361 ? -4.554 -11.281 15.776 1.00 98.69 361 ILE A N 1
ATOM 2847 C CA . ILE A 1 361 ? -5.968 -10.988 16.038 1.00 98.69 361 ILE A CA 1
ATOM 2848 C C . ILE A 1 361 ? -6.749 -11.447 14.811 1.00 98.69 361 ILE A C 1
ATOM 2850 O O . ILE A 1 361 ? -6.542 -10.945 13.705 1.00 98.69 361 ILE A O 1
ATOM 2854 N N . LYS A 1 362 ? -7.609 -12.446 14.992 1.00 98.12 362 LYS A N 1
ATOM 2855 C CA . LYS A 1 362 ? -8.298 -13.116 13.895 1.00 98.12 362 LYS A CA 1
ATOM 2856 C C . LYS A 1 362 ? -9.793 -13.210 14.174 1.00 98.12 362 LYS A C 1
ATOM 2858 O O . LYS A 1 362 ? -10.183 -13.846 15.148 1.00 98.12 362 LYS A O 1
ATOM 2863 N N . GLY A 1 363 ? -10.609 -12.636 13.297 1.00 97.56 363 GLY A N 1
ATOM 2864 C CA . GLY A 1 363 ? -12.036 -12.937 13.227 1.00 97.56 363 GLY A CA 1
ATOM 2865 C C . GLY A 1 363 ? -12.302 -14.233 12.454 1.00 97.56 363 GLY A C 1
ATOM 2866 O O . GLY A 1 363 ? -11.454 -14.705 11.688 1.00 97.56 363 GLY A O 1
ATOM 2867 N N . THR A 1 364 ? -13.464 -14.850 12.673 1.00 88.69 364 THR A N 1
ATOM 2868 C CA . THR A 1 364 ? -13.870 -16.072 11.954 1.00 88.69 364 THR A CA 1
ATOM 2869 C C . THR A 1 364 ? -14.007 -15.831 10.452 1.00 88.69 364 THR A C 1
ATOM 2871 O O . THR A 1 364 ? -13.501 -16.629 9.663 1.00 88.69 364 THR A O 1
ATOM 2874 N N . ASN A 1 365 ? -14.645 -14.720 10.082 1.00 89.38 365 ASN A N 1
ATOM 2875 C CA . ASN A 1 365 ? -14.827 -14.210 8.727 1.00 89.38 365 ASN A CA 1
ATOM 2876 C C . ASN A 1 365 ? -15.170 -12.713 8.821 1.00 89.38 365 ASN A C 1
ATOM 2878 O O . ASN A 1 365 ? -15.852 -12.305 9.764 1.00 89.38 365 ASN A O 1
ATOM 2882 N N . SER A 1 366 ? -14.743 -11.903 7.849 1.00 90.50 366 SER A N 1
ATOM 2883 C CA . SER A 1 366 ? -15.038 -10.467 7.843 1.00 90.50 366 SER A CA 1
ATOM 2884 C C . SER A 1 366 ? -16.535 -10.172 7.731 1.00 90.50 366 SER A C 1
ATOM 2886 O O . SER A 1 366 ? -16.963 -9.135 8.210 1.00 90.50 366 SER A O 1
ATOM 2888 N N . SER A 1 367 ? -17.343 -11.079 7.171 1.00 93.81 367 SER A N 1
ATOM 2889 C CA . SER A 1 367 ? -18.808 -10.934 7.142 1.00 93.81 367 SER A CA 1
ATOM 2890 C C . SER A 1 367 ? -19.482 -11.090 8.507 1.00 93.81 367 SER A C 1
ATOM 2892 O O . SER A 1 367 ? -20.613 -10.646 8.673 1.00 93.81 367 SER A O 1
ATOM 2894 N N . ASP A 1 368 ? -18.812 -11.732 9.469 1.00 95.94 368 ASP A N 1
ATOM 2895 C CA . ASP A 1 368 ? -19.447 -12.190 10.711 1.00 95.94 368 ASP A CA 1
ATOM 2896 C C . ASP A 1 368 ? -18.936 -11.433 11.945 1.00 95.94 368 ASP A C 1
ATOM 2898 O O . ASP A 1 368 ? -19.558 -11.481 13.007 1.00 95.94 368 ASP A O 1
ATOM 2902 N N . VAL A 1 369 ? -17.780 -10.771 11.838 1.00 98.19 369 VAL A N 1
ATOM 2903 C CA . VAL A 1 369 ? -17.100 -10.083 12.942 1.00 98.19 369 VAL A CA 1
ATOM 2904 C C . VAL A 1 369 ? -16.872 -8.627 12.573 1.00 98.19 369 VAL A C 1
ATOM 2906 O O . VAL A 1 369 ? -16.037 -8.336 11.716 1.00 98.19 369 VAL A O 1
ATOM 2909 N N . THR A 1 370 ? -17.527 -7.715 13.292 1.00 98.50 370 THR A N 1
ATOM 2910 C CA . THR A 1 370 ? -17.353 -6.272 13.095 1.00 98.50 370 THR A CA 1
ATOM 2911 C C . THR A 1 370 ? -16.711 -5.636 14.321 1.00 98.50 370 THR A C 1
ATOM 2913 O O . THR A 1 370 ? -17.215 -5.773 15.435 1.00 98.50 370 THR A O 1
ATOM 2916 N N . ILE A 1 371 ? -15.626 -4.893 14.124 1.00 98.62 371 ILE A N 1
ATOM 2917 C CA . ILE A 1 371 ? -15.068 -3.968 15.112 1.00 98.62 371 ILE A CA 1
ATOM 2918 C C . ILE A 1 371 ? -15.490 -2.552 14.724 1.00 98.62 371 ILE A C 1
ATOM 2920 O O . ILE A 1 371 ? -15.229 -2.098 13.608 1.00 98.62 371 ILE A O 1
ATOM 2924 N N . LYS A 1 372 ? -16.144 -1.854 15.651 1.00 98.38 372 LYS A N 1
ATOM 2925 C CA . LYS A 1 372 ? -16.747 -0.543 15.416 1.00 98.38 372 LYS A CA 1
ATOM 2926 C C . LYS A 1 372 ? -16.091 0.539 16.276 1.00 98.38 372 LYS A C 1
ATOM 2928 O O . LYS A 1 372 ? -15.838 0.322 17.463 1.00 98.38 372 LYS A O 1
ATOM 2933 N N . GLY A 1 373 ? -15.853 1.706 15.673 1.00 97.88 373 GLY A N 1
ATOM 2934 C CA . GLY A 1 373 ? -15.466 2.945 16.369 1.00 97.88 373 GLY A CA 1
ATOM 2935 C C . GLY A 1 373 ? -16.648 3.761 16.888 1.00 97.88 373 GLY A C 1
ATOM 2936 O O . GLY A 1 373 ? -16.466 4.873 17.391 1.00 97.88 373 GLY A O 1
ATOM 2937 N N . SER A 1 374 ? -17.857 3.227 16.731 1.00 97.81 374 SER A N 1
ATOM 2938 C CA . SER A 1 374 ? -19.100 3.830 17.177 1.00 97.81 374 SER A CA 1
ATOM 2939 C C . SER A 1 374 ? -19.467 3.427 18.601 1.00 97.81 374 SER A C 1
ATOM 2941 O O . SER A 1 374 ? -18.916 2.496 19.189 1.00 97.81 374 SER A O 1
ATOM 2943 N N . LYS A 1 375 ? -20.450 4.132 19.152 1.00 96.56 375 LYS A N 1
ATOM 2944 C CA . LYS A 1 375 ? -21.125 3.805 20.403 1.00 96.56 375 LYS A CA 1
ATOM 2945 C C . LYS A 1 375 ? -22.629 3.763 20.159 1.00 96.56 375 LYS A C 1
ATOM 2947 O O . LYS A 1 375 ? -23.160 4.641 19.484 1.00 96.56 375 LYS A O 1
ATOM 2952 N N . ILE A 1 376 ? -23.306 2.767 20.727 1.00 96.19 376 ILE A N 1
ATOM 2953 C CA . ILE A 1 376 ? -24.773 2.686 20.708 1.00 96.19 376 ILE A CA 1
ATOM 2954 C C . ILE A 1 376 ? -25.345 3.806 21.583 1.00 96.19 376 ILE A C 1
ATOM 2956 O O . ILE A 1 376 ? -24.881 4.020 22.709 1.00 96.19 376 ILE A O 1
ATOM 2960 N N . LEU A 1 377 ? -26.351 4.507 21.066 1.00 95.50 377 LEU A N 1
ATOM 2961 C CA . LEU A 1 377 ? -27.113 5.501 21.808 1.00 95.50 377 LEU A CA 1
ATOM 2962 C C . LEU A 1 377 ? -28.407 4.898 22.347 1.00 95.50 377 LEU A C 1
ATOM 2964 O O . LEU A 1 377 ? -29.147 4.237 21.625 1.00 95.50 377 LEU A O 1
ATOM 2968 N N . ASN A 1 378 ? -28.699 5.199 23.611 1.00 92.00 378 ASN A N 1
ATOM 2969 C CA . ASN A 1 378 ? -30.032 5.011 24.167 1.00 92.00 378 ASN A CA 1
ATOM 2970 C C . ASN A 1 378 ? -30.836 6.269 23.847 1.00 92.00 378 ASN A C 1
ATOM 2972 O O . ASN A 1 378 ? -30.557 7.335 24.397 1.00 92.00 378 ASN A O 1
ATOM 2976 N N . THR A 1 379 ? -31.790 6.151 22.935 1.00 94.00 379 THR A N 1
ATOM 2977 C CA . THR A 1 379 ? -32.567 7.283 22.430 1.00 94.00 379 THR A CA 1
ATOM 2978 C C . THR A 1 379 ? -33.991 7.261 22.969 1.00 94.00 379 THR A C 1
ATOM 2980 O O . THR A 1 379 ? -34.583 6.196 23.117 1.00 94.00 379 THR A O 1
ATOM 2983 N N . ASN A 1 380 ? -34.549 8.442 23.229 1.00 95.38 380 ASN A N 1
ATOM 2984 C CA . ASN A 1 380 ? -35.964 8.634 23.542 1.00 95.38 380 ASN A CA 1
ATOM 2985 C C . ASN A 1 380 ? -36.500 9.717 22.604 1.00 95.38 380 ASN A C 1
ATOM 2987 O O . ASN A 1 380 ? -36.564 10.896 22.964 1.00 95.38 380 ASN A O 1
ATOM 2991 N N . TRP A 1 381 ? -36.760 9.307 21.365 1.00 97.25 381 TRP A N 1
ATOM 2992 C CA . TRP A 1 381 ? -37.153 10.205 20.292 1.00 97.25 381 TRP A CA 1
ATOM 2993 C C . TRP A 1 381 ? -38.537 10.796 20.547 1.00 97.25 381 TRP A C 1
ATOM 2995 O O . TRP A 1 381 ? -39.475 10.096 20.918 1.00 97.25 381 TRP A O 1
ATOM 3005 N N . LYS A 1 382 ? -38.663 12.099 20.310 1.00 97.19 382 LYS A N 1
ATOM 3006 C CA . LYS A 1 382 ? -39.929 12.832 20.306 1.00 97.19 382 LYS A CA 1
ATOM 3007 C C . LYS A 1 382 ? -40.064 13.560 18.982 1.00 97.19 382 LYS A C 1
ATOM 3009 O O . LYS A 1 382 ? -39.057 13.974 18.413 1.00 97.19 382 LYS A O 1
ATOM 3014 N N . LYS A 1 383 ? -41.290 13.762 18.509 1.00 97.12 383 LYS A N 1
ATOM 3015 C CA . LYS A 1 383 ? -41.519 14.643 17.361 1.00 97.12 383 LYS A CA 1
ATOM 3016 C C . LYS A 1 383 ? -41.130 16.073 17.732 1.00 97.12 383 LYS A C 1
ATOM 3018 O O . LYS A 1 383 ? -41.606 16.596 18.738 1.00 97.12 383 LYS A O 1
ATOM 3023 N N . PHE A 1 384 ? -40.253 16.669 16.934 1.00 97.38 384 PHE A N 1
ATOM 3024 C CA . PHE A 1 384 ? -39.943 18.095 16.986 1.00 97.38 384 PHE A CA 1
ATOM 3025 C C . PHE A 1 384 ? -40.932 18.877 16.113 1.00 97.38 384 PHE A C 1
ATOM 3027 O O . PHE A 1 384 ? -41.477 19.888 16.548 1.00 97.38 384 PHE A O 1
ATOM 3034 N N . ASN A 1 385 ? -41.215 18.363 14.912 1.00 96.50 385 ASN A N 1
ATOM 3035 C CA . ASN A 1 385 ? -42.289 18.816 14.026 1.00 96.50 385 ASN A CA 1
ATOM 3036 C C . ASN A 1 385 ? -42.868 17.610 13.243 1.00 96.50 385 ASN A C 1
ATOM 3038 O O . ASN A 1 385 ? -42.756 16.472 13.706 1.00 96.50 385 ASN A O 1
ATOM 3042 N N . ASN A 1 386 ? -43.525 17.843 12.100 1.00 94.75 386 ASN A N 1
ATOM 3043 C CA . ASN A 1 386 ? -44.125 16.772 11.290 1.00 94.75 386 ASN A CA 1
ATOM 3044 C C . ASN A 1 386 ? -43.097 15.768 10.740 1.00 94.75 386 ASN A C 1
ATOM 3046 O O . ASN A 1 386 ? -43.440 14.597 10.571 1.00 94.75 386 ASN A O 1
ATOM 3050 N N . ASP A 1 387 ? -41.863 16.214 10.514 1.00 96.94 387 ASP A N 1
ATOM 3051 C CA . ASP A 1 387 ? -40.839 15.488 9.764 1.00 96.94 387 ASP A CA 1
ATOM 3052 C C . ASP A 1 387 ? -39.613 15.120 10.618 1.00 96.94 387 ASP A C 1
ATOM 3054 O O . ASP A 1 387 ? -39.031 14.042 10.478 1.00 96.94 387 ASP A O 1
ATOM 3058 N N . ILE A 1 388 ? -39.236 16.002 11.546 1.00 98.31 388 ILE A N 1
ATOM 3059 C CA . ILE A 1 388 ? -38.023 15.912 12.357 1.00 98.31 388 ILE A CA 1
ATOM 3060 C C . ILE A 1 388 ? -38.351 15.358 13.742 1.00 98.31 388 ILE A C 1
ATOM 3062 O O . ILE A 1 388 ? -39.283 15.795 14.425 1.00 98.31 388 ILE A O 1
ATOM 3066 N N . TYR A 1 389 ? -37.511 14.432 14.191 1.00 98.44 389 TYR A N 1
ATOM 3067 C CA . TYR A 1 389 ? -37.494 13.895 15.543 1.00 98.44 389 TYR A CA 1
ATOM 3068 C C . TYR A 1 389 ? -36.295 14.436 16.316 1.00 98.44 389 TYR A C 1
ATOM 3070 O O . TYR A 1 389 ? -35.245 14.713 15.740 1.00 98.44 389 TYR A O 1
ATOM 3078 N N . VAL A 1 390 ? -36.438 14.547 17.634 1.00 98.38 390 VAL A N 1
ATOM 3079 C CA . VAL A 1 390 ? -35.394 15.015 18.546 1.00 98.38 390 VAL A CA 1
ATOM 3080 C C . VAL A 1 390 ? -35.226 14.072 19.736 1.00 98.38 390 VAL A C 1
ATOM 3082 O O . VAL A 1 390 ? -36.200 13.555 20.284 1.00 98.38 390 VAL A O 1
ATOM 3085 N N . THR A 1 391 ? -33.984 13.849 20.157 1.00 97.69 391 THR A N 1
ATOM 3086 C CA . THR A 1 391 ? -33.639 13.138 21.396 1.00 97.69 391 THR A CA 1
ATOM 3087 C C . THR A 1 391 ? -32.493 13.848 22.106 1.00 97.69 391 THR A C 1
ATOM 3089 O O . THR A 1 391 ? -31.631 14.459 21.478 1.00 97.69 391 THR A O 1
ATOM 3092 N N . LYS A 1 392 ? -32.437 13.735 23.433 1.00 96.75 392 LYS A N 1
ATOM 3093 C CA . LYS A 1 392 ? -31.290 14.219 24.209 1.00 96.75 392 LYS A CA 1
ATOM 3094 C C . LYS A 1 392 ? -30.134 13.220 24.129 1.00 96.75 392 LYS A C 1
ATOM 3096 O O . LYS A 1 392 ? -30.366 12.011 24.160 1.00 96.75 392 LYS A O 1
ATOM 3101 N N . VAL A 1 393 ? -28.902 13.719 24.074 1.00 96.31 393 VAL A N 1
ATOM 3102 C CA . VAL A 1 393 ? -27.669 12.920 24.166 1.00 96.31 393 VAL A CA 1
ATOM 3103 C C . VAL A 1 393 ? -26.836 13.340 25.381 1.00 96.31 393 VAL A C 1
ATOM 3105 O O . VAL A 1 393 ? -27.084 14.375 25.999 1.00 96.31 393 VAL A O 1
ATOM 3108 N N . ALA A 1 394 ? -25.865 12.515 25.778 1.00 93.50 394 ALA A N 1
ATOM 3109 C CA . ALA A 1 394 ? -24.964 12.856 26.878 1.00 93.50 394 ALA A CA 1
ATOM 3110 C C . ALA A 1 394 ? -24.052 14.038 26.503 1.00 93.50 394 ALA A C 1
ATOM 3112 O O . ALA A 1 394 ? -23.540 14.094 25.387 1.00 93.50 394 ALA A O 1
ATOM 3113 N N . SER A 1 395 ? -23.809 14.946 27.452 1.00 89.44 395 SER A N 1
ATOM 3114 C CA . SER A 1 395 ? -23.091 16.210 27.220 1.00 89.44 395 SER A CA 1
ATOM 3115 C C . SER A 1 395 ? -21.629 16.055 26.801 1.00 89.44 395 SER A C 1
ATOM 3117 O O . SER A 1 395 ? -21.050 16.955 26.205 1.00 89.44 395 SER A O 1
ATOM 3119 N N . ASN A 1 396 ? -21.024 14.907 27.100 1.00 86.81 396 ASN A N 1
ATOM 3120 C CA . ASN A 1 396 ? -19.638 14.589 26.769 1.00 86.81 396 ASN A CA 1
ATOM 3121 C C . ASN A 1 396 ? -19.473 13.829 25.440 1.00 86.81 396 ASN A C 1
ATOM 3123 O O . ASN A 1 396 ? -18.364 13.389 25.132 1.00 86.81 396 ASN A O 1
ATOM 3127 N N . LEU A 1 397 ? -20.551 13.607 24.680 1.00 89.12 397 LEU A N 1
ATOM 3128 C CA . LEU A 1 397 ? -20.475 12.947 23.379 1.00 89.12 397 LEU A CA 1
ATOM 3129 C C . LEU A 1 397 ? -20.107 13.953 22.287 1.00 89.12 397 LEU A C 1
ATOM 3131 O O . LEU A 1 397 ? -20.882 14.848 21.972 1.00 89.12 397 LEU A O 1
ATOM 3135 N N . ASP A 1 398 ? -18.947 13.746 21.668 1.00 88.06 398 ASP A N 1
ATOM 3136 C CA . ASP A 1 398 ? -18.508 14.487 20.486 1.00 88.06 398 ASP A CA 1
ATOM 3137 C C . ASP A 1 398 ? -18.373 13.537 19.290 1.00 88.06 398 ASP A C 1
ATOM 3139 O O . ASP A 1 398 ? -17.446 12.721 19.221 1.00 88.06 398 ASP A O 1
ATOM 3143 N N . PHE A 1 399 ? -19.307 13.647 18.349 1.00 94.62 399 PHE A N 1
ATOM 3144 C CA . PHE A 1 399 ? -19.399 12.813 17.155 1.00 94.62 399 PHE A CA 1
ATOM 3145 C C . PHE A 1 399 ? -19.815 13.645 15.946 1.00 94.62 399 PHE A C 1
ATOM 3147 O O . PHE A 1 399 ? -20.408 14.713 16.077 1.00 94.62 399 PHE A O 1
ATOM 3154 N N . ASP A 1 400 ? -19.496 13.132 14.766 1.00 93.00 400 ASP A N 1
ATOM 3155 C CA . ASP A 1 400 ? -19.743 13.802 13.491 1.00 93.00 400 ASP A CA 1
ATOM 3156 C C . ASP A 1 400 ? -20.294 12.852 12.417 1.00 93.00 400 ASP A C 1
ATOM 3158 O O . ASP A 1 400 ? -20.375 13.210 11.245 1.00 93.00 400 ASP A O 1
ATOM 3162 N N . GLN A 1 401 ? -20.681 11.643 12.829 1.00 96.38 401 GLN A N 1
ATOM 3163 C CA . GLN A 1 401 ? -21.396 10.661 12.023 1.00 96.38 401 GLN A CA 1
ATOM 3164 C C . GLN A 1 401 ? -22.458 9.973 12.876 1.00 96.38 401 GLN A C 1
ATOM 3166 O O . GLN A 1 401 ? -22.157 9.449 13.955 1.00 96.38 401 GLN A O 1
ATOM 3171 N N . LEU A 1 402 ? -23.678 9.951 12.347 1.00 98.00 402 LEU A N 1
ATOM 3172 C CA . LEU A 1 402 ? -24.827 9.229 12.875 1.00 98.00 402 LEU A CA 1
ATOM 3173 C C . LEU A 1 402 ? -25.072 7.986 12.021 1.00 98.00 402 LEU A C 1
ATOM 3175 O O . LEU A 1 402 ? -25.030 8.047 10.795 1.00 98.00 402 LEU A O 1
ATOM 3179 N N . ILE A 1 403 ? -25.340 6.859 12.669 1.00 98.19 403 ILE A N 1
ATOM 3180 C CA . ILE A 1 403 ? -25.658 5.591 12.026 1.00 98.19 403 ILE A CA 1
ATOM 3181 C C . ILE A 1 403 ? -27.026 5.149 12.536 1.00 98.19 403 ILE A C 1
ATOM 3183 O O . ILE A 1 403 ? -27.231 5.027 13.743 1.00 98.19 403 ILE A O 1
ATOM 3187 N N . VAL A 1 404 ? -27.948 4.879 11.616 1.00 97.81 404 VAL A N 1
ATOM 3188 C CA . VAL A 1 404 ? -29.293 4.378 11.918 1.00 97.81 404 VAL A CA 1
ATOM 3189 C C . VAL A 1 404 ? -29.487 3.069 11.163 1.00 97.81 404 VAL A C 1
ATOM 3191 O O . VAL A 1 404 ? -29.326 3.033 9.946 1.00 97.81 404 VAL A O 1
ATOM 3194 N N . ASN A 1 405 ? -29.775 1.982 11.886 1.00 95.69 405 ASN A N 1
ATOM 3195 C CA . ASN A 1 405 ? -29.920 0.626 11.333 1.00 95.69 405 ASN A CA 1
ATOM 3196 C C . ASN A 1 405 ? -28.751 0.244 10.402 1.00 95.69 405 ASN A C 1
ATOM 3198 O O . ASN A 1 405 ? -28.939 -0.115 9.242 1.00 95.69 405 ASN A O 1
ATOM 3202 N N . ASP A 1 406 ? -27.526 0.406 10.918 1.00 94.56 406 ASP A N 1
ATOM 3203 C CA . ASP A 1 406 ? -26.255 0.132 10.227 1.00 94.56 406 ASP A CA 1
ATOM 3204 C C . ASP A 1 406 ? -26.014 0.966 8.939 1.00 94.56 406 ASP A C 1
ATOM 3206 O O . ASP A 1 406 ? -25.058 0.718 8.199 1.00 94.56 406 ASP A O 1
ATOM 3210 N N . THR A 1 407 ? -26.807 2.022 8.714 1.00 95.31 407 THR A N 1
ATOM 3211 C CA . THR A 1 407 ? -26.663 2.964 7.591 1.00 95.31 407 THR A CA 1
ATOM 3212 C C . THR A 1 407 ? -26.193 4.339 8.087 1.00 95.31 407 THR A C 1
ATOM 3214 O O . THR A 1 407 ? -26.902 4.963 8.885 1.00 95.31 407 THR A O 1
ATOM 3217 N N . PRO A 1 408 ? -25.027 4.846 7.640 1.00 96.19 408 PRO A N 1
ATOM 3218 C CA . PRO A 1 408 ? -24.608 6.221 7.915 1.00 96.19 408 PRO A CA 1
ATOM 3219 C C . PRO A 1 408 ? -25.598 7.243 7.345 1.00 96.19 408 PRO A C 1
ATOM 3221 O O . PRO A 1 408 ? -26.059 7.092 6.217 1.00 96.19 408 PRO A O 1
ATOM 3224 N N . GLN A 1 409 ? -25.918 8.267 8.130 1.00 97.31 409 GLN A N 1
ATOM 3225 C CA . GLN A 1 409 ? -26.852 9.336 7.777 1.00 97.31 409 GLN A CA 1
ATOM 3226 C C . GLN A 1 409 ? -26.106 10.611 7.371 1.00 97.31 409 GLN A C 1
ATOM 3228 O O . GLN A 1 409 ? -24.952 10.827 7.760 1.00 97.31 409 GLN A O 1
ATOM 3233 N N . ILE A 1 410 ? -26.775 11.464 6.600 1.00 97.06 410 ILE A N 1
ATOM 3234 C CA . ILE A 1 410 ? -26.194 12.687 6.044 1.00 97.06 410 ILE A CA 1
ATOM 3235 C C . ILE A 1 410 ? -26.231 13.787 7.104 1.00 97.06 410 ILE A C 1
ATOM 3237 O O . ILE A 1 410 ? -27.265 14.039 7.706 1.00 97.06 410 ILE A O 1
ATOM 3241 N N . LEU A 1 411 ? -25.100 14.432 7.377 1.00 97.56 411 LEU A N 1
ATOM 3242 C CA . LEU A 1 411 ? -25.113 15.624 8.223 1.00 97.56 411 LEU A CA 1
ATOM 3243 C C . LEU A 1 411 ? -25.835 16.744 7.464 1.00 97.56 411 LEU A C 1
ATOM 3245 O O . LEU A 1 411 ? -25.510 16.947 6.297 1.00 97.56 411 LEU A O 1
ATOM 3249 N N . ALA A 1 412 ? -26.779 17.431 8.113 1.00 98.12 412 ALA A N 1
ATOM 3250 C CA . ALA A 1 412 ? -27.584 18.507 7.525 1.00 98.12 412 ALA A CA 1
ATOM 3251 C C . ALA A 1 412 ? -26.706 19.476 6.725 1.00 98.12 412 ALA A C 1
ATOM 3253 O O . ALA A 1 412 ? -25.686 19.955 7.248 1.00 98.12 412 ALA A O 1
ATOM 3254 N N . ARG A 1 413 ? -27.039 19.688 5.448 1.00 97.88 413 ARG A N 1
ATOM 3255 C CA . ARG A 1 413 ? -26.133 20.322 4.488 1.00 97.88 413 ARG A CA 1
ATOM 3256 C C . ARG A 1 413 ? -26.861 21.034 3.364 1.00 97.88 413 ARG A C 1
ATOM 3258 O O . ARG A 1 413 ? -27.901 20.597 2.909 1.00 97.88 413 ARG A O 1
ATOM 3265 N N . TYR A 1 414 ? -26.194 22.046 2.816 1.00 97.88 414 TYR A N 1
ATOM 3266 C CA . TYR A 1 414 ? -26.622 22.719 1.602 1.00 97.88 414 TYR A CA 1
ATOM 3267 C C . TYR A 1 414 ? -25.563 22.641 0.486 1.00 97.88 414 TYR A C 1
ATOM 3269 O O . TYR A 1 414 ? -24.382 22.952 0.708 1.00 97.88 414 TYR A O 1
ATOM 3277 N N . PRO A 1 415 ? -25.971 22.278 -0.743 1.00 97.31 415 PRO A N 1
ATOM 3278 C CA . PRO A 1 415 ? -27.285 21.722 -1.076 1.00 97.31 415 PRO A CA 1
ATOM 3279 C C . PRO A 1 415 ? -27.436 20.291 -0.537 1.00 97.31 415 PRO A C 1
ATOM 3281 O O . PRO A 1 415 ? -26.436 19.633 -0.203 1.00 97.31 415 PRO A O 1
ATOM 3284 N N . ASN A 1 416 ? -28.681 19.819 -0.519 1.00 97.31 416 ASN A N 1
ATOM 3285 C CA . ASN A 1 416 ? -29.040 18.481 -0.064 1.00 97.31 416 ASN A CA 1
ATOM 3286 C C . ASN A 1 416 ? -28.325 17.424 -0.898 1.00 97.31 416 ASN A C 1
ATOM 3288 O O . ASN A 1 416 ? -28.022 17.610 -2.082 1.00 97.31 416 ASN A O 1
ATOM 3292 N N . TYR A 1 417 ? -28.052 16.298 -0.254 1.00 96.19 417 TYR A N 1
ATOM 3293 C CA . TYR A 1 417 ? -27.324 15.199 -0.864 1.00 96.19 417 TYR A CA 1
ATOM 3294 C C . TYR A 1 417 ? -28.083 14.575 -2.046 1.00 96.19 417 TYR A C 1
ATOM 3296 O O . TYR A 1 417 ? -29.212 14.108 -1.898 1.00 96.19 417 TYR A O 1
ATOM 3304 N N . ASP A 1 418 ? -27.412 14.469 -3.192 1.00 95.44 418 ASP A N 1
ATOM 3305 C CA . ASP A 1 418 ? -27.850 13.706 -4.361 1.00 95.44 418 ASP A CA 1
ATOM 3306 C C . ASP A 1 418 ? -26.693 12.831 -4.864 1.00 95.44 418 ASP A C 1
ATOM 3308 O O . ASP A 1 418 ? -25.687 13.325 -5.369 1.00 95.44 418 ASP A O 1
ATOM 3312 N N . GLU A 1 419 ? -26.845 11.508 -4.763 1.00 92.50 419 GLU A N 1
ATOM 3313 C CA . GLU A 1 419 ? -25.854 10.523 -5.233 1.00 92.50 419 GLU A CA 1
ATOM 3314 C C . GLU A 1 419 ? -25.535 10.681 -6.733 1.00 92.50 419 GLU A C 1
ATOM 3316 O O . GLU A 1 419 ? -24.453 10.292 -7.171 1.00 92.50 419 GLU A O 1
ATOM 3321 N N . LYS A 1 420 ? -26.452 11.245 -7.534 1.00 92.62 420 LYS A N 1
ATOM 3322 C CA . LYS A 1 420 ? -26.236 11.496 -8.968 1.00 92.62 420 LYS A CA 1
ATOM 3323 C C . LYS A 1 420 ? -25.562 12.836 -9.247 1.00 92.62 420 LYS A C 1
ATOM 3325 O O . LYS A 1 420 ? -25.093 13.046 -10.368 1.00 92.62 420 LYS A O 1
ATOM 3330 N N . ALA A 1 421 ? -25.512 13.736 -8.268 1.00 89.31 421 ALA A N 1
ATOM 3331 C CA . ALA A 1 421 ? -24.786 14.982 -8.412 1.00 89.31 421 ALA A CA 1
ATOM 3332 C C . ALA A 1 421 ? -23.277 14.707 -8.440 1.00 89.31 421 ALA A C 1
ATOM 3334 O O . ALA A 1 421 ? -22.761 13.829 -7.753 1.00 89.31 421 ALA A O 1
ATOM 3335 N N . HIS A 1 422 ? -22.565 15.470 -9.267 1.00 88.06 422 HIS A N 1
ATOM 3336 C CA . HIS A 1 422 ? -21.157 15.225 -9.557 1.00 88.06 422 HIS A CA 1
ATOM 3337 C C . HIS A 1 422 ? -20.247 15.529 -8.352 1.00 88.06 422 HIS A C 1
ATOM 3339 O O . HIS A 1 422 ? -19.872 14.635 -7.598 1.00 88.06 422 HIS A O 1
ATOM 3345 N N . TYR A 1 423 ? -19.894 16.801 -8.150 1.00 92.62 423 TYR A N 1
ATOM 3346 C CA . TYR A 1 423 ? -19.010 17.215 -7.061 1.00 92.62 423 TYR A CA 1
ATOM 3347 C C . TYR A 1 423 ? -19.742 17.187 -5.717 1.00 92.62 423 TYR A C 1
ATOM 3349 O O . TYR A 1 423 ? -20.858 17.700 -5.618 1.00 92.62 423 TYR A O 1
ATOM 3357 N N . TRP A 1 424 ? -19.100 16.624 -4.688 1.00 91.94 424 TRP A N 1
ATOM 3358 C CA . TRP A 1 424 ? -19.587 16.541 -3.304 1.00 91.94 424 TRP A CA 1
ATOM 3359 C C . TRP A 1 424 ? -20.980 15.925 -3.140 1.00 91.94 424 TRP A C 1
ATOM 3361 O O . TRP A 1 424 ? -21.611 16.126 -2.099 1.00 91.94 424 TRP A O 1
ATOM 3371 N N . GLN A 1 425 ? -21.472 15.211 -4.160 1.00 94.62 425 GLN A N 1
ATOM 3372 C CA . GLN A 1 425 ? -22.854 14.729 -4.222 1.00 94.62 425 GLN A CA 1
ATOM 3373 C C . GLN A 1 425 ? -23.855 15.873 -3.964 1.00 94.62 425 GLN A C 1
ATOM 3375 O O . GLN A 1 425 ? -24.836 15.718 -3.247 1.00 94.62 425 GLN A O 1
ATOM 3380 N N . GLY A 1 426 ? -23.537 17.059 -4.498 1.00 95.88 426 GLY A N 1
ATOM 3381 C CA . GLY A 1 426 ? -24.294 18.297 -4.336 1.00 95.88 426 GLY A CA 1
ATOM 3382 C C . GLY A 1 426 ? -23.356 19.478 -4.094 1.00 95.88 426 GLY A C 1
ATOM 3383 O O . GLY A 1 426 ? -22.563 19.463 -3.152 1.00 95.88 426 GLY A O 1
ATOM 3384 N N . PHE A 1 427 ? -23.440 20.516 -4.926 1.00 96.50 427 PHE A N 1
ATOM 3385 C CA . PHE A 1 427 ? -22.663 21.745 -4.760 1.00 96.50 427 PHE A CA 1
ATOM 3386 C C . PHE A 1 427 ? -23.478 22.980 -5.147 1.00 96.50 427 PHE A C 1
ATOM 3388 O O . PHE A 1 427 ? -24.349 22.905 -6.011 1.00 96.50 427 PHE A O 1
ATOM 3395 N N . ALA A 1 428 ? -23.164 24.120 -4.536 1.00 97.19 428 ALA A N 1
ATOM 3396 C CA . ALA A 1 428 ? -23.813 25.390 -4.824 1.00 97.19 428 ALA A CA 1
ATOM 3397 C C . ALA A 1 428 ? -22.852 26.566 -4.603 1.00 97.19 428 ALA A C 1
ATOM 3399 O O . ALA A 1 428 ? -22.161 26.649 -3.586 1.00 97.19 428 ALA A O 1
ATOM 3400 N N . SER A 1 429 ? -22.813 27.516 -5.542 1.00 96.88 429 SER A N 1
ATOM 3401 C CA . SER A 1 429 ? -21.905 28.671 -5.463 1.00 96.88 429 SER A CA 1
ATOM 3402 C C . SER A 1 429 ? -22.195 29.598 -4.276 1.00 96.88 429 SER A C 1
ATOM 3404 O O . SER A 1 429 ? -21.280 30.265 -3.779 1.00 96.88 429 SER A O 1
ATOM 3406 N N . ASP A 1 430 ? -23.451 29.625 -3.820 1.00 97.25 430 ASP A N 1
ATOM 3407 C CA . ASP A 1 430 ? -23.968 30.440 -2.717 1.00 97.25 430 ASP A CA 1
ATOM 3408 C C . ASP A 1 430 ? -23.889 29.743 -1.346 1.00 97.25 430 ASP A C 1
ATOM 3410 O O . ASP A 1 430 ? -24.424 30.273 -0.380 1.00 97.25 430 ASP A O 1
ATOM 3414 N N . ALA A 1 431 ? -23.193 28.602 -1.225 1.00 97.12 431 ALA A N 1
ATOM 3415 C CA . ALA A 1 431 ? -23.154 27.801 0.009 1.00 97.12 431 ALA A CA 1
ATOM 3416 C C . ALA A 1 431 ? -22.747 28.570 1.283 1.00 97.12 431 ALA A C 1
ATOM 3418 O O . ALA A 1 431 ? -23.099 28.164 2.382 1.00 97.12 431 ALA A O 1
ATOM 3419 N N . ILE A 1 432 ? -22.010 29.675 1.145 1.00 96.75 432 ILE A N 1
ATOM 3420 C CA . ILE A 1 432 ? -21.655 30.589 2.244 1.00 96.75 432 ILE A CA 1
ATOM 3421 C C . ILE A 1 432 ? -21.909 32.057 1.863 1.00 96.75 432 ILE A C 1
ATOM 3423 O O . ILE A 1 432 ? -21.117 32.937 2.202 1.00 96.75 432 ILE A O 1
ATOM 3427 N N . SER A 1 433 ? -22.954 32.337 1.074 1.00 97.06 433 SER A N 1
ATOM 3428 C CA . SER A 1 433 ? -23.353 33.722 0.798 1.00 97.06 433 SER A CA 1
ATOM 3429 C C . SER A 1 433 ? -23.808 34.412 2.085 1.00 97.06 433 SER A C 1
ATOM 3431 O O . SER A 1 433 ? -24.323 33.767 3.000 1.00 97.06 433 SER A O 1
ATOM 3433 N N . LYS A 1 434 ? -23.637 35.735 2.163 1.00 96.62 434 LYS A N 1
ATOM 3434 C CA . LYS A 1 434 ? -24.081 36.516 3.327 1.00 96.62 434 LYS A CA 1
ATOM 3435 C C . LYS A 1 434 ? -25.593 36.395 3.542 1.00 96.62 434 LYS A C 1
ATOM 3437 O O . LYS A 1 434 ? -26.045 36.331 4.678 1.00 96.62 434 LYS A O 1
ATOM 3442 N N . GLU A 1 435 ? -26.364 36.310 2.456 1.00 96.75 435 GLU A N 1
ATOM 3443 C CA . GLU A 1 435 ? -27.816 36.141 2.489 1.00 96.75 435 GLU A CA 1
ATOM 3444 C C . GLU A 1 435 ? -28.194 34.811 3.135 1.00 96.75 435 GLU A C 1
ATOM 3446 O O . GLU A 1 435 ? -29.104 34.766 3.956 1.00 96.75 435 GLU A O 1
ATOM 3451 N N . ARG A 1 436 ? -27.463 33.741 2.804 1.00 95.94 436 ARG A N 1
ATOM 3452 C CA . ARG A 1 436 ? -27.687 32.419 3.382 1.00 95.94 436 ARG A CA 1
ATOM 3453 C C . ARG A 1 436 ? -27.242 32.361 4.836 1.00 95.94 436 ARG A C 1
ATOM 3455 O O . ARG A 1 436 ? -28.026 31.955 5.685 1.00 95.94 436 ARG A O 1
ATOM 3462 N N . ILE A 1 437 ? -26.036 32.840 5.141 1.00 97.19 437 ILE A N 1
ATOM 3463 C CA . ILE A 1 437 ? -25.513 32.893 6.515 1.00 97.19 437 ILE A CA 1
ATOM 3464 C C . ILE A 1 437 ? -26.466 33.667 7.437 1.00 97.19 437 ILE A C 1
ATOM 3466 O O . ILE A 1 437 ? -26.665 33.262 8.578 1.00 97.19 437 ILE A O 1
ATOM 3470 N N . ALA A 1 438 ? -27.096 34.739 6.945 1.00 96.19 438 ALA A N 1
ATOM 3471 C CA . ALA A 1 438 ? -28.067 35.521 7.709 1.00 96.19 438 ALA A CA 1
ATOM 3472 C C . ALA A 1 438 ? -29.326 34.730 8.117 1.00 96.19 438 ALA A C 1
ATOM 3474 O O . ALA A 1 438 ? -30.022 35.144 9.042 1.00 96.19 438 ALA A O 1
ATOM 3475 N N . THR A 1 439 ? -29.620 33.602 7.460 1.00 96.12 439 THR A N 1
ATOM 3476 C CA . THR A 1 439 ? -30.722 32.707 7.852 1.00 96.12 439 THR A CA 1
ATOM 3477 C C . THR A 1 439 ? -30.356 31.779 9.011 1.00 96.12 439 THR A C 1
ATOM 3479 O O . THR A 1 439 ? -31.248 31.256 9.674 1.00 96.12 439 THR A O 1
ATOM 3482 N N . TRP A 1 440 ? -29.063 31.587 9.290 1.00 96.19 440 TRP A N 1
ATOM 3483 C CA . TRP A 1 440 ? -28.587 30.623 10.277 1.00 96.19 440 TRP A CA 1
ATOM 3484 C C . TRP A 1 440 ? -28.550 31.237 11.676 1.00 96.19 440 TRP A C 1
ATOM 3486 O O . TRP A 1 440 ? -27.885 32.249 11.909 1.00 96.19 440 TRP A O 1
ATOM 3496 N N . LYS A 1 441 ? -29.180 30.584 12.658 1.00 93.50 441 LYS A N 1
ATOM 3497 C CA . LYS A 1 441 ? -29.117 31.041 14.057 1.00 93.50 441 LYS A CA 1
ATOM 3498 C C . LYS A 1 441 ? -27.731 30.867 14.669 1.00 93.50 441 LYS A C 1
ATOM 3500 O O . LYS A 1 441 ? -27.349 31.644 15.541 1.00 93.50 441 LYS A O 1
ATOM 3505 N N . ASN A 1 442 ? -26.986 29.842 14.248 1.00 91.81 442 ASN A N 1
ATOM 3506 C CA . ASN A 1 442 ? -25.672 29.525 14.806 1.00 91.81 442 ASN A CA 1
ATOM 3507 C C . ASN A 1 442 ? -24.647 29.155 13.715 1.00 91.81 442 ASN A C 1
ATOM 3509 O O . ASN A 1 442 ? -24.302 27.985 13.557 1.00 91.81 442 ASN A O 1
ATOM 3513 N N . PRO A 1 443 ? -24.109 30.137 12.969 1.00 91.56 443 PRO A N 1
ATOM 3514 C CA . PRO A 1 443 ? -23.170 29.877 11.874 1.00 91.56 443 PRO A CA 1
ATOM 3515 C C . PRO A 1 443 ? -21.814 29.310 12.337 1.00 91.56 443 PRO A C 1
ATOM 3517 O O . PRO A 1 443 ? -21.110 28.688 11.547 1.00 91.56 443 PRO A O 1
ATOM 3520 N N . LYS A 1 444 ? -21.431 29.500 13.610 1.00 92.12 444 LYS A N 1
ATOM 3521 C CA . LYS A 1 444 ? -20.076 29.219 14.136 1.00 92.12 444 LYS A CA 1
ATOM 3522 C C . LYS A 1 444 ? -19.730 27.725 14.306 1.00 92.12 444 LYS A C 1
ATOM 3524 O O . LYS A 1 444 ? -18.671 27.397 14.832 1.00 92.12 444 LYS A O 1
ATOM 3529 N N . VAL A 1 445 ? -20.656 26.826 13.980 1.00 85.62 445 VAL A N 1
ATOM 3530 C CA . VAL A 1 445 ? -20.459 25.369 14.088 1.00 85.62 445 VAL A CA 1
ATOM 3531 C C . VAL A 1 445 ? -20.450 24.680 12.724 1.00 85.62 445 VAL A C 1
ATOM 3533 O O . VAL A 1 445 ? -20.204 23.478 12.653 1.00 85.62 445 VAL A O 1
ATOM 3536 N N . ALA A 1 446 ? -20.696 25.426 11.647 1.00 96.38 446 ALA A N 1
ATOM 3537 C CA . ALA A 1 446 ? -20.802 24.895 10.300 1.00 96.38 446 ALA A CA 1
ATOM 3538 C C . ALA A 1 446 ? -19.433 24.520 9.711 1.00 96.38 446 ALA A C 1
ATOM 3540 O O . ALA A 1 446 ? -18.410 25.159 9.990 1.00 96.38 446 ALA A O 1
ATOM 3541 N N . TYR A 1 447 ? -19.424 23.519 8.831 1.00 97.38 447 TYR A N 1
ATOM 3542 C CA . TYR A 1 447 ? -18.259 23.175 8.022 1.00 97.38 447 TYR A CA 1
ATOM 3543 C C . TYR A 1 447 ? -18.453 23.657 6.593 1.00 97.38 447 TYR A C 1
ATOM 3545 O O . TYR A 1 447 ? -19.378 23.240 5.899 1.00 97.38 447 TYR A O 1
ATOM 3553 N N . PHE A 1 448 ? -17.543 24.512 6.141 1.00 97.94 448 PHE A N 1
ATOM 3554 C CA . PHE A 1 448 ? -17.475 24.950 4.759 1.00 97.94 448 PHE A CA 1
ATOM 3555 C C . PHE A 1 448 ? -16.485 24.083 3.986 1.00 97.94 448 PHE A C 1
ATOM 3557 O O . PHE A 1 448 ? -15.311 23.960 4.350 1.00 97.94 448 PHE A O 1
ATOM 3564 N N . ASN A 1 449 ? -16.954 23.513 2.883 1.00 97.56 449 ASN A N 1
ATOM 3565 C CA . ASN A 1 449 ? -16.192 22.602 2.050 1.00 97.56 449 ASN A CA 1
ATOM 3566 C C . ASN A 1 449 ? -16.177 23.124 0.618 1.00 97.56 449 ASN A C 1
ATOM 3568 O O . ASN A 1 449 ? -17.192 23.559 0.075 1.00 97.56 449 ASN A O 1
ATOM 3572 N N . ALA A 1 450 ? -15.017 23.083 -0.021 1.00 97.38 450 ALA A N 1
ATOM 3573 C CA . ALA A 1 450 ? -14.879 23.561 -1.387 1.00 97.38 450 ALA A CA 1
ATOM 3574 C C . ALA A 1 450 ? -13.789 2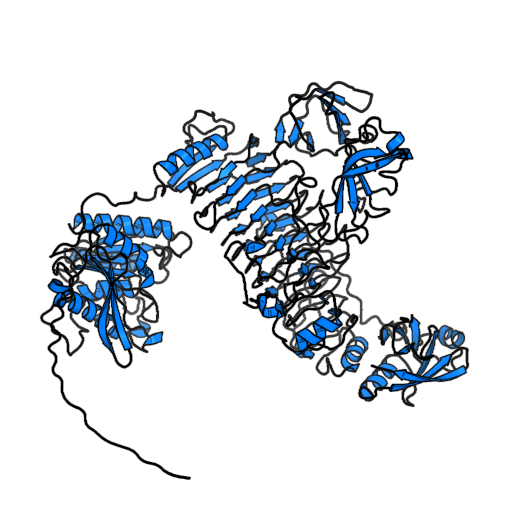2.794 -2.115 1.00 97.38 450 ALA A C 1
ATOM 3576 O O . ALA A 1 450 ? -12.826 22.334 -1.507 1.00 97.38 450 ALA A O 1
ATOM 3577 N N . LEU A 1 451 ? -13.881 22.704 -3.439 1.00 96.56 451 LEU A N 1
ATOM 3578 C CA . LEU A 1 451 ? -12.714 22.285 -4.209 1.00 96.56 451 LEU A CA 1
ATOM 3579 C C . LEU A 1 451 ? -11.619 23.356 -4.165 1.00 96.56 451 LEU A C 1
ATOM 3581 O O . LEU A 1 451 ? -11.868 24.549 -3.978 1.00 96.56 451 LEU A O 1
ATOM 3585 N N . HIS A 1 452 ? -10.386 22.922 -4.384 1.00 94.19 452 HIS A N 1
ATOM 3586 C CA . HIS A 1 452 ? -9.271 23.800 -4.708 1.00 94.19 452 HIS A CA 1
ATOM 3587 C C . HIS A 1 452 ? -9.612 24.658 -5.945 1.00 94.19 452 HIS A C 1
ATOM 3589 O O . HIS A 1 452 ? -10.270 24.171 -6.862 1.00 94.19 452 HIS A O 1
ATOM 3595 N N . GLY A 1 453 ? -9.146 25.912 -6.036 1.00 88.00 453 GLY A N 1
ATOM 3596 C CA . GLY A 1 453 ? -9.473 26.799 -7.169 1.00 88.00 453 GLY A CA 1
ATOM 3597 C C . GLY A 1 453 ? -9.123 26.238 -8.559 1.00 88.00 453 GLY A C 1
ATOM 3598 O O . GLY A 1 453 ? -9.821 26.510 -9.527 1.00 88.00 453 GLY A O 1
ATOM 3599 N N . GLY A 1 454 ? -8.079 25.408 -8.645 1.00 85.38 454 GLY A N 1
ATOM 3600 C CA . GLY A 1 454 ? -7.704 24.623 -9.837 1.00 85.38 454 GLY A CA 1
ATOM 3601 C C . GLY A 1 454 ? -8.221 23.175 -9.863 1.00 85.38 454 GLY A C 1
ATOM 3602 O O . GLY A 1 454 ? -7.791 22.401 -10.706 1.00 85.38 454 GLY A O 1
ATOM 3603 N N . LYS A 1 455 ? -9.095 22.790 -8.924 1.00 90.94 455 LYS A N 1
ATOM 3604 C CA . LYS A 1 455 ? -9.642 21.432 -8.729 1.00 90.94 455 LYS A CA 1
ATOM 3605 C C . LYS A 1 455 ? -8.587 20.338 -8.485 1.00 90.94 455 LYS A C 1
ATOM 3607 O O . LYS A 1 455 ? -8.760 19.203 -8.904 1.00 90.94 455 LYS A O 1
ATOM 3612 N N . TRP A 1 456 ? -7.499 20.654 -7.784 1.00 89.69 456 TRP A N 1
ATOM 3613 C CA . TRP A 1 456 ? -6.406 19.709 -7.471 1.00 89.69 456 TRP A CA 1
ATOM 3614 C C . TRP A 1 456 ? -6.586 18.937 -6.151 1.00 89.69 456 TRP A C 1
ATOM 3616 O O . TRP A 1 456 ? -5.724 18.152 -5.755 1.00 89.69 456 TRP A O 1
ATOM 3626 N N . GLY A 1 457 ? -7.713 19.151 -5.477 1.00 93.31 457 GLY A N 1
ATOM 3627 C CA . GLY A 1 457 ? -8.043 18.582 -4.177 1.00 93.31 457 GLY A CA 1
ATOM 3628 C C . GLY A 1 457 ? -9.227 19.316 -3.553 1.00 93.31 457 GLY A C 1
ATOM 3629 O O . GLY A 1 457 ? -9.902 20.101 -4.228 1.00 93.31 457 GLY A O 1
ATOM 3630 N N . GLY A 1 458 ? -9.475 19.066 -2.269 1.00 95.00 458 GLY A N 1
ATOM 3631 C CA . GLY A 1 458 ? -10.557 19.680 -1.495 1.00 95.00 458 GLY A CA 1
ATOM 3632 C C . GLY A 1 458 ? -10.016 20.478 -0.318 1.00 95.00 458 GLY A C 1
ATOM 3633 O O . GLY A 1 458 ? -8.982 20.126 0.240 1.00 95.00 458 GLY A O 1
ATOM 3634 N N . PHE A 1 459 ? -10.708 21.547 0.045 1.00 95.94 459 PHE A N 1
ATOM 3635 C CA . PHE A 1 459 ? -10.474 22.334 1.243 1.00 95.94 459 PHE A CA 1
ATOM 3636 C C . PHE A 1 459 ? -11.639 22.171 2.206 1.00 95.94 459 PHE A C 1
ATOM 3638 O O . PHE A 1 459 ? -12.799 22.158 1.788 1.00 95.94 459 PHE A O 1
ATOM 3645 N N . HIS A 1 460 ? -11.300 22.128 3.489 1.00 96.56 460 HIS A N 1
ATOM 3646 C CA . HIS A 1 460 ? -12.268 22.051 4.565 1.00 96.56 460 HIS A CA 1
ATOM 3647 C C . HIS A 1 460 ? -11.968 23.117 5.618 1.00 96.56 460 HIS A C 1
ATOM 3649 O O . HIS A 1 460 ? -10.814 23.287 6.039 1.00 96.56 460 HIS A O 1
ATOM 3655 N N . PHE A 1 461 ? -13.017 23.813 6.041 1.00 97.19 461 PHE A N 1
ATOM 3656 C CA . PHE A 1 461 ? -12.957 24.901 7.003 1.00 97.19 461 PHE A CA 1
ATOM 3657 C C . PHE A 1 461 ? -14.055 24.748 8.050 1.00 97.19 461 PHE A C 1
ATOM 3659 O O . PHE A 1 461 ? -15.182 24.380 7.735 1.00 97.19 461 PHE A O 1
ATOM 3666 N N . GLU A 1 462 ? -13.728 25.094 9.284 1.00 96.69 462 GLU A N 1
ATOM 3667 C CA . GLU A 1 462 ? -14.700 25.433 10.317 1.00 96.69 462 GLU A CA 1
ATOM 3668 C C . GLU A 1 462 ? -15.060 26.917 10.165 1.00 96.69 462 GLU A C 1
ATOM 3670 O O . GLU A 1 462 ? -14.166 27.763 10.034 1.00 96.69 462 GLU A O 1
ATOM 3675 N N . ILE A 1 463 ? -16.354 27.241 10.160 1.00 97.38 463 ILE A N 1
ATOM 3676 C CA . ILE A 1 463 ? -16.816 28.626 10.283 1.00 97.38 463 ILE A CA 1
ATOM 3677 C C . ILE A 1 463 ? -16.767 28.978 11.765 1.00 97.38 463 ILE A C 1
ATOM 3679 O O . ILE A 1 463 ? -17.498 28.391 12.543 1.00 97.38 463 ILE A O 1
ATOM 3683 N N . THR A 1 464 ? -15.926 29.924 12.180 1.00 96.12 464 THR A N 1
ATOM 3684 C CA . THR A 1 464 ? -15.754 30.274 13.607 1.00 96.12 464 THR A CA 1
ATOM 3685 C C . THR A 1 464 ? -16.549 31.505 14.035 1.00 96.12 464 THR A C 1
ATOM 3687 O O . THR A 1 464 ? -16.544 31.878 15.206 1.00 96.12 464 THR A O 1
ATOM 3690 N N . GLY A 1 465 ? -17.197 32.174 13.087 1.00 95.88 465 GLY A N 1
ATOM 3691 C CA . GLY A 1 465 ? -17.950 33.399 13.308 1.00 95.88 465 GLY A CA 1
ATOM 3692 C C . GLY A 1 465 ? -18.311 34.073 11.990 1.00 95.88 465 GLY A C 1
ATOM 3693 O O . GLY A 1 465 ? -18.035 33.539 10.914 1.00 95.88 465 GLY A O 1
ATOM 3694 N N . VAL A 1 466 ? -18.906 35.255 12.093 1.00 96.62 466 VAL A N 1
ATOM 3695 C CA . VAL A 1 466 ? -19.281 36.107 10.961 1.00 96.62 466 VAL A CA 1
ATOM 3696 C C . VAL A 1 466 ? -18.676 37.490 11.200 1.00 96.62 466 VAL A C 1
ATOM 3698 O O . VAL A 1 466 ? -18.685 37.969 12.336 1.00 96.62 466 VAL A O 1
ATOM 3701 N N . ASP A 1 467 ? -18.081 38.091 10.171 1.00 96.31 467 ASP A N 1
ATOM 3702 C CA . ASP A 1 467 ? -17.520 39.444 10.246 1.00 96.31 467 ASP A CA 1
ATOM 3703 C C . ASP A 1 467 ? -18.614 40.533 10.227 1.00 96.31 467 ASP A C 1
ATOM 3705 O O . ASP A 1 467 ? -19.813 40.243 10.202 1.00 96.31 467 ASP A O 1
ATOM 3709 N N . LYS A 1 468 ? -18.212 41.810 10.282 1.00 95.38 468 LYS A N 1
ATOM 3710 C CA . LYS A 1 468 ? -19.159 42.942 10.321 1.00 95.38 468 LYS A CA 1
ATOM 3711 C C . LYS A 1 468 ? -19.929 43.103 9.009 1.00 95.38 468 LYS A C 1
ATOM 3713 O O . LYS A 1 468 ? -20.999 43.703 8.994 1.00 95.38 468 LYS A O 1
ATOM 3718 N N . GLU A 1 469 ? -19.378 42.580 7.923 1.00 95.25 469 GLU A N 1
ATOM 3719 C CA . GLU A 1 469 ? -19.910 42.635 6.570 1.00 95.25 469 GLU A CA 1
ATOM 3720 C C . GLU A 1 469 ? -20.827 41.438 6.249 1.00 95.25 469 GLU A C 1
ATOM 3722 O O . GLU A 1 469 ? -21.426 41.396 5.170 1.00 95.25 469 GLU A O 1
ATOM 3727 N N . GLY A 1 470 ? -20.972 40.486 7.178 1.00 94.44 470 GLY A N 1
ATOM 3728 C CA . GLY A 1 470 ? -21.829 39.308 7.035 1.00 94.44 470 GLY A CA 1
ATOM 3729 C C . GLY A 1 470 ? -21.146 38.094 6.395 1.00 94.44 470 GLY A C 1
ATOM 3730 O O . GLY A 1 470 ? -21.834 37.143 6.027 1.00 94.44 470 GLY A O 1
ATOM 3731 N N . ASN A 1 471 ? -19.817 38.093 6.240 1.00 96.44 471 ASN A N 1
ATOM 3732 C CA . ASN A 1 471 ? -19.073 36.965 5.672 1.00 96.44 471 ASN A CA 1
ATOM 3733 C C . ASN A 1 471 ? -18.589 35.993 6.753 1.00 96.44 471 ASN A C 1
ATOM 3735 O O . ASN A 1 471 ? -18.233 36.382 7.864 1.00 96.44 471 ASN A O 1
ATOM 3739 N N . ALA A 1 472 ? -18.497 34.712 6.395 1.00 96.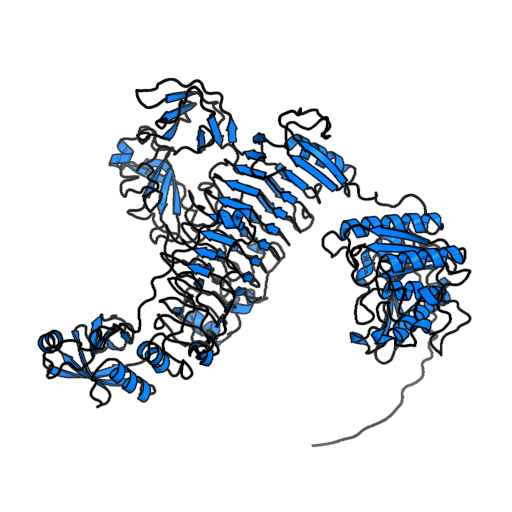69 472 ALA A N 1
ATOM 3740 C CA . ALA A 1 472 ? -17.952 33.680 7.269 1.00 96.69 472 ALA A CA 1
ATOM 3741 C C . ALA A 1 472 ? -16.455 33.893 7.568 1.00 96.69 472 ALA A C 1
ATOM 3743 O O . ALA A 1 472 ? -15.634 34.040 6.659 1.00 96.69 472 ALA A O 1
ATOM 3744 N N . ILE A 1 473 ? -16.085 33.798 8.845 1.00 96.81 473 ILE A N 1
ATOM 3745 C CA . ILE A 1 473 ? -14.694 33.730 9.299 1.00 96.81 473 ILE A CA 1
ATOM 3746 C C . ILE A 1 473 ? -14.269 32.260 9.280 1.00 96.81 473 ILE A C 1
ATOM 3748 O O . ILE A 1 473 ? -14.824 31.440 10.010 1.00 96.81 473 ILE A O 1
ATOM 3752 N N . LEU A 1 474 ? -13.296 31.924 8.432 1.00 96.06 474 LEU A N 1
ATOM 3753 C CA . LEU A 1 474 ? -12.898 30.542 8.158 1.00 96.06 474 LEU A CA 1
ATOM 3754 C C . LEU A 1 474 ? -11.604 30.157 8.880 1.00 96.06 474 LEU A C 1
ATOM 3756 O O . LEU A 1 474 ? -10.589 30.849 8.773 1.00 96.06 474 LEU A O 1
ATOM 3760 N N . LYS A 1 475 ? -11.604 28.986 9.520 1.00 95.56 475 LYS A N 1
ATOM 3761 C CA . LYS A 1 475 ? -10.417 28.345 10.100 1.00 95.56 475 LYS A CA 1
ATOM 3762 C C . LYS A 1 475 ? -10.200 26.975 9.458 1.00 95.56 475 LYS A C 1
ATOM 3764 O O . LYS A 1 475 ? -11.074 26.119 9.507 1.00 95.56 475 LYS A O 1
ATOM 3769 N N . GLY A 1 476 ? -9.030 26.749 8.861 1.00 93.50 476 GLY A N 1
ATOM 3770 C CA . GLY A 1 476 ? -8.707 25.489 8.179 1.00 93.50 476 GLY A CA 1
ATOM 3771 C C . GLY A 1 476 ? -8.006 25.703 6.838 1.00 93.50 476 GLY A C 1
ATOM 3772 O O . GLY A 1 476 ? -7.218 26.636 6.695 1.00 93.50 476 GLY A O 1
ATOM 3773 N N . GLY A 1 477 ? -8.275 24.826 5.865 1.00 91.88 477 GLY A N 1
ATOM 3774 C CA . GLY A 1 477 ? -7.728 24.914 4.503 1.00 91.88 477 GLY A CA 1
ATOM 3775 C C . GLY A 1 477 ? -6.327 24.325 4.307 1.00 91.88 477 GLY A C 1
ATOM 3776 O O . GLY A 1 477 ? -5.707 24.556 3.273 1.00 91.88 477 GLY A O 1
ATOM 3777 N N . GLN A 1 478 ? -5.815 23.564 5.278 1.00 90.75 478 GLN A N 1
ATOM 3778 C CA . GLN A 1 478 ? -4.463 22.984 5.248 1.00 90.75 478 GLN A CA 1
ATOM 3779 C C . GLN A 1 478 ? -4.391 21.621 4.540 1.00 90.75 478 GLN A C 1
ATOM 3781 O O . GLN A 1 478 ? -3.325 21.010 4.487 1.00 90.75 478 GLN A O 1
ATOM 3786 N N . GLN A 1 479 ? -5.508 21.134 3.989 1.00 93.00 479 GLN A N 1
ATOM 3787 C CA . GLN A 1 479 ? -5.621 19.809 3.361 1.00 93.00 479 GLN A CA 1
ATOM 3788 C C . GLN A 1 479 ? -4.998 19.738 1.960 1.00 93.00 479 GLN A C 1
ATOM 3790 O O . GLN A 1 479 ? -5.035 18.683 1.344 1.00 93.00 479 GLN A O 1
ATOM 3795 N N . ASN A 1 480 ? -4.426 20.842 1.463 1.00 91.81 480 ASN A N 1
ATOM 3796 C CA . ASN A 1 480 ? -3.563 20.850 0.285 1.00 91.81 480 ASN A CA 1
ATOM 3797 C C . ASN A 1 480 ? -2.246 21.533 0.637 1.00 91.81 480 ASN A C 1
ATOM 3799 O O . ASN A 1 480 ? -2.235 22.585 1.277 1.00 91.81 480 ASN A O 1
ATOM 3803 N N . ASN A 1 481 ? -1.138 20.969 0.165 1.00 89.94 481 ASN A N 1
ATOM 3804 C CA . ASN A 1 481 ? 0.184 21.564 0.341 1.00 89.94 481 ASN A CA 1
ATOM 3805 C C . ASN A 1 481 ? 0.409 22.729 -0.639 1.00 89.94 481 ASN A C 1
ATOM 3807 O O . ASN A 1 481 ? 1.074 23.715 -0.326 1.00 89.94 481 ASN A O 1
ATOM 3811 N N . ARG A 1 482 ? -0.214 22.672 -1.823 1.00 85.62 482 ARG A N 1
ATOM 3812 C CA . ARG A 1 482 ? -0.245 23.803 -2.754 1.00 85.62 482 ARG A CA 1
ATOM 3813 C C . ARG A 1 482 ? -1.428 24.718 -2.434 1.00 85.62 482 ARG A C 1
ATOM 3815 O O . ARG A 1 482 ? -2.576 24.381 -2.700 1.00 85.62 482 ARG A O 1
ATOM 3822 N N . GLY A 1 483 ? -1.134 25.881 -1.855 1.00 82.75 483 GLY A N 1
ATOM 3823 C CA . GLY A 1 483 ? -2.151 26.861 -1.468 1.00 82.75 483 GLY A CA 1
ATOM 3824 C C . GLY A 1 483 ? -2.948 27.424 -2.652 1.00 82.75 483 GLY A C 1
ATOM 3825 O O . GLY A 1 483 ? -2.418 27.616 -3.748 1.00 82.75 483 GLY A O 1
ATOM 3826 N N . SER A 1 484 ? -4.225 27.727 -2.411 1.00 90.19 484 SER A N 1
ATOM 3827 C CA . SER A 1 484 ? -5.134 28.370 -3.366 1.00 90.19 484 SER A CA 1
ATOM 3828 C C . SER A 1 484 ? -6.363 28.928 -2.653 1.00 90.19 484 SER A C 1
ATOM 3830 O O . SER A 1 484 ? -6.615 28.621 -1.490 1.00 90.19 484 SER A O 1
ATOM 3832 N N . LYS A 1 485 ? -7.146 29.744 -3.361 1.00 92.94 485 LYS A N 1
ATOM 3833 C CA . LYS A 1 485 ? -8.472 30.159 -2.894 1.00 92.94 485 LYS A CA 1
ATOM 3834 C C . LYS A 1 485 ? -9.470 28.999 -3.067 1.00 92.94 485 LYS A C 1
ATOM 3836 O O . LYS A 1 485 ? -9.318 28.218 -4.015 1.00 92.94 485 LYS A O 1
ATOM 3841 N N . PRO A 1 486 ? -10.514 28.906 -2.224 1.00 95.56 486 PRO A N 1
ATOM 3842 C CA . PRO A 1 486 ? -11.649 28.021 -2.474 1.00 95.56 486 PRO A CA 1
ATOM 3843 C C . PRO A 1 486 ? -12.243 28.259 -3.869 1.00 95.56 486 PRO A C 1
ATOM 3845 O O . PRO A 1 486 ? -12.374 29.409 -4.307 1.00 95.56 486 PRO A O 1
ATOM 3848 N N . HIS A 1 487 ? -12.611 27.185 -4.570 1.00 96.31 487 HIS A N 1
ATOM 3849 C CA . HIS A 1 487 ? -13.264 27.257 -5.878 1.00 96.31 487 HIS A CA 1
ATOM 3850 C C . HIS A 1 487 ? -14.528 28.118 -5.800 1.00 96.31 487 HIS A C 1
ATOM 3852 O O . HIS A 1 487 ? -15.162 28.152 -4.755 1.00 96.31 487 HIS A O 1
ATOM 3858 N N . LYS A 1 488 ? -14.899 28.839 -6.866 1.00 94.06 488 LYS A N 1
ATOM 3859 C CA . LYS A 1 488 ? -16.035 29.785 -6.835 1.00 94.06 488 LYS A CA 1
ATOM 3860 C C . LYS A 1 488 ? -17.417 29.123 -6.856 1.00 94.06 488 LYS A C 1
ATOM 3862 O O . LYS A 1 488 ? -18.349 29.666 -6.281 1.00 94.06 488 LYS A O 1
ATOM 3867 N N . GLU A 1 489 ? -17.516 27.970 -7.505 1.00 95.00 489 GLU A N 1
ATOM 3868 C CA . GLU A 1 489 ? -18.782 27.273 -7.776 1.00 95.00 489 GLU A CA 1
ATOM 3869 C C . GLU A 1 489 ? -18.936 25.971 -6.975 1.00 95.00 489 GLU A C 1
ATOM 3871 O O . GLU A 1 489 ? -19.890 25.813 -6.227 1.00 95.00 489 GLU A O 1
ATOM 3876 N N . TYR A 1 490 ? -17.967 25.057 -7.085 1.00 96.44 490 TYR A N 1
ATOM 3877 C CA . TYR A 1 490 ? -17.970 23.756 -6.402 1.00 96.44 490 TYR A CA 1
ATOM 3878 C C . TYR A 1 490 ? -17.693 23.867 -4.895 1.00 96.44 490 TYR A C 1
ATOM 3880 O O . TYR A 1 490 ? -16.556 23.708 -4.434 1.00 96.44 490 TYR A O 1
ATOM 3888 N N . ARG A 1 491 ? -18.754 24.180 -4.152 1.00 97.44 491 ARG A N 1
ATOM 3889 C CA . ARG A 1 491 ? -18.788 24.436 -2.712 1.00 97.44 491 ARG A CA 1
ATOM 3890 C C . ARG A 1 491 ? -19.990 23.739 -2.077 1.00 97.44 491 ARG A C 1
ATOM 3892 O O . ARG A 1 491 ? -21.011 23.586 -2.738 1.00 97.44 491 ARG A O 1
ATOM 3899 N N . MET A 1 492 ? -19.886 23.382 -0.805 1.00 97.88 492 MET A N 1
ATOM 3900 C CA . MET A 1 492 ? -21.019 22.986 0.031 1.00 97.88 492 MET A CA 1
ATOM 3901 C C . MET A 1 492 ? -20.786 23.431 1.479 1.00 97.88 492 MET A C 1
ATOM 3903 O O . MET A 1 492 ? -19.650 23.716 1.878 1.00 97.88 492 MET A O 1
ATOM 3907 N N . VAL A 1 493 ? -21.859 23.513 2.254 1.00 98.06 493 VAL A N 1
ATOM 3908 C CA . VAL A 1 493 ? -21.808 23.733 3.702 1.00 98.06 493 VAL A CA 1
ATOM 3909 C C . VAL A 1 493 ? -22.579 22.622 4.396 1.00 98.06 493 VAL A C 1
ATOM 3911 O O . VAL A 1 493 ? -23.563 22.126 3.860 1.00 98.06 493 VAL A O 1
ATOM 3914 N N . GLU A 1 494 ? -22.131 22.214 5.572 1.00 97.62 494 GLU A N 1
ATOM 3915 C CA . GLU A 1 494 ? -22.802 21.207 6.393 1.00 97.62 494 GLU A CA 1
ATOM 3916 C C . GLU A 1 494 ? -22.741 21.587 7.876 1.00 97.62 494 GLU A C 1
ATOM 3918 O O . GLU A 1 494 ? -22.018 22.508 8.266 1.00 97.62 494 GLU A O 1
ATOM 3923 N N . ASN A 1 495 ? -23.463 20.839 8.709 1.00 97.06 495 ASN A N 1
ATOM 3924 C CA . ASN A 1 495 ? -23.604 21.067 10.146 1.00 97.06 495 ASN A CA 1
ATOM 3925 C C . ASN A 1 495 ? -24.357 22.365 10.493 1.00 97.06 495 ASN A C 1
ATOM 3927 O O . ASN A 1 495 ? -23.950 23.106 11.389 1.00 97.06 495 ASN A O 1
ATOM 3931 N N . VAL A 1 496 ? -25.456 22.629 9.783 1.00 96.88 496 VAL A N 1
ATOM 3932 C CA . VAL A 1 496 ? -26.348 23.776 10.013 1.00 96.88 496 VAL A CA 1
ATOM 3933 C C . VAL A 1 496 ? -27.761 23.258 10.260 1.00 96.88 496 VAL A C 1
ATOM 3935 O O . VAL A 1 496 ? -28.253 22.445 9.487 1.00 96.88 496 VAL A O 1
ATOM 3938 N N . PHE A 1 497 ? -28.415 23.706 11.335 1.00 97.19 497 PHE A N 1
ATOM 3939 C CA . PHE A 1 497 ? -29.760 23.236 11.682 1.00 97.19 497 PHE A CA 1
ATOM 3940 C C . PHE A 1 497 ? -30.813 23.674 10.663 1.00 97.19 497 PHE A C 1
ATOM 3942 O O . PHE A 1 497 ? -31.710 22.910 10.341 1.00 97.19 497 PHE A O 1
ATOM 3949 N N . GLU A 1 498 ? -30.714 24.900 10.155 1.00 97.12 498 GLU A N 1
ATOM 3950 C CA . GLU A 1 498 ? -31.644 25.434 9.159 1.00 97.12 498 GLU A CA 1
ATOM 3951 C C . GLU A 1 498 ? -31.547 24.727 7.801 1.00 97.12 498 GLU A C 1
ATOM 3953 O O . GLU A 1 498 ? -32.504 24.781 7.040 1.00 97.12 498 GLU A O 1
ATOM 3958 N N . GLU A 1 499 ? -30.442 24.025 7.535 1.00 97.50 499 GLU A N 1
ATOM 3959 C CA . GLU A 1 499 ? -30.252 23.177 6.349 1.00 97.50 499 GLU A CA 1
ATOM 3960 C C . GLU A 1 499 ? -30.573 21.694 6.665 1.00 97.50 499 GLU A C 1
ATOM 3962 O O . GLU A 1 499 ? -30.133 20.798 5.954 1.00 97.50 499 GLU A O 1
ATOM 3967 N N . LEU A 1 500 ? -31.271 21.407 7.779 1.00 97.94 500 LEU A N 1
ATOM 3968 C CA . LEU A 1 500 ? -31.921 20.115 8.045 1.00 97.94 500 LEU A CA 1
ATOM 3969 C C . LEU A 1 500 ? -33.311 20.147 7.399 1.00 97.94 500 LEU A C 1
ATOM 3971 O O . LEU A 1 500 ? -34.324 20.335 8.079 1.00 97.94 500 LEU A O 1
ATOM 3975 N N . ASP A 1 501 ? -33.353 20.008 6.081 1.00 96.75 501 ASP A N 1
ATOM 3976 C CA . ASP A 1 501 ? -34.568 20.180 5.279 1.00 96.75 501 ASP A CA 1
ATOM 3977 C C . ASP A 1 501 ? -34.839 18.996 4.325 1.00 96.75 501 ASP A C 1
ATOM 3979 O O . ASP A 1 501 ? -35.821 19.004 3.576 1.00 96.75 501 ASP A O 1
ATOM 3983 N N . GLY A 1 502 ? -34.012 17.943 4.390 1.00 96.88 502 GLY A N 1
ATOM 3984 C CA . GLY A 1 502 ? -34.149 16.718 3.607 1.00 96.88 502 GLY A CA 1
ATOM 3985 C C . GLY A 1 502 ? -34.296 15.429 4.439 1.00 96.88 502 GLY A C 1
ATOM 3986 O O . GLY A 1 502 ? -33.689 15.275 5.502 1.00 96.88 502 GLY A O 1
ATOM 3987 N N . PRO A 1 503 ? -35.034 14.414 3.942 1.00 96.62 503 PRO A N 1
ATOM 3988 C CA . PRO A 1 503 ? -35.060 13.090 4.560 1.00 96.62 503 PRO A CA 1
ATOM 3989 C C . PRO A 1 503 ? -33.676 12.428 4.617 1.00 96.62 503 PRO A C 1
ATOM 3991 O O . PRO A 1 503 ? -32.968 12.348 3.616 1.00 96.62 503 PRO A O 1
ATOM 3994 N N . GLY A 1 504 ? -33.338 11.847 5.767 1.00 96.31 504 GLY A N 1
ATOM 3995 C CA . GLY A 1 504 ? -32.052 11.197 6.037 1.00 96.31 504 GLY A CA 1
ATOM 3996 C C . GLY A 1 504 ? -30.994 12.129 6.629 1.00 96.31 504 GLY A C 1
ATOM 3997 O O . GLY A 1 504 ? -29.897 11.666 6.954 1.00 96.31 504 GLY A O 1
ATOM 3998 N N . GLU A 1 505 ? -31.315 13.411 6.794 1.00 98.44 505 GLU A N 1
ATOM 3999 C CA . GLU A 1 505 ? -30.419 14.387 7.394 1.00 98.44 505 GLU A CA 1
ATOM 4000 C C . GLU A 1 505 ? -30.530 14.436 8.920 1.00 98.44 505 GLU A C 1
ATOM 4002 O O . GLU A 1 505 ? -31.572 14.132 9.509 1.00 98.44 505 GLU A O 1
ATOM 4007 N N . TRP A 1 506 ? -29.441 14.823 9.582 1.00 98.44 506 TRP A N 1
ATOM 4008 C CA . TRP A 1 506 ? -29.392 15.009 11.031 1.00 98.44 506 TRP A CA 1
ATOM 4009 C C . TRP A 1 506 ? -28.557 16.222 11.434 1.00 98.44 506 TRP A C 1
ATOM 4011 O O . TRP A 1 506 ? -27.662 16.651 10.710 1.00 98.44 506 TRP A O 1
ATOM 4021 N N . TYR A 1 507 ? -28.810 16.733 12.637 1.00 97.75 507 TYR A N 1
ATOM 4022 C CA . TYR A 1 507 ? -28.047 17.818 13.249 1.00 97.75 507 TYR A CA 1
ATOM 4023 C C . TYR A 1 507 ? -27.891 17.579 14.753 1.00 97.75 507 TYR A C 1
ATOM 4025 O O . TYR A 1 507 ? -28.842 17.184 15.428 1.00 97.75 507 TYR A O 1
ATOM 4033 N N . LEU A 1 508 ? -26.697 17.826 15.295 1.00 96.12 508 LEU A N 1
ATOM 4034 C CA . LEU A 1 508 ? -26.456 17.819 16.738 1.00 96.12 508 LEU A CA 1
ATOM 4035 C C . LEU A 1 508 ? -26.257 19.250 17.228 1.00 96.12 508 LEU A C 1
ATOM 4037 O O . LEU A 1 508 ? -25.224 19.868 16.970 1.00 96.12 508 LEU A O 1
ATOM 4041 N N . ASP A 1 509 ? -27.194 19.722 18.040 1.00 94.31 509 ASP A N 1
ATOM 4042 C CA . ASP A 1 509 ? -26.981 20.915 18.840 1.00 94.31 509 ASP A CA 1
ATOM 4043 C C . ASP A 1 509 ? -26.073 20.566 20.026 1.00 94.31 509 ASP A C 1
ATOM 4045 O O . ASP A 1 509 ? -26.492 19.935 21.003 1.00 94.31 509 ASP A O 1
ATOM 4049 N N . LYS A 1 510 ? -24.800 20.962 19.930 1.00 90.62 510 LYS A N 1
ATOM 4050 C CA . LYS A 1 510 ? -23.801 20.706 20.975 1.00 90.62 510 LYS A CA 1
ATOM 4051 C C . LYS A 1 510 ? -24.022 21.545 22.235 1.00 90.62 510 LYS A C 1
ATOM 4053 O O . LYS A 1 510 ? -23.544 21.132 23.287 1.00 90.62 510 LYS A O 1
ATOM 4058 N N . GLU A 1 511 ? -24.722 22.677 22.149 1.00 90.25 511 GLU A N 1
ATOM 4059 C CA . GLU A 1 511 ? -24.981 23.555 23.296 1.00 90.25 511 GLU A CA 1
ATOM 4060 C C . GLU A 1 511 ? -26.137 23.011 24.140 1.00 90.25 511 GLU A C 1
ATOM 4062 O O . GLU A 1 511 ? -26.037 22.941 25.365 1.00 90.25 511 GLU A O 1
ATOM 4067 N N . THR A 1 512 ? -27.214 22.556 23.493 1.00 93.56 512 THR A N 1
ATOM 4068 C CA . THR A 1 512 ? -28.383 21.993 24.194 1.00 93.56 512 THR A CA 1
ATOM 4069 C C . THR A 1 512 ? -28.331 20.470 24.362 1.00 93.56 512 THR A C 1
ATOM 4071 O O . THR A 1 512 ? -29.155 19.893 25.081 1.00 93.56 512 THR A O 1
ATOM 4074 N N . HIS A 1 513 ? -27.349 19.813 23.737 1.00 95.12 513 HIS A N 1
ATOM 4075 C CA . HIS A 1 513 ? -27.183 18.357 23.676 1.00 95.12 513 HIS A CA 1
ATOM 4076 C C . HIS A 1 513 ? -28.409 17.639 23.093 1.00 95.12 513 HIS A C 1
ATOM 4078 O O . HIS A 1 513 ? -28.820 16.578 23.580 1.00 95.12 513 HIS A O 1
ATOM 4084 N N . GLN A 1 514 ? -29.004 18.232 22.058 1.00 96.31 514 GLN A N 1
ATOM 4085 C CA . GLN A 1 514 ? -30.152 17.687 21.341 1.00 96.31 514 GLN A CA 1
ATOM 4086 C C . GLN A 1 514 ? -29.731 17.208 19.954 1.00 96.31 514 GLN A C 1
ATOM 4088 O O . GLN A 1 514 ? -29.126 17.946 19.180 1.00 96.31 514 GLN A O 1
ATOM 4093 N N . LEU A 1 515 ? -30.048 15.952 19.653 1.00 97.69 515 LEU A N 1
ATOM 4094 C CA . LEU A 1 515 ? -29.847 15.337 18.350 1.00 97.69 515 LEU A CA 1
ATOM 4095 C C . LEU A 1 515 ? -31.172 15.355 17.590 1.00 97.69 515 LEU A C 1
ATOM 4097 O O . LEU A 1 515 ? -32.147 14.764 18.055 1.00 97.69 515 LEU A O 1
ATOM 4101 N N . TYR A 1 516 ? -31.171 15.995 16.428 1.00 98.25 516 TYR A N 1
ATOM 4102 C CA . TYR A 1 516 ? -32.289 16.098 15.502 1.00 98.25 516 TYR A CA 1
ATOM 4103 C C . TYR A 1 516 ? -32.049 15.190 14.299 1.00 98.25 516 TYR A C 1
ATOM 4105 O O . TYR A 1 516 ? -30.923 15.099 13.813 1.00 98.25 516 TYR A O 1
ATOM 4113 N N . TYR A 1 517 ? -33.091 14.524 13.817 1.00 98.56 517 TYR A N 1
ATOM 4114 C CA . TYR A 1 517 ? -33.017 13.634 12.662 1.00 98.56 517 TYR A CA 1
ATOM 4115 C C . TYR A 1 517 ? -34.334 13.647 11.893 1.00 98.56 517 TYR A C 1
ATOM 4117 O O . TYR A 1 517 ? -35.397 13.531 12.506 1.00 98.56 517 TYR A O 1
ATOM 4125 N N . TRP A 1 518 ? -34.259 13.745 10.566 1.00 98.31 518 TRP A N 1
ATOM 4126 C CA . TRP A 1 518 ? -35.382 13.524 9.660 1.00 98.31 518 TRP A CA 1
ATOM 4127 C C . TRP A 1 518 ? -35.310 12.083 9.128 1.00 98.31 518 TRP A C 1
ATOM 4129 O O . TRP A 1 518 ? -34.475 11.783 8.274 1.00 98.31 518 TRP A O 1
ATOM 4139 N N . PRO A 1 519 ? -36.168 11.152 9.579 1.00 97.25 519 PRO A N 1
ATOM 4140 C CA . PRO A 1 519 ? -36.144 9.776 9.094 1.00 97.25 519 PRO A CA 1
ATOM 4141 C C . PRO A 1 519 ? -36.523 9.661 7.614 1.00 97.25 519 PRO A C 1
ATOM 4143 O O . PRO A 1 519 ? -37.482 10.272 7.144 1.00 97.25 519 PRO A O 1
ATOM 4146 N N . THR A 1 520 ? -35.818 8.810 6.867 1.00 95.50 520 THR A N 1
ATOM 4147 C CA . THR A 1 520 ? -36.300 8.409 5.534 1.00 95.50 520 THR A CA 1
ATOM 4148 C C . THR A 1 520 ? -37.570 7.560 5.655 1.00 95.50 520 THR A C 1
ATOM 4150 O O . THR A 1 520 ? -37.833 6.965 6.699 1.00 95.50 520 THR A O 1
ATOM 4153 N N . LYS A 1 521 ? -38.342 7.431 4.565 1.00 92.88 521 LYS A N 1
ATOM 4154 C CA . LYS A 1 521 ? -39.626 6.694 4.545 1.00 92.88 521 LYS A CA 1
ATOM 4155 C C . LYS A 1 521 ? -39.559 5.262 5.100 1.00 92.88 521 LYS A C 1
ATOM 4157 O O . LYS A 1 521 ? -40.566 4.752 5.574 1.00 92.88 521 LYS A O 1
ATOM 4162 N N . ASN A 1 522 ? -38.391 4.621 5.043 1.00 92.50 522 ASN A N 1
ATOM 4163 C CA . ASN A 1 522 ? -38.195 3.234 5.473 1.00 92.50 522 ASN A CA 1
ATOM 4164 C C . ASN A 1 522 ? -37.680 3.107 6.919 1.00 92.50 522 ASN A C 1
ATOM 4166 O O . ASN A 1 522 ? -37.431 1.996 7.384 1.00 92.50 522 ASN A O 1
ATOM 4170 N N . VAL A 1 523 ? -37.479 4.220 7.628 1.00 95.38 523 VAL A N 1
ATOM 4171 C CA . VAL A 1 523 ? -36.925 4.234 8.984 1.00 95.38 523 VAL A CA 1
ATOM 4172 C C . VAL A 1 523 ? -38.030 4.519 9.996 1.00 95.38 523 VAL A C 1
ATOM 4174 O O . VAL A 1 523 ? -38.541 5.631 10.082 1.00 95.38 523 VAL A O 1
ATOM 4177 N N . ASN A 1 524 ? -38.342 3.525 10.830 1.00 94.62 524 ASN A N 1
ATOM 4178 C CA . ASN A 1 524 ? -39.081 3.749 12.071 1.00 94.62 524 ASN A CA 1
ATOM 4179 C C . ASN A 1 524 ? -38.085 4.095 13.186 1.00 94.62 524 ASN A C 1
ATOM 4181 O O . ASN A 1 524 ? -37.488 3.206 13.801 1.00 94.62 524 ASN A O 1
ATOM 4185 N N . ILE A 1 525 ? -37.882 5.389 13.420 1.00 94.56 525 ILE A N 1
ATOM 4186 C CA . ILE A 1 525 ? -36.833 5.883 14.317 1.00 94.56 525 ILE A CA 1
ATOM 4187 C C . ILE A 1 525 ? -37.017 5.454 15.782 1.00 94.56 525 ILE A C 1
ATOM 4189 O O . ILE A 1 525 ? -36.026 5.230 16.471 1.00 94.56 525 ILE A O 1
ATOM 4193 N N . GLU A 1 526 ? -38.253 5.250 16.245 1.00 90.12 526 GLU A N 1
ATOM 4194 C CA . GLU A 1 526 ? -38.553 4.854 17.631 1.00 90.12 526 GLU A CA 1
ATOM 4195 C C . GLU A 1 526 ? -38.014 3.456 17.971 1.00 90.12 526 GLU A C 1
ATOM 4197 O O . GLU A 1 526 ? -37.598 3.212 19.101 1.00 90.12 526 GLU A O 1
ATOM 4202 N N . ASN A 1 527 ? -37.952 2.566 16.975 1.00 91.81 527 ASN A N 1
ATOM 4203 C CA . ASN A 1 527 ? -37.469 1.187 17.119 1.00 91.81 527 ASN A CA 1
ATOM 4204 C C . ASN A 1 527 ? -36.098 0.956 16.465 1.00 91.81 527 ASN A C 1
ATOM 4206 O O . ASN A 1 527 ? -35.653 -0.184 16.325 1.00 91.81 527 ASN A O 1
ATOM 4210 N N . SER A 1 528 ? -35.439 2.023 16.015 1.00 95.62 528 SER A N 1
ATOM 4211 C CA . SER A 1 528 ? -34.183 1.915 15.281 1.00 95.62 528 SER A CA 1
ATOM 4212 C C . SER A 1 528 ? -32.974 1.787 16.202 1.00 95.62 528 SER A C 1
ATOM 4214 O O . SER A 1 528 ? -32.881 2.413 17.258 1.00 95.62 528 SER A O 1
ATOM 4216 N N . LYS A 1 529 ? -31.981 1.020 15.750 1.00 96.31 529 LYS A N 1
ATOM 4217 C CA . LYS A 1 529 ? -30.653 0.986 16.363 1.00 96.31 529 LYS A CA 1
ATOM 4218 C C . LYS A 1 529 ? -29.903 2.247 15.950 1.00 96.31 529 LYS A C 1
ATOM 4220 O O . LYS A 1 529 ? -29.603 2.421 14.768 1.00 96.31 529 LYS A O 1
ATOM 4225 N N . VAL A 1 530 ? -29.578 3.090 16.925 1.00 97.75 530 VAL A N 1
ATOM 4226 C CA . VAL A 1 530 ? -28.830 4.331 16.705 1.00 97.75 530 VAL A CA 1
ATOM 4227 C C . VAL A 1 530 ? -27.416 4.187 17.257 1.00 97.75 530 VAL A C 1
ATOM 4229 O O . VAL A 1 530 ? -27.218 3.837 18.422 1.00 97.75 530 VAL A O 1
ATOM 4232 N N . GLU A 1 531 ? -26.417 4.466 16.426 1.00 97.88 531 GLU A N 1
ATOM 4233 C CA . GLU A 1 531 ? -25.013 4.523 16.823 1.00 97.88 531 GLU A CA 1
ATOM 4234 C C . GLU A 1 531 ? -24.379 5.847 16.380 1.00 97.88 531 GLU A C 1
ATOM 4236 O O . GLU A 1 531 ? -24.796 6.448 15.393 1.00 97.88 531 GLU A O 1
ATOM 4241 N N . VAL A 1 532 ? -23.338 6.290 17.083 1.00 97.94 532 VAL A N 1
ATOM 4242 C CA . VAL A 1 532 ? -22.561 7.484 16.714 1.00 97.94 532 VAL A CA 1
ATOM 4243 C C . VAL A 1 532 ? -21.070 7.199 16.730 1.00 97.94 532 VAL A C 1
ATOM 4245 O O . VAL A 1 532 ? -20.588 6.507 17.628 1.00 97.94 532 VAL A O 1
ATOM 4248 N N . ALA A 1 533 ? -20.330 7.711 15.746 1.00 97.62 533 ALA A N 1
ATOM 4249 C CA . ALA A 1 533 ? -18.885 7.502 15.653 1.00 97.62 533 ALA A CA 1
ATOM 4250 C C . ALA A 1 533 ? -18.137 8.341 16.702 1.00 97.62 533 ALA A C 1
ATOM 4252 O O . ALA A 1 533 ? -18.223 9.567 16.694 1.00 97.62 533 ALA A O 1
ATOM 4253 N N . VAL A 1 534 ? -17.382 7.692 17.593 1.00 96.81 534 VAL A N 1
ATOM 4254 C CA . VAL A 1 534 ? -16.666 8.366 18.697 1.00 96.81 534 VAL A CA 1
ATOM 4255 C C . VAL A 1 534 ? -15.150 8.185 18.637 1.00 96.81 534 VAL A C 1
ATOM 4257 O O . VAL A 1 534 ? -14.414 8.993 19.199 1.00 96.81 534 VAL A O 1
ATOM 4260 N N . LEU A 1 535 ? -14.662 7.168 17.923 1.00 97.56 535 LEU A N 1
ATOM 4261 C CA . LEU A 1 535 ? -13.237 6.934 17.698 1.00 97.56 535 LEU A CA 1
ATOM 4262 C C . LEU A 1 535 ? -12.857 7.235 16.251 1.00 97.56 535 LEU A C 1
ATOM 4264 O O . LEU A 1 535 ? -13.597 6.898 15.334 1.00 97.56 535 LEU A O 1
ATOM 4268 N N . LYS A 1 536 ? -11.674 7.813 16.039 1.00 97.06 536 LYS A N 1
ATOM 4269 C CA . LYS A 1 536 ? -11.047 7.927 14.708 1.00 97.06 536 LYS A CA 1
ATOM 4270 C C . LYS A 1 536 ? -10.151 6.727 14.370 1.00 97.06 536 LYS A C 1
ATOM 4272 O O . LYS A 1 536 ? -10.088 6.300 13.222 1.00 97.06 536 LYS A O 1
ATOM 4277 N N . ASP A 1 537 ? -9.545 6.139 15.399 1.00 96.75 537 ASP A N 1
ATOM 4278 C CA . ASP A 1 537 ? -8.562 5.059 15.315 1.00 96.75 537 ASP A CA 1
ATOM 4279 C C . ASP A 1 537 ? -9.088 3.790 16.005 1.00 96.75 537 ASP A C 1
ATOM 4281 O O . ASP A 1 537 ? -9.730 3.885 17.052 1.00 96.75 537 ASP A O 1
ATOM 4285 N N . LEU A 1 538 ? -8.779 2.596 15.478 1.00 98.62 538 LEU A N 1
ATOM 4286 C CA . LEU A 1 538 ? -9.224 1.323 16.074 1.00 98.62 538 LEU A CA 1
ATOM 4287 C C . LEU A 1 538 ? -8.065 0.426 16.509 1.00 98.62 538 LEU A C 1
ATOM 4289 O O . LEU A 1 538 ? -8.076 -0.076 17.632 1.00 98.62 538 LEU A O 1
ATOM 4293 N N . ILE A 1 539 ? -7.050 0.232 15.662 1.00 98.75 539 ILE A N 1
ATOM 4294 C CA . ILE A 1 539 ? -5.862 -0.567 16.000 1.00 98.75 539 ILE A CA 1
ATOM 4295 C C . ILE A 1 539 ? -4.600 0.224 15.670 1.00 98.75 539 ILE A C 1
ATOM 4297 O O . ILE A 1 539 ? -4.424 0.695 14.553 1.00 98.75 539 ILE A O 1
ATOM 4301 N N . GLN A 1 540 ? -3.695 0.335 16.636 1.00 98.75 540 GLN A N 1
ATOM 4302 C CA . GLN A 1 540 ? -2.434 1.055 16.504 1.00 98.75 540 GLN A CA 1
ATOM 4303 C C . GLN A 1 540 ? -1.281 0.104 16.835 1.00 98.75 540 GLN A C 1
ATOM 4305 O O . GLN A 1 540 ? -1.113 -0.315 17.981 1.00 98.75 540 GLN A O 1
ATOM 4310 N N . VAL A 1 541 ? -0.488 -0.260 15.831 1.00 98.81 541 VAL A N 1
ATOM 4311 C CA . VAL A 1 541 ? 0.696 -1.117 15.967 1.00 98.81 541 VAL A CA 1
ATOM 4312 C C . VAL A 1 541 ? 1.929 -0.223 15.993 1.00 98.81 541 VAL A C 1
ATOM 4314 O O . VAL A 1 541 ? 2.382 0.247 14.950 1.00 98.81 541 VAL A O 1
ATOM 4317 N N . VAL A 1 542 ? 2.442 0.046 17.193 1.00 98.50 542 VAL A N 1
ATOM 4318 C CA . VAL A 1 542 ? 3.412 1.125 17.421 1.00 98.50 542 VAL A CA 1
ATOM 4319 C C . VAL A 1 542 ? 4.651 0.602 18.141 1.00 98.50 542 VAL A C 1
ATOM 4321 O O . VAL A 1 542 ? 4.580 0.105 19.267 1.00 98.50 542 VAL A O 1
ATOM 4324 N N . GLY A 1 543 ? 5.797 0.737 17.482 1.00 98.31 543 GLY A N 1
ATOM 4325 C CA . GLY A 1 543 ? 7.138 0.508 18.010 1.00 98.31 543 GLY A CA 1
ATOM 4326 C C . GLY A 1 543 ? 8.078 1.643 17.609 1.00 98.31 543 GLY A C 1
ATOM 4327 O O . GLY A 1 543 ? 7.639 2.736 17.262 1.00 98.31 543 GLY A O 1
ATOM 4328 N N . THR A 1 544 ? 9.383 1.382 17.630 1.00 97.69 544 THR A N 1
ATOM 4329 C CA . THR A 1 544 ? 10.410 2.316 17.133 1.00 97.69 544 THR A CA 1
ATOM 4330 C C . THR A 1 544 ? 11.363 1.612 16.168 1.00 97.69 544 THR A C 1
ATOM 4332 O O . THR A 1 544 ? 11.243 0.407 15.942 1.00 97.69 544 THR A O 1
ATOM 4335 N N . LEU A 1 545 ? 12.321 2.346 15.594 1.00 94.69 545 LEU A N 1
ATOM 4336 C CA . LEU A 1 545 ? 13.399 1.760 14.792 1.00 94.69 545 LEU A CA 1
ATOM 4337 C C . LEU A 1 545 ? 14.240 0.763 15.618 1.00 94.69 545 LEU A C 1
ATOM 4339 O O . LEU A 1 545 ? 14.600 -0.306 15.133 1.00 94.69 545 LEU A O 1
ATOM 4343 N N . GLU A 1 546 ? 14.510 1.086 16.882 1.00 95.88 546 GLU A N 1
ATOM 4344 C CA . GLU A 1 546 ? 15.339 0.300 17.805 1.00 95.88 546 GLU A CA 1
ATOM 4345 C C . GLU A 1 546 ? 14.556 -0.856 18.437 1.00 95.88 546 GLU A C 1
ATOM 4347 O O . GLU A 1 546 ? 15.113 -1.918 18.721 1.00 95.88 546 GLU A O 1
ATOM 4352 N N . LYS A 1 547 ? 13.257 -0.649 18.680 1.00 96.19 547 LYS A N 1
ATOM 4353 C CA . LYS A 1 547 ? 12.352 -1.632 19.285 1.00 96.19 547 LYS A CA 1
ATOM 4354 C C . LYS A 1 547 ? 11.093 -1.782 18.434 1.00 96.19 547 LYS A C 1
ATOM 4356 O O . LYS A 1 547 ? 10.025 -1.309 18.830 1.00 96.19 547 LYS A O 1
ATOM 4361 N N . PRO A 1 548 ? 11.192 -2.425 17.264 1.00 96.31 548 PRO A N 1
ATOM 4362 C CA . PRO A 1 548 ? 10.050 -2.557 16.379 1.00 96.31 548 PRO A CA 1
ATOM 4363 C C . PRO A 1 548 ? 9.056 -3.623 16.846 1.00 96.31 548 PRO A C 1
ATOM 4365 O O . PRO A 1 548 ? 9.432 -4.628 17.460 1.00 96.31 548 PRO A O 1
ATOM 4368 N N . VAL A 1 549 ? 7.787 -3.438 16.476 1.00 97.88 549 VAL A N 1
ATOM 4369 C CA . VAL A 1 549 ? 6.760 -4.482 16.582 1.00 97.88 549 VAL A CA 1
ATOM 4370 C C . VAL A 1 549 ? 6.898 -5.443 15.405 1.00 97.88 549 VAL A C 1
ATOM 4372 O O . VAL A 1 549 ? 6.903 -5.020 14.252 1.00 97.88 549 VAL A O 1
ATOM 4375 N N . LYS A 1 550 ? 7.004 -6.744 15.671 1.00 94.44 550 LYS A N 1
ATOM 4376 C CA . LYS A 1 550 ? 7.294 -7.768 14.665 1.00 94.44 550 LYS A CA 1
ATOM 4377 C C . LYS A 1 550 ? 6.184 -8.799 14.547 1.00 94.44 550 LYS A C 1
ATOM 4379 O O . LYS A 1 550 ? 5.683 -9.293 15.558 1.00 94.44 550 LYS A O 1
ATOM 4384 N N . ASN A 1 551 ? 5.912 -9.236 13.320 1.00 92.75 551 ASN A N 1
ATOM 4385 C CA . ASN A 1 551 ? 5.103 -10.423 13.022 1.00 92.75 551 ASN A CA 1
ATOM 4386 C C . ASN A 1 551 ? 3.667 -10.369 13.583 1.00 92.75 551 ASN A C 1
ATOM 4388 O O . ASN A 1 551 ? 3.141 -11.394 14.019 1.00 92.75 551 ASN A O 1
ATOM 4392 N N . VAL A 1 552 ? 3.047 -9.187 13.621 1.00 97.88 552 VAL A N 1
ATOM 4393 C CA . VAL A 1 552 ? 1.639 -9.045 14.028 1.00 97.88 552 VAL A CA 1
ATOM 4394 C C . VAL A 1 552 ? 0.728 -9.311 12.835 1.00 97.88 552 VAL A C 1
ATOM 4396 O O . VAL A 1 552 ? 0.973 -8.792 11.749 1.00 97.88 552 VAL A O 1
ATOM 4399 N N . THR A 1 553 ? -0.332 -10.092 13.032 1.00 98.62 553 THR A N 1
ATOM 4400 C CA . THR A 1 553 ? -1.330 -10.383 11.993 1.00 98.62 553 THR A CA 1
ATOM 4401 C C . THR A 1 553 ? -2.715 -9.940 12.446 1.00 98.62 553 THR A C 1
ATOM 4403 O O . THR A 1 553 ? -3.161 -10.333 13.521 1.00 98.62 553 THR A O 1
ATOM 4406 N N . ILE A 1 554 ? -3.408 -9.174 11.606 1.00 98.81 554 ILE A N 1
ATOM 4407 C CA . ILE A 1 554 ? -4.817 -8.798 11.767 1.00 98.81 554 ILE A CA 1
ATOM 4408 C C . ILE A 1 554 ? -5.575 -9.385 10.576 1.00 98.81 554 ILE A C 1
ATOM 4410 O O . ILE A 1 554 ? -5.186 -9.152 9.429 1.00 98.81 554 ILE A O 1
ATOM 4414 N N . SER A 1 555 ? -6.620 -10.180 10.813 1.00 98.69 555 SER A N 1
ATOM 4415 C CA . SER A 1 555 ? -7.336 -10.811 9.698 1.00 98.69 555 SER A CA 1
ATOM 4416 C C . SER A 1 555 ? -8.783 -11.187 9.964 1.00 98.69 555 SER A C 1
ATOM 4418 O O . SER A 1 555 ? -9.105 -11.564 11.088 1.00 98.69 555 SER A O 1
ATOM 4420 N N . GLY A 1 556 ? -9.609 -11.217 8.914 1.00 98.31 556 GLY A N 1
ATOM 4421 C CA . GLY A 1 556 ? -10.966 -11.769 8.983 1.00 98.31 556 GLY A CA 1
ATOM 4422 C C . GLY A 1 556 ? -11.935 -10.902 9.781 1.00 98.31 556 GLY A C 1
ATOM 4423 O O . GLY A 1 556 ? -12.776 -11.450 10.484 1.00 98.31 556 GLY A O 1
ATOM 4424 N N . ILE A 1 557 ? -11.767 -9.578 9.747 1.00 98.75 557 ILE A N 1
ATOM 4425 C CA . ILE A 1 557 ? -12.537 -8.615 10.550 1.00 98.75 557 ILE A CA 1
ATOM 4426 C C . ILE A 1 557 ? -13.079 -7.518 9.631 1.00 98.75 557 ILE A C 1
ATOM 4428 O O . ILE A 1 557 ? -12.358 -7.057 8.747 1.00 98.75 557 ILE A O 1
ATOM 4432 N N . SER A 1 558 ? -14.318 -7.087 9.849 1.00 98.81 558 SER A N 1
ATOM 4433 C CA . SER A 1 558 ? -14.853 -5.848 9.285 1.00 98.81 558 SER A CA 1
ATOM 4434 C C . SER A 1 558 ? -14.620 -4.682 10.250 1.00 98.81 558 SER A C 1
ATOM 4436 O O . SER A 1 558 ? -14.906 -4.794 11.441 1.00 98.81 558 SER A O 1
ATOM 4438 N N . PHE A 1 559 ? -14.072 -3.572 9.763 1.00 98.88 559 PHE A N 1
ATOM 4439 C CA . PHE A 1 559 ? -13.863 -2.340 10.527 1.00 98.88 559 PHE A CA 1
ATOM 4440 C C . PHE A 1 559 ? -14.826 -1.265 10.031 1.00 98.88 559 PHE A C 1
ATOM 4442 O O . PHE A 1 559 ? -14.814 -0.948 8.838 1.00 98.88 559 PHE A O 1
ATOM 4449 N N . LYS A 1 560 ? -15.639 -0.700 10.936 1.00 98.62 560 LYS A N 1
ATOM 4450 C CA . LYS A 1 560 ? -16.678 0.279 10.577 1.00 98.62 560 LYS A CA 1
ATOM 4451 C C . LYS A 1 560 ? -16.784 1.464 11.539 1.00 98.62 560 LYS A C 1
ATOM 4453 O O . LYS A 1 560 ? -16.444 1.361 12.718 1.00 98.62 560 LYS A O 1
ATOM 4458 N N . TYR A 1 561 ? -17.329 2.562 11.018 1.00 98.25 561 TYR A N 1
ATOM 4459 C CA . TYR A 1 561 ? -17.853 3.716 11.757 1.00 98.25 561 TYR A CA 1
ATOM 4460 C C . TYR A 1 561 ? -16.824 4.414 12.653 1.00 98.25 561 TYR A C 1
ATOM 4462 O O . TYR A 1 561 ? -16.842 4.284 13.878 1.00 98.25 561 TYR A O 1
ATOM 4470 N N . THR A 1 562 ? -15.928 5.180 12.036 1.00 98.12 562 THR A N 1
ATOM 4471 C CA . THR A 1 562 ? -14.957 6.039 12.734 1.00 98.12 562 THR A CA 1
ATOM 4472 C C . THR A 1 562 ? -15.173 7.502 12.386 1.00 98.12 562 THR A C 1
ATOM 4474 O O . THR A 1 562 ? -15.600 7.778 11.271 1.00 98.12 562 THR A O 1
ATOM 4477 N N . LYS A 1 563 ? -14.858 8.426 13.303 1.00 97.56 563 LYS A N 1
ATOM 4478 C CA . LYS A 1 563 ? -14.968 9.886 13.109 1.00 97.56 563 LYS A CA 1
ATOM 4479 C C . LYS A 1 563 ? -14.220 10.368 11.867 1.00 97.56 563 LYS A C 1
ATOM 4481 O O . LYS A 1 563 ? -13.250 9.738 11.436 1.00 97.56 563 LYS A O 1
ATOM 4486 N N . ARG A 1 564 ? -14.651 11.503 11.314 1.00 97.06 564 ARG A N 1
ATOM 4487 C CA . ARG A 1 564 ? -13.969 12.123 10.173 1.00 97.06 564 ARG A CA 1
ATOM 4488 C C . ARG A 1 564 ? -12.708 12.852 10.636 1.00 97.06 564 ARG A C 1
ATOM 4490 O O . ARG A 1 564 ? -12.629 13.318 11.770 1.00 97.06 564 ARG A O 1
ATOM 4497 N N . THR A 1 565 ? -11.702 12.921 9.764 1.00 96.38 565 THR A N 1
ATOM 4498 C CA . THR A 1 565 ? -10.356 13.424 10.115 1.00 96.38 565 THR A CA 1
ATOM 4499 C C . THR A 1 565 ? -9.951 14.700 9.382 1.00 96.38 565 THR A C 1
ATOM 4501 O O . THR A 1 565 ? -8.838 15.182 9.557 1.00 96.38 565 THR A O 1
ATOM 4504 N N . PHE A 1 566 ? -10.837 15.286 8.580 1.00 94.81 566 PHE A N 1
ATOM 4505 C CA . PHE A 1 566 ? -10.497 16.372 7.656 1.00 94.81 566 PHE A CA 1
ATOM 4506 C C . PHE A 1 566 ? -10.114 17.708 8.331 1.00 94.81 566 PHE A C 1
ATOM 4508 O O . PHE A 1 566 ? -9.503 18.552 7.679 1.00 94.81 566 PHE A O 1
ATOM 4515 N N . LEU A 1 567 ? -10.428 17.907 9.620 1.00 94.38 567 LEU A N 1
ATOM 4516 C CA . LEU A 1 567 ? -9.980 19.058 10.433 1.00 94.38 567 LEU A CA 1
ATOM 4517 C C . LEU A 1 567 ? -8.863 18.711 11.432 1.00 94.38 567 LEU A C 1
ATOM 4519 O O . LEU A 1 567 ? -8.477 19.552 12.243 1.00 94.38 567 LEU A O 1
ATOM 4523 N N . GLU A 1 568 ? -8.342 17.482 11.399 1.00 95.75 568 GLU A N 1
ATOM 4524 C CA . GLU A 1 568 ? -7.168 17.116 12.193 1.00 95.75 568 GLU A CA 1
ATOM 4525 C C . GLU A 1 568 ? -5.923 17.879 11.715 1.00 95.75 568 GLU A C 1
ATOM 4527 O O . GLU A 1 568 ? -5.940 18.615 10.729 1.00 95.75 568 GLU A O 1
ATOM 4532 N N . LYS A 1 569 ? -4.800 17.718 12.418 1.00 95.56 569 LYS A N 1
ATOM 4533 C CA . LYS A 1 569 ? -3.542 18.344 12.004 1.00 95.56 569 LYS A CA 1
ATOM 4534 C C . LYS A 1 569 ? -2.992 17.662 10.745 1.00 95.56 569 LYS A C 1
ATOM 4536 O O . LYS A 1 569 ? -2.555 16.513 10.810 1.00 95.56 569 LYS A O 1
ATOM 4541 N N . PHE A 1 570 ? -2.964 18.397 9.635 1.00 94.81 570 PHE A N 1
ATOM 4542 C CA . PHE A 1 570 ? -2.315 17.973 8.395 1.00 94.81 570 PHE A CA 1
ATOM 4543 C C . PHE A 1 570 ? -0.841 18.385 8.390 1.00 94.81 570 PHE A C 1
ATOM 4545 O O . PHE A 1 570 ? -0.461 19.439 8.902 1.00 94.81 570 PHE A O 1
ATOM 4552 N N . GLU A 1 571 ? -0.006 17.549 7.788 1.00 94.44 571 GLU A N 1
ATOM 4553 C CA . GLU A 1 571 ? 1.389 17.856 7.485 1.00 94.44 571 GLU A CA 1
ATOM 4554 C C . GLU A 1 571 ? 1.623 17.827 5.969 1.00 94.44 571 GLU A C 1
ATOM 4556 O O . GLU A 1 571 ? 1.018 17.010 5.269 1.00 94.44 571 GLU A O 1
ATOM 4561 N N . PRO A 1 572 ? 2.477 18.713 5.433 1.00 93.81 572 PRO A N 1
ATOM 4562 C CA . PRO A 1 572 ? 2.808 18.699 4.017 1.00 93.81 572 PRO A CA 1
ATOM 4563 C C . PRO A 1 572 ? 3.658 17.472 3.677 1.00 93.81 572 PRO A C 1
ATOM 4565 O O . PRO A 1 572 ? 4.599 17.133 4.400 1.00 93.81 572 PRO A O 1
ATOM 4568 N N . LEU A 1 573 ? 3.365 16.826 2.549 1.00 93.75 573 LEU A N 1
ATOM 4569 C CA . LEU A 1 573 ? 4.264 15.826 1.979 1.00 93.75 573 LEU A CA 1
ATOM 4570 C C . LEU A 1 573 ? 5.388 16.509 1.186 1.00 93.75 573 LEU A C 1
ATOM 4572 O O . LEU A 1 573 ? 5.299 17.683 0.824 1.00 93.75 573 LEU A O 1
ATOM 4576 N N . LEU A 1 574 ? 6.479 15.782 0.938 1.00 91.94 574 LEU A N 1
ATOM 4577 C CA . LEU A 1 574 ? 7.680 16.312 0.288 1.00 91.94 574 LEU A CA 1
ATOM 4578 C C . LEU A 1 574 ? 7.372 16.792 -1.143 1.00 91.94 574 LEU A C 1
ATOM 4580 O O . LEU A 1 574 ? 7.280 15.982 -2.053 1.00 91.94 574 LEU A O 1
ATOM 4584 N N . ARG A 1 575 ? 7.186 18.106 -1.338 1.00 87.81 575 ARG A N 1
ATOM 4585 C CA . ARG A 1 575 ? 6.929 18.802 -2.629 1.00 87.81 575 ARG A CA 1
ATOM 4586 C C . ARG A 1 575 ? 5.802 18.248 -3.505 1.00 87.81 575 ARG A C 1
ATOM 4588 O O . ARG A 1 575 ? 5.591 18.744 -4.613 1.00 87.81 575 ARG A O 1
ATOM 4595 N N . SER A 1 576 ? 5.033 17.306 -2.983 1.00 89.06 576 SER A N 1
ATOM 4596 C CA . SER A 1 576 ? 3.721 16.921 -3.476 1.00 89.06 576 SER A CA 1
ATOM 4597 C C . SER A 1 576 ? 2.746 18.086 -3.342 1.00 89.06 576 SER A C 1
ATOM 4599 O O . SER A 1 576 ? 2.891 18.922 -2.449 1.00 89.06 576 SER A O 1
ATOM 4601 N N . ASP A 1 577 ? 1.688 18.103 -4.148 1.00 88.94 577 ASP A N 1
ATOM 4602 C CA . ASP A 1 577 ? 0.549 18.990 -3.884 1.00 88.94 577 ASP A CA 1
ATOM 4603 C C . ASP A 1 577 ? -0.275 18.515 -2.664 1.00 88.94 577 ASP A C 1
ATOM 4605 O O . ASP A 1 577 ? -1.140 19.253 -2.187 1.00 88.94 577 ASP A O 1
ATOM 4609 N N . TRP A 1 578 ? 0.030 17.323 -2.131 1.00 91.12 578 TRP A N 1
ATOM 4610 C CA . TRP A 1 578 ? -0.635 16.697 -0.990 1.00 91.12 578 TRP A CA 1
ATOM 4611 C C . TRP A 1 578 ? -0.117 17.143 0.371 1.00 91.12 578 TRP A C 1
ATOM 4613 O O . TRP A 1 578 ? 1.089 17.157 0.628 1.00 91.12 578 TRP A O 1
ATOM 4623 N N . SER A 1 579 ? -1.054 17.364 1.284 1.00 93.81 579 SER A N 1
ATOM 4624 C CA . SER A 1 579 ? -0.825 17.196 2.716 1.00 93.81 579 SER A CA 1
ATOM 4625 C C . SER A 1 579 ? -1.573 15.960 3.217 1.00 93.81 579 SER A C 1
ATOM 4627 O O . SER A 1 579 ? -2.400 15.383 2.509 1.00 93.81 579 SER A O 1
ATOM 4629 N N . ILE A 1 580 ? -1.248 15.494 4.420 1.00 95.06 580 ILE A N 1
ATOM 4630 C CA . ILE A 1 580 ? -1.904 14.322 4.996 1.00 95.06 580 ILE A CA 1
ATOM 4631 C C . ILE A 1 580 ? -2.099 14.466 6.501 1.00 95.06 580 ILE A C 1
ATOM 4633 O O . ILE A 1 580 ? -1.225 14.960 7.213 1.00 95.06 580 ILE A O 1
ATOM 4637 N N . TYR A 1 581 ? -3.225 13.970 7.005 1.00 96.81 581 TYR A N 1
ATOM 4638 C CA . TYR A 1 581 ? -3.359 13.618 8.412 1.00 96.81 581 TYR A CA 1
ATOM 4639 C C . TYR A 1 581 ? -2.600 12.310 8.690 1.00 96.81 581 TYR A C 1
ATOM 4641 O O . TYR A 1 581 ? -2.981 11.244 8.198 1.00 96.81 581 TYR A O 1
ATOM 4649 N N . ARG A 1 582 ? -1.527 12.369 9.491 1.00 97.19 582 ARG A N 1
ATOM 4650 C CA . ARG A 1 582 ? -0.737 11.190 9.892 1.00 97.19 582 ARG A CA 1
ATOM 4651 C C . ARG A 1 582 ? -1.443 10.387 10.997 1.00 97.19 582 ARG A C 1
ATOM 4653 O O . ARG A 1 582 ? -1.007 10.346 12.143 1.00 97.19 582 ARG A O 1
ATOM 4660 N N . GLY A 1 583 ? -2.539 9.743 10.628 1.00 97.69 583 GLY A N 1
ATOM 4661 C CA . GLY A 1 583 ? -3.294 8.793 11.440 1.00 97.69 583 GLY A CA 1
ATOM 4662 C C . GLY A 1 583 ? -4.153 7.909 10.541 1.00 97.69 583 GLY A C 1
ATOM 4663 O O . GLY A 1 583 ? -4.301 8.196 9.350 1.00 97.69 583 GLY A O 1
ATOM 4664 N N . SER A 1 584 ? -4.671 6.805 11.079 1.00 98.50 584 SER A N 1
ATOM 4665 C CA . SER A 1 584 ? -5.517 5.869 10.330 1.00 98.50 584 SER A CA 1
ATOM 4666 C C . SER A 1 584 ? -6.196 4.857 11.246 1.00 98.50 584 SER A C 1
ATOM 4668 O O . SER A 1 584 ? -5.641 4.484 12.282 1.00 98.50 584 SER A O 1
ATOM 4670 N N . VAL A 1 585 ? -7.301 4.284 10.769 1.00 98.69 585 VAL A N 1
ATOM 4671 C CA . VAL A 1 585 ? -8.078 3.243 11.461 1.00 98.69 585 VAL A CA 1
ATOM 4672 C C . VAL A 1 585 ? -7.211 2.065 11.912 1.00 98.69 585 VAL A C 1
ATOM 4674 O O . VAL A 1 585 ? -7.321 1.634 13.066 1.00 98.69 585 VAL A O 1
ATOM 4677 N N . VAL A 1 586 ? -6.325 1.579 11.036 1.00 98.88 586 VAL A N 1
ATOM 4678 C CA . VAL A 1 586 ? -5.284 0.601 11.375 1.00 98.88 586 VAL A CA 1
ATOM 4679 C C . VAL A 1 586 ? -3.906 1.158 11.010 1.00 98.88 586 VAL A C 1
ATOM 4681 O O . VAL A 1 586 ? -3.513 1.188 9.843 1.00 98.88 586 VAL A O 1
ATOM 4684 N N . PHE A 1 587 ? -3.169 1.595 12.029 1.00 98.88 587 PHE A N 1
ATOM 4685 C CA . PHE A 1 587 ? -1.902 2.316 11.892 1.00 98.88 587 PHE A CA 1
ATOM 4686 C C . PHE A 1 587 ? -0.693 1.444 12.242 1.00 98.88 587 PHE A C 1
ATOM 4688 O O . PHE A 1 587 ? -0.732 0.667 13.199 1.00 98.88 587 PHE A O 1
ATOM 4695 N N . PHE A 1 588 ? 0.400 1.612 11.500 1.00 98.88 588 PHE A N 1
ATOM 4696 C CA . PHE A 1 588 ? 1.673 0.929 11.713 1.00 98.88 588 PHE A CA 1
ATOM 4697 C C . PHE A 1 588 ? 2.827 1.930 11.740 1.00 98.88 588 PHE A C 1
ATOM 4699 O O . PHE A 1 588 ? 3.142 2.533 10.718 1.00 98.88 588 PHE A O 1
ATOM 4706 N N . GLU A 1 589 ? 3.541 2.017 12.857 1.00 98.69 589 GLU A N 1
ATOM 4707 C CA . GLU A 1 589 ? 4.792 2.774 12.973 1.00 98.69 589 GLU A CA 1
ATOM 4708 C C . GLU A 1 589 ? 5.814 1.957 13.756 1.00 98.69 589 GLU A C 1
ATOM 4710 O O . GLU A 1 589 ? 5.484 1.325 14.756 1.00 98.69 589 GLU A O 1
ATOM 4715 N N . GLY A 1 590 ? 7.059 1.923 13.290 1.00 98.44 590 GLY A N 1
ATOM 4716 C CA . GLY A 1 590 ? 8.098 1.140 13.944 1.00 98.44 590 GLY A CA 1
ATOM 4717 C C . GLY A 1 590 ? 7.848 -0.370 13.846 1.00 98.44 590 GLY A C 1
ATOM 4718 O O . GLY A 1 590 ? 7.834 -1.042 14.875 1.00 98.44 590 GLY A O 1
ATOM 4719 N N . THR A 1 591 ? 7.577 -0.920 12.653 1.00 98.56 591 THR A N 1
ATOM 4720 C CA . THR A 1 591 ? 7.143 -2.332 12.520 1.00 98.56 591 THR A CA 1
ATOM 4721 C C . THR A 1 591 ? 7.911 -3.156 11.484 1.00 98.56 591 THR A C 1
ATOM 4723 O O . THR A 1 591 ? 8.465 -2.623 10.522 1.00 98.56 591 THR A O 1
ATOM 4726 N N . GLU A 1 592 ? 7.927 -4.481 11.674 1.00 97.88 592 GLU A N 1
ATOM 4727 C CA . GLU A 1 592 ? 8.524 -5.451 10.752 1.00 97.88 592 GLU A CA 1
ATOM 4728 C C . GLU A 1 592 ? 7.615 -6.665 10.508 1.00 97.88 592 GLU A C 1
ATOM 4730 O O . GLU A 1 592 ? 7.178 -7.340 11.442 1.00 97.88 592 GLU A O 1
ATOM 4735 N N . ASN A 1 593 ? 7.422 -7.028 9.239 1.00 95.56 593 ASN A N 1
ATOM 4736 C CA . ASN A 1 593 ? 6.731 -8.253 8.816 1.00 95.56 593 ASN A CA 1
ATOM 4737 C C . ASN A 1 593 ? 5.308 -8.397 9.393 1.00 95.56 593 ASN A C 1
ATOM 4739 O O . ASN A 1 593 ? 4.875 -9.500 9.734 1.00 95.56 593 ASN A O 1
ATOM 4743 N N . CYS A 1 594 ? 4.596 -7.282 9.550 1.00 98.25 594 CYS A N 1
ATOM 4744 C CA . CYS A 1 594 ? 3.190 -7.279 9.937 1.00 98.25 594 CYS A CA 1
ATOM 4745 C C . CYS A 1 594 ? 2.284 -7.608 8.741 1.00 98.25 594 CYS A C 1
ATOM 4747 O O . CYS A 1 594 ? 2.675 -7.457 7.584 1.00 98.25 594 CYS A O 1
ATOM 4749 N N . GLU A 1 595 ? 1.062 -8.062 9.011 1.00 98.62 595 GLU A N 1
ATOM 4750 C CA . GLU A 1 595 ? 0.108 -8.464 7.977 1.00 98.62 595 GLU A CA 1
ATOM 4751 C C . GLU A 1 595 ? -1.319 -8.015 8.318 1.00 98.62 595 GLU A C 1
ATOM 4753 O O . GLU A 1 595 ? -1.793 -8.236 9.433 1.00 98.62 595 GLU A O 1
ATOM 4758 N N . VAL A 1 596 ? -2.015 -7.447 7.331 1.00 98.88 596 VAL A N 1
ATOM 4759 C CA . VAL A 1 596 ? -3.465 -7.205 7.351 1.00 98.88 596 VAL A CA 1
ATOM 4760 C C . VAL A 1 596 ? -4.085 -7.948 6.179 1.00 98.88 596 VAL A C 1
ATOM 4762 O O . VAL A 1 596 ? -3.747 -7.669 5.024 1.00 98.88 596 VAL A O 1
ATOM 4765 N N . LYS A 1 597 ? -4.974 -8.907 6.447 1.00 98.44 597 LYS A N 1
ATOM 4766 C CA . LYS A 1 597 ? -5.555 -9.709 5.367 1.00 98.44 597 LYS A CA 1
ATOM 4767 C C . LYS A 1 597 ? -6.994 -10.130 5.563 1.00 98.44 597 LYS A C 1
ATOM 4769 O O . LYS A 1 597 ? -7.434 -10.354 6.682 1.00 98.44 597 LYS A O 1
ATOM 4774 N N . ASP A 1 598 ? -7.665 -10.375 4.444 1.00 98.38 598 ASP A N 1
ATOM 4775 C CA . ASP A 1 598 ? -9.002 -10.970 4.422 1.00 98.38 598 ASP A CA 1
ATOM 4776 C C . ASP A 1 598 ? -10.010 -10.192 5.290 1.00 98.38 598 ASP A C 1
ATOM 4778 O O . ASP A 1 598 ? -10.891 -10.788 5.903 1.00 98.38 598 ASP A O 1
ATOM 4782 N N . SER A 1 599 ? -9.842 -8.872 5.371 1.00 98.81 599 SER A N 1
ATOM 4783 C CA . SER A 1 599 ? -10.662 -7.962 6.170 1.00 98.81 599 SER A CA 1
ATOM 4784 C C . SER A 1 599 ? -11.494 -7.035 5.282 1.00 98.81 599 SER A C 1
ATOM 4786 O O . SER A 1 599 ? -11.195 -6.841 4.100 1.00 98.81 599 SER A O 1
ATOM 4788 N N . GLU A 1 600 ? -12.530 -6.445 5.866 1.00 98.88 600 GLU A N 1
ATOM 4789 C CA . GLU A 1 600 ? -13.361 -5.418 5.237 1.00 98.88 600 GLU A CA 1
ATOM 4790 C C . GLU A 1 600 ? -13.169 -4.084 5.974 1.00 98.88 600 GLU A C 1
ATOM 4792 O O . GLU A 1 600 ? -13.007 -4.053 7.193 1.00 98.88 600 GLU A O 1
ATOM 4797 N N . PHE A 1 601 ? -13.165 -2.980 5.236 1.00 98.94 601 PHE A N 1
ATOM 4798 C CA . PHE A 1 601 ? -13.047 -1.628 5.770 1.00 98.94 601 PHE A CA 1
ATOM 4799 C C . PHE A 1 601 ? -14.103 -0.752 5.109 1.00 98.94 601 PHE A C 1
ATOM 4801 O O . PHE A 1 601 ? -13.974 -0.443 3.920 1.00 98.94 601 PHE A O 1
ATOM 4808 N N . ALA A 1 602 ? -15.131 -0.369 5.865 1.00 98.50 602 ALA A N 1
ATOM 4809 C CA . ALA A 1 602 ? -16.280 0.327 5.306 1.00 98.50 602 ALA A CA 1
ATOM 4810 C C . ALA A 1 602 ? -16.818 1.437 6.204 1.00 98.50 602 ALA A C 1
ATOM 4812 O O . ALA A 1 602 ? -16.926 1.258 7.416 1.00 98.50 602 ALA A O 1
ATOM 4813 N N . TYR A 1 603 ? -17.232 2.553 5.598 1.00 98.12 603 TYR A N 1
ATOM 4814 C CA . TYR A 1 603 ? -17.861 3.674 6.306 1.00 98.12 603 TYR A CA 1
ATOM 4815 C C . TYR A 1 603 ? -16.959 4.248 7.411 1.00 98.12 603 TYR A C 1
ATOM 4817 O O . TYR A 1 603 ? -17.377 4.440 8.555 1.00 98.12 603 TYR A O 1
ATOM 4825 N N . LEU A 1 604 ? -15.684 4.450 7.076 1.00 98.50 604 LEU A N 1
ATOM 4826 C CA . LEU A 1 604 ? -14.664 5.025 7.952 1.00 98.50 604 LEU A CA 1
ATOM 4827 C C . LEU A 1 604 ? -14.450 6.494 7.585 1.00 98.50 604 LEU A C 1
ATOM 4829 O O . LEU A 1 604 ? -14.338 6.818 6.406 1.00 98.50 604 LEU A O 1
ATOM 4833 N N . GLY A 1 605 ? -14.356 7.387 8.569 1.00 97.31 605 GLY A N 1
ATOM 4834 C CA . GLY A 1 605 ? -14.334 8.833 8.320 1.00 97.31 605 GLY A CA 1
ATOM 4835 C C . GLY A 1 605 ? -13.008 9.404 7.799 1.00 97.31 605 GLY A C 1
ATOM 4836 O O . GLY A 1 605 ? -12.978 10.555 7.370 1.00 97.31 605 GLY A O 1
ATOM 4837 N N . GLY A 1 606 ? -11.921 8.629 7.818 1.00 96.94 606 GLY A N 1
ATOM 4838 C CA . GLY A 1 606 ? -10.571 9.097 7.491 1.00 96.94 606 GLY A CA 1
ATOM 4839 C C . GLY A 1 606 ? -9.730 8.065 6.743 1.00 96.94 606 GLY A C 1
ATOM 4840 O O . GLY A 1 606 ? -10.257 7.229 6.005 1.00 96.94 606 GLY A O 1
ATOM 4841 N N . ASN A 1 607 ? -8.408 8.127 6.927 1.00 98.44 607 ASN A N 1
ATOM 4842 C CA . ASN A 1 607 ? -7.472 7.175 6.323 1.00 98.44 607 ASN A CA 1
ATOM 4843 C C . ASN A 1 607 ? -7.678 5.765 6.895 1.00 98.44 607 ASN A C 1
ATOM 4845 O O . ASN A 1 607 ? -7.844 5.587 8.104 1.00 98.44 607 ASN A O 1
ATOM 4849 N N . VAL A 1 608 ? -7.610 4.744 6.040 1.00 98.88 608 VAL A N 1
ATOM 4850 C CA . VAL A 1 608 ? -7.947 3.366 6.438 1.00 98.88 608 VAL A CA 1
ATOM 4851 C C . VAL A 1 608 ? -6.731 2.619 6.997 1.00 98.88 608 VAL A C 1
ATOM 4853 O O . VAL A 1 608 ? -6.744 2.191 8.151 1.00 98.88 608 VAL A O 1
ATOM 4856 N N . LEU A 1 609 ? -5.665 2.482 6.205 1.00 98.88 609 LEU A N 1
ATOM 4857 C CA . LEU A 1 609 ? -4.429 1.787 6.577 1.00 98.88 609 LEU A CA 1
ATOM 4858 C C . LEU A 1 609 ? -3.222 2.695 6.335 1.00 98.88 609 LEU A C 1
ATOM 4860 O O . LEU A 1 609 ? -3.037 3.182 5.220 1.00 98.88 609 LEU A O 1
ATOM 4864 N N . MET A 1 610 ? -2.360 2.876 7.336 1.00 98.81 610 MET A N 1
ATOM 4865 C CA . MET A 1 610 ? -1.136 3.668 7.177 1.00 98.81 610 MET A CA 1
ATOM 4866 C C . MET A 1 610 ? 0.102 2.955 7.718 1.00 98.81 610 MET A C 1
ATOM 4868 O O . MET A 1 610 ? 0.126 2.492 8.855 1.00 98.81 610 MET A O 1
ATOM 4872 N N . ALA A 1 611 ? 1.160 2.928 6.909 1.00 98.81 611 ALA A N 1
ATOM 4873 C CA . ALA A 1 611 ? 2.525 2.642 7.324 1.00 98.81 611 ALA A CA 1
ATOM 4874 C C . ALA A 1 611 ? 3.304 3.960 7.429 1.00 98.81 611 ALA A C 1
ATOM 4876 O O . ALA A 1 611 ? 3.594 4.601 6.420 1.00 98.81 611 ALA A O 1
ATOM 4877 N N . SER A 1 612 ? 3.637 4.347 8.655 1.00 98.50 612 SER A N 1
ATOM 4878 C CA . SER A 1 612 ? 4.312 5.592 9.008 1.00 98.50 612 SER A CA 1
ATOM 4879 C C . SER A 1 612 ? 5.768 5.334 9.404 1.00 98.50 612 SER A C 1
ATOM 4881 O O . SER A 1 612 ? 6.067 4.376 10.125 1.00 98.50 612 SER A O 1
ATOM 4883 N N . LYS A 1 613 ? 6.679 6.204 8.949 1.00 98.50 613 LYS A N 1
ATOM 4884 C CA . LYS A 1 613 ? 8.115 6.194 9.285 1.00 98.50 613 LYS A CA 1
ATOM 4885 C C . LYS A 1 613 ? 8.738 4.805 9.090 1.00 98.50 613 LYS A C 1
ATOM 4887 O O . LYS A 1 613 ? 8.601 4.225 8.018 1.00 98.50 613 LYS A O 1
ATOM 4892 N N . TYR A 1 614 ? 9.438 4.252 10.089 1.00 98.62 614 TYR A N 1
ATOM 4893 C CA . TYR A 1 614 ? 10.035 2.917 9.990 1.00 98.62 614 TYR A CA 1
ATOM 4894 C C . TYR A 1 614 ? 8.961 1.832 9.853 1.00 98.62 614 TYR A C 1
ATOM 4896 O O . TYR A 1 614 ? 8.269 1.483 10.810 1.00 98.62 614 TYR A O 1
ATOM 4904 N N . ASN A 1 615 ? 8.866 1.243 8.666 1.00 98.38 615 ASN A N 1
ATOM 4905 C CA . ASN A 1 615 ? 8.049 0.065 8.417 1.00 98.38 615 ASN A CA 1
ATOM 4906 C C . ASN A 1 615 ? 8.757 -0.826 7.396 1.00 98.38 615 ASN A C 1
ATOM 4908 O O . ASN A 1 615 ? 9.161 -0.348 6.335 1.00 98.38 615 ASN A O 1
ATOM 4912 N N . LYS A 1 616 ? 8.926 -2.114 7.696 1.00 98.00 616 LYS A N 1
ATOM 4913 C CA . LYS A 1 616 ? 9.592 -3.050 6.788 1.00 98.00 616 LYS A CA 1
ATOM 4914 C C . LYS A 1 616 ? 8.768 -4.313 6.586 1.00 98.00 616 LYS A C 1
ATOM 4916 O O . LYS A 1 616 ? 8.580 -5.090 7.516 1.00 98.00 616 LYS A O 1
ATOM 4921 N N . GLY A 1 617 ? 8.353 -4.576 5.351 1.00 96.81 617 GLY A N 1
ATOM 4922 C CA . GLY A 1 617 ? 7.706 -5.846 5.012 1.00 96.81 617 GLY A CA 1
ATOM 4923 C C . GLY A 1 617 ? 6.243 -5.968 5.442 1.00 96.81 617 GLY A C 1
ATOM 4924 O O . GLY A 1 617 ? 5.788 -7.088 5.657 1.00 96.81 617 GLY A O 1
ATOM 4925 N N . LEU A 1 618 ? 5.507 -4.859 5.587 1.00 98.81 618 LEU A N 1
ATOM 4926 C CA . LEU A 1 618 ? 4.056 -4.909 5.799 1.00 98.81 618 LEU A CA 1
ATOM 4927 C C . LEU A 1 618 ? 3.358 -5.528 4.576 1.00 98.81 618 LEU A C 1
ATOM 4929 O O . LEU A 1 618 ? 3.543 -5.069 3.447 1.00 98.81 618 LEU A O 1
ATOM 4933 N N . GLU A 1 619 ? 2.541 -6.557 4.798 1.00 98.81 619 GLU A N 1
ATOM 4934 C CA . GLU A 1 619 ? 1.716 -7.200 3.769 1.00 98.81 619 GLU A CA 1
ATOM 4935 C C . GLU A 1 619 ? 0.226 -6.846 3.975 1.00 98.81 619 GLU A C 1
ATOM 4937 O O . GLU A 1 619 ? -0.367 -7.215 4.985 1.00 98.81 619 GLU A O 1
ATOM 4942 N N . ILE A 1 620 ? -0.402 -6.175 3.005 1.00 98.94 620 ILE A N 1
ATOM 4943 C CA . ILE A 1 620 ? -1.836 -5.838 2.984 1.00 98.94 620 ILE A CA 1
ATOM 4944 C C . ILE A 1 620 ? -2.498 -6.624 1.850 1.00 98.94 620 ILE A C 1
ATOM 4946 O O . ILE A 1 620 ? -2.253 -6.334 0.672 1.00 98.94 620 ILE A O 1
ATOM 4950 N N . LYS A 1 621 ? -3.288 -7.656 2.182 1.00 98.69 621 LYS A N 1
ATOM 4951 C CA . LYS A 1 621 ? -3.744 -8.640 1.188 1.00 98.69 621 LYS A CA 1
ATOM 4952 C C . LYS A 1 621 ? -5.209 -9.042 1.255 1.00 98.69 621 LYS A C 1
ATOM 4954 O O . LYS A 1 621 ? -5.696 -9.426 2.310 1.00 98.69 621 LYS A O 1
ATOM 4959 N N . GLY A 1 622 ? -5.872 -9.140 0.107 1.00 98.62 622 GLY A N 1
ATOM 4960 C CA . GLY A 1 622 ? -7.182 -9.796 0.048 1.00 98.62 622 GLY A CA 1
ATOM 4961 C C . GLY A 1 622 ? -8.294 -9.040 0.776 1.00 98.62 622 GLY A C 1
ATOM 4962 O O . GLY A 1 622 ? -9.264 -9.689 1.180 1.00 98.62 622 GLY A O 1
ATOM 4963 N N . ASN A 1 623 ? -8.129 -7.729 0.995 1.00 98.94 623 ASN A N 1
ATOM 4964 C CA . ASN A 1 623 ? -9.078 -6.889 1.722 1.00 98.94 623 ASN A CA 1
ATOM 4965 C C . ASN A 1 623 ? -10.086 -6.226 0.775 1.00 98.94 623 ASN A C 1
ATOM 4967 O O . ASN A 1 623 ? -9.783 -5.973 -0.393 1.00 98.94 623 ASN A O 1
ATOM 4971 N N . HIS A 1 624 ? -11.263 -5.903 1.303 1.00 98.88 624 HIS A N 1
ATOM 4972 C CA . HIS A 1 624 ? -12.275 -5.091 0.628 1.00 98.88 624 HIS A CA 1
ATOM 4973 C C . HIS A 1 624 ? -12.385 -3.743 1.347 1.00 98.88 624 HIS A C 1
ATOM 4975 O O . HIS A 1 624 ? -12.750 -3.692 2.515 1.00 98.88 624 HIS A O 1
ATOM 4981 N N . ILE A 1 625 ? -12.002 -2.658 0.678 1.00 98.94 625 ILE A N 1
ATOM 4982 C CA . ILE A 1 625 ? -11.939 -1.308 1.249 1.00 98.94 625 ILE A CA 1
ATOM 4983 C C . ILE A 1 625 ? -12.896 -0.420 0.464 1.00 98.94 625 ILE A C 1
ATOM 4985 O O . ILE A 1 625 ? -12.654 -0.171 -0.716 1.00 98.94 625 ILE A O 1
ATOM 4989 N N . HIS A 1 626 ? -13.974 0.054 1.085 1.00 98.75 626 HIS A N 1
ATOM 4990 C CA . HIS A 1 626 ? -14.955 0.851 0.359 1.00 98.75 626 HIS A CA 1
ATOM 4991 C C . HIS A 1 626 ? -15.738 1.863 1.188 1.00 98.75 626 HIS A C 1
ATOM 4993 O O . HIS A 1 626 ? -15.824 1.737 2.398 1.00 98.75 626 HIS A O 1
ATOM 4999 N N . ASN A 1 627 ? -16.325 2.870 0.536 1.00 98.06 627 ASN A N 1
ATOM 5000 C CA . ASN A 1 627 ? -17.152 3.895 1.189 1.00 98.06 627 ASN A CA 1
ATOM 5001 C C . ASN A 1 627 ? -16.417 4.604 2.343 1.00 98.06 627 ASN A C 1
ATOM 5003 O O . ASN A 1 627 ? -16.959 4.735 3.438 1.00 98.06 627 ASN A O 1
ATOM 5007 N N . ASN A 1 628 ? -15.168 5.020 2.117 1.00 98.56 628 ASN A N 1
ATOM 5008 C CA . ASN A 1 628 ? -14.323 5.622 3.154 1.00 98.56 628 ASN A CA 1
ATOM 5009 C C . ASN A 1 628 ? -14.013 7.095 2.860 1.00 98.56 628 ASN A C 1
ATOM 5011 O O . ASN A 1 628 ? -13.983 7.535 1.709 1.00 98.56 628 ASN A O 1
ATOM 5015 N N . GLY A 1 629 ? -13.782 7.855 3.927 1.00 97.44 629 GLY A N 1
ATOM 5016 C CA . GLY A 1 629 ? -13.647 9.304 3.918 1.00 97.44 629 GLY A CA 1
ATOM 5017 C C . GLY A 1 629 ? -12.384 9.808 3.238 1.00 97.44 629 GLY A C 1
ATOM 5018 O O . GLY A 1 629 ? -12.467 10.807 2.531 1.00 97.44 629 GLY A O 1
ATOM 5019 N N . ALA A 1 630 ? -11.254 9.112 3.399 1.00 97.88 630 ALA A N 1
ATOM 5020 C CA . ALA A 1 630 ? -9.958 9.537 2.867 1.00 97.88 630 ALA A CA 1
ATOM 5021 C C . ALA A 1 630 ? -9.231 8.412 2.097 1.00 97.88 630 ALA A C 1
ATOM 5023 O O . ALA A 1 630 ? -9.876 7.591 1.440 1.00 97.88 630 ALA A O 1
ATOM 5024 N N . SER A 1 631 ? -7.893 8.386 2.131 1.00 98.25 631 SER A N 1
ATOM 5025 C CA . SER A 1 631 ? -7.079 7.408 1.396 1.00 98.25 631 SER A CA 1
ATOM 5026 C C . SER A 1 631 ? -7.197 5.994 1.978 1.00 98.25 631 SER A C 1
ATOM 5028 O O . SER A 1 631 ? -7.300 5.803 3.194 1.00 98.25 631 SER A O 1
ATOM 5030 N N . ALA A 1 632 ? -7.145 4.978 1.112 1.00 98.88 632 ALA A N 1
ATOM 5031 C CA . ALA A 1 632 ? -7.258 3.585 1.547 1.00 98.88 632 ALA A CA 1
ATOM 5032 C C . ALA A 1 632 ? -5.953 3.053 2.157 1.00 98.88 632 ALA A C 1
ATOM 5034 O O . ALA A 1 632 ? -5.958 2.523 3.265 1.00 98.88 632 ALA A O 1
ATOM 5035 N N . ILE A 1 633 ? -4.828 3.167 1.452 1.00 98.94 633 ILE A N 1
ATOM 5036 C CA . ILE A 1 633 ? -3.542 2.642 1.926 1.00 98.94 633 ILE A CA 1
ATOM 5037 C C . ILE A 1 633 ? -2.460 3.699 1.730 1.00 98.94 633 ILE A C 1
ATOM 5039 O O . ILE A 1 633 ? -2.193 4.091 0.600 1.00 98.94 633 ILE A O 1
ATOM 5043 N N . SER A 1 634 ? -1.790 4.104 2.807 1.00 98.81 634 SER A N 1
ATOM 5044 C CA . SER A 1 634 ? -0.761 5.151 2.775 1.00 98.81 634 SER A CA 1
ATOM 5045 C C . SER A 1 634 ? 0.583 4.650 3.309 1.00 98.81 634 SER A C 1
ATOM 5047 O O . SER A 1 634 ? 0.660 4.116 4.413 1.00 98.81 634 SER A O 1
ATOM 5049 N N . PHE A 1 635 ? 1.662 4.860 2.557 1.00 98.88 635 PHE A N 1
ATOM 5050 C CA . PHE A 1 635 ? 3.048 4.640 2.981 1.00 98.88 635 PHE A CA 1
ATOM 5051 C C . PHE A 1 635 ? 3.753 5.989 3.070 1.00 98.88 635 PHE A C 1
ATOM 5053 O O . PHE A 1 635 ? 4.069 6.564 2.033 1.00 98.88 635 PHE A O 1
ATOM 5060 N N . ILE A 1 636 ? 3.985 6.488 4.286 1.00 98.50 636 ILE A N 1
ATOM 5061 C CA . ILE A 1 636 ? 4.477 7.850 4.522 1.00 98.50 636 ILE A CA 1
ATOM 5062 C C . ILE A 1 636 ? 5.741 7.824 5.390 1.00 98.50 636 ILE A C 1
ATOM 5064 O O . ILE A 1 636 ? 5.683 7.551 6.595 1.00 98.50 636 ILE A O 1
ATOM 5068 N N . GLY A 1 637 ? 6.890 8.133 4.794 1.00 98.12 637 GLY A N 1
ATOM 5069 C CA . GLY A 1 637 ? 8.156 8.284 5.513 1.00 98.12 637 GLY A CA 1
ATOM 5070 C C . GLY A 1 637 ? 8.240 9.525 6.394 1.00 98.12 637 GLY A C 1
ATOM 5071 O O . GLY A 1 637 ? 7.321 10.345 6.462 1.00 98.12 637 GLY A O 1
ATOM 5072 N N . ASP A 1 638 ? 9.355 9.627 7.106 1.00 97.38 638 ASP A N 1
ATOM 5073 C CA . ASP A 1 638 ? 9.729 10.799 7.886 1.00 97.38 638 ASP A CA 1
ATOM 5074 C C . ASP A 1 638 ? 10.614 11.730 7.038 1.00 97.38 638 ASP A C 1
ATOM 5076 O O . ASP A 1 638 ? 11.602 11.257 6.464 1.00 97.38 638 ASP A O 1
ATOM 5080 N N . PRO A 1 639 ? 10.341 13.046 6.975 1.00 95.94 639 PRO A N 1
ATOM 5081 C CA . PRO A 1 639 ? 11.183 13.968 6.218 1.00 95.94 639 PRO A CA 1
ATOM 5082 C C . PRO A 1 639 ? 12.651 14.009 6.663 1.00 95.94 639 PRO A C 1
ATOM 5084 O O . PRO A 1 639 ? 13.511 14.367 5.863 1.00 95.94 639 PRO A O 1
ATOM 5087 N N . SER A 1 640 ? 12.981 13.603 7.896 1.00 96.62 640 SER A N 1
ATOM 5088 C CA . SER A 1 640 ? 14.377 13.483 8.345 1.00 96.62 640 SER A CA 1
ATOM 5089 C C . SER A 1 640 ? 15.170 12.397 7.608 1.00 96.62 640 SER A C 1
ATOM 5091 O O . SER A 1 640 ? 16.404 12.433 7.617 1.00 96.62 640 SER A O 1
ATOM 5093 N N . ALA A 1 641 ? 14.487 11.435 6.975 1.00 97.25 641 ALA A N 1
ATOM 5094 C CA . ALA A 1 641 ? 15.106 10.432 6.115 1.00 97.25 641 ALA A CA 1
ATOM 5095 C C . ALA A 1 641 ? 15.503 11.011 4.747 1.00 97.25 641 ALA A C 1
ATOM 5097 O O . ALA A 1 641 ? 16.349 10.433 4.065 1.00 97.25 641 ALA A O 1
ATOM 5098 N N . VAL A 1 642 ? 14.938 12.155 4.357 1.00 96.81 642 VAL A N 1
ATOM 5099 C CA . VAL A 1 642 ? 15.239 12.858 3.108 1.00 96.81 642 VAL A CA 1
ATOM 5100 C C . VAL A 1 642 ? 16.413 13.809 3.321 1.00 96.81 642 VAL A C 1
ATOM 5102 O O . VAL A 1 642 ? 16.536 14.479 4.346 1.00 96.81 642 VAL A O 1
ATOM 5105 N N . ARG A 1 643 ? 17.319 13.862 2.348 1.00 95.38 643 ARG A N 1
ATOM 5106 C CA . ARG A 1 643 ? 18.448 14.796 2.346 1.00 95.38 643 ARG A CA 1
ATOM 5107 C C . ARG A 1 643 ? 18.040 16.061 1.596 1.00 95.38 643 ARG A C 1
ATOM 5109 O O . ARG A 1 643 ? 17.439 15.974 0.531 1.00 95.38 643 ARG A O 1
ATOM 5116 N N . SER A 1 644 ? 18.367 17.221 2.164 1.00 94.75 644 SER A N 1
ATOM 5117 C CA . SER A 1 644 ? 17.948 18.534 1.647 1.00 94.75 644 SER A CA 1
ATOM 5118 C C . SER A 1 644 ? 16.430 18.630 1.369 1.00 94.75 644 SER A C 1
ATOM 5120 O O . SER A 1 644 ? 16.042 19.019 0.266 1.00 94.75 644 SER A O 1
ATOM 5122 N N . PRO A 1 645 ? 15.555 18.264 2.335 1.00 93.50 645 PRO A N 1
ATOM 5123 C CA . PRO A 1 645 ? 14.114 18.278 2.116 1.00 93.50 645 PRO A CA 1
ATOM 5124 C C . PRO A 1 645 ? 13.594 19.698 1.865 1.00 93.50 645 PRO A C 1
ATOM 5126 O O . PRO A 1 645 ? 14.123 20.692 2.359 1.00 93.50 645 PRO A O 1
ATOM 5129 N N . SER A 1 646 ? 12.515 19.788 1.101 1.00 91.44 646 SER A N 1
ATOM 5130 C CA . SER A 1 646 ? 11.757 21.010 0.826 1.00 91.44 646 SER A CA 1
ATOM 5131 C C . SER A 1 646 ? 10.284 20.619 0.696 1.00 91.44 646 SER A C 1
ATOM 5133 O O . SER A 1 646 ? 9.998 19.455 0.430 1.00 91.44 646 SER A O 1
ATOM 5135 N N . PHE A 1 647 ? 9.340 21.537 0.916 1.00 89.94 647 PHE A N 1
ATOM 5136 C CA . PHE A 1 647 ? 7.926 21.147 1.060 1.00 89.94 647 PHE A CA 1
ATOM 5137 C C . PHE A 1 647 ? 6.990 21.884 0.117 1.00 89.94 647 PHE A C 1
ATOM 5139 O O . PHE A 1 647 ? 6.155 21.249 -0.514 1.00 89.94 647 PHE A O 1
ATOM 5146 N N . ASN A 1 648 ? 7.144 23.195 -0.044 1.00 86.88 648 ASN A N 1
ATOM 5147 C CA . ASN A 1 648 ? 6.285 23.957 -0.947 1.00 86.88 648 ASN A CA 1
ATOM 5148 C C . ASN A 1 648 ? 6.837 23.978 -2.379 1.00 86.88 648 ASN A C 1
ATOM 5150 O O . ASN A 1 648 ? 8.049 23.934 -2.593 1.00 86.88 648 ASN A O 1
ATOM 5154 N N . TYR A 1 649 ? 5.951 24.155 -3.366 1.00 84.00 649 TYR A N 1
ATOM 5155 C CA . TYR A 1 649 ? 6.305 24.236 -4.793 1.00 84.00 649 TYR A CA 1
ATOM 5156 C C . TYR A 1 649 ? 7.451 25.229 -5.083 1.00 84.00 649 TYR A C 1
ATOM 5158 O O . TYR A 1 649 ? 8.382 24.921 -5.826 1.00 84.00 649 TYR A O 1
ATOM 5166 N N . GLY A 1 650 ? 7.405 26.415 -4.464 1.00 84.31 650 GLY A N 1
ATOM 5167 C CA . GLY A 1 650 ? 8.398 27.479 -4.659 1.00 84.31 650 GLY A CA 1
ATOM 5168 C C . GLY A 1 650 ? 9.693 27.333 -3.851 1.00 84.31 650 GLY A C 1
ATOM 5169 O O . GLY A 1 650 ? 10.627 28.095 -4.088 1.00 84.31 650 GLY A O 1
ATOM 5170 N N . GLN A 1 651 ? 9.764 26.390 -2.908 1.00 87.94 651 GLN A N 1
ATOM 5171 C CA . GLN A 1 651 ? 10.945 26.172 -2.068 1.00 87.94 651 GLN A CA 1
ATOM 5172 C C . GLN A 1 651 ? 11.937 25.230 -2.758 1.00 87.94 651 GLN A C 1
ATOM 5174 O O . GLN A 1 651 ? 11.536 24.274 -3.425 1.00 87.94 651 GLN A O 1
ATOM 5179 N N . PHE A 1 652 ? 13.229 25.507 -2.592 1.00 88.81 652 PHE A N 1
ATOM 5180 C CA . PHE A 1 652 ? 14.323 24.672 -3.081 1.00 88.81 652 PHE A CA 1
ATOM 5181 C C . PHE A 1 652 ? 15.610 24.936 -2.296 1.00 88.81 652 PHE A C 1
ATOM 5183 O O . PHE A 1 652 ? 15.764 25.999 -1.697 1.00 88.81 652 PHE A O 1
ATOM 5190 N N . VAL A 1 653 ? 16.546 23.987 -2.353 1.00 88.25 653 VAL A N 1
ATOM 5191 C CA . VAL A 1 653 ? 17.890 24.114 -1.774 1.00 88.25 653 VAL A CA 1
ATOM 5192 C C . VAL A 1 653 ? 18.877 24.467 -2.886 1.00 88.25 653 VAL A C 1
ATOM 5194 O O . VAL A 1 653 ? 18.844 23.866 -3.963 1.00 88.25 653 VAL A O 1
ATOM 5197 N N . ALA A 1 654 ? 19.737 25.465 -2.665 1.00 88.31 654 ALA A N 1
ATOM 5198 C CA . ALA A 1 654 ? 20.754 25.841 -3.643 1.00 88.31 654 ALA A CA 1
ATOM 5199 C C . ALA A 1 654 ? 21.750 24.689 -3.857 1.00 88.31 654 ALA A C 1
ATOM 5201 O O . ALA A 1 654 ? 22.092 23.976 -2.917 1.00 88.31 654 ALA A O 1
ATOM 5202 N N . LEU A 1 655 ? 22.262 24.515 -5.082 1.00 86.88 655 LEU A N 1
ATOM 5203 C CA . LEU A 1 655 ? 23.176 23.405 -5.393 1.00 86.88 655 LEU A CA 1
ATOM 5204 C C . LEU A 1 655 ? 24.424 23.388 -4.488 1.00 86.88 655 LEU A C 1
ATOM 5206 O O . LEU A 1 655 ? 24.907 22.312 -4.153 1.00 86.88 655 LEU A O 1
ATOM 5210 N N . SER A 1 656 ? 24.936 24.556 -4.091 1.00 90.38 656 SER A N 1
ATOM 5211 C CA . SER A 1 656 ? 26.090 24.697 -3.190 1.00 90.38 656 SER A CA 1
ATOM 5212 C C . SER A 1 656 ? 25.834 24.198 -1.764 1.00 90.38 656 SER A C 1
ATOM 5214 O O . SER A 1 656 ? 26.783 23.881 -1.057 1.00 90.38 656 SER A O 1
ATOM 5216 N N . GLU A 1 657 ? 24.571 24.123 -1.346 1.00 92.19 657 GLU A N 1
ATOM 5217 C CA . GLU A 1 657 ? 24.130 23.724 0.001 1.00 92.19 657 GLU A CA 1
ATOM 5218 C C . GLU A 1 657 ? 23.501 22.321 0.011 1.00 92.19 657 GLU A C 1
ATOM 5220 O O . GLU A 1 657 ? 23.106 21.796 1.053 1.00 92.19 657 GLU A O 1
ATOM 5225 N N . MET A 1 658 ? 23.359 21.716 -1.167 1.00 93.12 658 MET A N 1
ATOM 5226 C CA . MET A 1 658 ? 22.647 20.465 -1.357 1.00 93.12 658 MET A CA 1
ATOM 5227 C C . MET A 1 658 ? 23.514 19.275 -0.949 1.00 93.12 658 MET A C 1
ATOM 5229 O O . MET A 1 658 ? 24.637 19.107 -1.424 1.00 93.12 658 MET A O 1
ATOM 5233 N N . ASP A 1 659 ? 22.964 18.392 -0.120 1.00 94.44 659 ASP A N 1
ATOM 5234 C CA . ASP A 1 659 ? 23.580 17.101 0.162 1.00 94.44 659 ASP A CA 1
ATOM 5235 C C . ASP A 1 659 ? 23.439 16.214 -1.085 1.00 94.44 659 ASP A C 1
ATOM 5237 O O . ASP A 1 659 ? 22.330 15.900 -1.519 1.00 94.44 659 ASP A O 1
ATOM 5241 N N . THR A 1 660 ? 24.566 15.840 -1.688 1.00 91.44 660 THR A N 1
ATOM 5242 C CA . THR A 1 660 ? 24.622 15.080 -2.951 1.00 91.44 660 THR A CA 1
ATOM 5243 C C . THR A 1 660 ? 24.758 13.570 -2.744 1.00 91.44 660 THR A C 1
ATOM 5245 O O . THR A 1 660 ? 24.820 12.812 -3.715 1.00 91.44 660 THR A O 1
ATOM 5248 N N . ILE A 1 661 ? 24.780 13.096 -1.491 1.00 94.94 661 ILE A N 1
ATOM 5249 C CA . ILE A 1 661 ? 24.823 11.662 -1.198 1.00 94.94 661 ILE A CA 1
ATOM 5250 C C . ILE A 1 661 ? 23.512 11.024 -1.664 1.00 94.94 661 ILE A C 1
ATOM 5252 O O . ILE A 1 661 ? 22.417 11.490 -1.335 1.00 94.94 661 ILE A O 1
ATOM 5256 N N . SER A 1 662 ? 23.632 9.943 -2.434 1.00 94.94 662 SER A N 1
ATOM 5257 C CA . SER A 1 662 ? 22.479 9.230 -2.983 1.00 94.94 662 SER A CA 1
ATOM 5258 C C . SER A 1 662 ? 21.740 8.427 -1.915 1.00 94.94 662 SER A C 1
ATOM 5260 O O . SER A 1 662 ? 22.353 7.801 -1.048 1.00 94.94 662 SER A O 1
ATOM 5262 N N . GLY A 1 663 ? 20.414 8.403 -2.019 1.00 95.81 663 GLY A N 1
ATOM 5263 C CA . GLY A 1 663 ? 19.539 7.632 -1.150 1.00 95.81 663 GLY A CA 1
ATOM 5264 C C . GLY A 1 663 ? 19.225 8.295 0.192 1.00 95.81 663 GLY A C 1
ATOM 5265 O O . GLY A 1 663 ? 19.561 9.463 0.428 1.00 95.81 663 GLY A O 1
ATOM 5266 N N . PRO A 1 664 ? 18.544 7.546 1.074 1.00 96.81 664 PRO A N 1
ATOM 5267 C CA . PRO A 1 664 ? 18.057 8.065 2.342 1.00 96.81 664 PRO A CA 1
ATOM 5268 C C . PRO A 1 664 ? 19.196 8.421 3.311 1.00 96.81 664 PRO A C 1
ATOM 5270 O O . PRO A 1 664 ? 20.320 7.914 3.233 1.00 96.81 664 PRO A O 1
ATOM 5273 N N . LYS A 1 665 ? 18.897 9.313 4.259 1.00 97.12 665 LYS A N 1
ATOM 5274 C CA . LYS A 1 665 ? 19.789 9.723 5.355 1.00 97.12 665 LYS A CA 1
ATOM 5275 C C . LYS A 1 665 ? 19.753 8.755 6.537 1.00 97.12 665 LYS A C 1
ATOM 5277 O O . LYS A 1 665 ? 20.758 8.579 7.219 1.00 97.12 665 LYS A O 1
ATOM 5282 N N . ASN A 1 666 ? 18.594 8.161 6.794 1.00 97.06 666 ASN A N 1
ATOM 5283 C CA . ASN A 1 666 ? 18.347 7.214 7.875 1.00 97.06 666 ASN A CA 1
ATOM 5284 C C . ASN A 1 666 ? 17.225 6.248 7.465 1.00 97.06 666 ASN A C 1
ATOM 5286 O O . ASN A 1 666 ? 16.700 6.344 6.364 1.00 97.06 666 ASN A O 1
ATOM 5290 N N . GLU A 1 667 ? 16.834 5.341 8.357 1.00 97.25 667 GLU A N 1
ATOM 5291 C CA . GLU A 1 667 ? 15.908 4.246 8.059 1.00 97.25 667 GLU A CA 1
ATOM 5292 C C . GLU A 1 667 ? 14.415 4.544 8.341 1.00 97.25 667 GLU A C 1
ATOM 5294 O O . GLU A 1 667 ? 13.595 3.625 8.247 1.00 97.25 667 GLU A O 1
ATOM 5299 N N . LEU A 1 668 ? 14.028 5.783 8.674 1.00 98.44 668 LEU A N 1
ATOM 5300 C CA . LEU A 1 668 ? 12.661 6.184 9.063 1.00 98.44 668 LEU A CA 1
ATOM 5301 C C . LEU A 1 668 ? 11.697 6.322 7.866 1.00 98.44 668 LEU A C 1
ATOM 5303 O O . LEU A 1 668 ? 11.032 7.339 7.690 1.00 98.44 668 LEU A O 1
ATOM 5307 N N . TYR A 1 669 ? 11.589 5.281 7.046 1.00 98.56 669 TYR A N 1
ATOM 5308 C CA . TYR A 1 669 ? 10.708 5.248 5.877 1.00 98.56 669 TYR A CA 1
ATOM 5309 C C . TYR A 1 669 ? 10.127 3.848 5.605 1.00 98.56 669 TYR A C 1
ATOM 5311 O O . TYR A 1 669 ? 10.796 2.846 5.886 1.00 98.56 669 TYR A O 1
ATOM 5319 N N . PRO A 1 670 ? 8.915 3.722 5.032 1.00 98.81 670 PRO A N 1
ATOM 5320 C CA . PRO A 1 670 ? 8.362 2.420 4.688 1.00 98.81 670 PRO A CA 1
ATOM 5321 C C . PRO A 1 670 ? 9.121 1.753 3.542 1.00 98.81 670 PRO A C 1
ATOM 5323 O O . PRO A 1 670 ? 9.462 2.396 2.544 1.00 98.81 670 PRO A O 1
ATOM 5326 N N . ARG A 1 671 ? 9.362 0.441 3.646 1.00 98.62 671 ARG A N 1
ATOM 5327 C CA . ARG A 1 671 ? 10.049 -0.311 2.593 1.00 98.62 671 ARG A CA 1
ATOM 5328 C C . ARG A 1 671 ? 9.719 -1.788 2.510 1.00 98.62 671 ARG A C 1
ATOM 5330 O O . ARG A 1 671 ? 9.391 -2.438 3.499 1.00 98.62 671 ARG A O 1
ATOM 5337 N N . ALA A 1 672 ? 9.907 -2.335 1.310 1.00 97.94 672 ALA A N 1
ATOM 5338 C CA . ALA A 1 672 ? 9.700 -3.754 1.014 1.00 97.94 672 ALA A CA 1
ATOM 5339 C C . ALA A 1 672 ? 8.286 -4.256 1.373 1.00 97.94 672 ALA A C 1
ATOM 5341 O O . ALA A 1 672 ? 8.112 -5.427 1.705 1.00 97.94 672 ALA A O 1
ATOM 5342 N N . CYS A 1 673 ? 7.287 -3.373 1.329 1.00 98.81 673 CYS A N 1
ATOM 5343 C CA . CYS A 1 673 ? 5.897 -3.695 1.643 1.00 98.81 673 CYS A CA 1
ATOM 5344 C C . CYS A 1 673 ? 5.146 -4.207 0.406 1.00 98.81 673 CYS A C 1
ATOM 5346 O O . CYS A 1 673 ? 5.530 -3.935 -0.736 1.00 98.81 673 CYS A O 1
ATOM 5348 N N . LEU A 1 674 ? 4.051 -4.930 0.638 1.00 98.88 674 LEU A N 1
ATOM 5349 C CA . LEU A 1 674 ? 3.223 -5.550 -0.393 1.00 98.88 674 LEU A CA 1
ATOM 5350 C C . LEU A 1 674 ? 1.754 -5.155 -0.221 1.00 98.88 674 LEU A C 1
ATOM 5352 O O . LEU A 1 674 ? 1.167 -5.415 0.823 1.00 98.88 674 LEU A O 1
ATOM 5356 N N . VAL A 1 675 ? 1.143 -4.638 -1.283 1.00 98.94 675 VAL A N 1
ATOM 5357 C CA . VAL A 1 675 ? -0.304 -4.430 -1.419 1.00 98.94 675 VAL A CA 1
ATOM 5358 C C . VAL A 1 675 ? -0.804 -5.362 -2.515 1.00 98.94 675 VAL A C 1
ATOM 5360 O O . VAL A 1 675 ? -0.462 -5.166 -3.684 1.00 98.94 675 VAL A O 1
ATOM 5363 N N . LYS A 1 676 ? -1.558 -6.409 -2.164 1.00 98.81 676 LYS A N 1
ATOM 5364 C CA . LYS A 1 676 ? -1.952 -7.436 -3.139 1.00 98.81 676 LYS A CA 1
ATOM 5365 C C . LYS A 1 676 ? -3.392 -7.926 -3.028 1.00 98.81 676 LYS A C 1
ATOM 5367 O O . LYS A 1 676 ? -3.841 -8.240 -1.937 1.00 98.81 676 LYS A O 1
ATOM 5372 N N . ASP A 1 677 ? -4.066 -8.135 -4.158 1.00 98.69 677 ASP A N 1
ATOM 5373 C CA . ASP A 1 677 ? -5.410 -8.739 -4.194 1.00 98.69 677 ASP A CA 1
ATOM 5374 C C . ASP A 1 677 ? -6.449 -7.955 -3.370 1.00 98.69 677 ASP A C 1
ATOM 5376 O O . ASP A 1 677 ? -7.366 -8.552 -2.815 1.00 98.69 677 ASP A O 1
ATOM 5380 N N . ASN A 1 678 ? -6.317 -6.629 -3.255 1.00 98.94 678 ASN A N 1
ATOM 5381 C CA . ASN A 1 678 ? -7.307 -5.792 -2.575 1.00 98.94 678 ASN A CA 1
ATOM 5382 C C . ASN A 1 678 ? -8.301 -5.196 -3.578 1.00 98.94 678 ASN A C 1
ATOM 5384 O O . ASN A 1 678 ? -7.915 -4.762 -4.667 1.00 98.94 678 ASN A O 1
ATOM 5388 N N . LEU A 1 679 ? -9.572 -5.155 -3.181 1.00 98.94 679 LEU A N 1
ATOM 5389 C CA . LEU A 1 679 ? -10.635 -4.448 -3.887 1.00 98.94 679 LEU A CA 1
ATOM 5390 C C . LEU A 1 679 ? -10.878 -3.113 -3.179 1.00 98.94 679 LEU A C 1
ATOM 5392 O O . LEU A 1 679 ? -11.292 -3.113 -2.021 1.00 98.94 679 LEU A O 1
ATOM 5396 N N . ILE A 1 680 ? -10.608 -2.000 -3.859 1.00 98.94 680 ILE A N 1
ATOM 5397 C CA . ILE A 1 680 ? -10.697 -0.646 -3.306 1.00 98.94 680 ILE A CA 1
ATOM 5398 C C . ILE A 1 680 ? -11.670 0.171 -4.155 1.00 98.94 680 ILE A C 1
ATOM 5400 O O . ILE A 1 680 ? -11.445 0.320 -5.353 1.00 98.94 680 ILE A O 1
ATOM 5404 N N . HIS A 1 681 ? -12.735 0.716 -3.569 1.00 98.75 681 HIS A N 1
ATOM 5405 C CA . HIS A 1 681 ? -13.635 1.600 -4.319 1.00 98.75 681 HIS A CA 1
ATOM 5406 C C . HIS A 1 681 ? -14.411 2.594 -3.467 1.00 98.75 681 HIS A C 1
ATOM 5408 O O . HIS A 1 681 ? -14.533 2.400 -2.267 1.00 98.75 681 HIS A O 1
ATOM 5414 N N . ARG A 1 682 ? -14.932 3.674 -4.063 1.00 97.19 682 ARG A N 1
ATOM 5415 C CA . ARG A 1 682 ? -15.697 4.711 -3.337 1.00 97.19 682 ARG A CA 1
ATOM 5416 C C . ARG A 1 682 ? -14.956 5.234 -2.100 1.00 97.19 682 ARG A C 1
ATOM 5418 O O . ARG A 1 682 ? -15.489 5.265 -0.992 1.00 97.19 682 ARG A O 1
ATOM 5425 N N . ILE A 1 683 ? -13.690 5.587 -2.267 1.00 98.12 683 ILE A N 1
ATOM 5426 C CA . ILE A 1 683 ? -12.890 6.251 -1.227 1.00 98.12 683 ILE A CA 1
ATOM 5427 C C . ILE A 1 683 ? -12.849 7.760 -1.483 1.00 98.12 683 ILE A C 1
ATOM 5429 O O . ILE A 1 683 ? -13.261 8.206 -2.550 1.00 98.12 683 ILE A O 1
ATOM 5433 N N . GLY A 1 684 ? -12.358 8.558 -0.533 1.00 96.81 684 GLY A N 1
ATOM 5434 C CA . GLY A 1 684 ? -12.395 10.017 -0.667 1.00 96.81 684 GLY A CA 1
ATOM 5435 C C . GLY A 1 684 ? -13.816 10.597 -0.638 1.00 96.81 684 GLY A C 1
ATOM 5436 O O . GLY A 1 684 ? -14.074 11.665 -1.199 1.00 96.81 684 GLY A O 1
ATOM 5437 N N . CYS A 1 685 ? -14.757 9.903 0.017 1.00 95.69 685 CYS A N 1
ATOM 5438 C CA . CYS A 1 685 ? -16.137 10.380 0.166 1.00 95.69 685 CYS A CA 1
ATOM 5439 C C . CYS A 1 685 ? -16.189 11.734 0.895 1.00 95.69 685 CYS A C 1
ATOM 5441 O O . CYS A 1 685 ? -17.081 12.537 0.647 1.00 95.69 685 CYS A O 1
ATOM 5443 N N . ILE A 1 686 ? -15.189 12.024 1.734 1.00 95.12 686 ILE A N 1
ATOM 5444 C CA . ILE A 1 686 ? -15.049 13.288 2.458 1.00 95.12 686 ILE A CA 1
ATOM 5445 C C . ILE A 1 686 ? -13.867 14.065 1.871 1.00 95.12 686 ILE A C 1
ATOM 5447 O O . ILE A 1 686 ? -14.066 15.058 1.187 1.00 95.12 686 ILE A O 1
ATOM 5451 N N . GLU A 1 687 ? -12.638 13.584 2.015 1.00 95.88 687 GLU A N 1
ATOM 5452 C CA . GLU A 1 687 ? -11.446 14.275 1.517 1.00 95.88 687 GLU A CA 1
ATOM 5453 C C . GLU A 1 687 ? -11.257 14.066 0.002 1.00 95.88 687 GLU A C 1
ATOM 5455 O O . GLU A 1 687 ? -11.358 12.948 -0.508 1.00 95.88 687 GLU A O 1
ATOM 5460 N N . LYS A 1 688 ? -10.933 15.134 -0.742 1.00 95.25 688 LYS A N 1
ATOM 5461 C CA . LYS A 1 688 ? -10.774 15.077 -2.216 1.00 95.25 688 LYS A CA 1
ATOM 5462 C C . LYS A 1 688 ? -9.323 15.034 -2.695 1.00 95.25 688 LYS A C 1
ATOM 5464 O O . LYS A 1 688 ? -9.080 14.948 -3.894 1.00 95.25 688 LYS A O 1
ATOM 5469 N N . GLN A 1 689 ? -8.357 15.059 -1.780 1.00 93.06 689 GLN A N 1
ATOM 5470 C CA . GLN A 1 689 ? -6.945 14.849 -2.093 1.00 93.06 689 GLN A CA 1
ATOM 5471 C C . GLN A 1 689 ? -6.485 13.481 -1.567 1.00 93.06 689 GLN A C 1
ATOM 5473 O O . GLN A 1 689 ? -5.856 13.367 -0.523 1.00 93.06 689 GLN A O 1
ATOM 5478 N N . THR A 1 690 ? -6.897 12.421 -2.267 1.00 95.75 690 THR A N 1
ATOM 5479 C CA . THR A 1 690 ? -6.821 11.033 -1.783 1.00 95.75 690 THR A CA 1
ATOM 5480 C C . THR A 1 690 ? -6.357 10.054 -2.864 1.00 95.75 690 THR A C 1
ATOM 5482 O O . THR A 1 690 ? -6.349 10.379 -4.055 1.00 95.75 690 THR A O 1
ATOM 5485 N N . ALA A 1 691 ? -5.966 8.838 -2.463 1.00 98.12 691 ALA A N 1
ATOM 5486 C CA . ALA A 1 691 ? -5.751 7.732 -3.397 1.00 98.12 691 ALA A CA 1
ATOM 5487 C C . ALA A 1 691 ? -6.073 6.360 -2.803 1.00 98.12 691 ALA A C 1
ATOM 5489 O O . ALA A 1 691 ? -6.115 6.165 -1.583 1.00 98.12 691 ALA A O 1
ATOM 5490 N N . GLY A 1 692 ? -6.257 5.382 -3.695 1.00 98.75 692 GLY A N 1
ATOM 5491 C CA . GLY A 1 692 ? -6.345 3.971 -3.326 1.00 98.75 692 GLY A CA 1
ATOM 5492 C C . GLY A 1 692 ? -5.047 3.494 -2.679 1.00 98.75 692 GLY A C 1
ATOM 5493 O O . GLY A 1 692 ? -5.068 2.876 -1.615 1.00 98.75 692 GLY A O 1
ATOM 5494 N N . VAL A 1 693 ? -3.909 3.848 -3.279 1.00 98.88 693 VAL A N 1
ATOM 5495 C CA . VAL A 1 693 ? -2.591 3.686 -2.657 1.00 98.88 693 VAL A CA 1
ATOM 5496 C C . VAL A 1 693 ? -1.788 4.977 -2.780 1.00 98.88 693 VAL A C 1
ATOM 5498 O O . VAL A 1 693 ? -1.480 5.402 -3.890 1.00 98.88 693 VAL A O 1
ATOM 5501 N N . GLN A 1 694 ? -1.421 5.565 -1.642 1.00 98.62 694 GLN A N 1
ATOM 5502 C CA . GLN A 1 694 ? -0.524 6.710 -1.540 1.00 98.62 694 GLN A CA 1
ATOM 5503 C C . GLN A 1 694 ? 0.868 6.277 -1.089 1.00 98.62 694 GLN A C 1
ATOM 5505 O O . GLN A 1 694 ? 1.020 5.572 -0.090 1.00 98.62 694 GLN A O 1
ATOM 5510 N N . ILE A 1 695 ? 1.897 6.757 -1.779 1.00 98.69 695 ILE A N 1
ATOM 5511 C CA . ILE A 1 695 ? 3.301 6.554 -1.421 1.00 98.69 695 ILE A CA 1
ATOM 5512 C C . ILE A 1 695 ? 3.973 7.920 -1.305 1.00 98.69 695 ILE A C 1
ATOM 5514 O O . ILE A 1 695 ? 3.846 8.729 -2.211 1.00 98.69 695 ILE A O 1
ATOM 5518 N N . ALA A 1 696 ? 4.700 8.176 -0.222 1.00 97.56 696 ALA A N 1
ATOM 5519 C CA . ALA A 1 696 ? 5.599 9.319 -0.097 1.00 97.56 696 ALA A CA 1
ATOM 5520 C C . ALA A 1 696 ? 6.769 8.965 0.828 1.00 97.56 696 ALA A C 1
ATOM 5522 O O . ALA A 1 696 ? 6.558 8.367 1.889 1.00 97.56 696 ALA A O 1
ATOM 5523 N N . MET A 1 697 ? 7.992 9.338 0.450 1.00 97.56 697 MET A N 1
ATOM 5524 C CA . MET A 1 697 ? 9.211 9.073 1.215 1.00 97.56 697 MET A CA 1
ATOM 5525 C C . MET A 1 697 ? 9.339 7.588 1.564 1.00 97.56 697 MET A C 1
ATOM 5527 O O . MET A 1 697 ? 9.388 7.214 2.733 1.00 97.56 697 MET A O 1
ATOM 5531 N N . ALA A 1 698 ? 9.311 6.717 0.554 1.00 98.31 698 ALA A N 1
ATOM 5532 C CA . ALA A 1 698 ? 9.293 5.264 0.725 1.00 98.31 698 ALA A CA 1
ATOM 5533 C C . ALA A 1 698 ? 10.126 4.560 -0.357 1.00 98.31 698 ALA A C 1
ATOM 5535 O O . ALA A 1 698 ? 10.572 5.167 -1.325 1.00 98.31 698 ALA A O 1
ATOM 5536 N N . MET A 1 699 ? 10.364 3.254 -0.206 1.00 98.44 699 MET A N 1
ATOM 5537 C CA . MET A 1 699 ? 11.195 2.512 -1.161 1.00 98.44 699 MET A CA 1
ATOM 5538 C C . MET A 1 699 ? 10.702 1.081 -1.379 1.00 98.44 699 MET A C 1
ATOM 5540 O O . MET A 1 699 ? 10.390 0.358 -0.435 1.00 98.44 699 MET A O 1
ATOM 5544 N N . SER A 1 700 ? 10.725 0.601 -2.623 1.00 98.50 700 SER A N 1
ATOM 5545 C CA . SER A 1 700 ? 10.467 -0.816 -2.935 1.00 98.50 700 SER A CA 1
ATOM 5546 C C . SER A 1 700 ? 9.099 -1.331 -2.461 1.00 98.50 700 SER A C 1
ATOM 5548 O O . SER A 1 700 ? 8.988 -2.440 -1.937 1.00 98.50 700 SER A O 1
ATOM 5550 N N . ILE A 1 701 ? 8.056 -0.517 -2.631 1.00 98.88 701 ILE A N 1
ATOM 5551 C CA . ILE A 1 701 ? 6.660 -0.920 -2.392 1.00 98.88 701 ILE A CA 1
ATOM 5552 C C . ILE A 1 701 ? 6.139 -1.670 -3.619 1.00 98.88 701 ILE A C 1
ATOM 5554 O O . ILE A 1 701 ? 6.240 -1.174 -4.743 1.00 98.88 701 ILE A O 1
ATOM 5558 N N . LYS A 1 702 ? 5.576 -2.861 -3.414 1.00 98.88 702 LYS A N 1
ATOM 5559 C CA . LYS A 1 702 ? 4.970 -3.665 -4.477 1.00 98.88 702 LYS A CA 1
ATOM 5560 C C . LYS A 1 702 ? 3.447 -3.588 -4.407 1.00 98.88 702 LYS A C 1
ATOM 5562 O O . LYS A 1 702 ? 2.867 -3.992 -3.404 1.00 98.88 702 LYS A O 1
ATOM 5567 N N . ILE A 1 703 ? 2.807 -3.151 -5.486 1.00 98.94 703 ILE A N 1
ATOM 5568 C CA . ILE A 1 703 ? 1.349 -3.059 -5.626 1.00 98.94 703 ILE A CA 1
ATOM 5569 C C . ILE A 1 703 ? 0.934 -4.005 -6.750 1.00 98.94 703 ILE A C 1
ATOM 5571 O O . ILE A 1 703 ? 1.301 -3.789 -7.905 1.00 98.94 703 ILE A O 1
ATOM 5575 N N . SER A 1 704 ? 0.222 -5.085 -6.427 1.00 98.81 704 SER A N 1
ATOM 5576 C CA . SER A 1 704 ? -0.069 -6.123 -7.411 1.00 98.81 704 SER A CA 1
ATOM 5577 C C . SER A 1 704 ? -1.470 -6.716 -7.355 1.00 98.81 704 SER A C 1
ATOM 5579 O O . SER A 1 704 ? -1.932 -7.076 -6.281 1.00 98.81 704 SER A O 1
ATOM 5581 N N . HIS A 1 705 ? -2.103 -6.927 -8.511 1.00 98.88 705 HIS A N 1
ATOM 5582 C CA . HIS A 1 705 ? -3.430 -7.554 -8.597 1.00 98.88 705 HIS A CA 1
ATOM 5583 C C . HIS A 1 705 ? -4.491 -6.840 -7.741 1.00 98.88 705 HIS A C 1
ATOM 5585 O O . HIS A 1 705 ? -5.297 -7.487 -7.085 1.00 98.88 705 HIS A O 1
ATOM 5591 N N . ASN A 1 706 ? -4.478 -5.508 -7.672 1.00 98.94 706 ASN A N 1
ATOM 5592 C CA . ASN A 1 706 ? -5.536 -4.753 -6.994 1.00 98.94 706 ASN A CA 1
ATOM 5593 C C . ASN A 1 706 ? -6.524 -4.202 -8.025 1.00 98.94 706 ASN A C 1
ATOM 5595 O O . ASN A 1 706 ? -6.114 -3.823 -9.123 1.00 98.94 706 ASN A O 1
ATOM 5599 N N . SER A 1 707 ? -7.801 -4.143 -7.657 1.00 98.94 707 SER A N 1
ATOM 5600 C CA . SER A 1 707 ? -8.832 -3.429 -8.417 1.00 98.94 707 SER A CA 1
ATOM 5601 C C . SER A 1 707 ? -9.173 -2.150 -7.663 1.00 98.94 707 SER A C 1
ATOM 5603 O O . SER A 1 707 ? -9.571 -2.235 -6.501 1.00 98.94 707 SER A O 1
ATOM 5605 N N . ILE A 1 708 ? -8.971 -0.988 -8.288 1.00 98.94 708 ILE A N 1
ATOM 5606 C CA . ILE A 1 708 ? -9.150 0.329 -7.659 1.00 98.94 708 ILE A CA 1
ATOM 5607 C C . ILE A 1 708 ? -10.036 1.193 -8.553 1.00 98.94 708 ILE A C 1
ATOM 5609 O O . ILE A 1 708 ? -9.633 1.505 -9.670 1.00 98.94 708 ILE A O 1
ATOM 5613 N N . TYR A 1 709 ? -11.218 1.589 -8.088 1.00 98.69 709 TYR A N 1
ATOM 5614 C CA . TYR A 1 709 ? -12.124 2.383 -8.920 1.00 98.69 709 TYR A CA 1
ATOM 5615 C C . TYR A 1 709 ? -13.097 3.268 -8.147 1.00 98.69 709 TYR A C 1
ATOM 5617 O O . TYR A 1 709 ? -13.242 3.136 -6.939 1.00 98.69 709 TYR A O 1
ATOM 5625 N N . ASP A 1 710 ? -13.772 4.174 -8.853 1.00 97.19 710 ASP A N 1
ATOM 5626 C CA . ASP A 1 710 ? -14.716 5.145 -8.293 1.00 97.19 710 ASP A CA 1
ATOM 5627 C C . ASP A 1 710 ? -14.036 6.018 -7.218 1.00 97.19 710 ASP A C 1
ATOM 5629 O O . ASP A 1 710 ? -14.389 5.977 -6.036 1.00 97.19 710 ASP A O 1
ATOM 5633 N N . VAL A 1 711 ? -12.996 6.762 -7.623 1.00 97.38 711 VAL A N 1
ATOM 5634 C CA . VAL A 1 711 ? -12.188 7.611 -6.726 1.00 97.38 711 VAL A CA 1
ATOM 5635 C C . VAL A 1 711 ? -12.127 9.065 -7.219 1.00 97.38 711 VAL A C 1
ATOM 5637 O O . VAL A 1 711 ? -11.981 9.309 -8.421 1.00 97.38 711 VAL A O 1
ATOM 5640 N N . PRO A 1 712 ? -12.182 10.068 -6.319 1.00 96.31 712 PRO A N 1
ATOM 5641 C CA . PRO A 1 712 ? -12.262 11.478 -6.712 1.00 96.31 712 PRO A CA 1
ATOM 5642 C C . PRO A 1 712 ? -10.951 12.023 -7.294 1.00 96.31 712 PRO A C 1
ATOM 5644 O O . PRO A 1 712 ? -10.970 13.017 -8.023 1.00 96.31 712 PRO A O 1
ATOM 5647 N N . ARG A 1 713 ? -9.817 11.387 -6.971 1.00 95.56 713 ARG A N 1
ATOM 5648 C CA . ARG A 1 713 ? -8.449 11.804 -7.316 1.00 95.56 713 ARG A CA 1
ATOM 5649 C C . ARG A 1 713 ? -7.681 10.619 -7.923 1.00 95.56 713 ARG A C 1
ATOM 5651 O O . ARG A 1 713 ? -8.137 10.097 -8.934 1.00 95.56 713 ARG A O 1
ATOM 5658 N N . ALA A 1 714 ? -6.546 10.187 -7.376 1.00 96.50 714 ALA A N 1
ATOM 5659 C CA . ALA A 1 714 ? -5.740 9.124 -7.989 1.00 96.50 714 ALA A CA 1
ATOM 5660 C C . ALA A 1 714 ? -6.200 7.725 -7.567 1.00 96.50 714 ALA A C 1
ATOM 5662 O O . ALA A 1 714 ? -6.660 7.510 -6.448 1.00 96.50 714 ALA A O 1
ATOM 5663 N N . GLY A 1 715 ? -5.992 6.735 -8.433 1.00 98.44 715 GLY A N 1
ATOM 5664 C CA . GLY A 1 715 ? -6.043 5.337 -8.009 1.00 98.44 715 GLY A CA 1
ATOM 5665 C C . GLY A 1 715 ? -4.786 4.960 -7.225 1.00 98.44 715 GLY A C 1
ATOM 5666 O O . GLY A 1 715 ? -4.866 4.464 -6.100 1.00 98.44 715 GLY A O 1
ATOM 5667 N N . ILE A 1 716 ? -3.616 5.247 -7.798 1.00 98.81 716 ILE A N 1
ATOM 5668 C CA . ILE A 1 716 ? -2.303 5.059 -7.174 1.00 98.81 716 ILE A CA 1
ATOM 5669 C C . ILE A 1 716 ? -1.479 6.332 -7.371 1.00 98.81 716 ILE A C 1
ATOM 5671 O O . ILE A 1 716 ? -1.385 6.827 -8.491 1.00 98.81 716 ILE A O 1
ATOM 5675 N N . ASN A 1 717 ? -0.862 6.836 -6.304 1.00 98.44 717 ASN A N 1
ATOM 5676 C CA . ASN A 1 717 ? -0.041 8.040 -6.352 1.00 98.44 717 ASN A CA 1
ATOM 5677 C C . ASN A 1 717 ? 1.317 7.845 -5.659 1.00 98.44 717 ASN A C 1
ATOM 5679 O O . ASN A 1 717 ? 1.400 7.238 -4.586 1.00 98.44 717 ASN A O 1
ATOM 5683 N N . ILE A 1 718 ? 2.376 8.381 -6.271 1.00 98.06 718 ILE A N 1
ATOM 5684 C CA . ILE A 1 718 ? 3.704 8.532 -5.662 1.00 98.06 718 ILE A CA 1
ATOM 5685 C C . ILE A 1 718 ? 3.993 10.033 -5.511 1.00 98.06 718 ILE A C 1
ATOM 5687 O O . ILE A 1 718 ? 4.180 10.751 -6.485 1.00 98.06 718 ILE A O 1
ATOM 5691 N N . GLY A 1 719 ? 3.996 10.514 -4.272 1.00 94.88 719 GLY A N 1
ATOM 5692 C CA . GLY A 1 719 ? 4.039 11.929 -3.908 1.00 94.88 719 GLY A CA 1
ATOM 5693 C C . GLY A 1 719 ? 5.364 12.644 -4.178 1.00 94.88 719 GLY A C 1
ATOM 5694 O O . GLY A 1 719 ? 5.396 13.869 -4.149 1.00 94.88 719 GLY A O 1
ATOM 5695 N N . ASP A 1 720 ? 6.435 11.895 -4.411 1.00 94.62 720 ASP A N 1
ATOM 5696 C CA . ASP A 1 720 ? 7.805 12.380 -4.563 1.00 94.62 720 ASP A CA 1
ATOM 5697 C C . ASP A 1 720 ? 8.652 11.356 -5.346 1.00 94.62 720 ASP A C 1
ATOM 5699 O O . ASP A 1 720 ? 8.192 10.256 -5.653 1.00 94.62 720 ASP A O 1
ATOM 5703 N N . GLY A 1 721 ? 9.881 11.707 -5.719 1.00 91.50 721 GLY A N 1
ATOM 5704 C CA . GLY A 1 721 ? 10.785 10.837 -6.478 1.00 91.50 721 GLY A CA 1
ATOM 5705 C C . GLY A 1 721 ? 11.768 10.050 -5.607 1.00 91.50 721 GLY A C 1
ATOM 5706 O O . GLY A 1 721 ? 12.641 9.347 -6.126 1.00 91.50 721 GLY A O 1
ATOM 5707 N N . THR A 1 722 ? 11.601 10.082 -4.284 1.00 93.94 722 THR A N 1
ATOM 5708 C CA . THR A 1 722 ? 12.374 9.252 -3.358 1.00 93.94 722 THR A CA 1
ATOM 5709 C C . THR A 1 722 ? 11.756 7.845 -3.240 1.00 93.94 722 THR A C 1
ATOM 5711 O O . THR A 1 722 ? 10.570 7.627 -3.447 1.00 93.94 722 THR A O 1
ATOM 5714 N N . TRP A 1 723 ? 12.482 6.785 -2.906 1.00 96.00 723 TRP A N 1
ATOM 5715 C CA . TRP A 1 723 ? 13.752 6.433 -3.546 1.00 96.00 723 TRP A CA 1
ATOM 5716 C C . TRP A 1 723 ? 13.595 5.323 -4.595 1.00 96.00 723 TRP A C 1
ATOM 5718 O O . TRP A 1 723 ? 14.546 4.607 -4.937 1.00 96.00 723 TRP A O 1
ATOM 5728 N N . GLY A 1 724 ? 12.363 5.151 -5.074 1.00 96.94 724 GLY A N 1
ATOM 5729 C CA . GLY A 1 724 ? 12.004 4.240 -6.146 1.00 96.94 724 GLY A CA 1
ATOM 5730 C C . GLY A 1 724 ? 12.093 2.752 -5.790 1.00 96.94 724 GLY A C 1
ATOM 5731 O O . GLY A 1 724 ? 11.956 2.311 -4.640 1.00 96.94 724 GLY A O 1
ATOM 5732 N N . GLY A 1 725 ? 12.270 1.925 -6.820 1.00 98.19 725 GLY A N 1
ATOM 5733 C CA . GLY A 1 725 ? 12.219 0.463 -6.718 1.00 98.19 725 GLY A CA 1
ATOM 5734 C C . GLY A 1 725 ? 10.804 -0.084 -6.534 1.00 98.19 725 GLY A C 1
ATOM 5735 O O . GLY A 1 725 ? 10.644 -1.274 -6.256 1.00 98.19 725 GLY A O 1
ATOM 5736 N N . HIS A 1 726 ? 9.786 0.774 -6.631 1.00 98.88 726 HIS A N 1
ATOM 5737 C CA . HIS A 1 726 ? 8.390 0.364 -6.557 1.00 98.88 726 HIS A CA 1
ATOM 5738 C C . HIS A 1 726 ? 8.042 -0.517 -7.759 1.00 98.88 726 HIS A C 1
ATOM 5740 O O . HIS A 1 726 ? 8.580 -0.333 -8.848 1.00 98.88 726 HIS A O 1
ATOM 5746 N N . VAL A 1 727 ? 7.146 -1.483 -7.563 1.00 98.94 727 VAL A N 1
ATOM 5747 C CA . VAL A 1 727 ? 6.674 -2.364 -8.639 1.00 98.94 727 VAL A CA 1
ATOM 5748 C C . VAL A 1 727 ? 5.156 -2.373 -8.638 1.00 98.94 727 VAL A C 1
ATOM 5750 O O . VAL A 1 727 ? 4.542 -2.888 -7.705 1.00 98.94 727 VAL A O 1
ATOM 5753 N N . LEU A 1 728 ? 4.562 -1.831 -9.694 1.00 98.88 728 LEU A N 1
ATOM 5754 C CA . LEU A 1 728 ? 3.126 -1.818 -9.925 1.00 98.88 728 LEU A CA 1
ATOM 5755 C C . LEU A 1 728 ? 2.816 -2.826 -11.025 1.00 98.88 728 LEU A C 1
ATOM 5757 O O . LEU A 1 728 ? 3.220 -2.618 -12.170 1.00 98.88 728 LEU A O 1
ATOM 5761 N N . GLU A 1 729 ? 2.132 -3.923 -10.693 1.00 98.81 729 GLU A N 1
ATOM 5762 C CA . GLU A 1 729 ? 1.838 -4.959 -11.684 1.00 98.81 729 GLU A CA 1
ATOM 5763 C C . GLU A 1 729 ? 0.476 -5.640 -11.582 1.00 98.81 729 GLU A C 1
ATOM 5765 O O . GLU A 1 729 ? 0.056 -6.051 -10.503 1.00 98.81 729 GLU A O 1
ATOM 5770 N N . PHE A 1 730 ? -0.175 -5.872 -12.723 1.00 98.88 730 PHE A N 1
ATOM 5771 C CA . PHE A 1 730 ? -1.471 -6.560 -12.792 1.00 98.88 730 PHE A CA 1
ATOM 5772 C C . PHE A 1 730 ? -2.610 -5.830 -12.075 1.00 98.88 730 PHE A C 1
ATOM 5774 O O . PHE A 1 730 ? -3.602 -6.452 -11.721 1.00 98.88 730 PHE A O 1
ATOM 5781 N N . ASN A 1 731 ? -2.505 -4.522 -11.845 1.00 98.94 731 ASN A N 1
ATOM 5782 C CA . ASN A 1 731 ? -3.601 -3.744 -11.268 1.00 98.94 731 ASN A CA 1
ATOM 5783 C C . ASN A 1 731 ? -4.625 -3.363 -12.349 1.00 98.94 731 ASN A C 1
ATOM 5785 O O . ASN A 1 731 ? -4.267 -3.212 -13.518 1.00 98.94 731 ASN A O 1
ATOM 5789 N N . ASP A 1 732 ? -5.884 -3.226 -11.941 1.00 98.81 732 ASP A N 1
ATOM 5790 C CA . ASP A 1 732 ? -6.988 -2.725 -12.762 1.00 98.81 732 ASP A CA 1
ATOM 5791 C C . ASP A 1 732 ? -7.532 -1.461 -12.100 1.00 98.81 732 ASP A C 1
ATOM 5793 O O . ASP A 1 732 ? -8.135 -1.531 -11.026 1.00 98.81 732 ASP A O 1
ATOM 5797 N N . VAL A 1 733 ? -7.227 -0.301 -12.676 1.00 98.88 733 VAL A N 1
ATOM 5798 C CA . VAL A 1 733 ? -7.498 0.995 -12.051 1.00 98.88 733 VAL A CA 1
ATOM 5799 C C . VAL A 1 733 ? -8.264 1.880 -13.022 1.00 98.88 733 VAL A C 1
ATOM 5801 O O . VAL A 1 733 ? -7.746 2.223 -14.084 1.00 98.88 733 VAL A O 1
ATOM 5804 N N . PHE A 1 734 ? -9.496 2.237 -12.672 1.00 98.50 734 PHE A N 1
ATOM 5805 C CA . PHE A 1 734 ? -10.409 2.949 -13.567 1.00 98.50 734 PHE A CA 1
ATOM 5806 C C . PHE A 1 734 ? -11.392 3.844 -12.809 1.00 98.50 734 PHE A C 1
ATOM 5808 O O . PHE A 1 734 ? -11.432 3.791 -11.586 1.00 98.50 734 PHE A O 1
ATOM 5815 N N . ASN A 1 735 ? -12.178 4.673 -13.501 1.00 96.75 735 ASN A N 1
ATOM 5816 C CA . ASN A 1 735 ? -13.095 5.633 -12.868 1.00 96.75 735 ASN A CA 1
ATOM 5817 C C . ASN A 1 735 ? -12.379 6.498 -11.818 1.00 96.75 735 ASN A C 1
ATOM 5819 O O . ASN A 1 735 ? -12.767 6.572 -10.648 1.00 96.75 735 ASN A O 1
ATOM 5823 N N . THR A 1 736 ? -11.253 7.074 -12.232 1.00 97.44 736 THR A N 1
ATOM 5824 C CA . THR A 1 736 ? -10.398 7.917 -11.395 1.00 97.44 736 THR A CA 1
ATOM 5825 C C . THR A 1 736 ? -10.514 9.376 -11.804 1.00 97.44 736 THR A C 1
ATOM 5827 O O . THR A 1 736 ? -10.824 9.682 -12.956 1.00 97.44 736 THR A O 1
ATOM 5830 N N . VAL A 1 737 ? -10.162 10.276 -10.885 1.00 95.25 737 VAL A N 1
ATOM 5831 C CA . VAL A 1 737 ? -10.216 11.729 -11.093 1.00 95.25 737 VAL A CA 1
ATOM 5832 C C . VAL A 1 737 ? -11.658 12.178 -11.357 1.00 95.25 737 VAL A C 1
ATOM 5834 O O . VAL A 1 737 ? -11.932 12.983 -12.237 1.00 95.25 737 VAL A O 1
ATOM 5837 N N . LEU A 1 738 ? -12.612 11.611 -10.611 1.00 94.19 738 LEU A N 1
ATOM 5838 C CA . LEU A 1 738 ? -14.030 11.920 -10.803 1.00 94.19 738 LEU A CA 1
ATOM 5839 C C . LEU A 1 738 ? -14.371 13.344 -10.354 1.00 94.19 738 LEU A C 1
ATOM 5841 O O . LEU A 1 738 ? -15.101 14.040 -11.038 1.00 94.19 738 LEU A O 1
ATOM 5845 N N . GLU A 1 739 ? -13.793 13.824 -9.254 1.00 93.88 739 GLU A N 1
ATOM 5846 C CA . GLU A 1 739 ? -14.158 15.128 -8.679 1.00 93.88 739 GLU A CA 1
ATOM 5847 C C . GLU A 1 739 ? -13.032 16.170 -8.743 1.00 93.88 739 GLU A C 1
ATOM 5849 O O . GLU A 1 739 ? -13.207 17.326 -8.358 1.00 93.88 739 GLU A O 1
ATOM 5854 N N . THR A 1 740 ? -11.857 15.783 -9.230 1.00 92.62 740 THR A N 1
ATOM 5855 C CA . THR A 1 740 ? -10.685 16.662 -9.341 1.00 92.62 740 THR A CA 1
ATOM 5856 C C . THR A 1 740 ? -10.222 16.755 -10.798 1.00 92.62 740 THR A C 1
ATOM 5858 O O . THR A 1 740 ? -10.926 16.328 -11.706 1.00 92.62 740 THR A O 1
ATOM 5861 N N . SER A 1 741 ? -9.075 17.376 -11.064 1.00 88.75 741 SER A N 1
ATOM 5862 C CA . SER A 1 741 ? -8.479 17.447 -12.406 1.00 88.75 741 SER A CA 1
ATOM 5863 C C . SER A 1 741 ? -6.957 17.485 -12.344 1.00 88.75 741 SER A C 1
ATOM 5865 O O . SER A 1 741 ? -6.406 17.739 -11.277 1.00 88.75 741 SER A O 1
ATOM 5867 N N . ASP A 1 742 ? -6.277 17.316 -13.480 1.00 84.31 742 ASP A N 1
ATOM 5868 C CA . ASP A 1 742 ? -4.804 17.353 -13.575 1.00 84.31 742 ASP A CA 1
ATOM 5869 C C . ASP A 1 742 ? -4.156 16.254 -12.711 1.00 84.31 742 ASP A C 1
ATOM 5871 O O . ASP A 1 742 ? -3.537 16.501 -11.673 1.00 84.31 742 ASP A O 1
ATOM 5875 N N . HIS A 1 743 ? -4.465 15.005 -13.068 1.00 91.12 743 HIS A N 1
ATOM 5876 C CA . HIS A 1 743 ? -3.945 13.794 -12.430 1.00 91.12 743 HIS A CA 1
ATOM 5877 C C . HIS A 1 743 ? -4.101 12.579 -13.341 1.00 91.12 743 HIS A C 1
ATOM 5879 O O . HIS A 1 743 ? -4.496 12.716 -14.498 1.00 91.12 743 HIS A O 1
ATOM 5885 N N . GLY A 1 744 ? -3.886 11.379 -12.794 1.00 94.19 744 GLY A N 1
ATOM 5886 C CA . GLY A 1 744 ? -4.202 10.143 -13.489 1.00 94.19 744 GLY A CA 1
ATOM 5887 C C . GLY A 1 744 ? -4.652 8.986 -12.610 1.00 94.19 744 GLY A C 1
ATOM 5888 O O . GLY A 1 744 ? -4.662 9.072 -11.378 1.00 94.19 744 GLY A O 1
ATOM 5889 N N . SER A 1 745 ? -5.002 7.873 -13.261 1.00 98.19 745 SER A N 1
ATOM 5890 C CA . SER A 1 745 ? -5.246 6.599 -12.570 1.00 98.19 745 SER A CA 1
ATOM 5891 C C . SER A 1 745 ? -3.997 6.143 -11.824 1.00 98.19 745 SER A C 1
ATOM 5893 O O . SER A 1 745 ? -4.079 5.728 -10.665 1.00 98.19 745 SER A O 1
ATOM 5895 N N . PHE A 1 746 ? -2.841 6.301 -12.469 1.00 98.69 746 PHE A N 1
ATOM 5896 C CA . PHE A 1 746 ? -1.553 6.438 -11.808 1.00 98.69 746 PHE A CA 1
ATOM 5897 C C . PHE A 1 746 ? -1.076 7.890 -11.903 1.00 98.69 746 PHE A C 1
ATOM 5899 O O . PHE A 1 746 ? -1.135 8.476 -12.985 1.00 98.69 746 PHE A O 1
ATOM 5906 N N . ASN A 1 747 ? -0.529 8.436 -10.817 1.00 98.00 747 ASN A N 1
ATOM 5907 C CA . ASN A 1 747 ? 0.241 9.676 -10.859 1.00 98.00 747 ASN A CA 1
ATOM 5908 C C . ASN A 1 747 ? 1.553 9.580 -10.067 1.00 98.00 747 ASN A C 1
ATOM 5910 O O . ASN A 1 747 ? 1.655 8.825 -9.095 1.00 98.00 747 ASN A O 1
ATOM 5914 N N . SER A 1 748 ? 2.547 10.370 -10.472 1.00 96.88 748 SER A N 1
ATOM 5915 C CA . SER A 1 748 ? 3.675 10.694 -9.605 1.00 96.88 748 SER A CA 1
ATOM 5916 C C . SER A 1 748 ? 4.171 12.129 -9.739 1.00 96.88 748 SER A C 1
ATOM 5918 O O . SER A 1 748 ? 4.117 12.708 -10.822 1.00 96.88 748 SER A O 1
ATOM 5920 N N . TRP A 1 749 ? 4.792 12.636 -8.674 1.00 93.81 749 TRP A N 1
ATOM 5921 C CA . TRP A 1 749 ? 5.710 13.776 -8.718 1.00 93.81 749 TRP A CA 1
ATOM 5922 C C . TRP A 1 749 ? 7.139 13.296 -8.456 1.00 93.81 749 TRP A C 1
ATOM 5924 O O . TRP A 1 749 ? 7.352 12.424 -7.630 1.00 93.81 749 TRP A O 1
ATOM 5934 N N . GLY A 1 750 ? 8.132 13.880 -9.123 1.00 90.62 750 GLY A N 1
ATOM 5935 C CA . GLY A 1 750 ? 9.563 13.680 -8.858 1.00 90.62 750 GLY A CA 1
ATOM 5936 C C . GLY A 1 750 ? 10.266 14.997 -8.553 1.00 90.62 750 GLY A C 1
ATOM 5937 O O . GLY A 1 750 ? 11.366 15.260 -9.041 1.00 90.62 750 GLY A O 1
ATOM 5938 N N . ARG A 1 751 ? 9.597 15.870 -7.791 1.00 89.50 751 ARG A N 1
ATOM 5939 C CA . ARG A 1 751 ? 10.084 17.202 -7.398 1.00 89.50 751 ARG A CA 1
ATOM 5940 C C . ARG A 1 751 ? 11.128 17.109 -6.279 1.00 89.50 751 ARG A C 1
ATOM 5942 O O . ARG A 1 751 ? 11.025 17.794 -5.267 1.00 89.50 751 ARG A O 1
ATOM 5949 N N . ASP A 1 752 ? 12.132 16.266 -6.462 1.00 82.56 752 ASP A N 1
ATOM 5950 C CA . ASP A 1 752 ? 13.127 15.922 -5.446 1.00 82.56 752 ASP A CA 1
ATOM 5951 C C . ASP A 1 752 ? 14.112 17.062 -5.171 1.00 82.56 752 ASP A C 1
ATOM 5953 O O . ASP A 1 752 ? 13.949 18.180 -5.676 1.00 82.56 752 ASP A O 1
ATOM 5957 N N . ARG A 1 753 ? 15.162 16.794 -4.379 1.00 89.94 753 ARG A N 1
ATOM 5958 C CA . ARG A 1 753 ? 16.098 17.829 -3.913 1.00 89.94 753 ARG A CA 1
ATOM 5959 C C . ARG A 1 753 ? 16.713 18.641 -5.057 1.00 89.94 753 ARG A C 1
ATOM 5961 O O . ARG A 1 753 ? 16.981 19.823 -4.887 1.00 89.94 753 ARG A O 1
ATOM 5968 N N . PHE A 1 754 ? 16.891 18.026 -6.228 1.00 86.00 754 PHE A N 1
ATOM 5969 C CA . PHE A 1 754 ? 17.493 18.654 -7.403 1.00 86.00 754 PHE A CA 1
ATOM 5970 C C . PHE A 1 754 ? 16.510 19.500 -8.237 1.00 86.00 754 PHE A C 1
ATOM 5972 O O . PHE A 1 754 ? 16.945 20.337 -9.028 1.00 86.00 754 PHE A O 1
ATOM 5979 N N . TRP A 1 755 ? 15.197 19.269 -8.119 1.00 90.56 755 TRP A N 1
ATOM 5980 C CA . TRP A 1 755 ? 14.204 19.854 -9.022 1.00 90.56 755 TRP A CA 1
ATOM 5981 C C . TRP A 1 755 ? 13.897 21.314 -8.660 1.00 90.56 755 TRP A C 1
ATOM 5983 O O . TRP A 1 755 ? 13.691 21.665 -7.496 1.00 90.56 755 TRP A O 1
ATOM 5993 N N . LEU A 1 756 ? 13.804 22.183 -9.668 1.00 88.75 756 LEU A N 1
ATOM 5994 C CA . LEU A 1 756 ? 13.512 23.606 -9.506 1.00 88.75 756 LEU A CA 1
ATOM 5995 C C . LEU A 1 756 ? 12.369 24.026 -10.433 1.00 88.75 756 LEU A C 1
ATOM 5997 O O . LEU A 1 756 ? 12.417 23.703 -11.622 1.00 88.75 756 LEU A O 1
ATOM 6001 N N . PRO A 1 757 ? 11.448 24.900 -9.985 1.00 84.06 757 PRO A N 1
ATOM 6002 C CA . PRO A 1 757 ? 10.423 25.488 -10.851 1.00 84.06 757 PRO A CA 1
ATOM 6003 C C . PRO A 1 757 ? 10.993 26.544 -11.827 1.00 84.06 757 PRO A C 1
ATOM 6005 O O . PRO A 1 757 ? 10.255 27.359 -12.377 1.00 84.06 757 PRO A O 1
ATOM 6008 N N . LYS A 1 758 ? 12.320 26.572 -12.036 1.00 86.94 758 LYS A N 1
ATOM 6009 C CA . LYS A 1 758 ? 13.046 27.505 -12.912 1.00 86.94 758 LYS A CA 1
ATOM 6010 C C . LYS A 1 758 ? 13.698 26.744 -14.061 1.00 86.94 758 LYS A C 1
ATOM 6012 O O . LYS A 1 758 ? 14.818 26.244 -13.945 1.00 86.94 758 LYS A O 1
ATOM 6017 N N . ARG A 1 759 ? 13.008 26.708 -15.200 1.00 81.31 759 ARG A N 1
ATOM 6018 C CA . ARG A 1 759 ? 13.379 25.869 -16.343 1.00 81.31 759 ARG A CA 1
ATOM 6019 C C . ARG A 1 759 ? 14.790 26.113 -16.890 1.00 81.31 759 ARG A C 1
ATOM 6021 O O . ARG A 1 759 ? 15.527 25.154 -17.096 1.00 81.31 759 ARG A O 1
ATOM 6028 N N . ASN A 1 760 ? 15.184 27.371 -17.090 1.00 84.50 760 ASN A N 1
ATOM 6029 C CA . ASN A 1 760 ? 16.512 27.700 -17.626 1.00 84.50 760 ASN A CA 1
ATOM 6030 C C . ASN A 1 760 ? 17.635 27.215 -16.702 1.00 84.50 760 ASN A C 1
ATOM 6032 O O . ASN A 1 760 ? 18.633 26.679 -17.175 1.00 84.50 760 ASN A O 1
ATOM 6036 N N . LYS A 1 761 ? 17.434 27.326 -15.383 1.00 87.38 761 LYS A N 1
ATOM 6037 C CA . LYS A 1 761 ? 18.407 26.835 -14.406 1.00 87.38 761 LYS A CA 1
ATOM 6038 C C . LYS A 1 761 ? 18.467 25.313 -14.389 1.00 87.38 761 LYS A C 1
ATOM 6040 O O . LYS A 1 761 ? 19.555 24.757 -14.328 1.00 87.38 761 LYS A O 1
ATOM 6045 N N . MET A 1 762 ? 17.321 24.642 -14.504 1.00 87.31 762 MET A N 1
ATOM 6046 C CA . MET A 1 762 ? 17.293 23.187 -14.647 1.00 87.31 762 MET A CA 1
ATOM 6047 C C . MET A 1 762 ? 18.049 22.713 -15.895 1.00 87.31 762 MET A C 1
ATOM 6049 O O . MET A 1 762 ? 18.830 21.780 -15.780 1.00 87.31 762 MET A O 1
ATOM 6053 N N . ASN A 1 763 ? 17.895 23.378 -17.048 1.00 83.62 763 ASN A N 1
ATOM 6054 C CA . ASN A 1 763 ? 18.661 23.045 -18.260 1.00 83.62 763 ASN A CA 1
ATOM 6055 C C . ASN A 1 763 ? 20.185 23.160 -18.037 1.00 83.62 763 ASN A C 1
ATOM 6057 O O . ASN A 1 763 ? 20.942 22.285 -18.454 1.00 83.62 763 ASN A O 1
ATOM 6061 N N . GLU A 1 764 ? 20.639 24.235 -17.385 1.00 87.19 764 GLU A N 1
ATOM 6062 C CA . GLU A 1 764 ? 22.057 24.450 -17.058 1.00 87.19 764 GLU A CA 1
ATOM 6063 C C . GLU A 1 764 ? 22.585 23.331 -16.145 1.00 87.19 764 GLU A C 1
ATOM 6065 O O . GLU A 1 764 ? 23.586 22.677 -16.444 1.00 87.19 764 GLU A O 1
ATOM 6070 N N . LEU A 1 765 ? 21.856 23.070 -15.059 1.00 87.06 765 LEU A N 1
ATOM 6071 C CA . LEU A 1 765 ? 22.189 22.071 -14.052 1.00 87.06 765 LEU A CA 1
ATOM 6072 C C . LEU A 1 765 ? 22.276 20.663 -14.638 1.00 87.06 765 LEU A C 1
ATOM 6074 O O . LEU A 1 765 ? 23.234 19.938 -14.370 1.00 87.06 765 LEU A O 1
ATOM 6078 N N . THR A 1 766 ? 21.299 20.275 -15.454 1.00 84.00 766 THR A N 1
ATOM 6079 C CA . THR A 1 766 ? 21.230 18.918 -16.000 1.00 84.00 766 THR A CA 1
ATOM 6080 C C . THR A 1 766 ? 22.254 18.714 -17.102 1.00 84.00 766 THR A C 1
ATOM 6082 O O . THR A 1 766 ? 22.695 17.588 -17.297 1.00 84.00 766 THR A O 1
ATOM 6085 N N . THR A 1 767 ? 22.685 19.772 -17.789 1.00 83.75 767 THR A N 1
ATOM 6086 C CA . THR A 1 767 ? 23.808 19.697 -18.735 1.00 83.75 767 THR A CA 1
ATOM 6087 C C . THR A 1 767 ? 25.124 19.442 -18.000 1.00 83.75 767 THR A C 1
ATOM 6089 O O . THR A 1 767 ? 25.904 18.592 -18.418 1.00 83.75 767 THR A O 1
ATOM 6092 N N . GLN A 1 768 ? 25.353 20.125 -16.873 1.00 87.19 768 GLN A N 1
ATOM 6093 C CA . GLN A 1 768 ? 26.570 19.966 -16.067 1.00 87.19 768 GLN A CA 1
ATOM 6094 C C . GLN A 1 768 ? 26.609 18.641 -15.287 1.00 87.19 768 GLN A C 1
ATOM 6096 O O . GLN A 1 768 ? 27.672 18.045 -15.129 1.00 87.19 768 GLN A O 1
ATOM 6101 N N . LYS A 1 769 ? 25.462 18.186 -14.764 1.00 88.56 769 LYS A N 1
ATOM 6102 C CA . LYS A 1 769 ? 25.336 16.995 -13.906 1.00 88.56 769 LYS A CA 1
ATOM 6103 C C . LYS A 1 769 ? 24.124 16.150 -14.329 1.00 88.56 769 LYS A C 1
ATOM 6105 O O . LYS A 1 769 ? 23.098 16.152 -13.647 1.00 88.56 769 LYS A O 1
ATOM 6110 N N . PRO A 1 770 ? 24.218 15.405 -15.438 1.00 87.06 770 PRO A N 1
ATOM 6111 C CA . PRO A 1 770 ? 23.058 14.758 -16.053 1.00 87.06 770 PRO A CA 1
ATOM 6112 C C . PRO A 1 770 ? 22.491 13.568 -15.266 1.00 87.06 770 PRO A C 1
ATOM 6114 O O . PRO A 1 770 ? 21.381 13.126 -15.548 1.00 87.06 770 PRO A O 1
ATOM 6117 N N . ASP A 1 771 ? 23.219 13.067 -14.267 1.00 90.19 771 ASP A N 1
ATOM 6118 C CA . ASP A 1 771 ? 22.805 11.947 -13.415 1.00 90.19 771 ASP A CA 1
ATOM 6119 C C . ASP A 1 771 ? 22.275 12.385 -12.039 1.00 90.19 771 ASP A C 1
ATOM 6121 O O . ASP A 1 771 ? 22.030 11.550 -11.179 1.00 90.19 771 ASP A O 1
ATOM 6125 N N . MET A 1 772 ? 22.041 13.683 -11.802 1.00 91.25 772 MET A N 1
ATOM 6126 C CA . MET A 1 772 ? 21.593 14.174 -10.483 1.00 91.25 772 MET A CA 1
ATOM 6127 C C . MET A 1 772 ? 20.265 13.582 -9.994 1.00 91.25 772 MET A C 1
ATOM 6129 O O . MET A 1 772 ? 20.030 13.506 -8.791 1.00 91.25 772 MET A O 1
ATOM 6133 N N . TYR A 1 773 ? 19.409 13.124 -10.909 1.00 91.88 773 TYR A N 1
ATOM 6134 C CA . TYR A 1 773 ? 18.151 12.473 -10.549 1.00 91.88 773 TYR A CA 1
ATOM 6135 C C . TYR A 1 773 ? 18.374 11.169 -9.765 1.00 91.88 773 TYR A C 1
ATOM 6137 O O . TYR A 1 773 ? 17.514 10.786 -8.976 1.00 91.88 773 TYR A O 1
ATOM 6145 N N . THR A 1 774 ? 19.528 10.499 -9.915 1.00 93.25 774 THR A N 1
ATOM 6146 C CA . THR A 1 774 ? 19.831 9.254 -9.189 1.00 93.25 774 THR A CA 1
ATOM 6147 C C . THR A 1 774 ? 20.126 9.484 -7.709 1.00 93.25 774 THR A C 1
ATOM 6149 O O . THR A 1 774 ? 20.254 8.512 -6.965 1.00 93.25 774 THR A O 1
ATOM 6152 N N . TRP A 1 775 ? 20.254 10.739 -7.261 1.00 94.75 775 TRP A N 1
ATOM 6153 C CA . TRP A 1 775 ? 20.434 11.051 -5.843 1.00 94.75 775 TRP A CA 1
ATOM 6154 C C . TRP A 1 775 ? 19.194 10.698 -5.023 1.00 94.75 775 TRP A C 1
ATOM 6156 O O . TRP A 1 775 ? 19.336 10.199 -3.907 1.00 94.75 775 TRP A O 1
ATOM 6166 N N . ASP A 1 776 ? 18.001 10.905 -5.584 1.00 95.00 776 ASP A N 1
ATOM 6167 C CA . ASP A 1 776 ? 16.732 10.542 -4.952 1.00 95.00 776 ASP A CA 1
ATOM 6168 C C . ASP A 1 776 ? 16.057 9.367 -5.660 1.00 95.00 776 ASP A C 1
ATOM 6170 O O . ASP A 1 776 ? 15.742 8.388 -4.992 1.00 95.00 776 ASP A O 1
ATOM 6174 N N . ALA A 1 777 ? 15.982 9.332 -6.991 1.00 95.19 777 ALA A N 1
ATOM 6175 C CA . ALA A 1 777 ? 15.424 8.202 -7.739 1.00 95.19 777 ALA A CA 1
ATOM 6176 C C . ALA A 1 777 ? 16.437 7.043 -7.887 1.00 95.19 777 ALA A C 1
ATOM 6178 O O . ALA A 1 777 ? 16.806 6.642 -8.993 1.00 95.19 777 ALA A O 1
ATOM 6179 N N . VAL A 1 778 ? 16.922 6.509 -6.760 1.00 95.81 778 VAL A N 1
ATOM 6180 C CA . VAL A 1 778 ? 18.044 5.550 -6.685 1.00 95.81 778 VAL A CA 1
ATOM 6181 C C . VAL A 1 778 ? 17.733 4.223 -7.375 1.00 95.81 778 VAL A C 1
ATOM 6183 O O . VAL A 1 778 ? 18.591 3.639 -8.036 1.00 95.81 778 VAL A O 1
ATOM 6186 N N . LYS A 1 779 ? 16.512 3.710 -7.202 1.00 97.56 779 LYS A N 1
ATOM 6187 C CA . LYS A 1 779 ? 16.077 2.440 -7.790 1.00 97.56 779 LYS A CA 1
ATOM 6188 C C . LYS A 1 779 ? 14.998 2.691 -8.829 1.00 97.56 779 LYS A C 1
ATOM 6190 O O . LYS A 1 779 ? 14.059 3.435 -8.574 1.00 97.56 779 LYS A O 1
ATOM 6195 N N . THR A 1 780 ? 15.071 1.993 -9.954 1.00 98.50 780 THR A N 1
ATOM 6196 C CA . THR A 1 780 ? 14.065 2.123 -11.011 1.00 98.50 780 THR A CA 1
ATOM 6197 C C . THR A 1 780 ? 12.685 1.694 -10.517 1.00 98.50 780 THR A C 1
ATOM 6199 O O . THR A 1 780 ? 12.518 0.583 -10.007 1.00 98.50 780 THR A O 1
ATOM 6202 N N . THR A 1 781 ? 11.694 2.568 -10.674 1.00 98.81 781 THR A N 1
ATOM 6203 C CA . THR A 1 781 ? 10.282 2.233 -10.452 1.00 98.81 781 THR A CA 1
ATOM 6204 C C . THR A 1 781 ? 9.722 1.550 -11.695 1.00 98.81 781 THR A C 1
ATOM 6206 O O . THR A 1 781 ? 9.902 2.031 -12.809 1.00 98.81 781 THR A O 1
ATOM 6209 N N . VAL A 1 782 ? 9.036 0.422 -11.516 1.00 98.94 782 VAL A N 1
ATOM 6210 C CA . VAL A 1 782 ? 8.506 -0.400 -12.608 1.00 98.94 782 VAL A CA 1
ATOM 6211 C C . VAL A 1 782 ? 6.980 -0.368 -12.607 1.00 98.94 782 VAL A C 1
ATOM 6213 O O . VAL A 1 782 ? 6.354 -0.756 -11.621 1.00 98.94 782 VAL A O 1
ATOM 6216 N N . ILE A 1 783 ? 6.382 0.020 -13.732 1.00 98.94 783 ILE A N 1
ATOM 6217 C CA . ILE A 1 783 ? 4.935 -0.024 -13.973 1.00 98.94 783 ILE A CA 1
ATOM 6218 C C . ILE A 1 783 ? 4.689 -0.995 -15.122 1.00 98.94 783 ILE A C 1
ATOM 6220 O O . ILE A 1 783 ? 5.021 -0.697 -16.269 1.00 98.94 783 ILE A O 1
ATOM 6224 N N . ARG A 1 784 ? 4.130 -2.176 -14.834 1.00 98.75 784 ARG A N 1
ATOM 6225 C CA . ARG A 1 784 ? 3.960 -3.203 -15.865 1.00 98.75 784 ARG A CA 1
ATOM 6226 C C . ARG A 1 784 ? 2.701 -4.036 -15.806 1.00 98.75 784 ARG A C 1
ATOM 6228 O O . ARG A 1 784 ? 2.249 -4.383 -14.727 1.00 98.75 784 ARG A O 1
ATOM 6235 N N . ASN A 1 785 ? 2.221 -4.512 -16.949 1.00 98.75 785 ASN A N 1
ATOM 6236 C CA . ASN A 1 785 ? 1.076 -5.428 -17.003 1.00 98.75 785 ASN A CA 1
ATOM 6237 C C . ASN A 1 785 ? -0.159 -4.870 -16.271 1.00 98.75 785 ASN A C 1
ATOM 6239 O O . ASN A 1 785 ? -0.860 -5.643 -15.629 1.00 98.75 785 ASN A O 1
ATOM 6243 N N . ASN A 1 786 ? -0.404 -3.558 -16.279 1.00 98.88 786 ASN A N 1
ATOM 6244 C CA . ASN A 1 786 ? -1.589 -2.961 -15.652 1.00 98.88 786 ASN A CA 1
ATOM 6245 C C . ASN A 1 786 ? -2.617 -2.549 -16.708 1.00 98.88 786 ASN A C 1
ATOM 6247 O O . ASN A 1 786 ? -2.265 -2.314 -17.866 1.00 98.88 786 ASN A O 1
ATOM 6251 N N . ARG A 1 787 ? -3.870 -2.400 -16.277 1.00 98.75 787 ARG A N 1
ATOM 6252 C CA . ARG A 1 787 ? -4.926 -1.743 -17.042 1.00 98.75 787 ARG A CA 1
ATOM 6253 C C . ARG A 1 787 ? -5.330 -0.458 -16.329 1.00 98.75 787 ARG A C 1
ATOM 6255 O O . ARG A 1 787 ? -5.691 -0.497 -15.154 1.00 98.75 787 ARG A O 1
ATOM 6262 N N . PHE A 1 788 ? -5.226 0.661 -17.036 1.00 98.75 788 PHE A N 1
ATOM 6263 C CA . PHE A 1 788 ? -5.497 1.996 -16.511 1.00 98.75 788 PHE A CA 1
ATOM 6264 C C . PHE A 1 788 ? -6.543 2.711 -17.365 1.00 98.75 788 PHE A C 1
ATOM 6266 O O . PHE A 1 788 ? -6.509 2.624 -18.595 1.00 98.75 788 PHE A O 1
ATOM 6273 N N . ARG A 1 789 ? -7.456 3.430 -16.708 1.00 97.25 789 ARG A N 1
ATOM 6274 C CA . ARG A 1 789 ? -8.447 4.294 -17.350 1.00 97.25 789 ARG A CA 1
ATOM 6275 C C . ARG A 1 789 ? -8.763 5.509 -16.478 1.00 97.25 789 ARG A C 1
ATOM 6277 O O . ARG A 1 789 ? -9.445 5.392 -15.462 1.00 97.25 789 ARG A O 1
ATOM 6284 N N . CYS A 1 790 ? -8.357 6.689 -16.913 1.00 94.31 790 CYS A N 1
ATOM 6285 C CA . CYS A 1 790 ? -8.691 7.937 -16.244 1.00 94.31 790 CYS A CA 1
ATOM 6286 C C . CYS A 1 790 ? -9.753 8.700 -17.032 1.00 94.31 790 CYS A C 1
ATOM 6288 O O . CYS A 1 790 ? -9.573 8.909 -18.230 1.00 94.31 790 CYS A O 1
ATOM 6290 N N . ASP A 1 791 ? -10.818 9.170 -16.380 1.00 86.31 791 ASP A N 1
ATOM 6291 C CA . ASP A 1 791 ? -11.912 9.859 -17.082 1.00 86.31 791 ASP A CA 1
ATOM 6292 C C . ASP A 1 791 ? -11.655 11.369 -17.246 1.00 86.31 791 ASP A C 1
ATOM 6294 O O . ASP A 1 791 ? -12.009 11.936 -18.277 1.00 86.31 791 ASP A O 1
ATOM 6298 N N . HIS A 1 792 ? -10.947 12.012 -16.305 1.00 82.94 792 HIS A N 1
ATOM 6299 C CA . HIS A 1 792 ? -10.653 13.458 -16.352 1.00 82.94 792 HIS A CA 1
ATOM 6300 C C . HIS A 1 792 ? -9.169 13.789 -16.083 1.00 82.94 792 HIS A C 1
ATOM 6302 O O . HIS A 1 792 ? -8.832 14.609 -15.226 1.00 82.94 792 HIS A O 1
ATOM 6308 N N . GLY A 1 793 ? -8.258 13.134 -16.808 1.00 88.00 793 GLY A N 1
ATOM 6309 C CA . GLY A 1 793 ? -6.809 13.225 -16.586 1.00 88.00 793 GLY A CA 1
ATOM 6310 C C . GLY A 1 793 ? -6.017 12.390 -17.591 1.00 88.00 793 GLY A C 1
ATOM 6311 O O . GLY A 1 793 ? -6.406 12.359 -18.748 1.00 88.00 793 GLY A O 1
ATOM 6312 N N . TRP A 1 794 ? -4.956 11.697 -17.164 1.00 94.06 794 TRP A N 1
ATOM 6313 C CA . TRP A 1 794 ? -4.197 10.717 -17.966 1.00 94.06 794 TRP A CA 1
ATOM 6314 C C . TRP A 1 794 ? -4.269 9.317 -17.355 1.00 94.06 794 TRP A C 1
ATOM 6316 O O . TRP A 1 794 ? -4.407 9.168 -16.146 1.00 94.06 794 TRP A O 1
ATOM 6326 N N . ASP A 1 795 ? -4.155 8.258 -18.156 1.00 98.00 795 ASP A N 1
ATOM 6327 C CA . ASP A 1 795 ? -4.168 6.896 -17.598 1.00 98.00 795 ASP A CA 1
ATOM 6328 C C . ASP A 1 795 ? -2.916 6.669 -16.730 1.00 98.00 795 ASP A C 1
ATOM 6330 O O . ASP A 1 795 ? -2.994 6.142 -15.617 1.00 98.00 795 ASP A O 1
ATOM 6334 N N . ILE A 1 796 ? -1.770 7.164 -17.210 1.00 98.69 796 ILE A N 1
ATOM 6335 C CA . ILE A 1 796 ? -0.533 7.310 -16.440 1.00 98.69 796 ILE A CA 1
ATOM 6336 C C . ILE A 1 796 ? -0.062 8.761 -16.549 1.00 98.69 796 ILE A C 1
ATOM 6338 O O . ILE A 1 796 ? 0.249 9.237 -17.642 1.00 98.69 796 ILE A O 1
ATOM 6342 N N . ASP A 1 797 ? 0.038 9.437 -15.408 1.00 97.69 797 ASP A N 1
ATOM 6343 C CA . ASP A 1 797 ? 0.491 10.821 -15.293 1.00 97.69 797 ASP A CA 1
ATOM 6344 C C . ASP A 1 797 ? 1.818 10.916 -14.526 1.00 97.69 797 ASP A C 1
ATOM 6346 O O . ASP A 1 797 ? 1.838 11.011 -13.298 1.00 97.69 797 ASP A O 1
ATOM 6350 N N . LEU A 1 798 ? 2.947 10.876 -15.238 1.00 97.38 798 LEU A N 1
ATOM 6351 C CA . LEU A 1 798 ? 4.234 11.229 -14.640 1.00 97.38 798 LEU A CA 1
ATOM 6352 C C . LEU A 1 798 ? 4.378 12.747 -14.676 1.00 97.38 798 LEU A C 1
ATOM 6354 O O . LEU A 1 798 ? 4.795 13.313 -15.688 1.00 97.38 798 LEU A O 1
ATOM 6358 N N . ASP A 1 799 ? 4.017 13.390 -13.573 1.00 92.81 799 ASP A N 1
ATOM 6359 C CA . ASP A 1 799 ? 4.062 14.835 -13.418 1.00 92.81 799 ASP A CA 1
ATOM 6360 C C . ASP A 1 799 ? 5.479 15.306 -13.024 1.00 92.81 799 ASP A C 1
ATOM 6362 O O . ASP A 1 799 ? 6.432 14.516 -12.994 1.00 92.81 799 ASP A O 1
ATOM 6366 N N . ASP A 1 800 ? 5.623 16.607 -12.754 1.00 91.00 800 ASP A N 1
ATOM 6367 C CA . ASP A 1 800 ? 6.870 17.344 -12.502 1.00 91.00 800 ASP A CA 1
ATOM 6368 C C . ASP A 1 800 ? 8.038 16.504 -11.962 1.00 91.00 800 ASP A C 1
ATOM 6370 O O . ASP A 1 800 ? 8.041 16.076 -10.809 1.00 91.00 800 ASP A O 1
ATOM 6374 N N . GLY A 1 801 ? 9.074 16.318 -12.781 1.00 91.81 801 GLY A N 1
ATOM 6375 C CA . GLY A 1 801 ? 10.372 15.799 -12.339 1.00 91.81 801 GLY A CA 1
ATOM 6376 C C . GLY A 1 801 ? 10.459 14.283 -12.150 1.00 91.81 801 GLY A C 1
ATOM 6377 O O . GLY A 1 801 ? 11.547 13.779 -11.866 1.00 91.81 801 GLY A O 1
ATOM 6378 N N . SER A 1 802 ? 9.369 13.540 -12.355 1.00 95.56 802 SER A N 1
ATOM 6379 C CA . SER A 1 802 ? 9.336 12.076 -12.216 1.00 95.56 802 SER A CA 1
ATOM 6380 C C . SER A 1 802 ? 10.432 11.407 -13.055 1.00 95.56 802 SER A C 1
ATOM 6382 O O . SER A 1 802 ? 10.447 11.537 -14.278 1.00 95.56 802 SER A O 1
ATOM 6384 N N . SER A 1 803 ? 11.363 10.702 -12.406 1.00 96.12 803 SER A N 1
ATOM 6385 C CA . SER A 1 803 ? 12.590 10.183 -13.033 1.00 96.12 803 SER A CA 1
ATOM 6386 C C . SER A 1 803 ? 12.848 8.711 -12.691 1.00 96.12 803 SER A C 1
ATOM 6388 O O . SER A 1 803 ? 12.375 8.220 -11.672 1.00 96.12 803 SER A O 1
ATOM 6390 N N . ASN A 1 804 ? 13.613 8.009 -13.535 1.00 97.31 804 ASN A N 1
ATOM 6391 C CA . ASN A 1 804 ? 13.996 6.598 -13.372 1.00 97.31 804 ASN A CA 1
ATOM 6392 C C . ASN A 1 804 ? 12.803 5.614 -13.318 1.00 97.31 804 ASN A C 1
ATOM 6394 O O . ASN A 1 804 ? 12.655 4.827 -12.377 1.00 97.31 804 ASN A O 1
ATOM 6398 N N . TYR A 1 805 ? 11.955 5.649 -14.350 1.00 98.69 805 TYR A N 1
ATOM 6399 C CA . TYR A 1 805 ? 10.804 4.749 -14.508 1.00 98.69 805 TYR A CA 1
ATOM 6400 C C . TYR A 1 805 ? 11.006 3.760 -15.661 1.00 98.69 805 TYR A C 1
ATOM 6402 O O . TYR A 1 805 ? 11.553 4.115 -16.700 1.00 98.69 805 TYR A O 1
ATOM 6410 N N . HIS A 1 806 ? 10.483 2.542 -15.518 1.00 98.88 806 HIS A N 1
ATOM 6411 C CA . HIS A 1 806 ? 10.324 1.577 -16.610 1.00 98.88 806 HIS A CA 1
ATOM 6412 C C . HIS A 1 806 ? 8.858 1.151 -16.714 1.00 98.88 806 HIS A C 1
ATOM 6414 O O . HIS A 1 806 ? 8.305 0.547 -15.795 1.00 98.88 806 HIS A O 1
ATOM 6420 N N . ILE A 1 807 ? 8.219 1.501 -17.825 1.00 98.94 807 ILE A N 1
ATOM 6421 C CA . ILE A 1 807 ? 6.776 1.437 -18.049 1.00 98.94 807 ILE A CA 1
ATOM 6422 C C . ILE A 1 807 ? 6.520 0.522 -19.244 1.00 98.94 807 ILE A C 1
ATOM 6424 O O . ILE A 1 807 ? 6.812 0.900 -20.378 1.00 98.94 807 ILE A O 1
ATOM 6428 N N . TYR A 1 808 ? 5.992 -0.681 -19.023 1.00 98.88 808 TYR A N 1
ATOM 6429 C CA . TYR A 1 808 ? 5.788 -1.619 -20.129 1.00 98.88 808 TYR A CA 1
ATOM 6430 C C . TYR A 1 808 ? 4.616 -2.571 -19.981 1.00 98.88 808 TYR A C 1
ATOM 6432 O O . TYR A 1 808 ? 4.225 -2.925 -18.878 1.00 98.88 808 TYR A O 1
ATOM 6440 N N . ASN A 1 809 ? 4.075 -3.056 -21.096 1.00 98.75 809 ASN A N 1
ATOM 6441 C CA . ASN A 1 809 ? 2.931 -3.972 -21.107 1.00 98.75 809 ASN A CA 1
ATOM 6442 C C . ASN A 1 809 ? 1.691 -3.391 -20.409 1.00 98.75 809 ASN A C 1
ATOM 6444 O O . ASN A 1 809 ? 0.959 -4.127 -19.755 1.00 98.75 809 ASN A O 1
ATOM 6448 N N . ASN A 1 810 ? 1.472 -2.077 -20.446 1.00 98.88 810 ASN A N 1
ATOM 6449 C CA . ASN A 1 810 ? 0.265 -1.490 -19.868 1.00 98.88 810 ASN A CA 1
ATOM 6450 C C . ASN A 1 810 ? -0.783 -1.254 -20.958 1.00 98.88 810 ASN A C 1
ATOM 6452 O O . ASN A 1 810 ? -0.450 -0.855 -22.076 1.00 98.88 810 ASN A O 1
ATOM 6456 N N . LEU A 1 811 ? -2.044 -1.501 -20.614 1.00 98.75 811 LEU A N 1
ATOM 6457 C CA . LEU A 1 811 ? -3.208 -1.167 -21.425 1.00 98.75 811 LEU A CA 1
ATOM 6458 C C . LEU A 1 811 ? -3.824 0.127 -20.883 1.00 98.75 811 LEU A C 1
ATOM 6460 O O . LEU A 1 811 ? -4.356 0.142 -19.772 1.00 98.75 811 LEU A O 1
ATOM 6464 N N . LEU A 1 812 ? -3.722 1.202 -21.658 1.00 98.62 812 LEU A N 1
ATOM 6465 C CA . LEU A 1 812 ? -4.218 2.538 -21.330 1.00 98.62 812 LEU A CA 1
ATOM 6466 C C . LEU A 1 812 ? -5.479 2.787 -22.162 1.00 98.62 812 LEU A C 1
ATOM 6468 O O . LEU A 1 812 ? -5.414 2.790 -23.393 1.00 98.62 812 LEU A O 1
ATOM 6472 N N . LEU A 1 813 ? -6.634 2.880 -21.505 1.00 97.50 813 LEU A N 1
ATOM 6473 C CA . LEU A 1 813 ? -7.939 2.789 -22.164 1.00 97.50 813 LEU A CA 1
ATOM 6474 C C . LEU A 1 813 ? -8.536 4.133 -22.604 1.00 97.50 813 LEU A C 1
ATOM 6476 O O . LEU A 1 813 ? -9.536 4.101 -23.319 1.00 97.50 813 LEU A O 1
ATOM 6480 N N . ASN A 1 814 ? -7.998 5.282 -22.174 1.00 91.75 814 ASN A N 1
ATOM 6481 C CA . ASN A 1 814 ? -8.641 6.572 -22.443 1.00 91.75 814 ASN A CA 1
ATOM 6482 C C . ASN A 1 814 ? -7.663 7.712 -22.757 1.00 91.75 814 ASN A C 1
ATOM 6484 O O . ASN A 1 814 ? -7.643 8.228 -23.875 1.00 91.75 814 ASN A O 1
ATOM 6488 N N . ASN A 1 815 ? -6.851 8.130 -21.785 1.00 86.00 815 ASN A N 1
ATOM 6489 C CA . ASN A 1 815 ? -6.088 9.376 -21.877 1.00 86.00 815 ASN A CA 1
ATOM 6490 C C . ASN A 1 815 ? -4.567 9.199 -22.011 1.00 86.00 815 ASN A C 1
ATOM 6492 O O . ASN A 1 815 ? -3.821 10.175 -21.976 1.00 86.00 815 ASN A O 1
ATOM 6496 N N . GLY A 1 816 ? -4.094 7.971 -22.230 1.00 93.62 816 GLY A N 1
ATOM 6497 C CA . GLY A 1 816 ? -2.714 7.712 -22.640 1.00 93.62 816 GLY A CA 1
ATOM 6498 C C . GLY A 1 816 ? -1.679 7.991 -21.546 1.00 93.62 816 GLY A C 1
ATOM 6499 O O . GLY A 1 816 ? -1.961 7.879 -20.350 1.00 93.62 816 GLY A O 1
ATOM 6500 N N . LEU A 1 817 ? -0.452 8.305 -21.971 1.00 97.75 817 LEU A N 1
ATOM 6501 C CA . LEU A 1 817 ? 0.723 8.414 -21.101 1.00 97.75 817 LEU A CA 1
ATOM 6502 C C . LEU A 1 817 ? 1.298 9.831 -21.129 1.00 97.75 817 LEU A C 1
ATOM 6504 O O . LEU A 1 817 ? 1.815 10.264 -22.160 1.00 97.75 817 LEU A O 1
ATOM 6508 N N . LYS A 1 818 ? 1.292 10.520 -19.986 1.00 96.12 818 LYS A N 1
ATOM 6509 C CA . LYS A 1 818 ? 1.971 11.807 -19.806 1.00 96.12 818 LYS A CA 1
ATOM 6510 C C . LYS A 1 818 ? 3.330 11.626 -19.156 1.00 96.12 818 LYS A C 1
ATOM 6512 O O . LYS A 1 818 ? 3.464 10.974 -18.125 1.00 96.12 818 LYS A O 1
ATOM 6517 N N . LEU A 1 819 ? 4.327 12.250 -19.780 1.00 95.56 819 LEU A N 1
ATOM 6518 C CA . LEU A 1 819 ? 5.708 12.320 -19.323 1.00 95.56 819 LEU A CA 1
ATOM 6519 C C . LEU A 1 819 ? 6.094 13.799 -19.196 1.00 95.56 819 LEU A C 1
ATOM 6521 O O . LEU A 1 819 ? 6.525 14.403 -20.179 1.00 95.56 819 LEU A O 1
ATOM 6525 N N . ARG A 1 820 ? 5.920 14.397 -18.012 1.00 91.75 820 ARG A N 1
ATOM 6526 C CA . ARG A 1 820 ? 6.214 15.811 -17.742 1.00 91.75 820 ARG A CA 1
ATOM 6527 C C . ARG A 1 820 ? 7.535 15.973 -16.999 1.00 91.75 820 ARG A C 1
ATOM 6529 O O . ARG A 1 820 ? 7.688 15.447 -15.904 1.00 91.75 820 ARG A O 1
ATOM 6536 N N . GLU A 1 821 ? 8.476 16.733 -17.569 1.00 89.31 821 GLU A N 1
ATOM 6537 C CA . GLU A 1 821 ? 9.826 16.918 -16.989 1.00 89.31 821 GLU A CA 1
ATOM 6538 C C . GLU A 1 821 ? 10.496 15.573 -16.630 1.00 89.31 821 GLU A C 1
ATOM 6540 O O . GLU A 1 821 ? 10.040 14.532 -17.080 1.00 89.31 821 GLU A O 1
ATOM 6545 N N . GLY A 1 822 ? 11.594 15.565 -15.873 1.00 92.00 822 GLY A N 1
ATOM 6546 C CA . GLY A 1 822 ? 12.233 14.334 -15.397 1.00 92.00 822 GLY A CA 1
ATOM 6547 C C . GLY A 1 822 ? 13.218 13.693 -16.377 1.00 92.00 822 GLY A C 1
ATOM 6548 O O . GLY A 1 822 ? 13.516 14.248 -17.439 1.00 92.00 822 GLY A O 1
ATOM 6549 N N . PHE A 1 823 ? 13.770 12.550 -15.957 1.00 93.00 823 PHE A N 1
ATOM 6550 C CA . PHE A 1 823 ? 14.918 11.913 -16.601 1.00 93.00 823 PHE A CA 1
ATOM 6551 C C . PHE A 1 823 ? 14.847 10.384 -16.611 1.00 93.00 823 PHE A C 1
ATOM 6553 O O . PHE A 1 823 ? 14.358 9.758 -15.669 1.00 93.00 823 PHE A O 1
ATOM 6560 N N . ASN A 1 824 ? 15.453 9.787 -17.637 1.00 95.00 824 ASN A N 1
ATOM 6561 C CA . ASN A 1 824 ? 15.737 8.359 -17.756 1.00 95.00 824 ASN A CA 1
ATOM 6562 C C . ASN A 1 824 ? 14.495 7.479 -17.552 1.00 95.00 824 ASN A C 1
ATOM 6564 O O . ASN A 1 824 ? 14.493 6.562 -16.727 1.00 95.00 824 ASN A O 1
ATOM 6568 N N . ARG A 1 825 ? 13.414 7.780 -18.273 1.00 97.88 825 ARG A N 1
ATOM 6569 C CA . ARG A 1 825 ? 12.210 6.947 -18.280 1.00 97.88 825 ARG A CA 1
ATOM 6570 C C . ARG A 1 825 ? 12.163 6.116 -19.549 1.00 97.88 825 ARG A C 1
ATOM 6572 O O . ARG A 1 825 ? 12.386 6.632 -20.637 1.00 97.88 825 ARG A O 1
ATOM 6579 N N . VAL A 1 826 ? 11.842 4.840 -19.414 1.00 98.69 826 VAL A N 1
ATOM 6580 C CA . VAL A 1 826 ? 11.693 3.908 -20.533 1.00 98.69 826 VAL A CA 1
ATOM 6581 C C . VAL A 1 826 ? 10.237 3.486 -20.603 1.00 98.69 826 VAL A C 1
ATOM 6583 O O . VAL A 1 826 ? 9.741 2.861 -19.671 1.00 98.69 826 VAL A O 1
ATOM 6586 N N . ALA A 1 827 ? 9.554 3.819 -21.689 1.00 98.75 827 ALA A N 1
ATOM 6587 C CA . ALA A 1 827 ? 8.178 3.433 -21.951 1.00 98.75 827 ALA A CA 1
ATOM 6588 C C . ALA A 1 827 ? 8.115 2.578 -23.221 1.00 98.75 827 ALA A C 1
ATOM 6590 O O . ALA A 1 827 ? 8.288 3.076 -24.335 1.00 98.75 827 ALA A O 1
ATOM 6591 N N . GLU A 1 828 ? 7.878 1.279 -23.054 1.00 98.62 828 GLU A N 1
ATOM 6592 C CA . GLU A 1 828 ? 7.897 0.334 -24.167 1.00 98.62 828 GLU A CA 1
ATOM 6593 C C . GLU A 1 828 ? 6.793 -0.712 -24.113 1.00 98.62 828 GLU A C 1
ATOM 6595 O O . GLU A 1 828 ? 6.342 -1.096 -23.043 1.00 98.62 828 GLU A O 1
ATOM 6600 N N . ASN A 1 829 ? 6.369 -1.220 -25.266 1.00 98.69 829 ASN A N 1
ATOM 6601 C CA . ASN A 1 829 ? 5.399 -2.312 -25.335 1.00 98.69 829 ASN A CA 1
ATOM 6602 C C . ASN A 1 829 ? 4.049 -2.028 -24.639 1.00 98.69 829 ASN A C 1
ATOM 6604 O O . ASN A 1 829 ? 3.432 -2.928 -24.069 1.00 98.69 829 ASN A O 1
ATOM 6608 N N . ASN A 1 830 ? 3.592 -0.773 -24.639 1.00 98.88 830 ASN A N 1
ATOM 6609 C CA . ASN A 1 830 ? 2.288 -0.367 -24.107 1.00 98.88 830 ASN A CA 1
ATOM 6610 C C . ASN A 1 830 ? 1.256 -0.215 -25.235 1.00 98.88 830 ASN A C 1
ATOM 6612 O O . ASN A 1 830 ? 1.617 0.004 -26.392 1.00 98.88 830 ASN A O 1
ATOM 6616 N N . ILE A 1 831 ? -0.027 -0.297 -24.882 1.00 98.75 831 ILE A N 1
ATOM 6617 C CA . ILE A 1 831 ? -1.155 -0.017 -25.779 1.00 98.75 831 ILE A CA 1
ATOM 6618 C C . ILE A 1 831 ? -1.873 1.227 -25.265 1.00 98.75 831 ILE A C 1
ATOM 6620 O O . ILE A 1 831 ? -2.307 1.250 -24.114 1.00 98.75 831 ILE A O 1
ATOM 6624 N N . MET A 1 832 ? -2.020 2.239 -26.118 1.00 98.00 832 MET A N 1
ATOM 6625 C CA . MET A 1 832 ? -2.738 3.480 -25.821 1.00 98.00 832 MET A CA 1
ATOM 6626 C C . MET A 1 832 ? -3.960 3.573 -26.725 1.00 98.00 832 MET A C 1
ATOM 6628 O O . MET A 1 832 ? -3.863 3.929 -27.898 1.00 98.00 832 MET A O 1
ATOM 6632 N N . VAL A 1 833 ? -5.117 3.194 -26.195 1.00 94.94 833 VAL A N 1
ATOM 6633 C CA . VAL A 1 833 ? -6.352 3.115 -26.971 1.00 94.94 833 VAL A CA 1
ATOM 6634 C C . VAL A 1 833 ? -6.868 4.522 -27.256 1.00 94.94 833 VAL A C 1
ATOM 6636 O O . VAL A 1 833 ? -7.049 5.311 -26.335 1.00 94.94 833 VAL A O 1
ATOM 6639 N N . ASN A 1 834 ? -7.096 4.835 -28.537 1.00 88.19 834 ASN A N 1
ATOM 6640 C CA . ASN A 1 834 ? -7.587 6.135 -29.026 1.00 88.19 834 ASN A CA 1
ATOM 6641 C C . ASN A 1 834 ? -6.759 7.369 -28.603 1.00 88.19 834 ASN A C 1
ATOM 6643 O O . ASN A 1 834 ? -7.217 8.502 -28.769 1.00 88.19 834 ASN A O 1
ATOM 6647 N N . ASN A 1 835 ? -5.565 7.168 -28.045 1.00 89.81 835 ASN A N 1
ATOM 6648 C CA . ASN A 1 835 ? -4.730 8.223 -27.485 1.00 89.81 835 ASN A CA 1
ATOM 6649 C C . ASN A 1 835 ? -3.245 7.875 -27.643 1.00 89.81 835 ASN A C 1
ATOM 6651 O O . ASN A 1 835 ? -2.890 6.877 -28.268 1.00 89.81 835 ASN A O 1
ATOM 6655 N N . SER A 1 836 ? -2.358 8.716 -27.121 1.00 92.25 836 SER A N 1
ATOM 6656 C CA . SER A 1 836 ? -0.933 8.641 -27.427 1.00 92.25 836 SER A CA 1
ATOM 6657 C C . SER A 1 836 ? -0.050 9.093 -26.263 1.00 92.25 836 SER A C 1
ATOM 6659 O O . SER A 1 836 ? -0.491 9.204 -25.116 1.00 92.25 836 SER A O 1
ATOM 6661 N N . LEU A 1 837 ? 1.224 9.335 -26.568 1.00 93.88 837 LEU A N 1
ATOM 6662 C CA . LEU A 1 837 ? 2.194 9.948 -25.671 1.00 93.88 837 LEU A CA 1
ATOM 6663 C C . LEU A 1 837 ? 1.970 11.468 -25.577 1.00 93.88 837 LEU A C 1
ATOM 6665 O O . LEU A 1 837 ? 1.824 12.155 -26.591 1.00 93.88 837 LEU A O 1
ATOM 6669 N N . HIS A 1 838 ? 2.044 11.993 -24.354 1.00 91.56 838 HIS A N 1
ATOM 6670 C CA . HIS A 1 838 ? 1.999 13.418 -24.014 1.00 91.56 838 HIS A CA 1
ATOM 6671 C C . HIS A 1 838 ? 3.355 13.834 -23.417 1.00 91.56 838 HIS A C 1
ATOM 6673 O O . HIS A 1 838 ? 3.511 13.878 -22.189 1.00 91.56 838 HIS A O 1
ATOM 6679 N N . PRO A 1 839 ? 4.390 14.073 -24.249 1.00 89.00 839 PRO A N 1
ATOM 6680 C CA . PRO A 1 839 ? 5.690 14.508 -23.762 1.00 89.00 839 PRO A CA 1
ATOM 6681 C C . PRO A 1 839 ? 5.623 16.006 -23.450 1.00 89.00 839 PRO A C 1
ATOM 6683 O O . PRO A 1 839 ? 5.512 16.858 -24.336 1.00 89.00 839 PRO A O 1
ATOM 6686 N N . HIS A 1 840 ? 5.653 16.340 -22.165 1.00 86.56 840 HIS A N 1
ATOM 6687 C CA . HIS A 1 840 ? 5.493 17.707 -21.693 1.00 86.56 840 HIS A CA 1
ATOM 6688 C C . HIS A 1 840 ? 6.802 18.207 -21.092 1.00 86.56 840 HIS A C 1
ATOM 6690 O O . HIS A 1 840 ? 7.393 17.579 -20.218 1.00 86.56 840 HIS A O 1
ATOM 6696 N N . VAL A 1 841 ? 7.248 19.375 -21.544 1.00 82.88 841 VAL A N 1
ATOM 6697 C CA . VAL A 1 841 ? 8.378 20.131 -21.003 1.00 82.88 841 VAL A CA 1
ATOM 6698 C C . VAL A 1 841 ? 9.622 19.263 -20.772 1.00 82.88 841 VAL A C 1
ATOM 6700 O O . VAL A 1 841 ? 10.259 19.329 -19.727 1.00 82.88 841 VAL A O 1
ATOM 6703 N N . TRP A 1 842 ? 10.006 18.419 -21.734 1.00 86.12 842 TRP A N 1
ATOM 6704 C CA . TRP A 1 842 ? 11.212 17.590 -21.604 1.00 86.12 842 TRP A CA 1
ATOM 6705 C C . TRP A 1 842 ? 12.477 18.412 -21.679 1.00 86.12 842 TRP A C 1
ATOM 6707 O O . TRP A 1 842 ? 12.627 19.257 -22.566 1.00 86.12 842 TRP A O 1
ATOM 6717 N N . PHE A 1 843 ? 13.387 18.167 -20.738 1.00 84.38 843 PHE A N 1
ATOM 6718 C CA . PHE A 1 843 ? 14.754 18.676 -20.795 1.00 84.38 843 PHE A CA 1
ATOM 6719 C C . PHE A 1 843 ? 15.454 18.141 -22.048 1.00 84.38 843 PHE A C 1
ATOM 6721 O O . PHE A 1 843 ? 15.184 17.019 -22.472 1.00 84.38 843 PHE A O 1
ATOM 6728 N N . ALA A 1 844 ? 16.362 18.927 -22.634 1.00 78.31 844 ALA A N 1
ATOM 6729 C CA . ALA A 1 844 ? 17.070 18.526 -23.855 1.00 78.31 844 ALA A CA 1
ATOM 6730 C C . ALA A 1 844 ? 17.780 17.168 -23.697 1.00 78.31 844 ALA A C 1
ATOM 6732 O O . ALA A 1 844 ? 17.846 16.378 -24.633 1.00 78.31 844 ALA A O 1
ATOM 6733 N N . ASN A 1 845 ? 18.243 16.873 -22.481 1.00 82.19 845 ASN A N 1
ATOM 6734 C CA . ASN A 1 845 ? 18.893 15.630 -22.098 1.00 82.19 845 ASN A CA 1
ATOM 6735 C C . ASN A 1 845 ? 18.029 14.751 -21.176 1.00 82.19 845 ASN A C 1
ATOM 6737 O O . ASN A 1 845 ? 18.573 14.083 -20.298 1.00 82.19 845 ASN A O 1
ATOM 6741 N N . SER A 1 846 ? 16.702 14.722 -21.354 1.00 88.19 846 SER A N 1
ATOM 6742 C CA . SER A 1 846 ? 15.824 13.880 -20.524 1.00 88.19 846 SER A CA 1
ATOM 6743 C C . SER A 1 846 ? 16.188 12.392 -20.584 1.00 88.19 846 SER A C 1
ATOM 6745 O O . SER A 1 846 ? 15.905 11.654 -19.650 1.00 88.19 846 SER A O 1
ATOM 6747 N N . ARG A 1 847 ? 16.870 11.940 -21.649 1.00 91.69 847 ARG A N 1
ATOM 6748 C CA . ARG A 1 847 ? 17.295 10.542 -21.863 1.00 91.69 847 ARG A CA 1
ATOM 6749 C C . ARG A 1 847 ? 16.133 9.540 -21.883 1.00 91.69 847 ARG A C 1
ATOM 6751 O O . ARG A 1 847 ? 16.354 8.345 -21.706 1.00 91.69 847 ARG A O 1
ATOM 6758 N N . ASP A 1 848 ? 14.915 10.021 -22.108 1.00 95.25 848 ASP A N 1
ATOM 6759 C CA . ASP A 1 848 ? 13.735 9.165 -22.171 1.00 95.25 848 ASP A CA 1
ATOM 6760 C C . ASP A 1 848 ? 13.765 8.259 -23.406 1.00 95.25 848 ASP A C 1
ATOM 6762 O O . ASP A 1 848 ? 14.309 8.624 -24.450 1.00 95.25 848 ASP A O 1
ATOM 6766 N N . VAL A 1 849 ? 13.180 7.074 -23.276 1.00 97.69 849 VAL A N 1
ATOM 6767 C CA . VAL A 1 849 ? 13.031 6.085 -24.342 1.00 97.69 849 VAL A CA 1
ATOM 6768 C C . VAL A 1 849 ? 11.548 5.787 -24.526 1.00 97.69 849 VAL A C 1
ATOM 6770 O O . VAL A 1 849 ? 10.870 5.444 -23.558 1.00 97.69 849 VAL A O 1
ATOM 6773 N N . PHE A 1 850 ? 11.051 5.882 -25.757 1.00 97.75 850 PHE A N 1
ATOM 6774 C CA . PHE A 1 850 ? 9.677 5.541 -26.115 1.00 97.75 850 PHE A CA 1
ATOM 6775 C C . PHE A 1 850 ? 9.641 4.693 -27.391 1.00 97.75 850 PHE A C 1
ATOM 6777 O O . PHE A 1 850 ? 9.859 5.211 -28.488 1.00 97.75 850 PHE A O 1
ATOM 6784 N N . LYS A 1 851 ? 9.391 3.385 -27.248 1.00 97.69 851 LYS A N 1
ATOM 6785 C CA . LYS A 1 851 ? 9.477 2.439 -28.372 1.00 97.69 851 LYS A CA 1
ATOM 6786 C C . LYS A 1 851 ? 8.598 1.207 -28.265 1.00 97.69 851 LYS A C 1
ATOM 6788 O O . LYS A 1 851 ? 8.210 0.806 -27.176 1.00 97.69 851 LYS A O 1
ATOM 6793 N N . HIS A 1 852 ? 8.347 0.544 -29.386 1.00 98.31 852 HIS A N 1
ATOM 6794 C CA . HIS A 1 852 ? 7.579 -0.703 -29.451 1.00 98.31 852 HIS A CA 1
ATOM 6795 C C . HIS A 1 852 ? 6.147 -0.560 -28.916 1.00 98.31 852 HIS A C 1
ATOM 6797 O O . HIS A 1 852 ? 5.560 -1.548 -28.490 1.00 98.31 852 HIS A O 1
ATOM 6803 N N . ASN A 1 853 ? 5.584 0.652 -28.875 1.00 98.69 853 ASN A N 1
ATOM 6804 C CA . ASN A 1 853 ? 4.232 0.892 -28.370 1.00 98.69 853 ASN A CA 1
ATOM 6805 C C . ASN A 1 853 ? 3.210 0.882 -29.513 1.00 98.69 853 ASN A C 1
ATOM 6807 O O . ASN A 1 853 ? 3.524 1.285 -30.632 1.00 98.69 853 ASN A O 1
ATOM 6811 N N . ILE A 1 854 ? 1.972 0.491 -29.211 1.00 98.31 854 ILE A N 1
ATOM 6812 C CA . ILE A 1 854 ? 0.811 0.760 -30.067 1.00 98.31 854 ILE A CA 1
ATOM 6813 C C . ILE A 1 854 ? 0.168 2.051 -29.566 1.00 98.31 854 ILE A C 1
ATOM 6815 O O . ILE A 1 854 ? -0.320 2.099 -28.434 1.00 98.31 854 ILE A O 1
ATOM 6819 N N . VAL A 1 855 ? 0.158 3.086 -30.403 1.00 95.81 855 VAL A N 1
ATOM 6820 C CA . VAL A 1 855 ? -0.532 4.348 -30.118 1.00 95.81 855 VAL A CA 1
ATOM 6821 C C . VAL A 1 855 ? -1.786 4.478 -30.975 1.00 95.81 855 VAL A C 1
ATOM 6823 O O . VAL A 1 855 ? -1.832 4.011 -32.108 1.00 95.81 855 VAL A O 1
ATOM 6826 N N . GLY A 1 856 ? -2.818 5.107 -30.421 1.00 89.50 856 GLY A N 1
ATOM 6827 C CA . GLY A 1 856 ? -4.100 5.352 -31.077 1.00 89.50 856 GLY A CA 1
ATOM 6828 C C . GLY A 1 856 ? -4.251 6.759 -31.658 1.00 89.50 856 GLY A C 1
ATOM 6829 O O . GLY A 1 856 ? -5.305 7.060 -32.211 1.00 89.50 856 GLY A O 1
ATOM 6830 N N . ASP A 1 857 ? -3.237 7.623 -31.529 1.00 84.38 857 ASP A N 1
ATOM 6831 C CA . ASP A 1 857 ? -3.219 8.988 -32.078 1.00 84.38 857 ASP A CA 1
ATOM 6832 C C . ASP A 1 857 ? -1.769 9.515 -32.231 1.00 84.38 857 ASP A C 1
ATOM 6834 O O . ASP A 1 857 ? -0.807 8.881 -31.782 1.00 84.38 857 ASP A O 1
ATOM 6838 N N . THR A 1 858 ? -1.592 10.697 -32.828 1.00 82.62 858 THR A N 1
ATOM 6839 C CA . THR A 1 858 ? -0.318 11.436 -32.826 1.00 82.62 858 THR A CA 1
ATOM 6840 C C . THR A 1 858 ? 0.085 11.857 -31.410 1.00 82.62 858 THR A C 1
ATOM 6842 O O . THR A 1 858 ? -0.765 12.160 -30.570 1.00 82.62 858 THR A O 1
ATOM 6845 N N . TYR A 1 859 ? 1.395 11.998 -31.177 1.00 86.56 859 TYR A N 1
ATOM 6846 C CA . TYR A 1 859 ? 1.902 12.599 -29.941 1.00 86.56 859 TYR A CA 1
ATOM 6847 C C . TYR A 1 859 ? 1.387 14.025 -29.718 1.00 86.56 859 TYR A C 1
ATOM 6849 O O . TYR A 1 859 ? 1.231 14.810 -30.666 1.00 86.56 859 TYR A O 1
ATOM 6857 N N . GLN A 1 860 ? 1.171 14.336 -28.440 1.00 82.25 860 GLN A N 1
ATOM 6858 C CA . GLN A 1 860 ? 0.625 15.592 -27.930 1.00 82.25 860 GLN A CA 1
ATOM 6859 C C . GLN A 1 860 ? 1.719 16.361 -27.176 1.00 82.25 860 GLN A C 1
ATOM 6861 O O . GLN A 1 860 ? 1.700 16.478 -25.954 1.00 82.25 860 GLN A O 1
ATOM 6866 N N . ASP A 1 861 ? 2.746 16.813 -27.894 1.00 78.81 861 ASP A N 1
ATOM 6867 C CA . ASP A 1 861 ? 3.901 17.458 -27.279 1.00 78.81 861 ASP A CA 1
ATOM 6868 C C . ASP A 1 861 ? 3.655 18.910 -26.844 1.00 78.81 861 ASP A C 1
ATOM 6870 O O . ASP A 1 861 ? 2.995 19.702 -27.522 1.00 78.81 861 ASP A O 1
ATOM 6874 N N . VAL A 1 862 ? 4.242 19.289 -25.703 1.00 71.38 862 VAL A N 1
ATOM 6875 C CA . VAL A 1 862 ? 4.167 20.653 -25.162 1.00 71.38 862 VAL A CA 1
ATOM 6876 C C . VAL A 1 862 ? 5.534 21.080 -24.646 1.00 71.38 862 VAL A C 1
ATOM 6878 O O . VAL A 1 862 ? 6.055 20.509 -23.704 1.00 71.38 862 VAL A O 1
ATOM 6881 N N . GLY A 1 863 ? 6.099 22.153 -25.195 1.00 65.81 863 GLY A N 1
ATOM 6882 C CA . GLY A 1 863 ? 7.252 22.855 -24.608 1.00 65.81 863 GLY A CA 1
ATOM 6883 C C . GLY A 1 863 ? 8.565 22.072 -24.642 1.00 65.81 863 GLY A C 1
ATOM 6884 O O . GLY A 1 863 ? 9.363 22.194 -23.715 1.00 65.81 863 GLY A O 1
ATOM 6885 N N . LEU A 1 864 ? 8.772 21.253 -25.672 1.00 72.06 864 LEU A N 1
ATOM 6886 C CA . LEU A 1 864 ? 9.969 20.430 -25.809 1.00 72.06 864 LEU A CA 1
ATOM 6887 C C . LEU A 1 864 ? 11.185 21.239 -26.269 1.00 72.06 864 LEU A C 1
ATOM 6889 O O . LEU A 1 864 ? 11.075 22.099 -27.138 1.00 72.06 864 LEU A O 1
ATOM 6893 N N . LEU A 1 865 ? 12.347 20.906 -25.703 1.00 66.88 865 LEU A N 1
ATOM 6894 C CA . LEU A 1 865 ? 13.665 21.384 -26.150 1.00 66.88 865 LEU A CA 1
ATOM 6895 C C . LEU A 1 865 ? 14.560 20.240 -26.665 1.00 66.88 865 LEU A C 1
ATOM 6897 O O . LEU A 1 865 ? 15.680 20.476 -27.101 1.00 66.88 865 LEU A O 1
ATOM 6901 N N . GLY A 1 866 ? 14.072 19.001 -26.598 1.00 70.44 866 GLY A N 1
ATOM 6902 C CA . GLY A 1 866 ? 14.730 17.785 -27.067 1.00 70.44 866 GLY A CA 1
ATOM 6903 C C . GLY A 1 866 ? 13.783 16.591 -26.946 1.00 70.44 866 GLY A C 1
ATOM 6904 O O . GLY A 1 866 ? 12.754 16.681 -26.275 1.00 70.44 866 GLY A O 1
ATOM 6905 N N . TRP A 1 867 ? 14.121 15.488 -27.614 1.00 74.94 867 TRP A N 1
ATOM 6906 C CA . TRP A 1 867 ? 13.232 14.332 -27.814 1.00 74.94 867 TRP A CA 1
ATOM 6907 C C . TRP A 1 867 ? 13.681 13.072 -27.063 1.00 74.94 867 TRP A C 1
ATOM 6909 O O . TRP A 1 867 ? 13.348 11.958 -27.454 1.00 74.94 867 TRP A O 1
ATOM 6919 N N . GLY A 1 868 ? 14.410 13.244 -25.957 1.00 85.31 868 GLY A N 1
ATOM 6920 C CA . GLY A 1 868 ? 14.935 12.125 -25.178 1.00 85.31 868 GLY A CA 1
ATOM 6921 C C . GLY A 1 868 ? 16.090 11.409 -25.883 1.00 85.31 868 GLY A C 1
ATOM 6922 O O . GLY A 1 868 ? 16.771 11.985 -26.729 1.00 85.31 868 GLY A O 1
ATOM 6923 N N . LYS A 1 869 ? 16.351 10.165 -25.474 1.00 90.94 869 LYS A N 1
ATOM 6924 C CA . LYS A 1 869 ? 17.418 9.309 -26.013 1.00 90.94 869 LYS A CA 1
ATOM 6925 C C . LYS A 1 869 ? 16.973 8.547 -27.258 1.00 90.94 869 LYS A C 1
ATOM 6927 O O . LYS A 1 869 ? 17.753 8.422 -28.194 1.00 90.94 869 LYS A O 1
ATOM 6932 N N . GLU A 1 870 ? 15.768 7.987 -27.240 1.00 93.00 870 GLU A N 1
ATOM 6933 C CA . GLU A 1 870 ? 15.261 7.147 -28.325 1.00 93.00 870 GLU A CA 1
ATOM 6934 C C . GLU A 1 870 ? 13.744 7.282 -28.400 1.00 93.00 870 GLU A C 1
ATOM 6936 O O . GLU A 1 870 ? 13.036 7.033 -27.427 1.00 93.00 870 GLU A O 1
ATOM 6941 N N . LEU A 1 871 ? 13.243 7.663 -29.565 1.00 92.81 871 LEU A N 1
ATOM 6942 C CA . LEU A 1 871 ? 11.820 7.701 -29.845 1.00 92.81 871 LEU A CA 1
ATOM 6943 C C . LEU A 1 871 ? 11.643 7.096 -31.235 1.00 92.81 871 LEU A C 1
ATOM 6945 O O . LEU A 1 871 ? 11.881 7.774 -32.237 1.00 92.81 871 LEU A O 1
ATOM 6949 N N . ASP A 1 872 ? 11.397 5.786 -31.276 1.00 94.94 872 ASP A N 1
ATOM 6950 C CA . ASP A 1 872 ? 11.351 5.020 -32.521 1.00 94.94 872 ASP A CA 1
ATOM 6951 C C . ASP A 1 872 ? 10.633 3.668 -32.373 1.00 94.94 872 ASP A C 1
ATOM 6953 O O . ASP A 1 872 ? 10.364 3.223 -31.260 1.00 94.94 872 ASP A O 1
ATOM 6957 N N . TYR A 1 873 ? 10.357 2.986 -33.488 1.00 96.94 873 TYR A N 1
ATOM 6958 C CA . TYR A 1 873 ? 9.719 1.666 -33.537 1.00 96.94 873 TYR A CA 1
ATOM 6959 C C . TYR A 1 873 ? 8.328 1.625 -32.885 1.00 96.94 873 TYR A C 1
ATOM 6961 O O . TYR A 1 873 ? 7.997 0.674 -32.180 1.00 96.94 873 TYR A O 1
ATOM 6969 N N . ASN A 1 874 ? 7.501 2.647 -33.082 1.00 97.69 874 ASN A N 1
ATOM 6970 C CA . ASN A 1 874 ? 6.125 2.681 -32.592 1.00 97.69 874 ASN A CA 1
ATOM 6971 C C . ASN A 1 874 ? 5.130 2.354 -33.717 1.00 97.69 874 ASN A C 1
ATOM 6973 O O . ASN A 1 874 ? 5.419 2.502 -34.905 1.00 97.69 874 ASN A O 1
ATOM 6977 N N . PHE A 1 875 ? 3.953 1.860 -33.343 1.00 97.44 875 PHE A N 1
ATOM 6978 C CA . PHE A 1 875 ? 2.874 1.545 -34.271 1.00 97.44 875 PHE A CA 1
ATOM 6979 C C . PHE A 1 875 ? 1.781 2.611 -34.190 1.00 97.44 875 PHE A C 1
ATOM 6981 O O . PHE A 1 875 ? 1.209 2.825 -33.120 1.00 97.44 875 PHE A O 1
ATOM 6988 N N . PHE A 1 876 ? 1.488 3.254 -35.318 1.00 93.75 876 PHE A N 1
ATOM 6989 C CA . PHE A 1 876 ? 0.536 4.357 -35.442 1.00 93.75 876 PHE A CA 1
ATOM 6990 C C . PHE A 1 876 ? -0.773 3.931 -36.121 1.00 93.75 876 PHE A C 1
ATOM 6992 O O . PHE A 1 876 ? -0.780 3.006 -36.935 1.00 93.75 876 PHE A O 1
ATOM 6999 N N . PRO A 1 877 ? -1.886 4.640 -35.859 1.00 87.81 877 PRO A N 1
ATOM 7000 C CA . PRO A 1 877 ? -3.179 4.296 -36.445 1.00 87.81 877 PRO A CA 1
ATOM 7001 C C . PRO A 1 877 ? -3.279 4.697 -37.928 1.00 87.81 877 PRO A C 1
ATOM 7003 O O . PRO A 1 877 ? -3.989 4.048 -38.690 1.00 87.81 877 PRO A O 1
ATOM 7006 N N . THR A 1 878 ? -2.569 5.752 -38.352 1.00 83.19 878 THR A N 1
ATOM 7007 C CA . THR A 1 878 ? -2.553 6.241 -39.741 1.00 83.19 878 THR A CA 1
ATOM 7008 C C . THR A 1 878 ? -1.162 6.706 -40.164 1.00 83.19 878 THR A C 1
ATOM 7010 O O . THR A 1 878 ? -0.290 6.973 -39.328 1.00 83.19 878 THR A O 1
ATOM 7013 N N . GLU A 1 879 ? -0.963 6.829 -41.477 1.00 82.56 879 GLU A N 1
ATOM 7014 C CA . GLU A 1 879 ? 0.280 7.327 -42.067 1.00 82.56 879 GLU A CA 1
ATOM 7015 C C . GLU A 1 879 ? 0.574 8.771 -41.641 1.00 82.56 879 GLU A C 1
ATOM 7017 O O . GLU A 1 879 ? 1.708 9.099 -41.298 1.00 82.56 879 GLU A O 1
ATOM 7022 N N . GLU A 1 880 ? -0.443 9.634 -41.587 1.00 75.19 880 GLU A N 1
ATOM 7023 C CA . GLU A 1 880 ? -0.298 11.048 -41.228 1.00 75.19 880 GLU A CA 1
ATOM 7024 C C . GLU A 1 880 ? 0.179 11.224 -39.783 1.00 75.19 880 GLU A C 1
ATOM 7026 O O . GLU A 1 880 ? 1.060 12.047 -39.512 1.00 75.19 880 GLU A O 1
ATOM 7031 N N . ALA A 1 881 ? -0.373 10.435 -38.853 1.00 80.00 881 ALA A N 1
ATOM 7032 C CA . ALA A 1 881 ? 0.035 10.456 -37.450 1.00 80.00 881 ALA A CA 1
ATOM 7033 C C . ALA A 1 881 ? 1.514 10.064 -37.290 1.00 80.00 881 ALA A C 1
ATOM 7035 O O . ALA A 1 881 ? 2.249 10.714 -36.541 1.00 80.00 881 ALA A O 1
ATOM 7036 N N . MET A 1 882 ? 1.962 9.054 -38.042 1.00 86.88 882 MET A N 1
ATOM 7037 C CA . MET A 1 882 ? 3.361 8.624 -38.080 1.00 86.88 882 MET A CA 1
ATOM 7038 C C . MET A 1 882 ? 4.267 9.691 -38.711 1.00 86.88 882 MET A C 1
ATOM 7040 O O . MET A 1 882 ? 5.287 10.068 -38.129 1.00 86.88 882 MET A O 1
ATOM 7044 N N . MET A 1 883 ? 3.887 10.228 -39.876 1.00 78.69 883 MET A N 1
ATOM 7045 C CA . MET A 1 883 ? 4.668 11.232 -40.607 1.00 78.69 883 MET A CA 1
ATOM 7046 C C . MET A 1 883 ? 4.931 12.485 -39.770 1.00 78.69 883 MET A C 1
ATOM 7048 O O . MET A 1 883 ? 6.046 13.008 -39.795 1.00 78.69 883 MET A O 1
ATOM 7052 N N . LYS A 1 884 ? 3.947 12.942 -38.984 1.00 74.69 884 LYS A N 1
ATOM 7053 C CA . LYS A 1 884 ? 4.127 14.074 -38.063 1.00 74.69 884 LYS A CA 1
ATOM 7054 C C . LYS A 1 884 ? 5.229 13.809 -37.035 1.00 74.69 884 LYS A C 1
ATOM 7056 O O . LYS A 1 884 ? 5.981 14.724 -36.696 1.00 74.69 884 LYS A O 1
ATOM 7061 N N . SER A 1 885 ? 5.355 12.578 -36.540 1.00 77.31 885 SER A N 1
ATOM 7062 C CA . SER A 1 885 ? 6.467 12.246 -35.654 1.00 77.31 885 SER A CA 1
ATOM 7063 C C . SER A 1 885 ? 7.811 12.279 -36.389 1.00 77.31 885 SER A C 1
ATOM 7065 O O . SER A 1 885 ? 8.772 12.871 -35.895 1.00 77.31 885 SER A O 1
ATOM 7067 N N . GLN A 1 886 ? 7.847 11.764 -37.620 1.00 81.44 886 GLN A N 1
ATOM 7068 C CA . GLN A 1 886 ? 9.055 11.683 -38.448 1.00 81.44 886 GLN A CA 1
ATOM 7069 C C . GLN A 1 886 ? 9.659 13.019 -38.873 1.00 81.44 886 GLN A C 1
ATOM 7071 O O . GLN A 1 886 ? 10.849 13.079 -39.188 1.00 81.44 886 GLN A O 1
ATOM 7076 N N . MET A 1 887 ? 8.890 14.107 -38.825 1.00 68.69 887 MET A N 1
ATOM 7077 C CA . MET A 1 887 ? 9.354 15.444 -39.213 1.00 68.69 887 MET A CA 1
ATOM 7078 C C . MET A 1 887 ? 10.651 15.880 -38.528 1.00 68.69 887 MET A C 1
ATOM 7080 O O . MET A 1 887 ? 11.424 16.630 -39.111 1.00 68.69 887 MET A O 1
ATOM 7084 N N . TYR A 1 888 ? 10.911 15.407 -37.312 1.00 67.75 888 TYR A N 1
ATOM 7085 C CA . TYR A 1 888 ? 12.083 15.795 -36.531 1.00 67.75 888 TYR A CA 1
ATOM 7086 C C . TYR A 1 888 ? 13.154 14.690 -36.480 1.00 67.75 888 TYR A C 1
ATOM 7088 O O . TYR A 1 888 ? 13.873 14.593 -35.488 1.00 67.75 888 TYR A O 1
ATOM 7096 N N . ASN A 1 889 ? 13.250 13.850 -37.521 1.00 72.19 889 ASN A N 1
ATOM 7097 C CA . ASN A 1 889 ? 14.203 12.731 -37.624 1.00 72.19 889 ASN A CA 1
ATOM 7098 C C . ASN A 1 889 ? 14.094 11.709 -36.475 1.00 72.19 889 ASN A C 1
ATOM 7100 O O . ASN A 1 889 ? 15.100 11.225 -35.962 1.00 72.19 889 ASN A O 1
ATOM 7104 N N . ARG A 1 890 ? 12.865 11.383 -36.070 1.00 78.06 890 ARG A N 1
ATOM 7105 C CA . ARG A 1 890 ? 12.533 10.363 -35.056 1.00 78.06 890 ARG A CA 1
ATOM 7106 C C . ARG A 1 890 ? 11.439 9.436 -35.590 1.00 78.06 890 ARG A C 1
ATOM 7108 O O . ARG A 1 890 ? 10.869 9.749 -36.624 1.00 78.06 890 ARG A O 1
ATOM 7115 N N . ASP A 1 891 ? 11.133 8.318 -34.936 1.00 89.06 891 ASP A N 1
ATOM 7116 C CA . ASP A 1 891 ? 10.148 7.337 -35.438 1.00 89.06 891 ASP A CA 1
ATOM 7117 C C . ASP A 1 891 ? 10.386 6.888 -36.896 1.00 89.06 891 ASP A C 1
ATOM 7119 O O . ASP A 1 891 ? 9.450 6.551 -37.624 1.00 89.06 891 ASP A O 1
ATOM 7123 N N . LEU A 1 892 ? 11.641 6.885 -37.352 1.00 89.44 892 LEU A N 1
ATOM 7124 C CA . LEU A 1 892 ? 11.990 6.546 -38.735 1.00 89.44 892 LEU A CA 1
ATOM 7125 C C . LEU A 1 892 ? 11.747 5.065 -39.053 1.00 89.44 892 LEU A C 1
ATOM 7127 O O . LEU A 1 892 ? 11.489 4.727 -40.205 1.00 89.44 892 LEU A O 1
ATOM 7131 N N . ASN A 1 893 ? 11.780 4.205 -38.034 1.00 94.44 893 ASN A N 1
ATOM 7132 C CA . ASN A 1 893 ? 11.523 2.770 -38.123 1.00 94.44 893 ASN A CA 1
ATOM 7133 C C . ASN A 1 893 ? 10.130 2.389 -37.585 1.00 94.44 893 ASN A C 1
ATOM 7135 O O . ASN A 1 893 ? 9.843 1.214 -37.345 1.00 94.44 893 ASN A O 1
ATOM 7139 N N . SER A 1 894 ? 9.263 3.380 -37.366 1.00 95.12 894 SER A N 1
ATOM 7140 C CA . SER A 1 894 ? 7.863 3.162 -37.003 1.00 95.12 894 SER A CA 1
ATOM 7141 C C . SER A 1 894 ? 7.026 2.696 -38.192 1.00 95.12 894 SER A C 1
ATOM 7143 O O . SER A 1 894 ? 7.414 2.837 -39.351 1.00 95.12 894 SER A O 1
ATOM 7145 N N . PHE A 1 895 ? 5.856 2.136 -37.896 1.00 94.12 895 PHE A N 1
ATOM 7146 C CA . PHE A 1 895 ? 4.921 1.625 -38.898 1.00 94.12 895 PHE A CA 1
ATOM 7147 C C . PHE A 1 895 ? 3.496 2.094 -38.586 1.00 94.12 895 PHE A C 1
ATOM 7149 O O . PHE A 1 895 ? 3.215 2.508 -37.462 1.00 94.12 895 PHE A O 1
ATOM 7156 N N . TYR A 1 896 ? 2.587 2.021 -39.557 1.00 91.38 896 TYR A N 1
ATOM 7157 C CA . TYR A 1 896 ? 1.182 2.393 -39.376 1.00 91.38 896 TYR A CA 1
ATOM 7158 C C . TYR A 1 896 ? 0.221 1.337 -39.934 1.00 91.38 896 TYR A C 1
ATOM 7160 O O . TYR A 1 896 ? 0.603 0.522 -40.774 1.00 91.38 896 TYR A O 1
ATOM 7168 N N . GLY A 1 897 ? -1.035 1.362 -39.487 1.00 90.69 897 GLY A N 1
ATOM 7169 C CA . GLY A 1 897 ? -2.122 0.562 -40.054 1.00 90.69 897 GLY A CA 1
ATOM 7170 C C . GLY A 1 897 ? -3.107 0.058 -39.001 1.00 90.69 897 GLY A C 1
ATOM 7171 O O . GLY A 1 897 ? -3.189 0.592 -37.898 1.00 90.69 897 GLY A O 1
ATOM 7172 N N . ASP A 1 898 ? -3.831 -1.013 -39.330 1.00 91.44 898 ASP A N 1
ATOM 7173 C CA . ASP A 1 898 ? -4.695 -1.705 -38.370 1.00 91.44 898 ASP A CA 1
ATOM 7174 C C . ASP A 1 898 ? -3.842 -2.565 -37.412 1.00 91.44 898 ASP A C 1
ATOM 7176 O O . ASP A 1 898 ? -3.114 -3.450 -37.876 1.00 91.44 898 ASP A O 1
ATOM 7180 N N . PRO A 1 899 ? -3.907 -2.351 -36.082 1.00 93.88 899 PRO A N 1
ATOM 7181 C CA . PRO A 1 899 ? -3.207 -3.199 -35.119 1.00 93.88 899 PRO A CA 1
ATOM 7182 C C . PRO A 1 899 ? -3.756 -4.634 -35.068 1.00 93.88 899 PRO A C 1
ATOM 7184 O O . PRO A 1 899 ? -3.092 -5.512 -34.518 1.00 93.88 899 PRO A O 1
ATOM 7187 N N . MET A 1 900 ? -4.933 -4.911 -35.639 1.00 95.69 900 MET A N 1
ATOM 7188 C CA . MET A 1 900 ? -5.571 -6.230 -35.682 1.00 95.69 900 MET A CA 1
ATOM 7189 C C . MET A 1 900 ? -5.794 -6.824 -34.284 1.00 95.69 900 MET A C 1
ATOM 7191 O O . MET A 1 900 ? -5.413 -7.970 -34.014 1.00 95.69 900 MET A O 1
ATOM 7195 N N . PHE A 1 901 ? -6.399 -6.039 -33.384 1.00 96.62 901 PHE A N 1
ATOM 7196 C CA . PHE A 1 901 ? -6.789 -6.512 -32.052 1.00 96.62 901 PHE A CA 1
ATOM 7197 C C . PHE A 1 901 ? -7.722 -7.733 -32.147 1.00 96.62 901 PHE A C 1
ATOM 7199 O O . PHE A 1 901 ? -8.556 -7.824 -33.052 1.00 96.62 901 PHE A O 1
ATOM 7206 N N . LYS A 1 902 ? -7.571 -8.695 -31.230 1.00 96.94 902 LYS A N 1
ATOM 7207 C CA . LYS A 1 902 ? -8.322 -9.957 -31.254 1.00 96.94 902 LYS A CA 1
ATOM 7208 C C . LYS A 1 902 ? -9.786 -9.774 -30.874 1.00 96.94 902 LYS A C 1
ATOM 7210 O O . LYS A 1 902 ? -10.643 -10.219 -31.633 1.00 96.94 902 LYS A O 1
ATOM 7215 N N . ASP A 1 903 ? -10.058 -9.144 -29.730 1.00 96.19 903 ASP A N 1
ATOM 7216 C CA . ASP A 1 903 ? -11.422 -8.968 -29.222 1.00 96.19 903 ASP A CA 1
ATOM 7217 C C . ASP A 1 903 ? -11.546 -7.753 -28.274 1.00 96.19 903 ASP A C 1
ATOM 7219 O O . ASP A 1 903 ? -11.742 -7.888 -27.059 1.00 96.19 903 ASP A O 1
ATOM 7223 N N . PRO A 1 904 ? -11.443 -6.524 -28.812 1.00 94.31 904 PRO A N 1
ATOM 7224 C CA . PRO A 1 904 ? -11.516 -5.308 -28.003 1.00 94.31 904 PRO A CA 1
ATOM 7225 C C . PRO A 1 904 ? -12.880 -5.123 -27.316 1.00 94.31 904 PRO A C 1
ATOM 7227 O O . PRO A 1 904 ? -12.947 -4.466 -26.277 1.00 94.31 904 PRO A O 1
ATOM 7230 N N . LYS A 1 905 ? -13.957 -5.745 -27.830 1.00 93.25 905 LYS A N 1
ATOM 7231 C CA . LYS A 1 905 ? -15.297 -5.720 -27.213 1.00 93.25 905 LYS A CA 1
ATOM 7232 C C . LYS A 1 905 ? -15.335 -6.425 -25.856 1.00 93.25 905 LYS A C 1
ATOM 7234 O O . LYS A 1 905 ? -16.187 -6.102 -25.039 1.00 93.25 905 LYS A O 1
ATOM 7239 N N . HIS A 1 906 ? -14.398 -7.333 -25.596 1.00 94.19 906 HIS A N 1
ATOM 7240 C CA . HIS A 1 906 ? -14.232 -7.999 -24.304 1.00 94.19 906 HIS A CA 1
ATOM 7241 C C . HIS A 1 906 ? -12.912 -7.610 -23.617 1.00 94.19 906 HIS A C 1
ATOM 7243 O O . HIS A 1 906 ? -12.396 -8.350 -22.780 1.00 94.19 906 HIS A O 1
ATOM 7249 N N . LEU A 1 907 ? -12.377 -6.425 -23.945 1.00 95.50 907 LEU A N 1
ATOM 7250 C CA . LEU A 1 907 ? -11.133 -5.868 -23.400 1.00 95.50 907 LEU A CA 1
ATOM 7251 C C . LEU A 1 907 ? -9.872 -6.708 -23.699 1.00 95.50 907 LEU A C 1
ATOM 7253 O O . LEU A 1 907 ? -8.863 -6.555 -23.004 1.00 95.50 907 LEU A O 1
ATOM 7257 N N . ASP A 1 908 ? -9.888 -7.551 -24.738 1.00 97.00 908 ASP A N 1
ATOM 7258 C CA . ASP A 1 908 ? -8.693 -8.227 -25.251 1.00 97.00 908 ASP A CA 1
ATOM 7259 C C . ASP A 1 908 ? -8.068 -7.426 -26.401 1.00 97.00 908 ASP A C 1
ATOM 7261 O O . ASP A 1 908 ? -8.411 -7.567 -27.578 1.00 97.00 908 ASP A O 1
ATOM 7265 N N . PHE A 1 909 ? -7.101 -6.589 -26.027 1.00 97.38 909 PHE A N 1
ATOM 7266 C CA . PHE A 1 909 ? -6.291 -5.788 -26.944 1.00 97.38 909 PHE A CA 1
ATOM 7267 C C . PHE A 1 909 ? -4.999 -6.497 -27.371 1.00 97.38 909 PHE A C 1
ATOM 7269 O O . PHE A 1 909 ? -4.071 -5.856 -27.859 1.00 97.38 909 PHE A O 1
ATOM 7276 N N . SER A 1 910 ? -4.888 -7.818 -27.196 1.00 98.00 910 SER A N 1
ATOM 7277 C CA . SER A 1 910 ? -3.809 -8.552 -27.858 1.00 98.00 910 SER A CA 1
ATOM 7278 C C . SER A 1 910 ? -3.996 -8.510 -29.377 1.00 98.00 910 SER A C 1
ATOM 7280 O O . SER A 1 910 ? -5.119 -8.463 -29.878 1.00 98.00 910 SER A O 1
ATOM 7282 N N . VAL A 1 911 ? -2.897 -8.506 -30.125 1.00 98.12 911 VAL A N 1
ATOM 7283 C CA . VAL A 1 911 ? -2.909 -8.472 -31.591 1.00 98.12 911 VAL A CA 1
ATOM 7284 C C . VAL A 1 911 ? -2.819 -9.881 -32.180 1.00 98.12 911 VAL A C 1
ATOM 7286 O O . VAL A 1 911 ? -2.263 -10.797 -31.560 1.00 98.12 911 VAL A O 1
ATOM 7289 N N . LYS A 1 912 ? -3.378 -10.081 -33.376 1.00 97.94 912 LYS A N 1
ATOM 7290 C CA . LYS A 1 912 ? -3.259 -11.337 -34.142 1.00 97.94 912 LYS A CA 1
ATOM 7291 C C . LYS A 1 912 ? -1.804 -11.608 -34.561 1.00 97.94 912 LYS A C 1
ATOM 7293 O O . LYS A 1 912 ? -0.991 -10.692 -34.629 1.00 97.94 912 LYS A O 1
ATOM 7298 N N . GLU A 1 913 ? -1.475 -12.866 -34.859 1.00 96.00 913 GLU A N 1
ATOM 7299 C CA . GLU A 1 913 ? -0.102 -13.293 -35.207 1.00 96.00 913 GLU A CA 1
ATOM 7300 C C . GLU A 1 913 ? 0.446 -12.651 -36.491 1.00 96.00 913 GLU A C 1
ATOM 7302 O O . GLU A 1 913 ? 1.653 -12.493 -36.634 1.00 96.00 913 GLU A O 1
ATOM 7307 N N . ASN A 1 914 ? -0.432 -12.238 -37.407 1.00 95.94 914 ASN A N 1
ATOM 7308 C CA . ASN A 1 914 ? -0.081 -11.518 -38.630 1.00 95.94 914 ASN A CA 1
ATOM 7309 C C . ASN A 1 914 ? -0.198 -9.991 -38.501 1.00 95.94 914 ASN A C 1
ATOM 7311 O O . ASN A 1 914 ? -0.137 -9.290 -39.511 1.00 95.94 914 ASN A O 1
ATOM 7315 N N . SER A 1 915 ? -0.380 -9.468 -37.285 1.00 97.19 915 SER A N 1
ATOM 7316 C CA . SER A 1 915 ? -0.504 -8.030 -37.064 1.00 97.19 915 SER A CA 1
ATOM 7317 C C . SER A 1 915 ? 0.766 -7.284 -37.487 1.00 97.19 915 SER A C 1
ATOM 7319 O O . SER A 1 915 ? 1.874 -7.677 -37.099 1.00 97.19 915 SER A O 1
ATOM 7321 N N . PRO A 1 916 ? 0.642 -6.162 -38.218 1.00 94.62 916 PRO A N 1
ATOM 7322 C CA . PRO A 1 916 ? 1.785 -5.326 -38.564 1.00 94.62 916 PRO A CA 1
ATOM 7323 C C . PRO A 1 916 ? 2.450 -4.680 -37.338 1.00 94.62 916 PRO A C 1
ATOM 7325 O O . PRO A 1 916 ? 3.636 -4.362 -37.408 1.00 94.62 916 PRO A O 1
ATOM 7328 N N . ALA A 1 917 ? 1.758 -4.557 -36.198 1.00 96.44 917 ALA A N 1
ATOM 7329 C CA . ALA A 1 917 ? 2.348 -4.045 -34.958 1.00 96.44 917 ALA A CA 1
ATOM 7330 C C . ALA A 1 917 ? 3.520 -4.910 -34.457 1.00 96.44 917 ALA A C 1
ATOM 7332 O O . ALA A 1 917 ? 4.463 -4.399 -33.858 1.00 96.44 917 ALA A O 1
ATOM 7333 N N . LEU A 1 918 ? 3.525 -6.212 -34.763 1.00 97.44 918 LEU A N 1
ATOM 7334 C CA . LEU A 1 918 ? 4.627 -7.105 -34.390 1.00 97.44 918 LEU A CA 1
ATOM 7335 C C . LEU A 1 918 ? 5.939 -6.757 -35.119 1.00 97.44 918 LEU A C 1
ATOM 7337 O O . LEU A 1 918 ? 7.019 -7.021 -34.591 1.00 97.44 918 LEU A O 1
ATOM 7341 N N . LYS A 1 919 ? 5.872 -6.120 -36.300 1.00 95.56 919 LYS A N 1
ATOM 7342 C CA . LYS A 1 919 ? 7.056 -5.718 -37.086 1.00 95.56 919 LYS A CA 1
ATOM 7343 C C . LYS A 1 919 ? 7.862 -4.615 -36.411 1.00 95.56 919 LYS A C 1
ATOM 7345 O O . LYS A 1 919 ? 9.077 -4.581 -36.561 1.00 95.56 919 LYS A O 1
ATOM 7350 N N . VAL A 1 920 ? 7.199 -3.752 -35.642 1.00 96.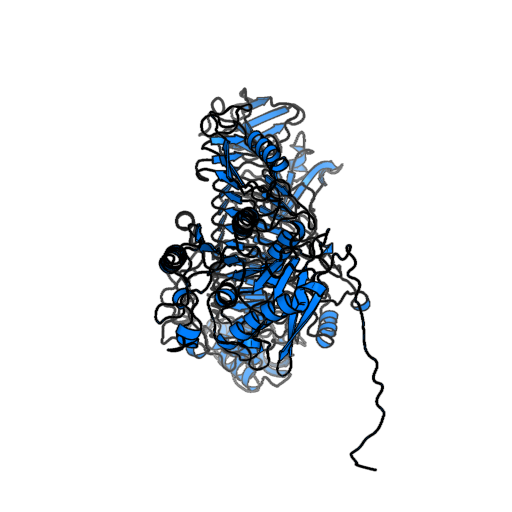25 920 VAL A N 1
ATOM 7351 C CA . VAL A 1 920 ? 7.871 -2.708 -34.860 1.00 96.25 920 VAL A CA 1
ATOM 7352 C C . VAL A 1 920 ? 8.340 -3.219 -33.498 1.00 96.25 920 VAL A C 1
ATOM 7354 O O . VAL A 1 920 ? 8.691 -2.421 -32.646 1.00 96.25 920 VAL A O 1
ATOM 7357 N N . GLY A 1 921 ? 8.341 -4.535 -33.254 1.00 97.69 921 GLY A N 1
ATOM 7358 C CA . GLY A 1 921 ? 8.847 -5.138 -32.018 1.00 97.69 921 GLY A CA 1
ATOM 7359 C C . GLY A 1 921 ? 7.842 -5.220 -30.865 1.00 97.69 921 GLY A C 1
ATOM 7360 O O . GLY A 1 921 ? 8.224 -5.679 -29.785 1.00 97.69 921 GLY A O 1
ATOM 7361 N N . PHE A 1 922 ? 6.575 -4.835 -31.078 1.00 98.62 922 PHE A N 1
ATOM 7362 C CA . PHE A 1 922 ? 5.511 -5.043 -30.091 1.00 98.62 922 PHE A CA 1
ATOM 7363 C C . PHE A 1 922 ? 5.319 -6.541 -29.803 1.00 98.62 922 PHE A C 1
ATOM 7365 O O . PHE A 1 922 ? 5.415 -7.393 -30.689 1.00 98.62 922 PHE A O 1
ATOM 7372 N N . LYS A 1 923 ? 5.013 -6.873 -28.550 1.00 98.50 923 LYS A N 1
ATOM 7373 C CA . LYS A 1 923 ? 4.782 -8.226 -28.046 1.00 98.50 923 LYS A CA 1
ATOM 7374 C C . LYS A 1 923 ? 3.502 -8.263 -27.230 1.00 98.50 923 LYS A C 1
ATOM 7376 O O . LYS A 1 923 ? 3.322 -7.499 -26.284 1.00 98.50 923 LYS A O 1
ATOM 7381 N N . ASN A 1 924 ? 2.652 -9.237 -27.534 1.00 98.56 924 ASN A N 1
ATOM 7382 C CA . ASN A 1 924 ? 1.467 -9.505 -26.730 1.00 98.56 924 ASN A CA 1
ATOM 7383 C C . ASN A 1 924 ? 1.818 -9.786 -25.261 1.00 98.56 924 ASN A C 1
ATOM 7385 O O . ASN A 1 924 ? 2.802 -10.461 -24.951 1.00 98.56 924 ASN A O 1
ATOM 7389 N N . PHE A 1 925 ? 0.954 -9.319 -24.363 1.00 98.38 925 PHE A N 1
ATOM 7390 C CA . PHE A 1 925 ? 1.019 -9.570 -22.926 1.00 98.38 925 PHE A CA 1
ATOM 7391 C C . PHE A 1 925 ? -0.359 -10.004 -22.390 1.00 98.38 925 PHE A C 1
ATOM 7393 O O . PHE A 1 925 ? -1.364 -9.840 -23.083 1.00 98.38 925 PHE A O 1
ATOM 7400 N N . PRO A 1 926 ? -0.442 -10.616 -21.190 1.00 96.44 926 PRO A N 1
ATOM 7401 C CA . PRO A 1 926 ? -1.700 -11.178 -20.692 1.00 96.44 926 PRO A CA 1
ATOM 7402 C C . PRO A 1 926 ? -2.783 -10.116 -20.439 1.00 96.44 926 PRO A C 1
ATOM 7404 O O . PRO A 1 926 ? -2.589 -9.250 -19.591 1.00 96.44 926 PRO A O 1
ATOM 7407 N N . MET A 1 927 ? -3.946 -10.248 -21.090 1.00 97.12 927 MET A N 1
ATOM 7408 C CA . MET A 1 927 ? -5.100 -9.336 -20.935 1.00 97.12 927 MET A CA 1
ATOM 7409 C C . MET A 1 927 ? -6.124 -9.783 -19.877 1.00 97.12 927 MET A C 1
ATOM 7411 O O . MET A 1 927 ? -7.047 -9.053 -19.536 1.00 97.12 927 MET A O 1
ATOM 7415 N N . ASN A 1 928 ? -5.962 -10.985 -19.318 1.00 93.25 928 ASN A N 1
ATOM 7416 C CA . ASN A 1 928 ? -6.924 -11.612 -18.401 1.00 93.25 928 ASN A CA 1
ATOM 7417 C C . ASN A 1 928 ? -6.444 -11.691 -16.938 1.00 93.25 928 ASN A C 1
ATOM 7419 O O . ASN A 1 928 ? -7.063 -12.373 -16.117 1.00 93.25 928 ASN A O 1
ATOM 7423 N N . LYS A 1 929 ? -5.326 -11.029 -16.614 1.00 95.94 929 LYS A N 1
ATOM 7424 C CA . LYS A 1 929 ? -4.692 -11.074 -15.283 1.00 95.94 929 LYS A CA 1
ATOM 7425 C C . LYS A 1 929 ? -4.827 -9.781 -14.481 1.00 95.94 929 LYS A C 1
ATOM 7427 O O . LYS A 1 929 ? -4.310 -9.726 -13.373 1.00 95.94 929 LYS A O 1
ATOM 7432 N N . PHE A 1 930 ? -5.493 -8.760 -15.014 1.00 98.06 930 PHE A N 1
ATOM 7433 C CA . PHE A 1 930 ? -5.671 -7.492 -14.309 1.00 98.06 930 PHE A CA 1
ATOM 7434 C C . PHE A 1 930 ? -6.613 -7.638 -13.108 1.00 98.06 930 PHE A C 1
ATOM 7436 O O . PHE A 1 930 ? -7.551 -8.440 -13.129 1.00 98.06 930 PHE A O 1
ATOM 7443 N N . GLY A 1 931 ? -6.361 -6.834 -12.079 1.00 98.38 931 GLY A N 1
ATOM 7444 C CA . GLY A 1 931 ? -7.222 -6.698 -10.914 1.00 98.38 931 GLY A CA 1
ATOM 7445 C C . GLY A 1 931 ? -7.112 -7.853 -9.925 1.00 98.38 931 GLY A C 1
ATOM 7446 O O . GLY A 1 931 ? -6.210 -8.697 -9.995 1.00 98.38 931 GLY A O 1
ATOM 7447 N N . VAL A 1 932 ? -8.053 -7.879 -8.985 1.00 98.12 932 VAL A N 1
ATOM 7448 C CA . VAL A 1 932 ? -8.128 -8.902 -7.936 1.00 98.12 932 VAL A CA 1
ATOM 7449 C C . VAL A 1 932 ? -8.274 -10.313 -8.505 1.00 98.12 932 VAL A C 1
ATOM 7451 O O . VAL A 1 932 ? -9.097 -10.582 -9.381 1.00 98.12 932 VAL A O 1
ATOM 7454 N N . GLN A 1 933 ? -7.498 -11.255 -7.964 1.00 97.44 933 GLN A N 1
ATOM 7455 C CA . GLN A 1 933 ? -7.584 -12.677 -8.326 1.00 97.44 933 GLN A CA 1
ATOM 7456 C C . GLN A 1 933 ? -8.350 -13.502 -7.292 1.00 97.44 933 GLN A C 1
ATOM 7458 O O . GLN A 1 933 ? -8.777 -14.623 -7.574 1.00 97.44 933 GLN A O 1
ATOM 7463 N N . LYS A 1 934 ? -8.555 -12.956 -6.089 1.00 95.94 934 LYS A N 1
ATOM 7464 C CA . LYS A 1 934 ? -9.323 -13.609 -5.027 1.00 95.94 934 LYS A CA 1
ATOM 7465 C C . LYS A 1 934 ? -10.787 -13.757 -5.458 1.00 95.94 934 LYS A C 1
ATOM 7467 O O . LYS A 1 934 ? -11.452 -12.766 -5.739 1.00 95.94 934 LYS A O 1
ATOM 7472 N N . ALA A 1 935 ? -11.293 -14.992 -5.494 1.00 96.56 935 ALA A N 1
ATOM 7473 C CA . ALA A 1 935 ? -12.568 -15.322 -6.141 1.00 96.56 935 ALA A CA 1
ATOM 7474 C C . ALA A 1 935 ? -13.777 -14.527 -5.618 1.00 96.56 935 ALA A C 1
ATOM 7476 O O . ALA A 1 935 ? -14.603 -14.090 -6.412 1.00 96.56 935 ALA A O 1
ATOM 7477 N N . ASN A 1 936 ? -13.889 -14.320 -4.302 1.00 95.31 936 ASN A N 1
ATOM 7478 C CA . ASN A 1 936 ? -14.986 -13.542 -3.721 1.00 95.31 936 ASN A CA 1
ATOM 7479 C C . ASN A 1 936 ? -14.902 -12.055 -4.103 1.00 95.31 936 ASN A C 1
ATOM 7481 O O . ASN A 1 936 ? -15.914 -11.477 -4.473 1.00 95.31 936 ASN A O 1
ATOM 7485 N N . LEU A 1 937 ? -13.707 -11.457 -4.090 1.00 98.06 937 LEU A N 1
ATOM 7486 C CA . LEU A 1 937 ? -13.517 -10.060 -4.492 1.00 98.06 937 LEU A CA 1
ATOM 7487 C C . LEU A 1 937 ? -13.686 -9.871 -5.999 1.00 98.06 937 LEU A C 1
ATOM 7489 O O . LEU A 1 937 ? -14.284 -8.894 -6.426 1.00 98.06 937 LEU A O 1
ATOM 7493 N N . LYS A 1 938 ? -13.227 -10.828 -6.810 1.00 97.31 938 LYS A N 1
ATOM 7494 C CA . LYS A 1 938 ? -13.379 -10.788 -8.269 1.00 97.31 938 LYS A CA 1
ATOM 7495 C C . LYS A 1 938 ? -14.843 -10.815 -8.709 1.00 97.31 938 LYS A C 1
ATOM 7497 O O . LYS A 1 938 ? -15.166 -10.214 -9.721 1.00 97.31 938 LYS A O 1
ATOM 7502 N N . LYS A 1 939 ? -15.726 -11.463 -7.939 1.00 97.25 939 LYS A N 1
ATOM 7503 C CA . LYS A 1 939 ? -17.183 -11.418 -8.161 1.00 97.25 939 LYS A CA 1
ATOM 7504 C C . LYS A 1 939 ? -17.796 -10.042 -7.869 1.00 97.25 939 LYS A C 1
ATOM 7506 O O . LYS A 1 939 ? -18.818 -9.718 -8.454 1.00 97.25 939 LYS A O 1
ATOM 7511 N N . LEU A 1 940 ? -17.202 -9.275 -6.952 1.00 97.69 940 LEU A N 1
ATOM 7512 C CA . LEU A 1 940 ? -17.671 -7.940 -6.558 1.00 97.69 940 LEU A CA 1
ATOM 7513 C C . LEU A 1 940 ? -17.064 -6.822 -7.417 1.00 97.69 940 LEU A C 1
ATOM 7515 O O . LEU A 1 940 ? -17.646 -5.745 -7.527 1.00 97.69 940 LEU A O 1
ATOM 7519 N N . ALA A 1 941 ? -15.875 -7.053 -7.974 1.00 98.00 941 ALA A N 1
ATOM 7520 C CA . ALA A 1 941 ? -15.139 -6.062 -8.739 1.00 98.00 941 ALA A CA 1
ATOM 7521 C C . ALA A 1 941 ? -15.881 -5.693 -10.031 1.00 98.00 941 ALA A C 1
ATOM 7523 O O . ALA A 1 941 ? -16.231 -6.562 -10.832 1.00 98.00 941 ALA A O 1
ATOM 7524 N N . LYS A 1 942 ? -16.069 -4.390 -10.253 1.00 97.62 942 LYS A N 1
ATOM 7525 C CA . LYS A 1 942 ? -16.507 -3.860 -11.549 1.00 97.62 942 LYS A CA 1
ATOM 7526 C C . LYS A 1 942 ? -15.401 -4.033 -12.598 1.00 97.62 942 LYS A C 1
ATOM 7528 O O . LYS A 1 942 ? -14.229 -4.208 -12.263 1.00 97.62 942 LYS A O 1
ATOM 7533 N N . THR A 1 943 ? -15.774 -3.924 -13.867 1.00 93.69 943 THR A N 1
ATOM 7534 C CA . THR A 1 943 ? -14.846 -3.797 -14.998 1.00 93.69 943 THR A CA 1
ATOM 7535 C C . THR A 1 943 ? -14.909 -2.380 -15.568 1.00 93.69 943 THR A C 1
ATOM 7537 O O . THR A 1 943 ? -15.989 -1.785 -15.536 1.00 93.69 943 THR A O 1
ATOM 7540 N N . PRO A 1 944 ? -13.805 -1.839 -16.117 1.00 95.12 944 PRO A N 1
ATOM 7541 C CA . PRO A 1 944 ? -13.835 -0.545 -16.787 1.00 95.12 944 PRO A CA 1
ATOM 7542 C C . PRO A 1 944 ? -14.774 -0.582 -17.991 1.00 95.12 944 PRO A C 1
ATOM 7544 O O . PRO A 1 944 ? -14.925 -1.621 -18.642 1.00 95.12 944 PRO A O 1
ATOM 7547 N N . GLU A 1 945 ? -15.368 0.563 -18.315 1.00 93.31 945 GLU A N 1
ATOM 7548 C CA . GLU A 1 945 ? -16.121 0.704 -19.557 1.00 93.31 945 GLU A CA 1
ATOM 7549 C C . GLU A 1 945 ? -15.187 0.487 -20.764 1.00 93.31 945 GLU A C 1
ATOM 7551 O O . GLU A 1 945 ? -14.027 0.919 -20.782 1.00 93.31 945 GLU A O 1
ATOM 7556 N N . ILE A 1 946 ? -15.714 -0.214 -21.768 1.00 93.19 946 ILE A N 1
ATOM 7557 C CA . ILE A 1 946 ? -15.002 -0.578 -22.990 1.00 93.19 946 ILE A CA 1
ATOM 7558 C C . ILE A 1 946 ? -14.906 0.657 -23.892 1.00 93.19 946 ILE A C 1
ATOM 7560 O O . ILE A 1 946 ? -15.944 1.208 -24.263 1.00 93.19 946 ILE A O 1
ATOM 7564 N N . PRO A 1 947 ? -13.697 1.098 -24.280 1.00 90.75 947 PRO A N 1
ATOM 7565 C CA . PRO A 1 947 ? -13.567 2.232 -25.180 1.00 90.75 947 PRO A CA 1
ATOM 7566 C C . PRO A 1 947 ? -14.108 1.875 -26.567 1.00 90.75 947 PRO A C 1
ATOM 7568 O O . PRO A 1 947 ? -13.779 0.832 -27.139 1.00 90.75 947 PRO A O 1
ATOM 7571 N N . VAL A 1 948 ? -14.904 2.776 -27.141 1.00 87.62 948 VAL A N 1
ATOM 7572 C CA . VAL A 1 948 ? -15.303 2.686 -28.548 1.00 87.62 948 VAL A CA 1
ATOM 7573 C C . VAL A 1 948 ? -14.081 3.013 -29.401 1.00 87.62 948 VAL A C 1
ATOM 7575 O O . VAL A 1 948 ? -13.595 4.144 -29.388 1.00 87.62 948 VAL A O 1
ATOM 7578 N N . LEU A 1 949 ? -13.547 2.021 -30.114 1.00 86.62 949 LEU A N 1
ATOM 7579 C CA . LEU A 1 949 ? -12.412 2.229 -31.012 1.00 86.62 949 LEU A CA 1
ATOM 7580 C C . LEU A 1 949 ? -12.782 3.213 -32.122 1.00 86.62 949 LEU A C 1
ATOM 7582 O O . LEU A 1 949 ? -13.815 3.059 -32.775 1.00 86.62 949 LEU A O 1
ATOM 7586 N N . ARG A 1 950 ? -11.919 4.206 -32.353 1.00 78.00 950 ARG A N 1
ATOM 7587 C CA . ARG A 1 950 ? -12.047 5.086 -33.518 1.00 78.00 950 ARG A CA 1
ATOM 7588 C C . ARG A 1 950 ? -11.831 4.249 -34.782 1.00 78.00 950 ARG A C 1
ATOM 7590 O O . ARG A 1 950 ? -10.792 3.609 -34.930 1.00 78.00 950 ARG A O 1
ATOM 7597 N N . ASP A 1 951 ? -12.820 4.232 -35.673 1.00 65.69 951 ASP A N 1
ATOM 7598 C CA . ASP A 1 951 ? -12.755 3.466 -36.919 1.00 65.69 951 ASP A CA 1
ATOM 7599 C C . ASP A 1 951 ? -11.863 4.184 -37.939 1.00 65.69 951 ASP A C 1
ATOM 7601 O O . ASP A 1 951 ? -12.301 5.073 -38.664 1.00 65.69 951 ASP A O 1
ATOM 7605 N N . VAL A 1 952 ? -10.590 3.792 -37.984 1.00 58.25 952 VAL A N 1
ATOM 7606 C CA . VAL A 1 952 ? -9.607 4.314 -38.945 1.00 58.25 952 VAL A CA 1
ATOM 7607 C C . VAL A 1 952 ? -9.881 3.883 -40.391 1.00 58.25 952 VAL A C 1
ATOM 7609 O O . VAL A 1 952 ? -9.387 4.530 -41.309 1.00 58.25 952 VAL A O 1
ATOM 7612 N N . SER A 1 953 ? -10.685 2.835 -40.616 1.00 46.69 953 SER A N 1
ATOM 7613 C CA . SER A 1 953 ? -11.025 2.321 -41.954 1.00 46.69 953 SER A CA 1
ATOM 7614 C C . SER A 1 953 ? -12.229 3.020 -42.595 1.00 46.69 953 SER A C 1
ATOM 7616 O O . SER A 1 953 ? -12.357 3.034 -43.819 1.00 46.69 953 SER A O 1
ATOM 7618 N N . LYS A 1 954 ? -13.091 3.644 -41.779 1.00 43.94 954 LYS A N 1
ATOM 7619 C CA . LYS A 1 954 ? -14.229 4.463 -42.228 1.00 43.94 954 LYS A CA 1
ATOM 7620 C C . LYS A 1 954 ? -13.911 5.937 -42.439 1.00 43.94 954 LYS A C 1
ATOM 7622 O O . LYS A 1 954 ? -14.798 6.659 -42.889 1.00 43.94 954 LYS A O 1
ATOM 7627 N N . ILE A 1 955 ? -12.664 6.360 -42.221 1.00 50.72 955 ILE A N 1
ATOM 7628 C CA . ILE A 1 955 ? -12.172 7.665 -42.677 1.00 50.72 955 ILE A CA 1
ATOM 7629 C C . ILE A 1 955 ? -12.076 7.604 -44.211 1.00 50.72 955 ILE A C 1
ATOM 7631 O O . ILE A 1 955 ? -11.017 7.395 -44.800 1.00 50.72 955 ILE A O 1
ATOM 7635 N N . GLY A 1 956 ? -13.227 7.685 -44.880 1.00 39.91 956 GLY A N 1
ATOM 7636 C CA . GLY A 1 956 ? -13.323 7.649 -46.331 1.00 39.91 956 GLY A CA 1
ATOM 7637 C C . GLY A 1 956 ? -12.635 8.865 -46.947 1.00 39.91 956 GLY A C 1
ATOM 7638 O O . GLY A 1 956 ? -12.462 9.897 -46.304 1.00 39.91 956 GLY A O 1
ATOM 7639 N N . ALA A 1 957 ? -12.309 8.801 -48.238 1.00 41.06 957 ALA A N 1
ATOM 7640 C CA . ALA A 1 957 ? -11.699 9.913 -48.975 1.00 41.06 957 ALA A CA 1
ATOM 7641 C C . ALA A 1 957 ? -12.491 11.248 -48.915 1.00 41.06 957 ALA A C 1
ATOM 7643 O O . ALA A 1 957 ? -11.930 12.286 -49.258 1.00 41.06 957 ALA A O 1
ATOM 7644 N N . LYS A 1 958 ? -13.757 11.230 -48.460 1.00 39.00 958 LYS A N 1
ATOM 7645 C CA . LYS A 1 958 ? -14.604 12.405 -48.169 1.00 39.00 958 LYS A CA 1
ATOM 7646 C C . LYS A 1 958 ? -14.447 12.976 -46.745 1.00 39.00 958 LYS A C 1
ATOM 7648 O O . LYS A 1 958 ? -14.750 14.143 -46.540 1.00 39.00 958 LYS A O 1
ATOM 7653 N N . GLU A 1 959 ? -13.919 12.225 -45.778 1.00 45.72 959 GLU A N 1
ATOM 7654 C CA . GLU A 1 959 ? -13.655 12.674 -44.397 1.00 45.72 959 GLU A CA 1
ATOM 7655 C C . GLU A 1 959 ? -12.230 13.238 -44.215 1.00 45.72 959 GLU A C 1
ATOM 7657 O O . GLU A 1 959 ? -11.638 13.171 -43.138 1.00 45.72 959 GLU A O 1
ATOM 7662 N N . ARG A 1 960 ? -11.673 13.894 -45.245 1.00 49.56 960 ARG A N 1
ATOM 7663 C CA . ARG A 1 960 ? -10.389 14.634 -45.197 1.00 49.56 960 ARG A CA 1
ATOM 7664 C C . ARG A 1 960 ? -10.423 15.893 -44.303 1.00 49.56 960 ARG A C 1
ATOM 7666 O O . ARG A 1 960 ? -9.642 16.819 -44.497 1.00 49.56 960 ARG A O 1
ATOM 7673 N N . ASN A 1 961 ? -11.279 15.917 -43.283 1.00 52.69 961 ASN A N 1
ATOM 7674 C CA . ASN A 1 961 ? -11.335 16.923 -42.222 1.00 52.69 961 ASN A CA 1
ATOM 7675 C C . ASN A 1 961 ? -10.441 16.552 -41.019 1.00 52.69 961 ASN A C 1
ATOM 7677 O O . ASN A 1 961 ? -10.682 17.004 -39.897 1.00 52.69 961 ASN A O 1
ATOM 7681 N N . VAL A 1 962 ? -9.402 15.735 -41.230 1.00 58.53 962 VAL A N 1
ATOM 7682 C CA . VAL A 1 962 ? -8.415 15.402 -40.195 1.00 58.53 962 VAL A CA 1
ATOM 7683 C C . VAL A 1 962 ? -7.694 16.680 -39.776 1.00 58.53 962 VAL A C 1
ATOM 7685 O O . VAL A 1 962 ? -6.935 17.281 -40.540 1.00 58.53 962 VAL A O 1
ATOM 7688 N N . LYS A 1 963 ? -7.966 17.110 -38.543 1.00 70.25 963 LYS A N 1
ATOM 7689 C CA . LYS A 1 963 ? -7.303 18.251 -37.924 1.00 70.25 963 LYS A CA 1
ATOM 7690 C C . LYS A 1 963 ? -5.964 17.789 -37.368 1.00 70.25 963 LYS A C 1
ATOM 7692 O O . LYS A 1 963 ? -5.921 17.056 -36.386 1.00 70.25 963 LYS A O 1
ATOM 7697 N N . VAL A 1 964 ? -4.876 18.234 -37.972 1.00 68.06 964 VAL A N 1
ATOM 7698 C CA . VAL A 1 964 ? -3.511 17.944 -37.525 1.00 68.06 964 VAL A CA 1
ATOM 7699 C C . VAL A 1 964 ? -2.937 19.143 -36.782 1.00 68.06 964 VAL A C 1
ATOM 7701 O O . VAL A 1 964 ? -3.327 20.282 -37.024 1.00 68.06 964 VAL A O 1
ATOM 7704 N N . ALA A 1 965 ? -1.986 18.912 -35.883 1.00 72.31 965 ALA A N 1
ATOM 7705 C CA . ALA A 1 965 ? -1.245 19.999 -35.253 1.00 72.31 965 ALA A CA 1
ATOM 7706 C C . ALA A 1 965 ? 0.114 20.198 -35.942 1.00 72.31 965 ALA A C 1
ATOM 7708 O O . ALA A 1 965 ? 0.865 19.236 -36.084 1.00 72.31 965 ALA A O 1
ATOM 7709 N N . TRP A 1 966 ? 0.463 21.436 -36.296 1.00 79.62 966 TRP A N 1
ATOM 7710 C CA . TRP A 1 966 ? 1.806 21.834 -36.733 1.00 79.62 966 TRP A CA 1
ATOM 7711 C C . TRP A 1 966 ? 2.239 23.093 -35.981 1.00 79.62 966 TRP A C 1
ATOM 7713 O O . TRP A 1 966 ? 1.547 24.112 -36.020 1.00 79.62 966 TRP A O 1
ATOM 7723 N N . LEU A 1 967 ? 3.351 23.015 -35.239 1.00 75.69 967 LEU A N 1
ATOM 7724 C CA . LEU A 1 967 ? 3.826 24.097 -34.359 1.00 75.69 967 LEU A CA 1
ATOM 7725 C C . LEU A 1 967 ? 2.715 24.624 -33.420 1.00 75.69 967 LEU A C 1
ATOM 7727 O O . LEU A 1 967 ? 2.602 25.815 -33.152 1.00 75.69 967 LEU A O 1
ATOM 7731 N N . ARG A 1 968 ? 1.871 23.704 -32.926 1.00 70.69 968 ARG A N 1
ATOM 7732 C CA . ARG A 1 968 ? 0.664 23.947 -32.103 1.00 70.69 968 ARG A CA 1
ATOM 7733 C C . ARG A 1 968 ? -0.480 24.715 -32.780 1.00 70.69 968 ARG A C 1
ATOM 7735 O O . ARG A 1 968 ? -1.476 25.014 -32.124 1.00 70.69 968 ARG A O 1
ATOM 7742 N N . ASN A 1 969 ? -0.389 24.981 -34.078 1.00 81.25 969 ASN A N 1
ATOM 7743 C CA . ASN A 1 969 ? -1.518 25.438 -34.886 1.00 81.25 969 ASN A CA 1
ATOM 7744 C C . ASN A 1 969 ? -2.301 24.223 -35.377 1.00 81.25 969 ASN A C 1
ATOM 7746 O O . ASN A 1 969 ? -1.716 23.179 -35.650 1.00 81.25 969 ASN A O 1
ATOM 7750 N N . THR A 1 970 ? -3.616 24.350 -35.490 1.00 81.75 970 THR A N 1
ATOM 7751 C CA . THR A 1 970 ? -4.468 23.302 -36.047 1.00 81.75 970 THR A CA 1
ATOM 7752 C C . THR A 1 970 ? -4.607 23.529 -37.540 1.00 81.75 970 THR A C 1
ATOM 7754 O O . THR A 1 970 ? -5.126 24.568 -37.946 1.00 81.75 970 THR A O 1
ATOM 7757 N N . LEU A 1 971 ? -4.174 22.561 -38.335 1.00 86.88 971 LEU A N 1
ATOM 7758 C CA . LEU A 1 971 ? -4.329 22.539 -39.780 1.00 86.88 971 LEU A CA 1
ATOM 7759 C C . LEU A 1 971 ? -5.349 21.474 -40.183 1.00 86.88 971 LEU A C 1
ATOM 7761 O O . LEU A 1 971 ? -5.565 20.519 -39.442 1.00 86.88 971 LEU A O 1
ATOM 7765 N N . LYS A 1 972 ? -5.937 21.600 -41.366 1.00 84.69 972 LYS A N 1
ATOM 7766 C CA . LYS A 1 972 ? -6.647 20.509 -42.044 1.00 84.69 972 LYS A CA 1
ATOM 7767 C C . LYS A 1 972 ? -6.473 20.627 -43.551 1.00 84.69 972 LYS A C 1
ATOM 7769 O O . LYS A 1 972 ? -6.131 21.700 -44.032 1.00 84.69 972 LYS A O 1
ATOM 7774 N N . SER A 1 973 ? -6.748 19.566 -44.297 1.00 85.44 973 SER A N 1
ATOM 7775 C CA . SER A 1 973 ? -6.824 19.678 -45.758 1.00 85.44 973 SER A CA 1
ATOM 7776 C C . SER A 1 973 ? -8.086 20.445 -46.158 1.00 85.44 973 SER A C 1
ATOM 7778 O O . SER A 1 973 ? -9.094 20.386 -45.448 1.00 85.44 973 SER A O 1
ATOM 7780 N N . VAL A 1 974 ? -8.049 21.137 -47.295 1.00 79.00 974 VAL A N 1
ATOM 7781 C CA . VAL A 1 974 ? -9.279 21.560 -47.980 1.00 79.00 974 VAL A CA 1
ATOM 7782 C C . VAL A 1 974 ? -10.052 20.295 -48.358 1.00 79.00 974 VAL A C 1
ATOM 7784 O O . VAL A 1 974 ? -9.464 19.329 -48.848 1.00 79.00 974 VAL A O 1
ATOM 7787 N N . SER A 1 975 ? -11.344 20.249 -48.036 1.00 70.75 975 SER A N 1
ATOM 7788 C CA . SER A 1 975 ? -12.106 18.992 -48.065 1.00 70.75 975 SER A CA 1
ATOM 7789 C C . SER A 1 975 ? -13.432 19.065 -48.821 1.00 70.75 975 SER A C 1
ATOM 7791 O O . SER A 1 975 ? -14.089 18.038 -48.985 1.00 70.75 975 SER A O 1
ATOM 7793 N N . SER A 1 976 ? -13.829 20.250 -49.294 1.00 69.00 976 SER A N 1
ATOM 7794 C CA . SER A 1 976 ? -15.094 20.453 -50.006 1.00 69.00 976 SER A CA 1
ATOM 7795 C C . SER A 1 976 ? -15.045 21.643 -50.968 1.00 69.00 976 SER A C 1
ATOM 7797 O O . SER A 1 976 ? -14.262 22.575 -50.775 1.00 69.00 976 SER A O 1
ATOM 7799 N N . GLU A 1 977 ? -15.918 21.637 -51.978 1.00 64.62 977 GLU A N 1
ATOM 7800 C CA . GLU A 1 977 ? -16.096 22.753 -52.923 1.00 64.62 977 GLU A CA 1
ATOM 7801 C C . GLU A 1 977 ? -16.616 24.023 -52.221 1.00 64.62 977 GLU A C 1
ATOM 7803 O O . GLU A 1 977 ? -16.292 25.143 -52.612 1.00 64.62 977 GLU A O 1
ATOM 7808 N N . GLN A 1 978 ? -17.358 23.866 -51.119 1.00 68.12 978 GLN A N 1
ATOM 7809 C CA . GLN A 1 978 ? -17.796 24.980 -50.276 1.00 68.12 978 GLN A CA 1
ATOM 7810 C C . GLN A 1 978 ? -16.609 25.671 -49.596 1.00 68.12 978 GLN A C 1
ATOM 7812 O O . GLN A 1 978 ? -16.569 26.896 -49.520 1.00 68.12 978 GLN A O 1
ATOM 7817 N N . GLU A 1 979 ? -15.621 24.908 -49.122 1.00 72.88 979 GLU A N 1
ATOM 7818 C CA . GLU A 1 979 ? -14.386 25.465 -48.556 1.00 72.88 979 GLU A CA 1
ATOM 7819 C C . GLU A 1 979 ? -13.502 26.087 -49.632 1.00 72.88 979 GLU A C 1
ATOM 7821 O O . GLU A 1 979 ? -12.956 27.166 -49.411 1.00 72.88 979 GLU A O 1
ATOM 7826 N N . GLN A 1 980 ? -13.406 25.454 -50.805 1.00 72.06 980 GLN A N 1
ATOM 7827 C CA . GLN A 1 980 ? -12.745 26.042 -51.969 1.00 72.06 980 GLN A CA 1
ATOM 7828 C C . GLN A 1 980 ? -13.299 27.444 -52.261 1.00 72.06 980 GLN A C 1
ATOM 7830 O O . GLN A 1 980 ? -12.532 28.403 -52.347 1.00 72.06 980 GLN A O 1
ATOM 7835 N N . SER A 1 981 ? -14.627 27.576 -52.342 1.00 64.69 981 SER A N 1
ATOM 7836 C CA . SER A 1 981 ? -15.292 28.861 -52.570 1.00 64.69 981 SER A CA 1
ATOM 7837 C C . SER A 1 981 ? -15.085 29.841 -51.406 1.00 64.69 981 SER A C 1
ATOM 7839 O O . SER A 1 981 ? -14.705 30.988 -51.635 1.00 64.69 981 SER A O 1
ATOM 7841 N N . ALA A 1 982 ? -15.245 29.395 -50.155 1.00 75.88 982 ALA A N 1
ATOM 7842 C CA . ALA A 1 982 ? -15.124 30.253 -48.973 1.00 75.88 982 ALA A CA 1
ATOM 7843 C C . ALA A 1 982 ? -13.722 30.860 -48.783 1.00 75.88 982 ALA A C 1
ATOM 7845 O O . ALA A 1 982 ? -13.601 31.966 -48.254 1.00 75.88 982 ALA A O 1
ATOM 7846 N N . TYR A 1 983 ? -12.670 30.153 -49.205 1.00 79.25 983 TYR A N 1
ATOM 7847 C CA . TYR A 1 983 ? -11.282 30.614 -49.104 1.00 79.25 983 TYR A CA 1
ATOM 7848 C C . TYR A 1 983 ? -10.724 31.200 -50.413 1.00 79.25 983 TYR A C 1
ATOM 7850 O O . TYR A 1 983 ? -9.576 31.641 -50.424 1.00 79.25 983 TYR A O 1
ATOM 7858 N N . GLY A 1 984 ? -11.524 31.257 -51.486 1.00 73.06 984 GLY A N 1
ATOM 7859 C CA . GLY A 1 984 ? -11.131 31.837 -52.776 1.00 73.06 984 GLY A CA 1
ATOM 7860 C C . GLY A 1 984 ? -10.078 31.025 -53.533 1.00 73.06 984 GLY A C 1
ATOM 7861 O O . GLY A 1 984 ? -9.163 31.603 -54.106 1.00 73.06 984 GLY A O 1
ATOM 7862 N N . LEU A 1 985 ? -10.166 29.693 -53.493 1.00 77.81 985 LEU A N 1
ATOM 7863 C CA . LEU A 1 985 ? -9.187 28.783 -54.098 1.00 77.81 985 LEU A CA 1
ATOM 7864 C C . LEU A 1 985 ? -9.615 28.348 -55.512 1.00 77.81 985 LEU A C 1
ATOM 7866 O O . LEU A 1 985 ? -10.792 28.089 -55.769 1.00 77.81 985 LEU A O 1
ATOM 7870 N N . ASN A 1 986 ? -8.645 28.181 -56.417 1.00 74.62 986 ASN A N 1
ATOM 7871 C CA . ASN A 1 986 ? -8.894 27.719 -57.793 1.00 74.62 986 ASN A CA 1
ATOM 7872 C C . ASN A 1 986 ? -9.247 26.221 -57.878 1.00 74.62 986 ASN A C 1
ATOM 7874 O O . ASN A 1 986 ? -9.907 25.791 -58.821 1.00 74.62 986 ASN A O 1
ATOM 7878 N N . THR A 1 987 ? -8.823 25.427 -56.893 1.00 76.12 987 THR A N 1
ATOM 7879 C CA . THR A 1 987 ? -9.118 23.994 -56.755 1.00 76.12 987 THR A CA 1
ATOM 7880 C C . THR A 1 987 ? -9.362 23.659 -55.281 1.00 76.12 987 THR A C 1
ATOM 7882 O O . THR A 1 987 ? -8.940 24.399 -54.391 1.00 76.12 987 THR A O 1
ATOM 7885 N N . ALA A 1 988 ? -10.036 22.541 -54.988 1.00 77.00 988 ALA A N 1
ATOM 7886 C CA . ALA A 1 988 ? -10.234 22.033 -53.623 1.00 77.00 988 ALA A CA 1
ATOM 7887 C C . ALA A 1 988 ? -8.958 21.371 -53.050 1.00 77.00 988 ALA A C 1
ATOM 7889 O O . ALA A 1 988 ? -8.997 20.271 -52.497 1.00 77.00 988 ALA A O 1
ATOM 7890 N N . GLU A 1 989 ? -7.814 22.032 -53.218 1.00 85.44 989 GLU A N 1
ATOM 7891 C CA . GLU A 1 989 ? -6.481 21.582 -52.822 1.00 85.44 989 GLU A CA 1
ATOM 7892 C C . GLU A 1 989 ? -5.842 22.611 -51.876 1.00 85.44 989 GLU A C 1
ATOM 7894 O O . GLU A 1 989 ? -6.085 23.813 -51.979 1.00 85.44 989 GLU A O 1
ATOM 7899 N N . GLY A 1 990 ? -5.044 22.133 -50.920 1.00 86.75 990 GLY A N 1
ATOM 7900 C CA . GLY A 1 990 ? -4.312 22.975 -49.969 1.00 86.75 990 GLY A CA 1
ATOM 7901 C C . GLY A 1 990 ? -4.573 22.625 -48.504 1.00 86.75 990 GLY A C 1
ATOM 7902 O O . GLY A 1 990 ? -5.267 21.656 -48.171 1.00 86.75 990 GLY A O 1
ATOM 7903 N N . VAL A 1 991 ? -3.984 23.409 -47.598 1.00 91.88 991 VAL A N 1
ATOM 7904 C CA . VAL A 1 991 ? -3.989 23.150 -46.149 1.00 91.88 991 VAL A CA 1
ATOM 7905 C C . VAL A 1 991 ? -4.481 24.363 -45.359 1.00 91.88 991 VAL A C 1
ATOM 7907 O O . VAL A 1 991 ? -3.777 25.354 -45.211 1.00 91.88 991 VAL A O 1
ATOM 7910 N N . ILE A 1 992 ? -5.684 24.274 -44.796 1.00 90.75 992 ILE A N 1
ATOM 7911 C CA . ILE A 1 992 ? -6.350 25.340 -44.040 1.00 90.75 992 ILE A CA 1
ATOM 7912 C C . ILE A 1 992 ? -5.778 25.445 -42.621 1.00 90.75 992 ILE A C 1
ATOM 7914 O O . ILE A 1 992 ? -5.739 24.458 -41.885 1.00 90.75 992 ILE A O 1
ATOM 7918 N N . VAL A 1 993 ? -5.449 26.661 -42.183 1.00 92.12 993 VAL A N 1
ATOM 7919 C CA . VAL A 1 993 ? -5.070 27.004 -40.805 1.00 92.12 993 VAL A CA 1
ATOM 7920 C C . VAL A 1 993 ? -6.326 27.318 -39.981 1.00 92.12 993 VAL A C 1
ATOM 7922 O O . VAL A 1 993 ? -6.856 28.426 -39.986 1.00 92.12 993 VAL A O 1
ATOM 7925 N N . LEU A 1 994 ? -6.818 26.347 -39.216 1.00 83.31 994 LEU A N 1
ATOM 7926 C CA . LEU A 1 994 ? -8.068 26.453 -38.449 1.00 83.31 994 LEU A CA 1
ATOM 7927 C C . LEU A 1 994 ? -7.937 27.198 -37.123 1.00 83.31 994 LEU A C 1
ATOM 7929 O O . LEU A 1 994 ? -8.868 27.875 -36.676 1.00 83.31 994 LEU A O 1
ATOM 7933 N N . LYS A 1 995 ? -6.808 27.014 -36.440 1.00 85.94 995 LYS A N 1
ATOM 7934 C CA . LYS A 1 995 ? -6.546 27.615 -35.133 1.00 85.94 995 LYS A CA 1
ATOM 7935 C C . LYS A 1 995 ? -5.073 27.940 -35.033 1.00 85.94 995 LYS A C 1
ATOM 7937 O O . LYS A 1 995 ? -4.238 27.093 -35.324 1.00 85.94 995 LYS A O 1
ATOM 7942 N N . ILE A 1 996 ? -4.778 29.145 -34.572 1.00 88.00 996 ILE A N 1
ATOM 7943 C CA . ILE A 1 996 ? -3.412 29.574 -34.301 1.00 88.00 996 ILE A CA 1
ATOM 7944 C C . ILE A 1 996 ? -3.127 29.523 -32.805 1.00 88.00 996 ILE A C 1
ATOM 7946 O O . ILE A 1 996 ? -3.977 29.872 -31.979 1.00 88.00 996 ILE A O 1
ATOM 7950 N N . TRP A 1 997 ? -1.914 29.116 -32.455 1.00 82.25 997 TRP A N 1
ATOM 7951 C CA . TRP A 1 997 ? -1.366 29.301 -31.120 1.00 82.25 997 TRP A CA 1
ATOM 7952 C C . TRP A 1 997 ? -0.459 30.527 -31.172 1.00 82.25 997 TRP A C 1
ATOM 7954 O O . TRP A 1 997 ? 0.588 30.474 -31.801 1.00 82.25 997 TRP A O 1
ATOM 7964 N N . LYS A 1 998 ? -0.863 31.648 -30.557 1.00 81.81 998 LYS A N 1
ATOM 7965 C CA . LYS A 1 998 ? -0.151 32.941 -30.680 1.00 81.81 998 LYS A CA 1
ATOM 7966 C C . LYS A 1 998 ? 1.373 32.861 -30.444 1.00 81.81 998 LYS A C 1
ATOM 7968 O O . LYS A 1 998 ? 2.094 33.534 -31.170 1.00 81.81 998 LYS A O 1
ATOM 7973 N N . PRO A 1 999 ? 1.887 32.053 -29.494 1.00 78.62 999 PRO A N 1
ATOM 7974 C CA . PRO A 1 999 ? 3.331 31.899 -29.300 1.00 78.62 999 PRO A CA 1
ATOM 7975 C C . PRO A 1 999 ? 4.052 31.035 -30.351 1.00 78.62 999 PRO A C 1
ATOM 7977 O O . PRO A 1 999 ? 5.273 30.928 -30.293 1.00 78.62 999 PRO A O 1
ATOM 7980 N N . SER A 1 1000 ? 3.334 30.398 -31.281 1.00 79.12 1000 SER A N 1
ATOM 7981 C CA . SER A 1 1000 ? 3.910 29.556 -32.333 1.00 79.12 1000 SER A CA 1
ATOM 7982 C C . SER A 1 1000 ? 4.916 30.341 -33.178 1.00 79.12 1000 SER A C 1
ATOM 7984 O O . SER A 1 1000 ? 4.548 31.403 -33.685 1.00 79.12 1000 SER A O 1
ATOM 7986 N N . PRO A 1 1001 ? 6.116 29.797 -33.459 1.00 79.25 1001 PRO A N 1
ATOM 7987 C CA . PRO A 1 1001 ? 7.070 30.443 -34.360 1.00 79.25 1001 PRO A CA 1
ATOM 7988 C C . PRO A 1 1001 ? 6.491 30.645 -35.769 1.00 79.25 1001 PRO A C 1
ATOM 7990 O O . PRO A 1 1001 ? 6.794 31.645 -36.410 1.00 79.25 1001 PRO A O 1
ATOM 7993 N N . ALA A 1 1002 ? 5.560 29.787 -36.209 1.00 84.81 1002 ALA A N 1
ATOM 7994 C CA . ALA A 1 1002 ? 4.870 29.962 -37.489 1.00 84.81 1002 ALA A CA 1
ATOM 7995 C C . ALA A 1 1002 ? 3.975 31.207 -37.583 1.00 84.81 1002 ALA A C 1
ATOM 7997 O O . ALA A 1 1002 ? 3.651 31.637 -38.683 1.00 84.81 1002 ALA A O 1
ATOM 7998 N N . VAL A 1 1003 ? 3.561 31.783 -36.453 1.00 88.19 1003 VAL A N 1
ATOM 7999 C CA . VAL A 1 1003 ? 2.630 32.927 -36.400 1.00 88.19 1003 VAL A CA 1
ATOM 8000 C C . VAL A 1 1003 ? 3.383 34.244 -36.154 1.00 88.19 1003 VAL A C 1
ATOM 8002 O O . VAL A 1 1003 ? 2.847 35.329 -36.380 1.00 88.19 1003 VAL A O 1
ATOM 8005 N N . GLN A 1 1004 ? 4.637 34.169 -35.702 1.00 82.44 1004 GLN A N 1
ATOM 8006 C CA . GLN A 1 1004 ? 5.488 35.335 -35.463 1.00 82.44 1004 GLN A CA 1
ATOM 8007 C C . GLN A 1 1004 ? 5.885 36.015 -36.786 1.00 82.44 1004 GLN A C 1
ATOM 8009 O O . GLN A 1 1004 ? 5.782 35.421 -37.856 1.00 82.44 1004 GLN A O 1
ATOM 8014 N N . ASN A 1 1005 ? 6.328 37.277 -36.723 1.00 83.94 1005 ASN A N 1
ATOM 8015 C CA . ASN A 1 1005 ? 6.812 38.055 -37.878 1.00 83.94 1005 ASN A CA 1
ATOM 8016 C C . ASN A 1 1005 ? 5.847 38.086 -39.083 1.00 83.94 1005 ASN A C 1
ATOM 8018 O O . ASN A 1 1005 ? 6.265 37.930 -40.226 1.00 83.94 1005 ASN A O 1
ATOM 8022 N N . ASN A 1 1006 ? 4.550 38.294 -38.825 1.00 83.00 1006 ASN A N 1
ATOM 8023 C CA . ASN A 1 1006 ? 3.484 38.308 -39.841 1.00 83.00 1006 ASN A CA 1
ATOM 8024 C C . ASN A 1 1006 ? 3.339 36.984 -40.631 1.00 83.00 1006 ASN A C 1
ATOM 8026 O O . ASN A 1 1006 ? 2.891 36.998 -41.779 1.00 83.00 1006 ASN A O 1
ATOM 8030 N N . GLY A 1 1007 ? 3.689 35.856 -39.995 1.00 89.25 1007 GLY A N 1
ATOM 8031 C CA . GLY A 1 1007 ? 3.534 34.496 -40.518 1.00 89.25 1007 GLY A CA 1
ATOM 8032 C C . GLY A 1 1007 ? 2.075 34.050 -40.681 1.00 89.25 1007 GLY A C 1
ATOM 8033 O O . GLY A 1 1007 ? 1.190 34.857 -40.979 1.00 89.25 1007 GLY A O 1
ATOM 8034 N N . ILE A 1 1008 ? 1.798 32.754 -40.522 1.00 92.88 1008 ILE A N 1
ATOM 8035 C CA . ILE A 1 1008 ? 0.461 32.199 -40.784 1.00 92.88 1008 ILE A CA 1
ATOM 8036 C C . ILE A 1 1008 ? -0.599 32.754 -39.819 1.00 92.88 1008 ILE A C 1
ATOM 8038 O O . ILE A 1 1008 ? -0.353 32.971 -38.630 1.00 92.88 1008 ILE A O 1
ATOM 8042 N N . LYS A 1 1009 ? -1.812 32.955 -40.329 1.00 92.88 1009 LYS A N 1
ATOM 8043 C CA . LYS A 1 1009 ? -2.988 33.449 -39.607 1.00 92.88 1009 LYS A CA 1
ATOM 8044 C C . LYS A 1 1009 ? -4.104 32.416 -39.666 1.00 92.88 1009 LYS A C 1
ATOM 8046 O O . LYS A 1 1009 ? -4.151 31.555 -40.539 1.00 92.88 1009 LYS A O 1
ATOM 8051 N N . LYS A 1 1010 ? -5.030 32.504 -38.708 1.00 92.69 1010 LYS A N 1
ATOM 8052 C CA . LYS A 1 1010 ? -6.260 31.710 -38.755 1.00 92.69 1010 LYS A CA 1
ATOM 8053 C C . LYS A 1 1010 ? -7.014 32.065 -40.040 1.00 92.69 1010 LYS A C 1
ATOM 8055 O O . LYS A 1 1010 ? -7.290 33.239 -40.259 1.00 92.69 1010 LYS A O 1
ATOM 8060 N N . GLY A 1 1011 ? -7.385 31.053 -40.814 1.00 87.12 1011 GLY A N 1
ATOM 8061 C CA . GLY A 1 1011 ? -8.088 31.198 -42.085 1.00 87.12 1011 GLY A CA 1
ATOM 8062 C C . GLY A 1 1011 ? -7.182 31.231 -43.315 1.00 87.12 1011 GLY A C 1
ATOM 8063 O O . GLY A 1 1011 ? -7.717 31.204 -44.414 1.00 87.12 1011 GLY A O 1
ATOM 8064 N N . ASP A 1 1012 ? -5.855 31.239 -43.161 1.00 94.88 1012 ASP A N 1
ATOM 8065 C CA . ASP A 1 1012 ? -4.957 31.041 -44.303 1.00 94.88 1012 ASP A CA 1
ATOM 8066 C C . ASP A 1 1012 ? -5.103 29.624 -44.873 1.00 94.88 1012 ASP A C 1
ATOM 8068 O O . ASP A 1 1012 ? -5.319 28.671 -44.116 1.00 94.88 1012 ASP A O 1
ATOM 8072 N N . VAL A 1 1013 ? -4.896 29.468 -46.183 1.00 94.06 1013 VAL A N 1
ATOM 8073 C CA . VAL A 1 1013 ? -4.758 28.153 -46.830 1.00 94.06 1013 VAL A CA 1
ATOM 8074 C C . VAL A 1 1013 ? -3.375 28.033 -47.449 1.00 94.06 1013 VAL A C 1
ATOM 8076 O O . VAL A 1 1013 ? -3.049 28.770 -48.367 1.00 94.06 1013 VAL A O 1
ATOM 8079 N N . ILE A 1 1014 ? -2.547 27.116 -46.961 1.00 94.88 1014 ILE A N 1
ATOM 8080 C CA . ILE A 1 1014 ? -1.212 26.858 -47.505 1.00 94.88 1014 ILE A CA 1
ATOM 8081 C C . ILE A 1 1014 ? -1.364 26.078 -48.813 1.00 94.88 1014 ILE A C 1
ATOM 8083 O O . ILE A 1 1014 ? -1.880 24.958 -48.808 1.00 94.88 1014 ILE A O 1
ATOM 8087 N N . LEU A 1 1015 ? -0.928 26.682 -49.913 1.00 93.50 1015 LEU A N 1
ATOM 8088 C CA . LEU A 1 1015 ? -1.025 26.148 -51.271 1.00 93.50 1015 LEU A CA 1
ATOM 8089 C C . LEU A 1 1015 ? 0.275 25.506 -51.729 1.00 93.50 1015 LEU A C 1
ATOM 8091 O O . LEU A 1 1015 ? 0.256 24.494 -52.422 1.00 93.50 1015 LEU A O 1
ATOM 8095 N N . GLU A 1 1016 ? 1.402 26.093 -51.337 1.00 94.38 1016 GLU A N 1
ATOM 8096 C CA . GLU A 1 1016 ? 2.727 25.628 -51.726 1.00 94.38 1016 GLU A CA 1
ATOM 8097 C C . GLU A 1 1016 ? 3.668 25.649 -50.529 1.00 94.38 1016 GLU A C 1
ATOM 8099 O O . GLU A 1 1016 ? 3.537 26.482 -49.628 1.00 94.38 1016 GLU A O 1
ATOM 8104 N N . ALA A 1 1017 ? 4.635 24.741 -50.529 1.00 92.25 1017 ALA A N 1
ATOM 8105 C CA . ALA A 1 1017 ? 5.744 24.743 -49.591 1.00 92.25 1017 ALA A CA 1
ATOM 8106 C C . ALA A 1 1017 ? 7.034 24.360 -50.335 1.00 92.25 1017 ALA A C 1
ATOM 8108 O O . ALA A 1 1017 ? 7.055 23.358 -51.044 1.00 92.25 1017 ALA A O 1
ATOM 8109 N N . ASN A 1 1018 ? 8.091 25.168 -50.211 1.00 90.75 1018 ASN A N 1
ATOM 8110 C CA . ASN A 1 1018 ? 9.352 25.078 -50.959 1.00 90.75 1018 ASN A CA 1
ATOM 8111 C C . ASN A 1 1018 ? 9.141 24.786 -52.456 1.00 90.75 1018 ASN A C 1
ATOM 8113 O O . ASN A 1 1018 ? 9.713 23.843 -53.003 1.00 90.75 1018 ASN A O 1
ATOM 8117 N N . SER A 1 1019 ? 8.279 25.579 -53.098 1.00 89.44 1019 SER A N 1
ATOM 8118 C CA . SER A 1 1019 ? 7.929 25.463 -54.523 1.00 89.44 1019 SER A CA 1
ATOM 8119 C C . SER A 1 1019 ? 7.246 24.145 -54.923 1.00 89.44 1019 SER A C 1
ATOM 8121 O O . SER A 1 1019 ? 7.170 23.814 -56.106 1.00 89.44 1019 SER A O 1
ATOM 8123 N N . VAL A 1 1020 ? 6.739 23.377 -53.954 1.00 92.62 1020 VAL A N 1
ATOM 8124 C CA . VAL A 1 1020 ? 5.926 22.178 -54.184 1.00 92.62 1020 VAL A CA 1
ATOM 8125 C C . VAL A 1 1020 ? 4.466 22.502 -53.887 1.00 92.62 1020 VAL A C 1
ATOM 8127 O O . VAL A 1 1020 ? 4.133 22.881 -52.762 1.00 92.62 1020 VAL A O 1
ATOM 8130 N N . LYS A 1 1021 ? 3.590 22.307 -54.879 1.00 92.62 1021 LYS A N 1
ATOM 8131 C CA . LYS A 1 1021 ? 2.135 22.434 -54.716 1.00 92.62 1021 LYS A CA 1
ATOM 8132 C C . LYS A 1 1021 ? 1.582 21.367 -53.779 1.00 92.62 1021 LYS A C 1
ATOM 8134 O O . LYS A 1 1021 ? 1.932 20.191 -53.880 1.00 92.62 1021 LYS A O 1
ATOM 8139 N N . LEU A 1 1022 ? 0.697 21.785 -52.884 1.00 91.19 1022 LEU A N 1
ATOM 8140 C CA . LEU A 1 1022 ? 0.132 20.964 -51.824 1.00 91.19 1022 LEU A CA 1
ATOM 8141 C C . LEU A 1 1022 ? -1.317 20.629 -52.149 1.00 91.19 1022 LEU A C 1
ATOM 8143 O O . LEU A 1 1022 ? -2.168 21.515 -52.177 1.00 91.19 1022 LEU A O 1
ATOM 8147 N N . LYS A 1 1023 ? -1.635 19.343 -52.305 1.00 87.25 1023 LYS A N 1
ATOM 8148 C CA . LYS A 1 1023 ? -3.033 18.922 -52.456 1.00 87.25 1023 LYS A CA 1
ATOM 8149 C C . LYS A 1 1023 ? -3.724 18.795 -51.112 1.00 87.25 1023 LYS A C 1
ATOM 8151 O O . LYS A 1 1023 ? -4.927 18.999 -51.000 1.00 87.25 1023 LYS A O 1
ATOM 8156 N N . ASN A 1 1024 ? -2.971 18.424 -50.084 1.00 85.06 1024 ASN A N 1
ATOM 8157 C CA . ASN A 1 1024 ? -3.495 18.106 -48.766 1.00 85.06 1024 ASN A CA 1
ATOM 8158 C C . ASN A 1 1024 ? -2.387 18.171 -47.697 1.00 85.06 1024 ASN A C 1
ATOM 8160 O O . ASN A 1 1024 ? -1.212 18.419 -47.971 1.00 85.06 1024 ASN A O 1
ATOM 8164 N N . VAL A 1 1025 ? -2.774 17.906 -46.451 1.00 81.06 1025 VAL A N 1
ATOM 8165 C CA . VAL A 1 1025 ? -1.874 17.871 -45.290 1.00 81.06 1025 VAL A CA 1
ATOM 8166 C C . VAL A 1 1025 ? -0.739 16.842 -45.422 1.00 81.06 1025 VAL A C 1
ATOM 8168 O O . VAL A 1 1025 ? 0.355 17.087 -44.911 1.00 81.06 1025 VAL A O 1
ATOM 8171 N N . LYS A 1 1026 ? -0.959 15.706 -46.099 1.00 79.62 1026 LYS A N 1
ATOM 8172 C CA . LYS A 1 1026 ? 0.079 14.684 -46.316 1.00 79.62 1026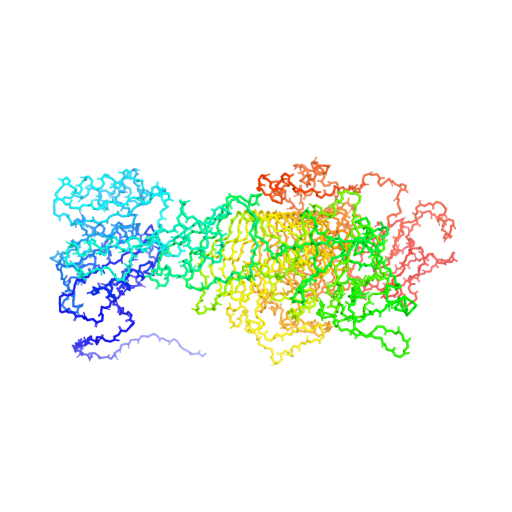 LYS A CA 1
ATOM 8173 C C . LYS A 1 1026 ? 1.187 15.214 -47.224 1.00 79.62 1026 LYS A C 1
ATOM 8175 O O . LYS A 1 1026 ? 2.364 15.021 -46.914 1.00 79.62 1026 LYS A O 1
ATOM 8180 N N . ASP A 1 1027 ? 0.838 15.928 -48.290 1.00 85.31 1027 ASP A N 1
ATOM 8181 C CA . ASP A 1 1027 ? 1.828 16.570 -49.162 1.00 85.31 1027 ASP A CA 1
ATOM 8182 C C . ASP A 1 1027 ? 2.634 17.605 -48.379 1.00 85.31 1027 ASP A C 1
ATOM 8184 O O . ASP A 1 1027 ? 3.864 17.599 -48.429 1.00 85.31 1027 ASP A O 1
ATOM 8188 N N . PHE A 1 1028 ? 1.953 18.417 -47.561 1.00 87.19 1028 PHE A N 1
ATOM 8189 C CA . PHE A 1 1028 ? 2.607 19.410 -46.711 1.00 87.19 1028 PHE A CA 1
ATOM 8190 C C . PHE A 1 1028 ? 3.650 18.760 -45.803 1.00 87.19 1028 PHE A C 1
ATOM 8192 O O . PHE A 1 1028 ? 4.821 19.131 -45.844 1.00 87.19 1028 PHE A O 1
ATOM 8199 N N . PHE A 1 1029 ? 3.280 17.722 -45.051 1.00 80.88 1029 PHE A N 1
ATOM 8200 C CA . PHE A 1 1029 ? 4.236 17.026 -44.189 1.00 80.88 1029 PHE A CA 1
ATOM 8201 C C . PHE A 1 1029 ? 5.318 16.253 -44.953 1.00 80.88 1029 PHE A C 1
ATOM 8203 O O . PHE A 1 1029 ? 6.427 16.117 -44.436 1.00 80.88 1029 PHE A O 1
ATOM 8210 N N . THR A 1 1030 ? 5.053 15.797 -46.181 1.00 82.62 1030 THR A N 1
ATOM 8211 C CA . THR A 1 1030 ? 6.082 15.209 -47.057 1.00 82.62 1030 THR A CA 1
ATOM 8212 C C . THR A 1 1030 ? 7.147 16.243 -47.408 1.00 82.62 1030 THR A C 1
ATOM 8214 O O . THR A 1 1030 ? 8.340 15.971 -47.257 1.00 82.62 1030 THR A O 1
ATOM 8217 N N . VAL A 1 1031 ? 6.727 17.450 -47.802 1.00 85.12 1031 VAL A N 1
ATOM 8218 C CA . VAL A 1 1031 ? 7.638 18.571 -48.064 1.00 85.12 1031 VAL A CA 1
ATOM 8219 C C . VAL A 1 1031 ? 8.418 18.925 -46.803 1.00 85.12 1031 VAL A C 1
ATOM 8221 O O . VAL A 1 1031 ? 9.643 19.036 -46.864 1.00 85.12 1031 VAL A O 1
ATOM 8224 N N . LEU A 1 1032 ? 7.741 19.036 -45.654 1.00 80.19 1032 LEU A N 1
ATOM 8225 C CA . LEU A 1 1032 ? 8.397 19.332 -44.379 1.00 80.19 1032 LEU A CA 1
ATOM 8226 C C . LEU A 1 1032 ? 9.456 18.285 -44.019 1.00 80.19 1032 LEU A C 1
ATOM 8228 O O . LEU A 1 1032 ? 10.553 18.650 -43.607 1.00 80.19 1032 LEU A O 1
ATOM 8232 N N . ARG A 1 1033 ? 9.161 16.992 -44.203 1.00 74.88 1033 ARG A N 1
ATOM 8233 C CA . ARG A 1 1033 ? 10.103 15.896 -43.937 1.00 74.88 1033 ARG A CA 1
ATOM 8234 C C . ARG A 1 1033 ? 11.327 15.969 -44.847 1.00 74.88 1033 ARG A C 1
ATOM 8236 O O . ARG A 1 1033 ? 12.446 15.877 -44.357 1.00 74.88 1033 ARG A O 1
ATOM 8243 N N . ASN A 1 1034 ? 11.123 16.170 -46.147 1.00 79.88 1034 ASN A N 1
ATOM 8244 C CA . ASN A 1 1034 ? 12.216 16.231 -47.123 1.00 79.88 1034 ASN A CA 1
ATOM 8245 C C . ASN A 1 1034 ? 13.125 17.459 -46.921 1.00 79.88 1034 ASN A C 1
ATOM 8247 O O . ASN A 1 1034 ? 14.264 17.461 -47.377 1.00 79.88 1034 ASN A O 1
ATOM 8251 N N . ASN A 1 1035 ? 12.637 18.481 -46.211 1.00 73.31 1035 ASN A N 1
ATOM 8252 C CA . ASN A 1 1035 ? 13.327 19.747 -45.973 1.00 73.31 1035 ASN A CA 1
ATOM 8253 C C . ASN A 1 1035 ? 13.626 20.011 -44.484 1.00 73.31 1035 ASN A C 1
ATOM 8255 O O . ASN A 1 1035 ? 13.949 21.133 -44.101 1.00 73.31 1035 ASN A O 1
ATOM 8259 N N . ASN A 1 1036 ? 13.548 18.995 -43.622 1.00 65.06 1036 ASN A N 1
ATOM 8260 C CA . ASN A 1 1036 ? 13.568 19.158 -42.162 1.00 65.06 1036 ASN A CA 1
ATOM 8261 C C . ASN A 1 1036 ? 14.885 19.681 -41.550 1.00 65.06 1036 ASN A C 1
ATOM 8263 O O . ASN A 1 1036 ? 14.956 19.935 -40.345 1.00 65.06 1036 ASN A O 1
ATOM 8267 N N . LYS A 1 1037 ? 15.935 19.838 -42.363 1.00 64.50 1037 LYS A N 1
ATOM 8268 C CA . LYS A 1 1037 ? 17.209 20.456 -41.971 1.00 64.50 1037 LYS A CA 1
ATOM 8269 C C . LYS A 1 1037 ? 17.202 21.982 -42.093 1.00 64.50 1037 LYS A C 1
ATOM 8271 O O . LYS A 1 1037 ? 18.110 22.614 -41.561 1.00 64.50 1037 LYS A O 1
ATOM 8276 N N . LEU A 1 1038 ? 16.215 22.568 -42.771 1.00 66.94 1038 LEU A N 1
ATOM 8277 C CA . LEU A 1 1038 ? 16.119 24.013 -42.949 1.00 66.94 1038 LEU A CA 1
ATOM 8278 C C . LEU A 1 1038 ? 15.624 24.698 -41.665 1.00 66.94 1038 LEU A C 1
ATOM 8280 O O . LEU A 1 1038 ? 14.765 24.181 -40.953 1.00 66.94 1038 LEU A O 1
ATOM 8284 N N . GLU A 1 1039 ? 16.150 25.887 -41.370 1.00 70.38 1039 GLU A N 1
ATOM 8285 C CA . GLU A 1 1039 ? 15.649 26.737 -40.273 1.00 70.38 1039 GLU A CA 1
ATOM 8286 C C . GLU A 1 1039 ? 14.358 27.478 -40.651 1.00 70.38 1039 GLU A C 1
ATOM 8288 O O . GLU A 1 1039 ? 13.578 27.883 -39.784 1.00 70.38 1039 GLU A O 1
ATOM 8293 N N . LEU A 1 1040 ? 14.128 27.617 -41.957 1.00 82.25 1040 LEU A N 1
ATOM 8294 C CA . LEU A 1 1040 ? 13.022 28.328 -42.580 1.00 82.25 1040 LEU A CA 1
ATOM 8295 C C . LEU A 1 1040 ? 12.376 27.452 -43.657 1.00 82.25 1040 LEU A C 1
ATOM 8297 O O . LEU A 1 1040 ? 13.065 26.682 -44.322 1.00 82.25 1040 LEU A O 1
ATOM 8301 N N . ILE A 1 1041 ? 11.074 27.611 -43.863 1.00 87.50 1041 ILE A N 1
ATOM 8302 C CA . ILE A 1 1041 ? 10.373 27.117 -45.047 1.00 87.50 1041 ILE A CA 1
ATOM 8303 C C . ILE A 1 1041 ? 9.692 28.256 -45.777 1.00 87.50 1041 ILE A C 1
ATOM 8305 O O . ILE A 1 1041 ? 9.034 29.095 -45.155 1.00 87.50 1041 ILE A O 1
ATOM 8309 N N . ASP A 1 1042 ? 9.842 28.253 -47.094 1.00 91.38 1042 ASP A N 1
ATOM 8310 C CA . ASP A 1 1042 ? 9.076 29.107 -47.981 1.00 91.38 1042 ASP A CA 1
ATOM 8311 C C . ASP A 1 1042 ? 7.704 28.466 -48.178 1.00 91.38 1042 ASP A C 1
ATOM 8313 O O . ASP A 1 1042 ? 7.610 27.310 -48.581 1.00 91.38 1042 ASP A O 1
ATOM 8317 N N . ILE A 1 1043 ? 6.630 29.182 -47.870 1.00 94.31 1043 ILE A N 1
ATOM 8318 C CA . ILE A 1 1043 ? 5.269 28.735 -48.167 1.00 94.31 1043 ILE A CA 1
ATOM 8319 C C . ILE A 1 1043 ? 4.526 29.809 -48.945 1.00 94.31 1043 ILE A C 1
ATOM 8321 O O . ILE A 1 1043 ? 4.776 30.996 -48.760 1.00 94.31 1043 ILE A O 1
ATOM 8325 N N . VAL A 1 1044 ? 3.568 29.402 -49.765 1.00 94.69 1044 VAL A N 1
ATOM 8326 C CA . VAL A 1 1044 ? 2.591 30.313 -50.368 1.00 94.69 1044 VAL A CA 1
ATOM 8327 C C . VAL A 1 1044 ? 1.251 30.035 -49.716 1.00 94.69 1044 VAL A C 1
ATOM 8329 O O . VAL A 1 1044 ? 0.812 28.884 -49.664 1.00 94.69 1044 VAL A O 1
ATOM 8332 N N . VAL A 1 1045 ? 0.613 31.076 -49.181 1.00 95.31 1045 VAL A N 1
ATOM 8333 C CA . VAL A 1 1045 ? -0.720 30.966 -48.582 1.00 95.31 1045 VAL A CA 1
ATOM 8334 C C . VAL A 1 1045 ? -1.740 31.791 -49.351 1.00 95.31 1045 VAL A C 1
ATOM 8336 O O . VAL A 1 1045 ? -1.451 32.915 -49.745 1.00 95.31 1045 VAL A O 1
ATOM 8339 N N . MET A 1 1046 ? -2.954 31.273 -49.500 1.00 92.50 1046 MET A N 1
ATOM 8340 C CA . MET A 1 1046 ? -4.126 32.062 -49.852 1.00 92.50 1046 MET A CA 1
ATOM 8341 C C . MET A 1 1046 ? -4.610 32.804 -48.606 1.00 92.50 1046 MET A C 1
ATOM 8343 O O . MET A 1 1046 ? -4.966 32.178 -47.600 1.00 92.50 1046 MET A O 1
ATOM 8347 N N . ARG A 1 1047 ? -4.628 34.137 -48.670 1.00 92.44 1047 ARG A N 1
ATOM 8348 C CA . ARG A 1 1047 ? -5.127 35.016 -47.609 1.00 92.44 1047 ARG A CA 1
ATOM 8349 C C . ARG A 1 1047 ? -5.954 36.128 -48.237 1.00 92.44 1047 ARG A C 1
ATOM 8351 O O . ARG A 1 1047 ? -5.443 36.885 -49.051 1.00 92.44 1047 ARG A O 1
ATOM 8358 N N . ASN A 1 1048 ? -7.214 36.255 -47.823 1.00 85.06 1048 ASN A N 1
ATOM 8359 C CA . ASN A 1 1048 ? -8.149 37.242 -48.382 1.00 85.06 1048 ASN A CA 1
ATOM 8360 C C . ASN A 1 1048 ? -8.226 37.189 -49.924 1.00 85.06 1048 ASN A C 1
ATOM 8362 O O . ASN A 1 1048 ? -8.236 38.232 -50.565 1.00 85.06 1048 ASN A O 1
ATOM 8366 N N . GLN A 1 1049 ? -8.263 35.980 -50.498 1.00 79.69 1049 GLN A N 1
ATOM 8367 C CA . GLN A 1 1049 ? -8.321 35.735 -51.951 1.00 79.69 1049 GLN A CA 1
ATOM 8368 C C . GLN A 1 1049 ? -7.084 36.190 -52.754 1.00 79.69 1049 GLN A C 1
ATOM 8370 O O . GLN A 1 1049 ? -7.140 36.246 -53.979 1.00 79.69 1049 GLN A O 1
ATOM 8375 N N . SER A 1 1050 ? -5.958 36.455 -52.084 1.00 86.69 1050 SER A N 1
ATOM 8376 C CA . SER A 1 1050 ? -4.668 36.703 -52.733 1.00 86.69 1050 SER A CA 1
ATOM 8377 C C . SER A 1 1050 ? -3.603 35.727 -52.239 1.00 86.69 1050 SER A C 1
ATOM 8379 O O . SER A 1 1050 ? -3.514 35.437 -51.041 1.00 86.69 1050 SER A O 1
ATOM 8381 N N . GLU A 1 1051 ? -2.760 35.248 -53.155 1.00 91.75 1051 GLU A N 1
ATOM 8382 C CA . GLU A 1 1051 ? -1.578 34.458 -52.813 1.00 91.75 1051 GLU A CA 1
ATOM 8383 C C . GLU A 1 1051 ? -0.500 35.346 -52.180 1.00 91.75 1051 GLU A C 1
ATOM 8385 O O . GLU A 1 1051 ? -0.157 36.413 -52.690 1.00 91.75 1051 GLU A O 1
ATOM 8390 N N . LEU A 1 1052 ? 0.037 34.902 -51.046 1.00 93.31 1052 LEU A N 1
ATOM 8391 C CA . LEU A 1 1052 ? 1.052 35.610 -50.281 1.00 93.31 1052 LEU A CA 1
ATOM 8392 C C . LEU A 1 1052 ? 2.213 34.658 -49.955 1.00 93.31 1052 LEU A C 1
ATOM 8394 O O . LEU A 1 1052 ? 2.014 33.705 -49.192 1.00 93.31 1052 LEU A O 1
ATOM 8398 N N . PRO A 1 1053 ? 3.429 34.905 -50.472 1.00 93.31 1053 PRO A N 1
ATOM 8399 C CA . PRO A 1 1053 ? 4.607 34.155 -50.062 1.00 93.31 1053 PRO A CA 1
ATOM 8400 C C . PRO A 1 1053 ? 5.010 34.536 -48.631 1.00 93.31 1053 PRO A C 1
ATOM 8402 O O . PRO A 1 1053 ? 5.102 35.714 -48.280 1.00 93.31 1053 PRO A O 1
ATOM 8405 N N . LEU A 1 1054 ? 5.271 33.534 -47.795 1.00 93.56 1054 LEU A N 1
ATOM 8406 C CA . LEU A 1 1054 ? 5.694 33.669 -46.405 1.00 93.56 1054 LEU A CA 1
ATOM 8407 C C . LEU A 1 1054 ? 6.938 32.820 -46.141 1.00 93.56 1054 LEU A C 1
ATOM 8409 O O . LEU A 1 1054 ? 7.070 31.710 -46.648 1.00 93.56 1054 LEU A O 1
ATOM 8413 N N . LYS A 1 1055 ? 7.807 33.311 -45.255 1.00 89.69 1055 LYS A N 1
ATOM 8414 C CA . LYS A 1 1055 ? 8.932 32.549 -44.700 1.00 89.69 1055 LYS A CA 1
ATOM 8415 C C . LYS A 1 1055 ? 8.635 32.153 -43.263 1.00 89.69 1055 LYS A C 1
ATOM 8417 O O . LYS A 1 1055 ? 8.542 33.017 -42.393 1.00 89.69 1055 LYS A O 1
ATOM 8422 N N . ILE A 1 1056 ? 8.500 30.856 -43.003 1.00 86.69 1056 ILE A N 1
ATOM 8423 C CA . ILE A 1 1056 ? 8.124 30.323 -41.690 1.00 86.69 1056 ILE A CA 1
ATOM 8424 C C . ILE A 1 1056 ? 9.318 29.680 -40.993 1.00 86.69 1056 ILE A C 1
ATOM 8426 O O . ILE A 1 1056 ? 9.975 28.818 -41.561 1.00 86.69 1056 ILE A O 1
ATOM 8430 N N . ARG A 1 1057 ? 9.576 30.063 -39.736 1.00 76.88 1057 ARG A N 1
ATOM 8431 C CA . ARG A 1 1057 ? 10.621 29.450 -38.898 1.00 76.88 1057 ARG A CA 1
ATOM 8432 C C . ARG A 1 1057 ? 10.150 28.151 -38.247 1.00 76.88 1057 ARG A C 1
ATOM 8434 O O . ARG A 1 1057 ? 9.040 28.086 -37.715 1.00 76.88 1057 ARG A O 1
ATOM 8441 N N . PHE A 1 1058 ? 11.030 27.148 -38.235 1.00 62.75 1058 PHE A N 1
ATOM 8442 C CA . PHE A 1 1058 ? 10.796 25.847 -37.591 1.00 62.75 1058 PHE A CA 1
ATOM 8443 C C . PHE A 1 1058 ? 11.300 25.738 -36.153 1.00 62.75 1058 PHE A C 1
ATOM 8445 O O . PHE A 1 1058 ? 10.834 24.863 -35.419 1.00 62.75 1058 PHE A O 1
ATOM 8452 N N . LYS A 1 1059 ? 12.280 26.565 -35.784 1.00 53.88 1059 LYS A N 1
ATOM 8453 C CA . LYS A 1 1059 ? 13.020 26.500 -34.523 1.00 53.88 1059 LYS A CA 1
ATOM 8454 C C . LYS A 1 1059 ? 12.938 27.817 -33.772 1.00 53.88 1059 LYS A C 1
ATOM 8456 O O . LYS A 1 1059 ? 12.974 28.875 -34.445 1.00 53.88 1059 LYS A O 1
#

Foldseek 3Di:
DDDDDDYDDDDDDDDDPPPDPPDDDLPDPAWDKDFLDDDVPDTKIKTKQAASDFALAAAEEEEEEDDLLADGDLVQCVVLQNQVNPLGHIYIGTDFHGCPVHVDALLRRLQRLLSVLLSCLVCCSSVSHNNLRYEYEYAASRLLSNLCLAQAPDSYDPPDDSVRRSHGQEYEGHLYQQACPPPAAPCVRCPPVRCNRHSLNRDAAPRHAYEYEEECAAPHRHPVNVVSSQVSCVVSPHHYHYDYHYPAYGPLCGPPDDNNVLNVLQSSQVVQVVCVVVVSGDDHRPADREAEEEFEEDCPADCPFPRDPVHHHPAPLSLLVNLLVVLVVHVRYAYEYEYEFDEHEDPAAAEAELSNANYEYEYPAAVGAAYELKDWDDFDWDDPDPFKIKTFDDLPADFDWKAKQNRIFAFQKPPDAAPPDFFLSHWFLCQFPLVVLVVFPCQQAKKKKAAFQQQQWIWIWGQRDADPVSGTDTDTRVQWLADGDGHRTGIMMGQTPVSQPDARYWHADSVRRMIMHGHDPPDPPNPITMIGRRAQAHYEQDYALVRARENYEYERHEYEGHGACNRPDWDFFQAFRGIFDQDARHEGFRYEQYEYENHEYEHRRGEHYEYFWAYEAYEYYHYEYAHYQAADYEWYFDCQQAWQTDGHQQDADDPVRGDQAAATPDRGGYEPYEAYQYEEEHYNSHILNHENYEYGQHEQYEYEQAEFAHHLAEPYEYRELAEANYEYAQAEFEHHNSRGAAAANYEYAHCGNLHHPDLVVNLVVCVVPVCSSCRGHVAAHEAAHAEFYDDHYFSYYYEYAHERYEAEHYEGQYHYYEDAEHADYEHAQYEHFLAYYEDEQYRQARQYEAFLYEGNAAYNYYNDPHDHNAAELYEYADPLSQLVQPLQVHNPHYYYHDQQFDCLVVPRRFHDPPGPSVSSVHDDDDRPRHHRPPPVSVVVRDHHDRDDGDPSPPCPLQVQQDFDADLNWTKTQQRDPVLCVVLQHPDSFFIAGQGDDCVRQQPPPVHDDHGKTWQDKQNHGTRIPVSVSVSSSVVSVDQWIWTWIRDPNDTDIDIGGDD

Radius of gyration: 36.88 Å; chains: 1; bounding box: 114×94×92 Å

pLDDT: mean 91.19, std 12.84, range [26.27, 98.94]